Protein AF-0000000085153027 (afdb_homodimer)

Organism: Desulfotalea psychrophila (strain LSv54 / DSM 12343) (NCBI:txid177439)

Solvent-accessible surface area (backbone atoms only — not comparable to full-atom values): 36920 Å² total; per-residue (Å²): 131,88,59,45,62,46,91,48,71,42,17,55,47,7,38,53,37,40,47,47,60,34,46,40,56,51,51,41,40,31,74,56,31,60,42,49,53,28,13,34,27,38,35,52,9,49,42,19,34,54,49,6,66,68,42,32,27,60,47,36,71,28,62,40,57,52,44,48,24,51,35,56,63,67,47,44,56,48,45,32,50,34,31,28,12,35,52,49,8,52,49,29,34,51,32,24,73,70,54,46,56,64,61,51,56,73,68,51,54,66,35,44,48,36,12,51,33,32,37,30,10,40,39,25,13,22,47,9,41,20,24,13,69,26,65,29,70,69,24,54,75,65,73,28,43,31,77,40,36,66,65,51,53,61,84,92,41,48,37,24,41,55,48,12,51,51,38,36,48,48,34,60,73,19,64,67,40,82,86,46,55,26,44,57,53,44,48,51,50,25,41,49,47,17,70,73,44,25,52,81,70,80,71,62,73,75,73,67,41,88,40,75,62,51,71,36,70,72,56,80,58,53,69,69,30,41,55,49,15,44,53,50,32,38,58,61,31,46,62,47,43,48,47,38,31,22,52,43,22,37,53,46,41,37,70,75,46,43,74,58,29,68,66,58,38,57,39,53,47,27,34,53,33,8,52,43,8,43,52,8,33,42,28,34,21,58,43,49,30,42,27,34,68,36,34,52,30,16,43,71,36,43,26,75,16,12,25,12,14,42,53,42,11,48,50,31,35,48,49,17,26,44,38,16,79,48,39,53,59,59,54,47,30,39,46,46,9,43,45,8,32,41,26,28,53,50,9,43,60,37,33,55,51,49,70,75,57,84,49,70,69,37,49,51,35,19,49,50,18,29,17,36,21,75,49,66,36,56,34,60,12,47,54,51,19,52,52,50,50,54,52,44,65,63,70,76,49,66,131,131,87,59,46,63,46,92,49,70,42,19,54,46,6,38,55,36,39,48,45,60,32,46,40,56,52,52,41,39,30,74,57,31,59,44,50,53,26,14,33,27,37,36,53,10,50,42,18,35,52,49,5,65,70,42,33,28,59,47,37,71,28,61,40,59,52,45,49,24,52,35,55,62,67,50,42,57,48,44,32,50,35,32,28,12,34,51,46,8,54,51,28,35,51,34,24,74,71,54,46,56,62,59,51,55,74,68,51,56,66,33,43,50,36,12,51,32,32,37,30,9,41,39,24,14,21,48,9,42,20,24,14,69,26,65,30,70,68,25,55,74,66,73,28,44,30,78,39,36,65,64,50,52,61,85,92,41,49,37,25,42,54,50,12,52,51,38,37,50,48,34,61,74,19,64,68,40,82,85,46,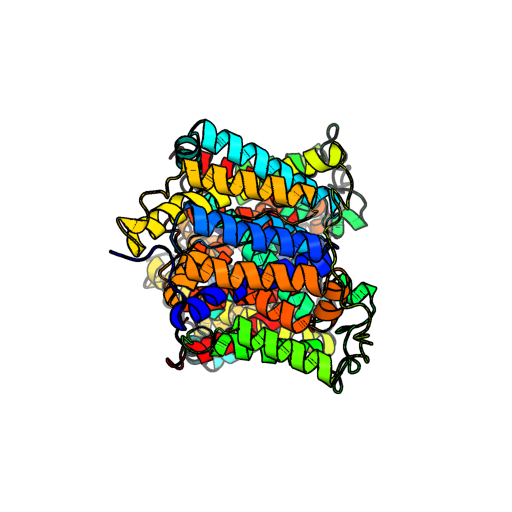56,26,44,58,53,44,50,50,50,26,43,50,47,17,70,72,44,26,53,79,70,78,70,62,75,74,73,68,41,88,40,74,63,49,73,36,69,71,57,80,58,52,68,69,30,41,54,49,15,43,52,50,33,38,58,60,30,45,60,47,43,48,46,39,32,23,51,43,22,40,53,47,41,38,71,76,46,43,75,59,29,68,66,57,38,59,39,54,46,27,34,52,34,9,53,44,8,42,52,8,32,42,29,33,22,58,42,49,31,43,27,34,65,36,34,52,30,15,43,70,37,42,26,75,15,13,25,11,14,44,53,41,10,49,49,31,35,48,50,16,27,43,38,16,80,48,40,52,59,60,53,47,29,38,46,48,9,44,46,8,31,41,27,29,53,48,8,44,61,38,33,54,50,49,70,76,57,83,50,69,68,36,48,50,35,19,48,49,19,28,17,37,21,74,47,67,37,57,34,60,12,47,54,51,21,52,52,51,51,55,52,44,65,63,68,77,50,65,132

pLDDT: mean 90.17, std 9.8, range [38.59, 98.56]

Secondary structure (DSSP, 8-state):
---S---SHHHHHHHTTTHHHHHHHHHHIIIII---HHHHHHHHHHHHHHHHHHH-S----EE-HHHHHHHHHHT--HHHHHHHHHHHHHHHHHHHHHTTHHHHHHHS-HHHHHHHHHHHHHHHHHHHHHHHHT-SHHHHHHT-SSTTBS--EETTEEHHHHHHHHHHHHHHHTTT-SSS-HHHHHHHHHHHHHHHHBS-----GGG----PPPSSTT-PPPHHHHHHIIIIIIHHHHHHIIIIIIIHHHHHHHHHHGGGGTT--HHHHHHHHHHHHHHHHHTT---EE--HHHHHHHHHTT--STHHHHHHHHHHHHHHHHHTTHHHHHHTTS-HHHHHHHHHHHHHHHHGGGGG--SHHHHHHHHHHHHHHHHS-HHHHHHHHHHHHHHHHTSS---/---S---SHHHHHHHTTTHHHHHHHHHHIIIII---HHHHHHHHHHHHHHHHHHH-S----EE-HHHHHHHHHHT--HHHHHHHHHHHHHHHHHHHHHTTHHHHHHHS-HHHHHHHHHHHHHHHHHHHHHHHHT-SHHHHHHT-SSTTBS--EETTEEHHHHHHHHHHHHHHHTTT-SSS-HHHHHHHHHHHHHHHHBS-----GGG----PPPSSTT-PPPHHHHHHIIIIIIHHHHHHIIIIIIIHHHHHHHHHHGGGGTT--HHHHHHHHHHHHHHHHHTT---EE--HHHHHHHHHTT--STHHHHHHHHHHHHHHHHHTTHHHHHHTTS-HHHHHHHHHHHHHHHHGGGGG--SHHHHHHHHHHHHHHHHS-HHHHHHHHHHHHHHHHTSS---

Foldseek 3Di:
DQALADDDPLLQLLLCLCCLQAVLLQLLCCLLLPFFLLLALLLQLVLLQVVQVQQSFHFDKHFLLLQSLQCSLPSDHLLLQLLLLQVLLVVLLVCLVVVCLVVLLVQDDPLLLLLSLQLSLVSLQVSLVCLLQLNDPSSVVCVASQNFFPAQDDPPGGVSVVLLVVLLVQLVVCVPPLVDNSSVVLQVVQLVCLPVGGDPLCPVPPPQAFDDFDFQPVPNRDPVSNVCSVQFPNVSSPNNQSVFQQVLQLVLLCVQQPVSSVVRHSSVQSNSQSVSSNSSSGRRHGRMTTGNVSVVSSVSNRTTHSNSSNSNSVVSNCLSGRCPSVNSVSSSSGRSSSSSSSSSVSSVVSSCCCVVDDDPLSVVLSVQLSVCCVVPHNSRSSVSSSVSVVVVVVVPDDD/DQALADDDPLLQLLLCLCCLQAVLLQLLCCLLQPFFLLLALLLQLVLLQVVQVQQSFHFFKHFLLLQSLQCSLVSDHLLLQLLLLQVLLVVLLVCLVVVCLVVLLVQDDPLLLLLSLQLSLVSLQVSLVCLLQLNDPSSVVCVASQNFFPQQDDPPGGVSVVLLVVLLVQLVVCVPPLVDNSSVVLQVVQLVCLPVGGDPLCPVPPPQAFDDFDFQPPPNRDPVSNVCSVQFPNVSSPNNQSVFQAVLQLVLLCVQQPVSSVVRHSSVQSNSQSVSSNSSSGRRHGRMTTGNVSVVSSVSNRTTHSNSSNSNSVVSNCCSGRCPSVNSVSSSSGRSSSSSSSSSVSSVVSSCCCVVDDDPLSVVLSVQLSVCCVVPHNSRSSVSSSVSVVVVVVVPDDD

InterPro domains:
  IPR031563 Molybdate transporter 1/2 [PF16983] (11-124)
  IPR031563 Molybdate transporter 1/2 [PF16983] (232-350)
  IPR031563 Molybdate transporter 1/2 [PTHR31970] (179-395)

Structure (mmCIF, N/CA/C/O backbone):
data_AF-0000000085153027-model_v1
#
loop_
_entity.id
_entity.type
_entity.pdbx_description
1 polymer 'Probable sulfate permease (SulP)'
#
loop_
_atom_site.group_PDB
_atom_site.id
_atom_site.type_symbol
_atom_site.label_atom_id
_atom_site.label_alt_id
_atom_site.label_comp_id
_atom_site.label_asym_id
_atom_site.label_entity_id
_atom_site.label_seq_id
_atom_site.pdbx_PDB_ins_code
_atom_site.Cartn_x
_atom_site.Cartn_y
_atom_site.Cartn_z
_atom_site.occupancy
_atom_site.B_iso_or_equiv
_atom_site.auth_seq_id
_atom_site.auth_comp_id
_atom_site.auth_asym_id
_atom_site.auth_atom_id
_atom_site.pdbx_PDB_model_num
ATOM 1 N N . MET A 1 1 ? 24.406 42.25 11.773 1 38.59 1 MET A N 1
ATOM 2 C CA . MET A 1 1 ? 23.547 41.969 12.922 1 38.59 1 MET A CA 1
ATOM 3 C C . MET A 1 1 ? 22.281 41.25 12.484 1 38.59 1 MET A C 1
ATOM 5 O O . MET A 1 1 ? 21.453 41.812 11.758 1 38.59 1 MET A O 1
ATOM 9 N N . SER A 1 2 ? 22.391 39.969 12.008 1 53.31 2 SER A N 1
ATOM 10 C CA . SER A 1 2 ? 21.547 39.062 11.234 1 53.31 2 SER A CA 1
ATOM 11 C C . SER A 1 2 ? 20.125 39.031 11.773 1 53.31 2 SER A C 1
ATOM 13 O O . SER A 1 2 ? 19.906 38.75 12.953 1 53.31 2 SER A O 1
ATOM 15 N N . HIS A 1 3 ? 19.125 39.969 11.312 1 77.88 3 HIS A N 1
ATOM 16 C CA . HIS A 1 3 ? 17.812 40.406 11.766 1 77.88 3 HIS A CA 1
ATOM 17 C C . HIS A 1 3 ? 16.875 39.219 11.945 1 77.88 3 HIS A C 1
ATOM 19 O O . HIS A 1 3 ? 16.781 38.344 11.07 1 77.88 3 HIS A O 1
ATOM 25 N N . ARG A 1 4 ? 16.438 39.094 13.227 1 89.12 4 ARG A N 1
ATOM 26 C CA . ARG A 1 4 ? 15.477 38.094 13.648 1 89.12 4 ARG A CA 1
ATOM 27 C C . ARG A 1 4 ? 14.188 38.188 12.844 1 89.12 4 ARG A C 1
ATOM 29 O O . ARG A 1 4 ? 13.555 37.156 12.547 1 89.12 4 ARG A O 1
ATOM 36 N N . PHE A 1 5 ? 13.883 39.438 12.453 1 93.56 5 PHE A N 1
ATOM 37 C CA . PHE A 1 5 ? 12.672 39.656 11.68 1 93.56 5 PHE A CA 1
ATOM 38 C C . PHE A 1 5 ? 12.977 40.5 10.438 1 93.56 5 PHE A C 1
ATOM 40 O O . PHE A 1 5 ? 13.68 41.5 10.508 1 93.56 5 PHE A O 1
ATOM 47 N N . ALA A 1 6 ? 12.633 39.969 9.328 1 93.25 6 ALA A N 1
ATOM 48 C CA . ALA A 1 6 ? 12.695 40.719 8.062 1 93.25 6 ALA A CA 1
ATOM 49 C C . ALA A 1 6 ? 11.383 40.594 7.297 1 93.25 6 ALA A C 1
ATOM 51 O O . ALA A 1 6 ? 10.742 39.531 7.305 1 93.25 6 ALA A O 1
ATOM 52 N N . TYR A 1 7 ? 10.953 41.75 6.762 1 94.12 7 TYR A N 1
ATOM 53 C CA . TYR A 1 7 ? 9.703 41.781 6.016 1 94.12 7 TYR A CA 1
ATOM 54 C C . TYR A 1 7 ? 9.938 42.188 4.57 1 94.12 7 TYR A C 1
ATOM 56 O O . TYR A 1 7 ? 9.977 43.375 4.254 1 94.12 7 TYR A O 1
ATOM 64 N N . ASN A 1 8 ? 10.227 41.219 3.725 1 93.25 8 ASN A N 1
ATOM 65 C CA . ASN A 1 8 ? 10.477 41.438 2.303 1 93.25 8 ASN A CA 1
ATOM 66 C C . ASN A 1 8 ? 9.758 40.375 1.448 1 93.25 8 ASN A C 1
ATOM 68 O O . ASN A 1 8 ? 8.992 39.562 1.967 1 93.25 8 ASN A O 1
ATOM 72 N N . ARG A 1 9 ? 9.945 40.5 0.196 1 91 9 ARG A N 1
ATOM 73 C CA . ARG A 1 9 ? 9.266 39.656 -0.762 1 91 9 ARG A CA 1
ATOM 74 C C . ARG A 1 9 ? 9.719 38.188 -0.605 1 91 9 ARG A C 1
ATOM 76 O O . ARG A 1 9 ? 8.938 37.281 -0.844 1 91 9 ARG A O 1
ATOM 83 N N . MET A 1 10 ? 10.898 38.031 -0.229 1 91 10 MET A N 1
ATOM 84 C CA . MET A 1 10 ? 11.43 36.656 -0.069 1 91 10 MET A CA 1
ATOM 85 C C . MET A 1 10 ? 10.797 35.969 1.127 1 91 10 MET A C 1
ATOM 87 O O . MET A 1 10 ? 10.469 34.781 1.058 1 91 10 MET A O 1
ATOM 91 N N . GLU A 1 11 ? 10.625 36.75 2.158 1 94.06 11 GLU A N 1
ATOM 92 C CA . GLU A 1 11 ? 9.953 36.188 3.338 1 94.06 11 GLU A CA 1
ATOM 93 C C . GLU A 1 11 ? 8.484 35.875 3.045 1 94.06 11 GLU A C 1
ATOM 95 O O . GLU A 1 11 ? 7.938 34.906 3.566 1 94.06 11 GLU A O 1
ATOM 100 N N . LEU A 1 12 ? 7.887 36.75 2.316 1 92 12 LEU A N 1
ATOM 101 C CA . LEU A 1 12 ? 6.504 36.5 1.929 1 92 12 LEU A CA 1
ATOM 102 C C . LEU A 1 12 ? 6.391 35.25 1.075 1 92 12 LEU A C 1
ATOM 104 O O . LEU A 1 12 ? 5.512 34.406 1.307 1 92 12 LEU A O 1
ATOM 108 N N . ALA A 1 13 ? 7.242 35.094 0.116 1 88.5 13 ALA A N 1
ATOM 109 C CA . ALA A 1 13 ? 7.258 33.906 -0.734 1 88.5 13 ALA A CA 1
ATOM 110 C C . ALA A 1 13 ? 7.57 32.656 0.078 1 88.5 13 ALA A C 1
ATOM 112 O O . ALA A 1 13 ? 6.93 31.625 -0.103 1 88.5 13 ALA A O 1
ATOM 113 N N . GLY A 1 14 ? 8.5 32.781 0.948 1 91.31 14 GLY A N 1
ATOM 114 C CA . GLY A 1 14 ? 8.875 31.656 1.799 1 91.31 14 GLY A CA 1
ATOM 115 C C . GLY A 1 14 ? 7.77 31.219 2.742 1 91.31 14 GLY A C 1
ATOM 116 O O . GLY A 1 14 ? 7.668 30.047 3.09 1 91.31 14 GLY A O 1
ATOM 117 N N . SER A 1 15 ? 6.984 32.219 3.15 1 92.94 15 SER A N 1
ATOM 118 C CA . SER A 1 15 ? 5.891 31.922 4.074 1 92.94 15 SER A CA 1
ATOM 119 C C . SER A 1 15 ? 4.879 30.969 3.449 1 92.94 15 SER A C 1
ATOM 121 O O . SER A 1 15 ? 4.156 30.266 4.16 1 92.94 15 SER A O 1
ATOM 123 N N . LEU A 1 16 ? 4.867 30.812 2.15 1 88.19 16 LEU A N 1
ATOM 124 C CA . LEU A 1 16 ? 3.895 30 1.435 1 88.19 16 LEU A CA 1
ATOM 125 C C . LEU A 1 16 ? 4.488 28.641 1.062 1 88.19 16 LEU A C 1
ATOM 127 O O . LEU A 1 16 ? 3.826 27.828 0.417 1 88.19 16 LEU A O 1
ATOM 131 N N . GLY A 1 17 ? 5.656 28.406 1.476 1 84.44 17 GLY A N 1
ATOM 132 C CA . GLY A 1 17 ? 6.43 27.281 1.004 1 84.44 17 GLY A CA 1
ATOM 133 C C . GLY A 1 17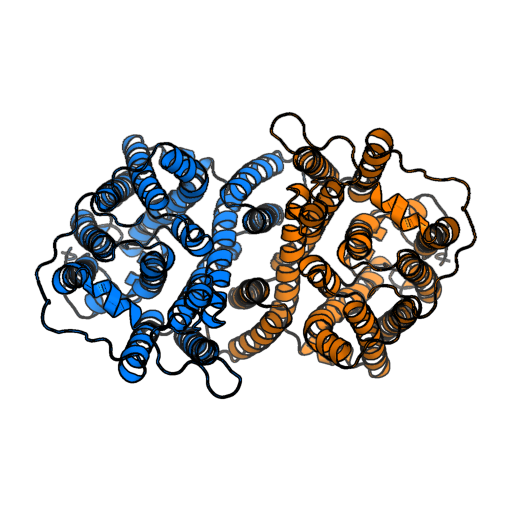 ? 5.816 25.938 1.382 1 84.44 17 GLY A C 1
ATOM 134 O O . GLY A 1 17 ? 5.961 24.953 0.653 1 84.44 17 GLY A O 1
ATOM 135 N N . ASP A 1 18 ? 5.113 25.875 2.512 1 87.38 18 ASP A N 1
ATOM 136 C CA . ASP A 1 18 ? 4.656 24.578 2.992 1 87.38 18 ASP A CA 1
ATOM 137 C C . ASP A 1 18 ? 3.133 24.484 2.975 1 87.38 18 ASP A C 1
ATOM 139 O O . ASP A 1 18 ? 2.549 23.609 3.605 1 87.38 18 ASP A O 1
ATOM 143 N N . LEU A 1 19 ? 2.443 25.328 2.283 1 86.38 19 LEU A N 1
ATOM 144 C CA . LEU A 1 19 ? 0.985 25.344 2.211 1 86.38 19 LEU A CA 1
ATOM 145 C C . LEU A 1 19 ? 0.47 24.109 1.465 1 86.38 19 LEU A C 1
ATOM 147 O O . LEU A 1 19 ? -0.644 23.656 1.72 1 86.38 19 LEU A O 1
ATOM 151 N N . GLY A 1 20 ? 1.326 23.656 0.582 1 80.62 20 GLY A N 1
ATOM 152 C CA . GLY A 1 20 ? 0.944 22.484 -0.186 1 80.62 20 GLY A CA 1
ATOM 153 C C . GLY A 1 20 ? 0.736 21.25 0.673 1 80.62 20 GLY A C 1
ATOM 154 O O . GLY A 1 20 ? -0.01 20.344 0.296 1 80.62 20 GLY A O 1
ATOM 155 N N . THR A 1 21 ? 1.353 21.188 1.735 1 83.94 21 THR A N 1
ATOM 156 C CA . THR A 1 21 ? 1.202 20.062 2.662 1 83.94 21 THR A CA 1
ATOM 157 C C . THR A 1 21 ? 0.191 20.406 3.756 1 83.94 21 THR A C 1
ATOM 159 O O . THR A 1 21 ? -0.611 19.562 4.148 1 83.94 21 THR A O 1
ATOM 162 N N . LEU A 1 22 ? 0.162 21.547 4.152 1 91.88 22 LEU A N 1
ATOM 163 C CA . LEU A 1 22 ? -0.652 21.984 5.281 1 91.88 22 LEU A CA 1
ATOM 164 C C . LEU A 1 22 ? -2.125 22.062 4.891 1 91.88 22 LEU A C 1
ATOM 166 O O . LEU A 1 22 ? -2.984 21.531 5.59 1 91.88 22 LEU A O 1
ATOM 170 N N . LEU A 1 23 ? -2.469 22.609 3.805 1 88.5 23 LEU A N 1
ATOM 171 C CA . LEU A 1 23 ? -3.84 22.984 3.475 1 88.5 23 LEU A CA 1
ATOM 172 C C . LEU A 1 23 ? -4.672 21.75 3.137 1 88.5 23 LEU A C 1
ATOM 174 O O . LEU A 1 23 ? -5.809 21.625 3.6 1 88.5 23 LEU A O 1
ATOM 178 N N . PRO A 1 24 ? -4.105 20.875 2.355 1 88.75 24 PRO A N 1
ATOM 179 C CA . PRO A 1 24 ? -4.938 19.719 1.996 1 88.75 24 PRO A CA 1
ATOM 180 C C . PRO A 1 24 ? -5.398 18.922 3.213 1 88.75 24 PRO A C 1
ATOM 182 O O . PRO A 1 24 ? -6.574 18.562 3.305 1 88.75 24 PRO A O 1
ATOM 185 N N . ILE A 1 25 ? -4.52 18.672 4.09 1 92.69 25 ILE A N 1
ATOM 186 C CA . ILE A 1 25 ? -4.859 17.891 5.277 1 92.69 25 ILE A CA 1
ATOM 187 C C . ILE A 1 25 ? -5.789 18.703 6.18 1 92.69 25 ILE A C 1
ATOM 189 O O . ILE A 1 25 ? -6.762 18.172 6.715 1 92.69 25 ILE A O 1
ATOM 193 N N . THR A 1 26 ? -5.551 19.984 6.258 1 93.25 26 THR A N 1
ATOM 194 C CA . THR A 1 26 ? -6.379 20.875 7.066 1 93.25 26 THR A CA 1
ATOM 195 C C . THR A 1 26 ? -7.805 20.922 6.527 1 93.25 26 THR A C 1
ATOM 197 O O . THR A 1 26 ? -8.766 20.766 7.281 1 93.25 26 THR A O 1
ATOM 200 N N . ILE A 1 27 ? -7.914 21.109 5.273 1 88.94 27 ILE A N 1
ATOM 201 C CA . ILE A 1 27 ? -9.227 21.203 4.645 1 88.94 27 ILE A CA 1
ATOM 202 C C . ILE A 1 27 ? -9.961 19.875 4.75 1 88.94 27 ILE A C 1
ATOM 204 O O . ILE A 1 27 ? -11.156 19.828 5.027 1 88.94 27 ILE A O 1
ATOM 208 N N . ALA A 1 28 ? -9.211 18.812 4.539 1 91.38 28 ALA A N 1
ATOM 209 C CA . ALA A 1 28 ? -9.812 17.484 4.648 1 91.38 28 ALA A CA 1
ATOM 210 C C . ALA A 1 28 ? -10.312 17.234 6.07 1 91.38 28 ALA A C 1
ATOM 212 O O . ALA A 1 28 ? -11.344 16.578 6.27 1 91.38 28 ALA A O 1
ATOM 213 N N . MET A 1 29 ? -9.586 17.734 7.047 1 92.94 29 MET A N 1
ATOM 214 C CA . MET A 1 29 ? -9.992 17.578 8.438 1 92.94 29 MET A CA 1
ATOM 215 C C . MET A 1 29 ? -11.305 18.312 8.703 1 92.94 29 MET A C 1
ATOM 217 O O . MET A 1 29 ? -12.133 17.844 9.484 1 92.94 29 MET A O 1
ATOM 221 N N . ILE A 1 30 ? -11.492 19.375 8.086 1 91.75 30 ILE A N 1
ATOM 222 C CA . ILE A 1 30 ? -12.688 20.172 8.266 1 91.75 30 ILE A CA 1
ATOM 223 C C . ILE A 1 30 ? -13.867 19.516 7.551 1 91.75 30 ILE A C 1
ATOM 225 O O . ILE A 1 30 ? -14.938 19.328 8.133 1 91.75 30 ILE A O 1
ATOM 229 N N . LEU A 1 31 ? -13.688 19.109 6.371 1 87.31 31 LEU A N 1
ATOM 230 C CA . LEU A 1 31 ? -14.789 18.656 5.527 1 87.31 31 LEU A CA 1
ATOM 231 C C . LEU A 1 31 ? -15.164 17.219 5.859 1 87.31 31 LEU A C 1
ATOM 233 O O . LEU A 1 31 ? -16.344 16.844 5.777 1 87.31 31 LEU A O 1
ATOM 237 N N . VAL A 1 32 ? -14.156 16.391 6.234 1 89.31 32 VAL A N 1
ATOM 238 C CA . VAL A 1 32 ? -14.391 14.953 6.398 1 89.31 32 VAL A CA 1
ATOM 239 C C . VAL A 1 32 ? -14.656 14.641 7.867 1 89.31 32 VAL A C 1
ATOM 241 O O . VAL A 1 32 ? -15.578 13.883 8.188 1 89.31 32 VAL A O 1
ATOM 244 N N . VAL A 1 33 ? -13.852 15.242 8.719 1 92.5 33 VAL A N 1
ATOM 245 C CA . VAL A 1 33 ? -13.93 14.906 10.133 1 92.5 33 VAL A CA 1
ATOM 246 C C . VAL A 1 33 ? -14.906 15.844 10.844 1 92.5 33 VAL A C 1
ATOM 248 O O . VAL A 1 33 ? -15.445 15.516 11.898 1 92.5 33 VAL A O 1
ATOM 251 N N . GLY A 1 34 ? -15.125 17.094 10.266 1 90.19 34 GLY A N 1
ATOM 252 C CA . GLY A 1 34 ? -16.094 18.031 10.812 1 90.19 34 GLY A CA 1
ATOM 253 C C . GLY A 1 34 ? -15.508 18.969 11.852 1 90.19 34 GLY A C 1
ATOM 254 O O . GLY A 1 34 ? -16.219 19.469 12.719 1 90.19 34 GLY A O 1
ATOM 255 N N . LEU A 1 35 ? -14.242 19.203 11.797 1 91.56 35 LEU A N 1
ATOM 256 C CA . LEU A 1 35 ? -13.641 20.172 12.703 1 91.56 35 LEU A CA 1
ATOM 257 C C . LEU A 1 35 ? -14.047 21.594 12.312 1 91.56 35 LEU A C 1
ATOM 259 O O . LEU A 1 35 ? -14.383 21.859 11.156 1 91.56 35 LEU A O 1
ATOM 263 N N . HIS A 1 36 ? -14.047 22.438 13.297 1 87.94 36 HIS A N 1
ATOM 264 C CA . HIS A 1 36 ? -14.391 23.828 13.039 1 87.94 36 HIS A CA 1
ATOM 265 C C . HIS A 1 36 ? -13.203 24.594 12.461 1 87.94 36 HIS A C 1
ATOM 267 O O . HIS A 1 36 ? -12.117 24.594 13.047 1 87.94 36 HIS A O 1
ATOM 273 N N . PRO A 1 37 ? -13.461 25.266 11.406 1 90.56 37 PRO A N 1
ATOM 274 C CA . PRO A 1 37 ? -12.367 25.969 10.734 1 90.56 37 PRO A CA 1
ATOM 275 C C . PRO A 1 37 ? -11.75 27.047 11.609 1 90.56 37 PRO A C 1
ATOM 277 O O . PRO A 1 37 ? -10.531 27.25 11.594 1 90.56 37 PRO A O 1
ATOM 280 N N . THR A 1 38 ? -12.547 27.719 12.398 1 90.38 38 THR A N 1
ATOM 281 C CA . THR A 1 38 ? -12.055 28.828 13.211 1 90.38 38 THR A CA 1
ATOM 282 C C . THR A 1 38 ? -11 28.344 14.195 1 90.38 38 THR A C 1
ATOM 284 O O . THR A 1 38 ? -9.93 28.953 14.312 1 90.38 38 THR A O 1
ATOM 287 N N . GLY A 1 39 ? -11.297 27.312 14.844 1 91.75 39 GLY A N 1
ATOM 288 C CA . GLY A 1 39 ? -10.344 26.766 15.797 1 91.75 39 GLY A CA 1
ATOM 289 C C . GLY A 1 39 ? -9.055 26.297 15.156 1 91.75 39 GLY A C 1
ATOM 290 O O . GLY A 1 39 ? -7.969 26.516 15.703 1 91.75 39 GLY A O 1
ATOM 291 N N . ILE A 1 40 ? -9.125 25.672 14.039 1 94 40 ILE A N 1
ATOM 292 C CA . ILE A 1 40 ? -7.965 25.125 13.336 1 94 40 ILE A CA 1
ATOM 293 C C . ILE A 1 40 ? -7.07 26.266 12.852 1 94 40 ILE A C 1
ATOM 295 O O . ILE A 1 40 ? -5.859 26.25 13.07 1 94 40 ILE A O 1
ATOM 299 N N . PHE A 1 41 ? -7.652 27.281 12.281 1 94.44 41 PHE A N 1
ATOM 300 C CA . PHE A 1 41 ? -6.871 28.359 11.695 1 94.44 41 PHE A CA 1
ATOM 301 C C . PHE A 1 41 ? -6.266 29.234 12.781 1 94.44 41 PHE A C 1
ATOM 303 O O . PHE A 1 41 ? -5.148 29.734 12.633 1 94.44 41 PHE A O 1
ATOM 310 N N . ILE A 1 42 ? -6.992 29.422 13.859 1 94.38 42 ILE A N 1
ATOM 311 C CA . ILE A 1 42 ? -6.449 30.203 14.961 1 94.38 42 ILE A CA 1
ATOM 312 C C . ILE A 1 42 ? -5.258 29.469 15.578 1 94.38 42 ILE A C 1
ATOM 314 O O . ILE A 1 42 ? -4.234 30.078 15.875 1 94.38 42 ILE A O 1
ATOM 318 N N . SER A 1 43 ? -5.438 28.219 15.75 1 96.31 43 SER A N 1
ATOM 319 C CA . SER A 1 43 ? -4.352 27.422 16.328 1 96.31 43 SER A CA 1
ATOM 320 C C . SER A 1 43 ? -3.121 27.438 15.43 1 96.31 43 SER A C 1
ATOM 322 O O . SER A 1 43 ? -1.996 27.594 15.914 1 96.31 43 SER A O 1
ATOM 324 N N . ILE A 1 44 ? -3.301 27.266 14.148 1 97 44 ILE A N 1
ATOM 325 C CA . ILE A 1 44 ? -2.203 27.281 13.188 1 97 44 ILE A CA 1
ATOM 326 C C . ILE A 1 44 ? -1.533 28.656 13.195 1 97 44 ILE A C 1
ATOM 328 O O . ILE A 1 44 ? -0.308 28.75 13.305 1 97 44 ILE A O 1
ATOM 332 N N . GLY A 1 45 ? -2.363 29.688 13.117 1 97.12 45 GLY A N 1
ATOM 333 C CA . GLY A 1 45 ? -1.846 31.047 13.062 1 97.12 45 GLY A CA 1
ATOM 334 C C . GLY A 1 45 ? -1.058 31.438 14.297 1 97.12 45 GLY A C 1
ATOM 335 O O . GLY A 1 45 ? 0.057 31.953 14.195 1 97.12 45 GLY A O 1
ATOM 336 N N . LEU A 1 46 ? -1.61 31.172 15.43 1 97.5 46 LEU A N 1
ATOM 337 C CA . LEU A 1 46 ? -0.94 31.516 16.672 1 97.5 46 LEU A CA 1
ATOM 338 C C . LEU A 1 46 ? 0.347 30.719 16.844 1 97.5 46 LEU A C 1
ATOM 340 O O . LEU A 1 46 ? 1.349 31.234 17.344 1 97.5 46 LEU A O 1
ATOM 344 N N . PHE A 1 47 ? 0.274 29.453 16.5 1 98.38 47 PHE A N 1
ATOM 345 C CA . PHE A 1 47 ? 1.467 28.625 16.609 1 98.38 47 PHE A CA 1
ATOM 346 C C . PHE A 1 47 ? 2.584 29.156 15.719 1 98.38 47 PHE A C 1
ATOM 348 O O . PHE A 1 47 ? 3.744 29.203 16.141 1 98.38 47 PHE A O 1
ATOM 355 N N . TYR A 1 48 ? 2.281 29.578 14.5 1 98.12 48 TYR A N 1
ATOM 356 C CA . TYR A 1 48 ? 3.26 30.203 13.617 1 98.12 48 TYR A CA 1
ATOM 357 C C . TYR A 1 48 ? 3.879 31.438 14.273 1 98.12 48 TYR A C 1
ATOM 359 O O . TYR A 1 48 ? 5.105 31.547 14.344 1 98.12 48 TYR A O 1
ATOM 367 N N . ILE A 1 49 ? 3.082 32.281 14.75 1 98 49 ILE A N 1
ATOM 368 C CA . ILE A 1 49 ? 3.537 33.562 15.266 1 98 49 ILE A CA 1
ATOM 369 C C . ILE A 1 49 ? 4.352 33.344 16.547 1 98 49 ILE A C 1
ATOM 371 O O . ILE A 1 49 ? 5.445 33.906 16.688 1 98 49 ILE A O 1
ATOM 375 N N . LEU A 1 50 ? 3.865 32.531 17.438 1 98.12 50 LEU A N 1
ATOM 376 C CA . LEU A 1 50 ? 4.527 32.344 18.719 1 98.12 50 LEU A CA 1
ATOM 377 C C . LEU A 1 50 ? 5.836 31.578 18.562 1 98.12 50 LEU A C 1
ATOM 379 O O . LEU A 1 50 ? 6.844 31.922 19.172 1 98.12 50 LEU A O 1
ATOM 383 N N . SER A 1 51 ? 5.805 30.531 17.766 1 97.88 51 SER A N 1
ATOM 384 C CA . SER A 1 51 ? 7.027 29.766 17.562 1 97.88 51 SER A CA 1
ATOM 385 C C . SER A 1 51 ? 8.078 30.578 16.812 1 97.88 51 SER A C 1
ATOM 387 O O . SER A 1 51 ? 9.25 30.562 17.172 1 97.88 51 SER A O 1
ATOM 389 N N . GLY A 1 52 ? 7.625 31.266 15.75 1 97.19 52 GLY A N 1
ATOM 390 C CA . GLY A 1 52 ? 8.555 32.125 15.039 1 97.19 52 GLY A CA 1
ATOM 391 C C . GLY A 1 52 ? 9.164 33.188 15.93 1 97.19 52 GLY A C 1
ATOM 392 O O . GLY A 1 52 ? 10.367 33.469 15.844 1 97.19 52 GLY A O 1
ATOM 393 N N . SER A 1 53 ? 8.391 33.812 16.75 1 97 53 SER A N 1
ATOM 394 C CA . SER A 1 53 ? 8.859 34.875 17.641 1 97 53 SER A CA 1
ATOM 395 C C . SER A 1 53 ? 9.82 34.312 18.703 1 97 53 SER A C 1
ATOM 397 O O . SER A 1 53 ? 10.758 35 19.109 1 97 53 SER A O 1
ATOM 399 N N . TYR A 1 54 ? 9.562 33.188 19.172 1 97.25 54 TYR A N 1
ATOM 400 C CA . TYR A 1 54 ? 10.398 32.594 20.219 1 97.25 54 TYR A CA 1
ATOM 401 C C . TYR A 1 54 ? 11.734 32.125 19.641 1 97.25 54 TYR A C 1
ATOM 403 O O . TYR A 1 54 ? 12.797 32.469 20.172 1 97.25 54 TYR A O 1
ATOM 411 N N . PHE A 1 55 ? 11.711 31.359 18.609 1 97.38 55 PHE A N 1
ATOM 412 C CA . PHE A 1 55 ? 12.93 30.75 18.078 1 97.38 55 PHE A CA 1
ATOM 413 C C . PHE A 1 55 ? 13.719 31.75 17.234 1 97.38 55 PHE A C 1
ATOM 415 O O . PHE A 1 55 ? 14.93 31.594 17.062 1 97.38 55 PHE A O 1
ATOM 422 N N . GLY A 1 56 ? 13.039 32.688 16.609 1 96 56 GLY A N 1
ATOM 423 C CA . GLY A 1 56 ? 13.719 33.781 15.906 1 96 56 GLY A CA 1
ATOM 424 C C . GLY A 1 56 ? 14.164 33.375 14.508 1 96 56 GLY A C 1
ATOM 425 O O . GLY A 1 56 ? 15.039 34.031 13.93 1 96 56 GLY A O 1
ATOM 426 N N . ILE A 1 57 ? 13.719 32.312 14.031 1 96.88 57 ILE A N 1
ATOM 427 C CA . ILE A 1 57 ? 13.969 31.828 12.68 1 96.88 57 ILE A CA 1
ATOM 428 C C . ILE A 1 57 ? 12.656 31.344 12.062 1 96.88 57 ILE A C 1
ATOM 430 O O . ILE A 1 57 ? 11.602 31.438 12.68 1 96.88 57 ILE A O 1
ATOM 434 N N . THR A 1 58 ? 12.766 30.953 10.781 1 96.94 58 THR A N 1
ATOM 435 C CA . THR A 1 58 ? 11.609 30.344 10.133 1 96.94 58 THR A CA 1
ATOM 436 C C . THR A 1 58 ? 11.281 29 10.766 1 96.94 58 THR A C 1
ATOM 438 O O . THR A 1 58 ? 12.148 28.109 10.844 1 96.94 58 THR A O 1
ATOM 441 N N . VAL A 1 59 ? 10.07 28.875 11.273 1 97.62 59 VAL A N 1
ATOM 442 C CA . VAL A 1 59 ? 9.594 27.656 11.93 1 97.62 59 VAL A CA 1
ATOM 443 C C . VAL A 1 59 ? 8.352 27.141 11.219 1 97.62 59 VAL A C 1
ATOM 445 O O . VAL A 1 59 ? 7.336 27.844 11.133 1 97.62 59 VAL A O 1
ATOM 448 N N . PRO A 1 60 ? 8.438 25.938 10.703 1 96.94 60 PRO A N 1
ATOM 449 C CA . PRO A 1 60 ? 7.266 25.391 10.023 1 96.94 60 PRO A CA 1
ATOM 450 C C . PRO A 1 60 ? 6.191 24.906 10.992 1 96.94 60 PRO A C 1
ATOM 452 O O . PRO A 1 60 ? 6.508 24.469 12.094 1 96.94 60 PRO A O 1
ATOM 455 N N . VAL A 1 61 ? 4.953 25.031 10.617 1 97.38 61 VAL A N 1
ATOM 456 C CA . VAL A 1 61 ? 3.811 24.438 11.297 1 97.38 61 VAL A CA 1
ATOM 457 C C . VAL A 1 61 ? 3.1 23.469 10.367 1 97.38 61 VAL A C 1
ATOM 459 O O . VAL A 1 61 ? 2.715 23.828 9.25 1 97.38 61 VAL A O 1
ATOM 462 N N . GLN A 1 62 ? 2.984 22.25 10.82 1 95.94 62 GLN A N 1
ATOM 463 C CA . GLN A 1 62 ? 2.396 21.188 10.016 1 95.94 62 GLN A CA 1
ATOM 464 C C . GLN A 1 62 ? 1.373 20.391 10.812 1 95.94 62 GLN A C 1
ATOM 466 O O . GLN A 1 62 ? 1.454 20.312 12.039 1 95.94 62 GLN A O 1
ATOM 471 N N . PRO A 1 63 ? 0.382 19.875 10.094 1 95.94 63 PRO A N 1
ATOM 472 C CA . PRO A 1 63 ? -0.436 18.891 10.789 1 95.94 63 PRO A CA 1
ATOM 473 C C . PRO A 1 63 ? 0.315 17.578 11.062 1 95.94 63 PRO A C 1
ATOM 475 O O . PRO A 1 63 ? 1.276 17.266 10.352 1 95.94 63 PRO A O 1
ATOM 478 N N . MET A 1 64 ? -0.022 16.953 12.117 1 96.94 64 MET A N 1
ATOM 479 C CA . MET A 1 64 ? 0.508 15.609 12.336 1 96.94 64 MET A CA 1
ATOM 480 C C . MET A 1 64 ? -0.092 14.617 11.336 1 96.94 64 MET A C 1
ATOM 482 O O . MET A 1 64 ? -1.23 14.18 11.508 1 96.94 64 MET A O 1
ATOM 486 N N . LYS A 1 65 ? 0.75 14.188 10.383 1 94.31 65 LYS A N 1
ATOM 487 C CA . LYS A 1 65 ? 0.294 13.508 9.172 1 94.31 65 LYS A CA 1
ATOM 488 C C . LYS A 1 65 ? -0.25 12.117 9.484 1 94.31 65 LYS A C 1
ATOM 490 O O . LYS A 1 65 ? -1.17 11.641 8.82 1 94.31 65 LYS A O 1
ATOM 495 N N . VAL A 1 66 ? 0.311 11.477 10.484 1 94.44 66 VAL A N 1
ATOM 496 C CA . VAL A 1 66 ? -0.148 10.141 10.836 1 94.44 66 VAL A CA 1
ATOM 497 C C . VAL A 1 66 ? -1.582 10.203 11.359 1 94.44 66 VAL A C 1
ATOM 499 O O . VAL A 1 66 ? -2.451 9.461 10.898 1 94.44 66 VAL A O 1
ATOM 502 N N . VAL A 1 67 ? -1.826 11.109 12.266 1 95.62 67 VAL A N 1
ATOM 503 C CA . VAL A 1 67 ? -3.16 11.312 12.82 1 95.62 67 VAL A CA 1
ATOM 504 C C . VAL A 1 67 ? -4.105 11.805 11.727 1 95.62 67 VAL A C 1
ATOM 506 O O . VAL A 1 67 ? -5.234 11.328 11.609 1 95.62 67 VAL A O 1
ATOM 509 N N . GLY A 1 68 ? -3.662 12.742 10.984 1 95.12 68 GLY A N 1
ATOM 510 C CA . GLY A 1 68 ? -4.48 13.297 9.922 1 95.12 68 GLY A CA 1
ATOM 511 C C . GLY A 1 68 ? -4.883 12.273 8.875 1 95.12 68 GLY A C 1
ATOM 512 O O . GLY A 1 68 ? -6.047 12.203 8.484 1 95.12 68 GLY A O 1
ATOM 513 N N . ALA A 1 69 ? -3.908 11.516 8.438 1 94.5 69 ALA A N 1
ATOM 514 C CA . ALA A 1 69 ? -4.168 10.508 7.414 1 94.5 69 ALA A CA 1
ATOM 515 C C . ALA A 1 69 ? -5.199 9.492 7.891 1 94.5 69 ALA A C 1
ATOM 517 O O . ALA A 1 69 ? -6.113 9.133 7.145 1 94.5 69 ALA A O 1
ATOM 518 N N . TYR A 1 70 ? -5.012 9.008 9.07 1 94.25 70 TYR A N 1
ATOM 519 C CA . TYR A 1 70 ? -5.938 8.016 9.609 1 94.25 70 TYR A CA 1
ATOM 520 C C . TYR A 1 70 ? -7.328 8.617 9.789 1 94.25 70 TYR A C 1
ATOM 522 O O . TYR A 1 70 ? -8.336 7.965 9.492 1 94.25 70 TYR A O 1
ATOM 530 N N . ALA A 1 71 ? -7.426 9.828 10.297 1 94.75 71 ALA A N 1
ATOM 531 C CA . ALA A 1 71 ? -8.695 10.508 10.531 1 94.75 71 ALA A CA 1
ATOM 532 C C . ALA A 1 71 ? -9.461 10.711 9.227 1 94.75 71 ALA A C 1
ATOM 534 O O . ALA A 1 71 ? -10.68 10.5 9.18 1 94.75 71 ALA A O 1
ATOM 535 N N . ILE A 1 72 ? -8.781 11.125 8.234 1 93.31 72 ILE A N 1
ATOM 536 C CA . ILE A 1 72 ? -9.398 11.367 6.934 1 93.31 72 ILE A CA 1
ATOM 537 C C . ILE A 1 72 ? -9.859 10.039 6.332 1 93.31 72 ILE A C 1
ATOM 539 O O . ILE A 1 72 ? -10.969 9.945 5.801 1 93.31 72 ILE A O 1
ATOM 543 N N . ALA A 1 73 ? -9.039 9.055 6.465 1 91.94 73 ALA A N 1
ATOM 544 C CA . ALA A 1 73 ? -9.312 7.754 5.863 1 91.94 73 ALA A CA 1
ATOM 545 C C . ALA A 1 73 ? -10.516 7.09 6.523 1 91.94 73 ALA A C 1
ATOM 547 O O . ALA A 1 73 ? -11.289 6.383 5.863 1 91.94 73 ALA A O 1
ATOM 548 N N . THR A 1 74 ? -10.773 7.281 7.785 1 91.44 74 THR A N 1
ATOM 549 C CA . THR A 1 74 ? -11.789 6.523 8.516 1 91.44 74 THR A CA 1
ATOM 550 C C . THR A 1 74 ? -13 7.402 8.828 1 91.44 74 THR A C 1
ATOM 552 O O . THR A 1 74 ? -14.055 6.895 9.211 1 91.44 74 THR A O 1
ATOM 555 N N . GLY A 1 75 ? -12.898 8.688 8.641 1 91.56 75 GLY A N 1
ATOM 556 C CA . GLY A 1 75 ? -13.977 9.578 9.023 1 91.56 75 GLY A CA 1
ATOM 557 C C . GLY A 1 75 ? -14.289 9.539 10.508 1 91.56 75 GLY A C 1
ATOM 558 O O . GLY A 1 75 ? -15.453 9.469 10.906 1 91.56 75 GLY A O 1
ATOM 559 N N . MET A 1 76 ? -13.273 9.555 11.289 1 91.5 76 MET A N 1
ATOM 560 C CA . MET A 1 76 ? -13.453 9.406 12.727 1 91.5 76 MET A CA 1
ATOM 561 C C . MET A 1 76 ? -14.211 10.602 13.305 1 91.5 76 MET A C 1
ATOM 563 O O . MET A 1 76 ? -14.375 11.625 12.641 1 91.5 76 MET A O 1
ATOM 567 N N . GLN A 1 77 ? -14.625 10.484 14.547 1 93.38 77 GLN A N 1
ATOM 568 C CA . GLN A 1 77 ? -15.367 11.547 15.227 1 93.38 77 GLN A CA 1
ATOM 569 C C . GLN A 1 77 ? -14.43 12.664 15.688 1 93.38 77 GLN A C 1
ATOM 571 O O . GLN A 1 77 ? -13.305 12.398 16.125 1 93.38 77 GLN A O 1
ATOM 576 N N . PRO A 1 78 ? -14.969 13.859 15.633 1 94.44 78 PRO A N 1
ATOM 577 C CA . PRO A 1 78 ? -14.148 14.992 16.078 1 94.44 78 PRO A CA 1
ATOM 578 C C . PRO A 1 78 ? -13.664 14.852 17.516 1 94.44 78 PRO A C 1
ATOM 580 O O . PRO A 1 78 ? -12.562 15.297 17.844 1 94.44 78 PRO A O 1
ATOM 583 N N . SER A 1 79 ? -14.477 14.203 18.359 1 94.62 79 SER A N 1
ATOM 584 C CA . SER A 1 79 ? -14.109 14.047 19.75 1 94.62 79 SER A CA 1
ATOM 585 C C . SER A 1 79 ? -12.836 13.227 19.906 1 94.62 79 SER A C 1
ATOM 587 O O . SER A 1 79 ? -11.984 13.539 20.75 1 94.62 79 SER A O 1
ATOM 589 N N . GLN A 1 80 ? -12.695 12.242 19.094 1 94.5 80 GLN A N 1
ATOM 590 C CA . GLN A 1 80 ? -11.508 11.398 19.125 1 94.5 80 GLN A CA 1
ATOM 591 C C . GLN A 1 80 ? -10.273 12.156 18.656 1 94.5 80 GLN A C 1
ATOM 593 O O . GLN A 1 80 ? -9.18 11.977 19.188 1 94.5 80 GLN A O 1
ATOM 598 N N . LEU A 1 81 ? -10.469 12.961 17.672 1 95.75 81 LEU A N 1
ATOM 599 C CA . LEU A 1 81 ? -9.375 13.758 17.141 1 95.75 81 LEU A CA 1
ATOM 600 C C . LEU A 1 81 ? -8.914 14.805 18.141 1 95.75 81 LEU A C 1
ATOM 602 O O . LEU A 1 81 ? -7.711 15 18.328 1 95.75 81 LEU A O 1
ATOM 606 N N . VAL A 1 82 ? -9.844 15.445 18.766 1 95.44 82 VAL A N 1
ATOM 607 C CA . VAL A 1 82 ? -9.539 16.453 19.766 1 95.44 82 VAL A CA 1
ATOM 608 C C . VAL A 1 82 ? -8.852 15.805 20.969 1 95.44 82 VAL A C 1
ATOM 610 O O . VAL A 1 82 ? -7.938 16.391 21.562 1 95.44 82 VAL A O 1
ATOM 613 N N . ALA A 1 83 ? -9.289 14.633 21.328 1 97.06 83 ALA A N 1
ATOM 614 C CA . ALA A 1 83 ? -8.633 13.883 22.391 1 97.06 83 ALA A CA 1
ATOM 615 C C . ALA A 1 83 ? -7.172 13.609 22.047 1 97.06 83 ALA A C 1
ATOM 617 O O . ALA A 1 83 ? -6.301 13.695 22.922 1 97.06 83 ALA A O 1
ATOM 618 N N . SER A 1 84 ? -6.934 13.234 20.828 1 97.38 84 SER A N 1
ATOM 619 C CA . SER A 1 84 ? -5.562 12.969 20.406 1 97.38 84 SER A CA 1
ATOM 620 C C . SER A 1 84 ? -4.707 14.227 20.469 1 97.38 84 SER A C 1
ATOM 622 O O . SER A 1 84 ? -3.514 14.156 20.781 1 97.38 84 SER A O 1
ATOM 624 N N . THR A 1 85 ? -5.285 15.367 20.188 1 97.62 85 THR A N 1
ATOM 625 C CA . THR A 1 85 ? -4.59 16.641 20.25 1 97.62 85 THR A CA 1
ATOM 626 C C . THR A 1 85 ? -4.098 16.938 21.672 1 97.62 85 THR A C 1
ATOM 628 O O . THR A 1 85 ? -2.941 17.312 21.859 1 97.62 85 THR A O 1
ATOM 631 N N . LEU A 1 86 ? -4.926 16.734 22.594 1 97.75 86 LEU A N 1
ATOM 632 C CA . LEU A 1 86 ? -4.547 16.953 23.984 1 97.75 86 LEU A CA 1
ATOM 633 C C . LEU A 1 86 ? -3.488 15.961 24.438 1 97.75 86 LEU A C 1
ATOM 635 O O . LEU A 1 86 ? -2.518 16.328 25.094 1 97.75 86 LEU A O 1
ATOM 639 N N . LEU A 1 87 ? -3.705 14.727 24.141 1 98.12 87 LEU A N 1
ATOM 640 C CA . LEU A 1 87 ? -2.764 13.68 24.531 1 98.12 87 LEU A CA 1
ATOM 641 C C . LEU A 1 87 ? -1.38 13.945 23.953 1 98.12 87 LEU A C 1
ATOM 643 O O . LEU A 1 87 ? -0.37 13.781 24.641 1 98.12 87 LEU A O 1
ATOM 647 N N . MET A 1 88 ? -1.345 14.305 22.688 1 97.88 88 MET A N 1
ATOM 648 C CA . MET A 1 88 ? -0.071 14.664 22.062 1 97.88 88 MET A CA 1
ATOM 649 C C . MET A 1 88 ? 0.583 15.828 22.797 1 97.88 88 MET A C 1
ATOM 651 O O . MET A 1 88 ? 1.796 15.828 23.016 1 97.88 88 MET A O 1
ATOM 655 N N . GLY A 1 89 ? -0.252 16.844 23.109 1 98.38 89 GLY A N 1
ATOM 656 C CA . GLY A 1 89 ? 0.264 17.984 23.844 1 98.38 89 GLY A CA 1
ATOM 657 C C . GLY A 1 89 ? 0.887 17.609 25.172 1 98.38 89 GLY A C 1
ATOM 658 O O . GLY A 1 89 ? 2.023 18 25.453 1 98.38 89 GLY A O 1
ATOM 659 N N . VAL A 1 90 ? 0.207 16.844 25.906 1 98.06 90 VAL A N 1
ATOM 660 C CA . VAL A 1 90 ? 0.653 16.453 27.25 1 98.06 90 VAL A CA 1
ATOM 661 C C . VAL A 1 90 ? 1.909 15.586 27.141 1 98.06 90 VAL A C 1
ATOM 663 O O . VAL A 1 90 ? 2.877 15.797 27.875 1 98.06 90 VAL A O 1
ATOM 666 N N . LEU A 1 91 ? 1.938 14.656 26.266 1 97.19 91 LEU A N 1
ATOM 667 C CA . LEU A 1 91 ? 3.074 13.758 26.109 1 97.19 91 LEU A CA 1
ATOM 668 C C . LEU A 1 91 ? 4.316 14.516 25.656 1 97.19 91 LEU A C 1
ATOM 670 O O . LEU A 1 91 ? 5.418 14.258 26.141 1 97.19 91 LEU A O 1
ATOM 674 N N . LEU A 1 92 ? 4.125 15.367 24.734 1 97.75 92 LEU A N 1
ATOM 675 C CA . LEU A 1 92 ? 5.258 16.141 24.25 1 97.75 92 LEU A CA 1
ATOM 676 C C . LEU A 1 92 ? 5.809 17.047 25.344 1 97.75 92 LEU A C 1
ATOM 678 O O . LEU A 1 92 ? 7.02 17.266 25.422 1 97.75 92 LEU A O 1
ATOM 682 N N . LEU A 1 93 ? 4.949 17.625 26.141 1 97.88 93 LEU A N 1
ATOM 683 C CA . LEU A 1 93 ? 5.398 18.438 27.266 1 97.88 93 LEU A CA 1
ATOM 684 C C . LEU A 1 93 ? 6.199 17.594 28.266 1 97.88 93 LEU A C 1
ATOM 686 O O . LEU A 1 93 ? 7.23 18.047 28.766 1 97.88 93 LEU A O 1
ATOM 690 N N . ILE A 1 94 ? 5.746 16.375 28.516 1 97.38 94 ILE A N 1
ATOM 691 C CA . ILE A 1 94 ? 6.445 15.477 29.422 1 97.38 94 ILE A CA 1
ATOM 692 C C . ILE A 1 94 ? 7.809 15.109 28.844 1 97.38 94 ILE A C 1
ATOM 694 O O . ILE A 1 94 ? 8.82 15.156 29.547 1 97.38 94 ILE A O 1
ATOM 698 N N . ILE A 1 95 ? 7.832 14.758 27.625 1 96.12 95 ILE A N 1
ATOM 699 C CA . ILE A 1 95 ? 9.07 14.367 26.969 1 96.12 95 ILE A CA 1
ATOM 700 C C . ILE A 1 95 ? 10.047 15.547 26.953 1 96.12 95 ILE A C 1
ATOM 702 O O . ILE A 1 95 ? 11.234 15.383 27.234 1 96.12 95 ILE A O 1
ATOM 706 N N . GLY A 1 96 ? 9.516 16.734 26.578 1 94.88 96 GLY A N 1
ATOM 707 C CA . GLY A 1 96 ? 10.344 17.922 26.578 1 94.88 96 GLY A CA 1
ATOM 708 C C . GLY A 1 96 ? 10.891 18.266 27.953 1 94.88 96 GLY A C 1
ATOM 709 O O . GLY A 1 96 ? 12.055 18.656 28.078 1 94.88 96 GLY A O 1
ATOM 710 N N . ALA A 1 97 ? 10.133 18.094 28.922 1 94.94 97 ALA A N 1
ATOM 711 C CA . ALA A 1 97 ? 10.523 18.438 30.297 1 94.94 97 ALA A CA 1
ATOM 712 C C . ALA A 1 97 ? 11.539 17.453 30.844 1 94.94 97 ALA A C 1
ATOM 714 O O . ALA A 1 97 ? 12.438 17.828 31.594 1 94.94 97 ALA A O 1
ATOM 715 N N . THR A 1 98 ? 11.438 16.188 30.484 1 93.81 98 THR A N 1
ATOM 716 C CA . THR A 1 98 ? 12.281 15.141 31.047 1 93.81 98 THR A CA 1
ATOM 717 C C . THR A 1 98 ? 13.516 14.914 30.188 1 93.81 98 THR A C 1
ATOM 719 O O . THR A 1 98 ? 14.5 14.32 30.641 1 93.81 98 THR A O 1
ATOM 722 N N . GLY A 1 99 ? 13.43 15.281 28.969 1 89.06 99 GLY A N 1
ATOM 723 C CA . GLY A 1 99 ? 14.523 15.008 28.047 1 89.06 99 GLY A CA 1
ATOM 724 C C . GLY A 1 99 ? 14.539 13.578 27.547 1 89.06 99 GLY A C 1
ATOM 725 O O . GLY A 1 99 ? 15.57 13.094 27.078 1 89.06 99 GLY A O 1
ATOM 726 N N . ALA A 1 100 ? 13.445 12.922 27.531 1 90.06 100 ALA A N 1
ATOM 727 C CA . ALA A 1 100 ? 13.328 11.508 27.188 1 90.06 100 ALA A CA 1
ATOM 728 C C . ALA A 1 100 ? 13.438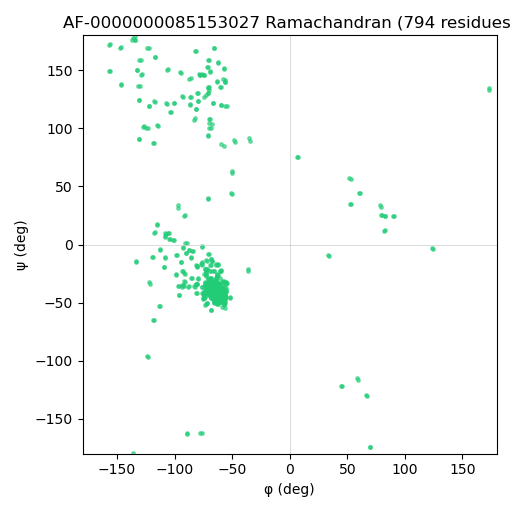 11.305 25.688 1 90.06 100 ALA A C 1
ATOM 730 O O . ALA A 1 100 ? 13.43 10.164 25.203 1 90.06 100 ALA A O 1
ATOM 731 N N . ILE A 1 101 ? 13.586 12.297 24.969 1 84.75 101 ILE A N 1
ATOM 732 C CA . ILE A 1 101 ? 13.594 12.242 23.5 1 84.75 101 ILE A CA 1
ATOM 733 C C . ILE A 1 101 ? 14.734 11.344 23.031 1 84.75 101 ILE A C 1
ATOM 735 O O . ILE A 1 101 ? 14.578 10.578 22.078 1 84.75 101 ILE A O 1
ATOM 739 N N . GLU A 1 102 ? 15.828 11.438 23.594 1 79.19 102 GLU A N 1
ATOM 740 C CA . GLU A 1 102 ? 17 10.672 23.156 1 79.19 102 GLU A CA 1
ATOM 741 C C . GLU A 1 102 ? 16.781 9.18 23.375 1 79.19 102 GLU A C 1
ATOM 743 O O . GLU A 1 102 ? 17.188 8.359 22.547 1 79.19 102 GLU A O 1
ATOM 748 N N . THR A 1 103 ? 16.156 8.898 24.438 1 81.62 103 THR A N 1
ATOM 749 C CA . THR A 1 103 ? 15.891 7.5 24.766 1 81.62 103 THR A CA 1
ATOM 750 C C . THR A 1 103 ? 14.891 6.902 23.781 1 81.62 103 THR A C 1
ATOM 752 O O . THR A 1 103 ? 15.062 5.773 23.312 1 81.62 103 THR A O 1
ATOM 755 N N . ILE A 1 104 ? 13.938 7.652 23.438 1 81.69 104 ILE A N 1
ATOM 756 C CA . ILE A 1 104 ? 12.891 7.16 22.547 1 81.69 104 ILE A CA 1
ATOM 757 C C . ILE A 1 104 ? 13.461 6.992 21.125 1 81.69 104 ILE A C 1
ATOM 759 O O . ILE A 1 104 ? 13.164 6.004 20.453 1 81.69 104 ILE A O 1
ATOM 763 N N . ARG A 1 105 ? 14.234 7.902 20.797 1 74.75 105 ARG A N 1
ATOM 764 C CA . ARG A 1 105 ? 14.867 7.828 19.484 1 74.75 105 ARG A CA 1
ATOM 765 C C . ARG A 1 105 ? 15.688 6.551 19.344 1 74.75 105 ARG A C 1
ATOM 767 O O . ARG A 1 105 ? 15.633 5.883 18.312 1 74.75 105 ARG A O 1
ATOM 774 N N . ARG A 1 106 ? 16.406 6.266 20.312 1 76.44 106 ARG A N 1
ATOM 775 C CA . ARG A 1 106 ? 17.297 5.105 20.297 1 76.44 106 ARG A CA 1
ATOM 776 C C . ARG A 1 106 ? 16.5 3.805 20.297 1 76.44 106 ARG A C 1
ATOM 778 O O . ARG A 1 106 ? 16.969 2.789 19.766 1 76.44 106 ARG A O 1
ATOM 785 N N . GLN A 1 107 ? 15.336 3.939 20.766 1 80 107 GLN A N 1
ATOM 786 C CA . GLN A 1 107 ? 14.578 2.707 20.938 1 80 107 GLN A CA 1
ATOM 787 C C . GLN A 1 107 ? 13.695 2.426 19.734 1 80 107 GLN A C 1
ATOM 789 O O . GLN A 1 107 ? 13.188 1.312 19.562 1 80 107 GLN A O 1
ATOM 794 N N . THR A 1 108 ? 13.523 3.387 18.953 1 83.62 108 THR A N 1
ATOM 795 C CA . THR A 1 108 ? 12.625 3.158 17.828 1 83.62 108 THR A CA 1
ATOM 796 C C . THR A 1 108 ? 13.406 2.869 16.547 1 83.62 108 THR A C 1
ATOM 798 O O . THR A 1 108 ? 14.164 3.721 16.078 1 83.62 108 THR A O 1
ATOM 801 N N . ASP A 1 109 ? 13.156 1.742 15.977 1 90 109 ASP A N 1
ATOM 802 C CA . ASP A 1 109 ? 13.844 1.31 14.758 1 90 109 ASP A CA 1
ATOM 803 C C . ASP A 1 109 ? 13.398 2.141 13.555 1 90 109 ASP A C 1
ATOM 805 O O . ASP A 1 109 ? 12.219 2.453 13.414 1 90 109 ASP A O 1
ATOM 809 N N . THR A 1 110 ? 14.32 2.555 12.773 1 92.06 110 THR A N 1
ATOM 810 C CA . THR A 1 110 ? 14.047 3.359 11.586 1 92.06 110 THR A CA 1
ATOM 811 C C . THR A 1 110 ? 13.047 2.662 10.672 1 92.06 110 THR A C 1
ATOM 813 O O . THR A 1 110 ? 12.227 3.318 10.023 1 92.06 110 THR A O 1
ATOM 816 N N . SER A 1 111 ? 13.086 1.326 10.617 1 95.12 111 SER A N 1
ATOM 817 C CA . SER A 1 111 ? 12.18 0.568 9.766 1 95.12 111 SER A CA 1
ATOM 818 C C . SER A 1 111 ? 10.727 0.751 10.188 1 95.12 111 SER A C 1
ATOM 820 O O . SER A 1 111 ? 9.828 0.794 9.352 1 95.12 111 SER A O 1
ATOM 822 N N . VAL A 1 112 ? 10.539 0.872 11.484 1 95.06 112 VAL A N 1
ATOM 823 C CA . VAL A 1 112 ? 9.188 1.062 12.008 1 95.06 112 VAL A CA 1
ATOM 824 C C . VAL A 1 112 ? 8.695 2.463 11.664 1 95.06 112 VAL A C 1
ATOM 826 O O . VAL A 1 112 ? 7.543 2.639 11.258 1 95.06 112 VAL A O 1
ATOM 829 N N . ILE A 1 113 ? 9.523 3.473 11.781 1 93.12 113 ILE A N 1
ATOM 830 C CA . ILE A 1 113 ? 9.18 4.852 11.461 1 93.12 113 ILE A CA 1
ATOM 831 C C . ILE A 1 113 ? 8.828 4.961 9.977 1 93.12 113 ILE A C 1
ATOM 833 O O . ILE A 1 113 ? 7.801 5.543 9.617 1 93.12 113 ILE A O 1
ATOM 837 N N . ARG A 1 114 ? 9.641 4.375 9.117 1 95.5 114 ARG A N 1
ATOM 838 C CA . ARG A 1 114 ? 9.398 4.414 7.68 1 95.5 114 ARG A CA 1
ATOM 839 C C . ARG A 1 114 ? 8.156 3.607 7.312 1 95.5 114 ARG A C 1
ATOM 841 O O . ARG A 1 114 ? 7.445 3.953 6.371 1 95.5 114 ARG A O 1
ATOM 848 N N . GLY A 1 115 ? 7.918 2.551 8.094 1 96.44 115 GLY A N 1
ATOM 849 C CA . GLY A 1 115 ? 6.699 1.784 7.887 1 96.44 115 GLY A CA 1
ATOM 850 C C . GLY A 1 115 ? 5.441 2.58 8.164 1 96.44 115 GLY A C 1
ATOM 851 O O . GLY A 1 115 ? 4.461 2.48 7.426 1 96.44 115 GLY A O 1
ATOM 852 N N . ILE A 1 116 ? 5.508 3.357 9.242 1 95.12 116 ILE A N 1
ATOM 853 C CA . ILE A 1 116 ? 4.383 4.23 9.57 1 95.12 116 ILE A CA 1
ATOM 854 C C . ILE A 1 116 ? 4.18 5.254 8.453 1 95.12 116 ILE A C 1
ATOM 856 O O . ILE A 1 116 ? 3.051 5.504 8.031 1 95.12 116 ILE A O 1
ATOM 860 N N . GLN A 1 117 ? 5.211 5.793 8 1 94.69 117 GLN A N 1
ATOM 861 C CA . GLN A 1 117 ? 5.148 6.816 6.961 1 94.69 117 GLN A CA 1
ATOM 862 C C . GLN A 1 117 ? 4.629 6.234 5.652 1 94.69 117 GLN A C 1
ATOM 864 O O . GLN A 1 117 ? 3.812 6.859 4.969 1 94.69 117 GLN A O 1
ATOM 869 N N . LEU A 1 118 ? 5.09 5.051 5.328 1 97.06 118 LEU A N 1
ATOM 870 C CA . LEU A 1 118 ? 4.602 4.371 4.133 1 97.06 118 LEU A CA 1
ATOM 871 C C . LEU A 1 118 ? 3.1 4.113 4.23 1 97.06 118 LEU A C 1
ATOM 873 O O . LEU A 1 118 ? 2.355 4.398 3.291 1 97.06 118 LEU A O 1
ATOM 877 N N . SER A 1 119 ? 2.697 3.594 5.324 1 97.31 119 SER A N 1
ATOM 878 C CA . SER A 1 119 ? 1.289 3.27 5.535 1 97.31 119 SER A CA 1
ATOM 879 C C . SER A 1 119 ? 0.42 4.523 5.488 1 97.31 119 SER A C 1
ATOM 881 O O . SER A 1 119 ? -0.639 4.527 4.855 1 97.31 119 SER A O 1
ATOM 883 N N . THR A 1 120 ? 0.915 5.547 6.117 1 95.06 120 THR A N 1
ATOM 884 C CA . THR A 1 120 ? 0.194 6.812 6.16 1 95.06 120 THR A CA 1
ATOM 885 C C . THR A 1 120 ? 0.133 7.449 4.773 1 95.06 120 THR A C 1
ATOM 887 O O . THR A 1 120 ? -0.904 7.984 4.375 1 95.06 120 THR A O 1
ATOM 890 N N . GLY A 1 121 ? 1.212 7.445 4.121 1 96.5 121 GLY A N 1
ATOM 891 C CA . GLY A 1 121 ? 1.238 7.961 2.762 1 96.5 121 GLY A CA 1
ATOM 892 C C . GLY A 1 121 ? 0.248 7.273 1.842 1 96.5 121 GLY A C 1
ATOM 893 O O . GLY A 1 121 ? -0.465 7.93 1.082 1 96.5 121 GLY A O 1
ATOM 894 N N . VAL A 1 122 ? 0.174 5.996 1.948 1 97.62 122 VAL A N 1
ATOM 895 C CA . VAL A 1 122 ? -0.722 5.215 1.101 1 97.62 122 VAL A CA 1
ATOM 896 C C . VAL A 1 122 ? -2.174 5.523 1.465 1 97.62 122 VAL A C 1
ATOM 898 O O . VAL A 1 122 ? -3.035 5.605 0.587 1 97.62 122 VAL A O 1
ATOM 901 N N . MET A 1 123 ? -2.432 5.68 2.711 1 96.31 123 MET A N 1
ATOM 902 C CA . MET A 1 123 ? -3.779 6.039 3.141 1 96.31 123 MET A CA 1
ATOM 903 C C . MET A 1 123 ? -4.195 7.387 2.562 1 96.31 123 MET A C 1
ATOM 905 O O . MET A 1 123 ? -5.324 7.551 2.102 1 96.31 123 MET A O 1
ATOM 909 N N . LEU A 1 124 ? -3.273 8.305 2.578 1 95.69 124 LEU A N 1
ATOM 910 C CA . LEU A 1 124 ? -3.566 9.617 2.014 1 95.69 124 LEU A CA 1
ATOM 911 C C . LEU A 1 124 ? -3.781 9.523 0.507 1 95.69 124 LEU A C 1
ATOM 913 O O . LEU A 1 124 ? -4.703 10.141 -0.031 1 95.69 124 LEU A O 1
ATOM 917 N N . MET A 1 125 ? -2.961 8.773 -0.138 1 97.5 125 MET A N 1
ATOM 918 C CA . MET A 1 125 ? -3.078 8.617 -1.585 1 97.5 125 MET A CA 1
ATOM 919 C C . MET A 1 125 ? -4.414 7.984 -1.957 1 97.5 125 MET A C 1
ATOM 921 O O . MET A 1 125 ? -5.094 8.453 -2.875 1 97.5 125 MET A O 1
ATOM 925 N N . THR A 1 126 ? -4.746 6.926 -1.271 1 97.06 126 THR A N 1
ATOM 926 C CA . THR A 1 126 ? -6 6.234 -1.563 1 97.06 126 THR A CA 1
ATOM 927 C C . THR A 1 126 ? -7.191 7.156 -1.323 1 97.06 126 THR A C 1
ATOM 929 O O . THR A 1 126 ? -8.141 7.176 -2.115 1 97.06 126 THR A O 1
ATOM 932 N N . GLY A 1 127 ? -7.141 7.883 -0.237 1 95.44 127 GLY A N 1
ATOM 933 C CA . GLY A 1 127 ? -8.18 8.867 0.016 1 95.44 127 GLY A CA 1
ATOM 934 C C . GLY A 1 127 ? -8.281 9.922 -1.067 1 95.44 127 GLY A C 1
ATOM 935 O O . GLY A 1 127 ? -9.375 10.289 -1.488 1 95.44 127 GLY A O 1
ATOM 936 N N . GLY A 1 128 ? -7.117 10.43 -1.465 1 96.56 128 GLY A N 1
ATOM 937 C CA . GLY A 1 128 ? -7.086 11.422 -2.529 1 96.56 128 GLY A CA 1
ATOM 938 C C . GLY A 1 128 ? -7.668 10.914 -3.834 1 96.56 128 GLY A C 1
ATOM 939 O O . GLY A 1 128 ? -8.445 11.617 -4.488 1 96.56 128 GLY A O 1
ATOM 940 N N . VAL A 1 129 ? -7.352 9.742 -4.195 1 97.44 129 VAL A N 1
ATOM 941 C CA . VAL A 1 129 ? -7.844 9.156 -5.438 1 97.44 129 VAL A CA 1
ATOM 942 C C . VAL A 1 129 ? -9.359 8.953 -5.352 1 97.44 129 VAL A C 1
ATOM 944 O O . VAL A 1 129 ? -10.07 9.133 -6.34 1 97.44 129 VAL A O 1
ATOM 947 N N . LYS A 1 130 ? -9.859 8.57 -4.246 1 96.56 130 LYS A N 1
ATOM 948 C CA . LYS A 1 130 ? -11.297 8.406 -4.066 1 96.56 130 LYS A CA 1
ATOM 949 C C . LYS A 1 130 ? -12.023 9.734 -4.262 1 96.56 130 LYS A C 1
ATOM 951 O O . LYS A 1 130 ? -13.125 9.773 -4.809 1 96.56 130 LYS A O 1
ATOM 956 N N . PHE A 1 131 ? -11.398 10.773 -3.775 1 95.38 131 PHE A N 1
ATOM 957 C CA . PHE A 1 131 ? -11.961 12.102 -4.012 1 95.38 131 PHE A CA 1
ATOM 958 C C . PHE A 1 131 ? -12 12.414 -5.504 1 95.38 131 PHE A C 1
ATOM 960 O O . PHE A 1 131 ? -12.992 12.953 -6.004 1 95.38 131 PHE A O 1
ATOM 967 N N . ILE A 1 132 ? -10.961 12.078 -6.195 1 96.44 132 ILE A N 1
ATOM 968 C CA . ILE A 1 132 ? -10.859 12.344 -7.625 1 96.44 132 ILE A CA 1
ATOM 969 C C . ILE A 1 132 ? -11.898 11.523 -8.383 1 96.44 132 ILE A C 1
ATOM 971 O O . ILE A 1 132 ? -12.523 12.008 -9.328 1 96.44 132 ILE A O 1
ATOM 975 N N . MET A 1 133 ? -12.148 10.344 -7.934 1 95.69 133 MET A N 1
ATOM 976 C CA . MET A 1 133 ? -13.086 9.438 -8.602 1 95.69 133 MET A CA 1
ATOM 977 C C . MET A 1 133 ? -14.523 9.781 -8.234 1 95.69 133 MET A C 1
ATOM 979 O O . MET A 1 133 ? -15.461 9.352 -8.914 1 95.69 133 MET A O 1
ATOM 983 N N . GLY A 1 134 ? -14.727 10.484 -7.203 1 94.25 134 GLY A N 1
ATOM 984 C CA . GLY A 1 134 ? -16.062 10.82 -6.742 1 94.25 134 GLY A CA 1
ATOM 985 C C . GLY A 1 134 ? -16.703 9.719 -5.918 1 94.25 134 GLY A C 1
ATOM 986 O O . GLY A 1 134 ? -17.938 9.617 -5.852 1 94.25 134 GLY A O 1
ATOM 987 N N . THR A 1 135 ? -15.891 8.867 -5.289 1 93.25 135 THR A N 1
ATOM 988 C CA . THR A 1 135 ? -16.438 7.707 -4.598 1 93.25 135 THR A CA 1
ATOM 989 C C . THR A 1 135 ? -16.141 7.773 -3.104 1 93.25 135 THR A C 1
ATOM 991 O O . THR A 1 135 ? -16.25 6.773 -2.395 1 93.25 135 THR A O 1
ATOM 994 N N . SER A 1 136 ? -15.648 8.906 -2.627 1 92.25 136 SER A N 1
ATOM 995 C CA . SER A 1 136 ? -15.43 9.039 -1.188 1 92.25 136 SER A CA 1
ATOM 996 C C . SER A 1 136 ? -16.75 8.93 -0.422 1 92.25 136 SER A C 1
ATOM 998 O O . SER A 1 136 ? -17.828 9.125 -0.992 1 92.25 136 SER A O 1
ATOM 1000 N N . ASN A 1 137 ? -16.656 8.57 0.813 1 89.25 137 ASN A N 1
ATOM 1001 C CA . ASN A 1 137 ? -17.859 8.445 1.633 1 89.25 137 ASN A CA 1
ATOM 1002 C C . ASN A 1 137 ? -18.672 9.734 1.633 1 89.25 137 ASN A C 1
ATOM 1004 O O . ASN A 1 137 ? -19.906 9.695 1.618 1 89.25 137 ASN A O 1
ATOM 1008 N N . LEU A 1 138 ? -18 10.82 1.704 1 86.25 138 LEU A N 1
ATOM 1009 C CA . LEU A 1 138 ? -18.641 12.133 1.692 1 86.25 138 LEU A CA 1
ATOM 1010 C C . LEU A 1 138 ? -19.422 12.344 0.397 1 86.25 138 LEU A C 1
ATOM 1012 O O . LEU A 1 138 ? -20.562 12.812 0.421 1 86.25 138 LEU A O 1
ATOM 1016 N N . GLN A 1 139 ? -18.828 12.055 -0.681 1 91.56 139 GLN A N 1
ATOM 1017 C CA . GLN A 1 139 ? -19.453 12.242 -1.991 1 91.56 139 GLN A CA 1
ATOM 1018 C C . GLN A 1 139 ? -20.609 11.273 -2.203 1 91.56 139 GLN A C 1
ATOM 1020 O O . GLN A 1 139 ? -21.641 11.641 -2.775 1 91.56 139 GLN A O 1
ATOM 1025 N N . ILE A 1 140 ? -20.5 10.078 -1.708 1 90.75 140 ILE A N 1
ATOM 1026 C CA . ILE A 1 140 ? -21.562 9.086 -1.802 1 90.75 140 ILE A CA 1
ATOM 1027 C C . ILE A 1 140 ? -22.766 9.531 -0.956 1 90.75 140 ILE A C 1
ATOM 1029 O O . ILE A 1 140 ? -23.906 9.461 -1.403 1 90.75 140 ILE A O 1
ATOM 1033 N N . MET A 1 141 ? -22.5 10 0.23 1 88.44 141 MET A N 1
ATOM 1034 C CA . MET A 1 141 ? -23.562 10.461 1.134 1 88.44 141 MET A CA 1
ATOM 1035 C C . MET A 1 141 ? -24.297 11.656 0.543 1 88.44 141 MET A C 1
ATOM 1037 O O . MET A 1 141 ? -25.516 11.781 0.711 1 88.44 141 MET A O 1
ATOM 1041 N N . GLN A 1 142 ? -23.562 12.492 -0.137 1 90 142 GLN A N 1
ATOM 1042 C CA . GLN A 1 142 ? -24.156 13.688 -0.723 1 90 142 GLN A CA 1
ATOM 1043 C C . GLN A 1 142 ? -24.719 13.398 -2.113 1 90 142 GLN A C 1
ATOM 1045 O O . GLN A 1 142 ? -25.328 14.273 -2.736 1 90 142 GLN A O 1
ATOM 1050 N N . ASN A 1 143 ? -24.531 12.18 -2.654 1 91.25 143 ASN A N 1
ATOM 1051 C CA . ASN A 1 143 ? -24.984 11.734 -3.965 1 91.25 143 ASN A CA 1
ATOM 1052 C C . ASN A 1 143 ? -24.531 12.68 -5.07 1 91.25 143 ASN A C 1
ATOM 1054 O O . ASN A 1 143 ? -25.328 13.055 -5.938 1 91.25 143 ASN A O 1
ATOM 1058 N N . ALA A 1 144 ? -23.375 13.234 -4.906 1 92.06 144 ALA A N 1
ATOM 1059 C CA . ALA A 1 144 ? -22.766 14.133 -5.883 1 92.06 144 ALA A CA 1
ATOM 1060 C C . ALA A 1 144 ? -21.25 13.969 -5.891 1 92.06 144 ALA A C 1
ATOM 1062 O O . ALA A 1 144 ? -20.609 13.906 -4.832 1 92.06 144 ALA A O 1
ATOM 1063 N N . VAL A 1 145 ? -20.703 13.953 -7.082 1 92.88 145 VAL A N 1
ATOM 1064 C CA . VAL A 1 145 ? -19.25 13.797 -7.184 1 92.88 145 VAL A CA 1
ATOM 1065 C C . VAL A 1 145 ? -18.562 15.102 -6.762 1 92.88 145 VAL A C 1
ATOM 1067 O O . VAL A 1 145 ? -17.453 15.078 -6.246 1 92.88 145 VAL A O 1
ATOM 1070 N N . GLU A 1 146 ? -19.172 16.203 -7.109 1 93.06 146 GLU A N 1
ATOM 1071 C CA . GLU A 1 146 ? -18.781 17.531 -6.672 1 93.06 146 GLU A CA 1
ATOM 1072 C C . GLU A 1 146 ? -19.969 18.328 -6.141 1 93.06 146 GLU A C 1
ATOM 1074 O O . GLU A 1 146 ? -20.594 19.094 -6.875 1 93.06 146 GLU A O 1
ATOM 1079 N N . PRO A 1 147 ? -20.219 18.234 -4.887 1 86.31 147 PRO A N 1
ATOM 1080 C CA . PRO A 1 147 ? -21.438 18.812 -4.312 1 86.31 147 PRO A CA 1
ATOM 1081 C C . PRO A 1 147 ? -21.484 20.328 -4.469 1 86.31 147 PRO A C 1
ATOM 1083 O O . PRO A 1 147 ? -22.578 20.906 -4.508 1 86.31 147 PRO A O 1
ATOM 1086 N N . SER A 1 148 ? -20.422 20.938 -4.562 1 83.06 148 SER A N 1
ATOM 1087 C CA . SER A 1 148 ? -20.391 22.406 -4.602 1 83.06 148 SER A CA 1
ATOM 1088 C C . SER A 1 148 ? -20.484 22.922 -6.035 1 83.06 148 SER A C 1
ATOM 1090 O O . SER A 1 148 ? -20.641 24.125 -6.254 1 83.06 148 SER A O 1
ATOM 1092 N N . LEU A 1 149 ? -20.422 22 -6.953 1 88.75 149 LEU A N 1
ATOM 1093 C CA . LEU A 1 149 ? -20.438 22.422 -8.352 1 88.75 149 LEU A CA 1
ATOM 1094 C C . LEU A 1 149 ? -21.797 22.094 -8.992 1 88.75 149 LEU A C 1
ATOM 1096 O O . LEU A 1 149 ? -22.453 21.125 -8.609 1 88.75 149 LEU A O 1
ATOM 1100 N N . ILE A 1 150 ? -22.125 22.922 -9.953 1 87.56 150 ILE A N 1
ATOM 1101 C CA . ILE A 1 150 ? -23.375 22.734 -10.68 1 87.56 150 ILE A CA 1
ATOM 1102 C C . ILE A 1 150 ? -23.234 21.547 -11.641 1 87.56 150 ILE A C 1
ATOM 1104 O O . ILE A 1 150 ? -24.141 20.719 -11.75 1 87.56 150 ILE A O 1
ATOM 1108 N N . LEU A 1 151 ? -22.156 21.484 -12.297 1 88.19 151 LEU A N 1
ATOM 1109 C CA . LEU A 1 151 ? -21.906 20.438 -13.281 1 88.19 151 LEU A CA 1
ATOM 1110 C C . LEU A 1 151 ? -21.328 19.188 -12.609 1 88.19 151 LEU A C 1
ATOM 1112 O O . LEU A 1 151 ? -20.328 19.281 -11.891 1 88.19 151 LEU A O 1
ATOM 1116 N N . GLN A 1 152 ? -22 18.125 -12.906 1 90.25 152 GLN A N 1
ATOM 1117 C CA . GLN A 1 152 ? -21.562 16.891 -12.25 1 90.25 152 GLN A CA 1
ATOM 1118 C C . GLN A 1 152 ? -20.906 15.945 -13.242 1 90.25 152 GLN A C 1
ATOM 1120 O O . GLN A 1 152 ? -20.188 15.016 -12.852 1 90.25 152 GLN A O 1
ATOM 1125 N N . ALA A 1 153 ? -21.172 16.156 -14.5 1 91.56 153 ALA A N 1
ATOM 1126 C CA . ALA A 1 153 ? -20.594 15.266 -15.508 1 91.56 153 ALA A CA 1
ATOM 1127 C C . ALA A 1 153 ? -20.516 15.961 -16.875 1 91.56 153 ALA A C 1
ATOM 1129 O O . ALA A 1 153 ? -21.234 16.922 -17.125 1 91.56 153 ALA A O 1
ATOM 1130 N N . ILE A 1 154 ? -19.531 15.578 -17.625 1 91.19 154 ILE A N 1
ATOM 1131 C CA . ILE A 1 154 ? -19.438 15.898 -19.031 1 91.19 154 ILE A CA 1
ATOM 1132 C C . ILE A 1 154 ? -19.547 14.617 -19.859 1 91.19 154 ILE A C 1
ATOM 1134 O O . ILE A 1 154 ? -18.578 13.844 -19.938 1 91.19 154 ILE A O 1
ATOM 1138 N N . GLY A 1 155 ? -20.734 14.375 -20.438 1 91.69 155 GLY A N 1
ATOM 1139 C CA . GLY A 1 155 ? -20.953 13.078 -21.062 1 91.69 155 GLY A CA 1
ATOM 1140 C C . GLY A 1 155 ? -20.984 11.945 -20.047 1 91.69 155 GLY A C 1
ATOM 1141 O O . GLY A 1 155 ? -21.703 12.016 -19.047 1 91.69 155 GLY A O 1
ATOM 1142 N N . PRO A 1 156 ? -20.234 10.875 -20.281 1 91.12 156 PRO A N 1
ATOM 1143 C CA . PRO A 1 156 ? -20.203 9.75 -19.344 1 91.12 156 PRO A CA 1
ATOM 1144 C C . PRO A 1 156 ? -19.141 9.891 -18.266 1 91.12 156 PRO A C 1
ATOM 1146 O O . PRO A 1 156 ? -19.078 9.078 -17.344 1 91.12 156 PRO A O 1
ATOM 1149 N N . ILE A 1 157 ? -18.453 10.93 -18.281 1 92.75 157 ILE A N 1
ATOM 1150 C CA . ILE A 1 157 ? -17.312 11.062 -17.391 1 92.75 157 ILE A CA 1
ATOM 1151 C C . ILE A 1 157 ? -17.641 12.047 -16.266 1 92.75 157 ILE A C 1
ATOM 1153 O O . ILE A 1 157 ? -18 13.195 -16.531 1 92.75 157 ILE A O 1
ATOM 1157 N N . PRO A 1 158 ? -17.578 11.617 -15.086 1 94.5 158 PRO A N 1
ATOM 1158 C CA . PRO A 1 158 ? -17.766 12.547 -13.969 1 94.5 158 PRO A CA 1
ATOM 1159 C C . PRO A 1 158 ? -16.797 13.727 -14.008 1 94.5 158 PRO A C 1
ATOM 1161 O O . PRO A 1 158 ? -15.617 13.547 -14.336 1 94.5 158 PRO A O 1
ATOM 1164 N N . ILE A 1 159 ? -17.25 14.875 -13.656 1 94.25 159 ILE A N 1
ATOM 1165 C CA . ILE A 1 159 ? -16.453 16.094 -13.719 1 94.25 159 ILE A CA 1
ATOM 1166 C C . ILE A 1 159 ? -15.281 16.016 -12.742 1 94.25 159 ILE A C 1
ATOM 1168 O O . ILE A 1 159 ? -14.227 16.594 -12.977 1 94.25 159 ILE A O 1
ATOM 1172 N N . SER A 1 160 ? -15.492 15.289 -11.602 1 95 160 SER A N 1
ATOM 1173 C CA . SER A 1 160 ? -14.445 15.133 -10.594 1 95 160 SER A CA 1
ATOM 1174 C C . SER A 1 160 ? -13.211 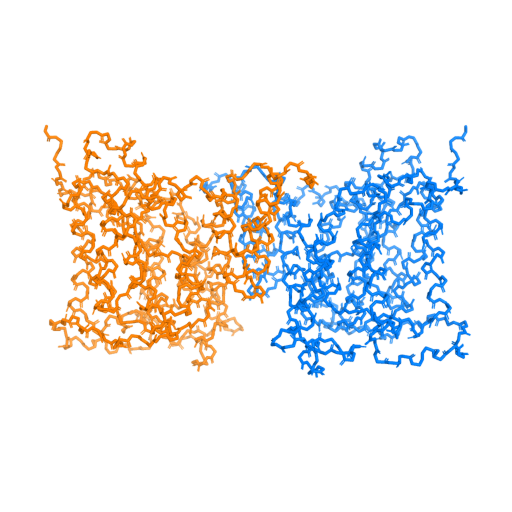14.469 -11.188 1 95 160 SER A C 1
ATOM 1176 O O . SER A 1 160 ? -12.078 14.828 -10.844 1 95 160 SER A O 1
ATOM 1178 N N . ILE A 1 161 ? -13.367 13.562 -12.047 1 95.88 161 ILE A N 1
ATOM 1179 C CA . ILE A 1 161 ? -12.25 12.867 -12.68 1 95.88 161 ILE A CA 1
ATOM 1180 C C . ILE A 1 161 ? -11.484 13.836 -13.586 1 95.88 161 ILE A C 1
ATOM 1182 O O . ILE A 1 161 ? -10.258 13.859 -13.578 1 95.88 161 ILE A O 1
ATOM 1186 N N . ILE A 1 162 ? -12.188 14.594 -14.328 1 95.19 162 ILE A N 1
ATOM 1187 C CA . ILE A 1 162 ? -11.578 15.555 -15.242 1 95.19 162 ILE A CA 1
ATOM 1188 C C . ILE A 1 162 ? -10.781 16.594 -14.453 1 95.19 162 ILE A C 1
ATOM 1190 O O . ILE A 1 162 ? -9.602 16.828 -14.734 1 95.19 162 ILE A O 1
ATOM 1194 N N . LEU A 1 163 ? -11.43 17.156 -13.484 1 94.75 163 LEU A N 1
ATOM 1195 C CA . LEU A 1 163 ? -10.773 18.172 -12.664 1 94.75 163 LEU A CA 1
ATOM 1196 C C . LEU A 1 163 ? -9.602 17.578 -11.898 1 94.75 163 LEU A C 1
ATOM 1198 O O . LEU A 1 163 ? -8.555 18.219 -11.758 1 94.75 163 LEU A O 1
ATOM 1202 N N . GLY A 1 164 ? -9.812 16.375 -11.367 1 95.75 164 GLY A N 1
ATOM 1203 C CA . GLY A 1 164 ? -8.758 15.711 -10.625 1 95.75 164 GLY A CA 1
ATOM 1204 C C . GLY A 1 164 ? -7.523 15.43 -11.469 1 95.75 164 GLY A C 1
ATOM 1205 O O . GLY A 1 164 ? -6.395 15.641 -11.016 1 95.75 164 GLY A O 1
ATOM 1206 N N . ILE A 1 165 ? -7.719 14.953 -12.648 1 95.19 165 ILE A N 1
ATOM 1207 C CA . ILE A 1 165 ? -6.613 14.656 -13.555 1 95.19 165 ILE A CA 1
ATOM 1208 C C . ILE A 1 165 ? -5.898 15.953 -13.9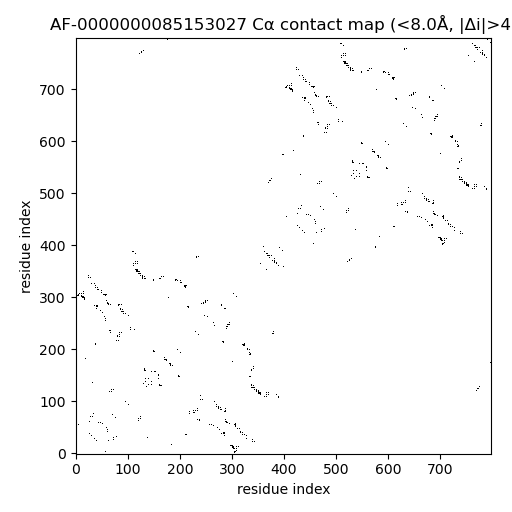3 1 95.19 165 ILE A C 1
ATOM 1210 O O . ILE A 1 165 ? -4.664 16 -13.938 1 95.19 165 ILE A O 1
ATOM 1214 N N . LEU A 1 166 ? -6.641 16.953 -14.242 1 94.62 166 LEU A N 1
ATOM 1215 C CA . LEU A 1 166 ? -6.055 18.25 -14.586 1 94.62 166 LEU A CA 1
ATOM 1216 C C . LEU A 1 166 ? -5.25 18.812 -13.422 1 94.62 166 LEU A C 1
ATOM 1218 O O . LEU A 1 166 ? -4.141 19.312 -13.617 1 94.62 166 LEU A O 1
ATOM 1222 N N . ALA A 1 167 ? -5.871 18.781 -12.266 1 94.38 167 ALA A N 1
ATOM 1223 C CA . ALA A 1 167 ? -5.172 19.266 -11.078 1 94.38 167 ALA A CA 1
ATOM 1224 C C . ALA A 1 167 ? -3.9 18.469 -10.82 1 94.38 167 ALA A C 1
ATOM 1226 O O . ALA A 1 167 ? -2.875 19.031 -10.43 1 94.38 167 ALA A O 1
ATOM 1227 N N . SER A 1 168 ? -3.986 17.156 -10.969 1 94.44 168 SER A N 1
ATOM 1228 C CA . SER A 1 168 ? -2.82 16.312 -10.781 1 94.44 168 SER A CA 1
ATOM 1229 C C . SER A 1 168 ? -1.731 16.625 -11.797 1 94.44 168 SER A C 1
ATOM 1231 O O . SER A 1 168 ? -0.544 16.625 -11.469 1 94.44 168 SER A O 1
ATOM 1233 N N . LEU A 1 169 ? -2.127 16.875 -12.984 1 91.44 169 LEU A N 1
ATOM 1234 C CA . LEU A 1 169 ? -1.179 17.234 -14.039 1 91.44 169 LEU A CA 1
ATOM 1235 C C . LEU A 1 169 ? -0.491 18.562 -13.727 1 91.44 169 LEU A C 1
ATOM 1237 O O . LEU A 1 169 ? 0.726 18.688 -13.891 1 91.44 169 LEU A O 1
ATOM 1241 N N . ILE A 1 170 ? -1.231 19.484 -13.289 1 89.75 170 ILE A N 1
ATOM 1242 C CA . ILE A 1 170 ? -0.677 20.781 -12.938 1 89.75 170 ILE A CA 1
ATOM 1243 C C . ILE A 1 170 ? 0.298 20.625 -11.773 1 89.75 170 ILE A C 1
ATOM 1245 O O . ILE A 1 170 ? 1.396 21.188 -11.797 1 89.75 170 ILE A O 1
ATOM 1249 N N . THR A 1 171 ? -0.146 19.938 -10.789 1 87.69 171 THR A N 1
ATOM 1250 C CA . THR A 1 171 ? 0.725 19.703 -9.641 1 87.69 171 THR A CA 1
ATOM 1251 C C . THR A 1 171 ? 2.02 19.016 -10.07 1 87.69 171 THR A C 1
ATOM 1253 O O . THR A 1 171 ? 3.105 19.406 -9.625 1 87.69 171 THR A O 1
ATOM 1256 N N . PHE A 1 172 ? 1.829 18.078 -10.922 1 87.06 172 PHE A N 1
ATOM 1257 C CA . PHE A 1 172 ? 2.971 17.312 -11.414 1 87.06 172 PHE A CA 1
ATOM 1258 C C . PHE A 1 172 ? 3.926 18.219 -12.188 1 87.06 172 PHE A C 1
ATOM 1260 O O . PHE A 1 172 ? 5.141 18.141 -12.008 1 87.06 172 PHE A O 1
ATOM 1267 N N . LEU A 1 173 ? 3.43 19.062 -13 1 85 173 LEU A N 1
ATOM 1268 C CA . LEU A 1 173 ? 4.234 19.922 -13.867 1 85 173 LEU A CA 1
ATOM 1269 C C . LEU A 1 173 ? 4.902 21.031 -13.062 1 85 173 LEU A C 1
ATOM 1271 O O . LEU A 1 173 ? 5.934 21.562 -13.469 1 85 173 LEU A O 1
ATOM 1275 N N . LEU A 1 174 ? 4.395 21.328 -11.914 1 84.56 174 LEU A N 1
ATOM 1276 C CA . LEU A 1 174 ? 4.91 22.438 -11.125 1 84.56 174 LEU A CA 1
ATOM 1277 C C . LEU A 1 174 ? 5.684 21.938 -9.914 1 84.56 174 LEU A C 1
ATOM 1279 O O . LEU A 1 174 ? 6.035 22.719 -9.031 1 84.56 174 LEU A O 1
ATOM 1283 N N . LEU A 1 175 ? 5.891 20.688 -9.836 1 78.31 175 LEU A N 1
ATOM 1284 C CA . LEU A 1 175 ? 6.543 20.094 -8.672 1 78.31 175 LEU A CA 1
ATOM 1285 C C . LEU A 1 175 ? 7.922 20.703 -8.453 1 78.31 175 LEU A C 1
ATOM 1287 O O . LEU A 1 175 ? 8.328 20.938 -7.316 1 78.31 175 LEU A O 1
ATOM 1291 N N . ASP A 1 176 ? 8.602 21.031 -9.508 1 75.62 176 ASP A N 1
ATOM 1292 C CA . ASP A 1 176 ? 9.969 21.516 -9.398 1 75.62 176 ASP A CA 1
ATOM 1293 C C . ASP A 1 176 ? 10.031 23.031 -9.648 1 75.62 176 ASP A C 1
ATOM 1295 O O . ASP A 1 176 ? 11.117 23.609 -9.672 1 75.62 176 ASP A O 1
ATOM 1299 N N . SER A 1 177 ? 8.797 23.562 -9.695 1 77.44 177 SER A N 1
ATOM 1300 C CA . SER A 1 177 ? 8.812 24.984 -9.992 1 77.44 177 SER A CA 1
ATOM 1301 C C . SER A 1 177 ? 9.141 25.812 -8.75 1 77.44 177 SER A C 1
ATOM 1303 O O . SER A 1 177 ? 8.516 25.625 -7.699 1 77.44 177 SER A O 1
ATOM 1305 N N . ARG A 1 178 ? 10.227 26.656 -8.859 1 70.31 178 ARG A N 1
ATOM 1306 C CA . ARG A 1 178 ? 10.617 27.562 -7.777 1 70.31 178 ARG A CA 1
ATOM 1307 C C . ARG A 1 178 ? 9.758 28.812 -7.777 1 70.31 178 ARG A C 1
ATOM 1309 O O . ARG A 1 178 ? 9.602 29.469 -6.742 1 70.31 178 ARG A O 1
ATOM 1316 N N . ARG A 1 179 ? 9.156 29.047 -8.867 1 73.19 179 ARG A N 1
ATOM 1317 C CA . ARG A 1 179 ? 8.438 30.297 -9.055 1 73.19 179 ARG A CA 1
ATOM 1318 C C . ARG A 1 179 ? 6.973 30.156 -8.656 1 73.19 179 ARG A C 1
ATOM 1320 O O . ARG A 1 179 ? 6.395 31.062 -8.055 1 73.19 179 ARG A O 1
ATOM 1327 N N . PHE A 1 180 ? 6.465 29 -8.93 1 77 180 PHE A N 1
ATOM 1328 C CA . PHE A 1 180 ? 5.051 28.766 -8.664 1 77 180 PHE A CA 1
ATOM 1329 C C . PHE A 1 180 ? 4.848 27.531 -7.812 1 77 180 PHE A C 1
ATOM 1331 O O . PHE A 1 180 ? 4.855 26.406 -8.328 1 77 180 PHE A O 1
ATOM 1338 N N . PRO A 1 181 ? 4.594 27.828 -6.496 1 77.62 181 PRO A N 1
ATOM 1339 C CA . PRO A 1 181 ? 4.285 26.656 -5.676 1 77.62 181 PRO A CA 1
ATOM 1340 C C . PRO A 1 181 ? 3.055 25.906 -6.176 1 77.62 181 PRO A C 1
ATOM 1342 O O . PRO A 1 181 ? 1.974 26.484 -6.293 1 77.62 181 PRO A O 1
ATOM 1345 N N . ALA A 1 182 ? 3.25 24.641 -6.527 1 78.75 182 ALA A N 1
ATOM 1346 C CA . ALA A 1 182 ? 2.229 23.797 -7.148 1 78.75 182 ALA A CA 1
ATOM 1347 C C . ALA A 1 182 ? 0.937 23.812 -6.34 1 78.75 182 ALA A C 1
ATOM 1349 O O . ALA A 1 182 ? -0.149 23.984 -6.895 1 78.75 182 ALA A O 1
ATOM 1350 N N . ALA A 1 183 ? 1.052 23.688 -5.066 1 77.44 183 ALA A N 1
ATOM 1351 C CA . ALA A 1 183 ? -0.122 23.609 -4.199 1 77.44 183 ALA A CA 1
ATOM 1352 C C . ALA A 1 183 ? -0.929 24.906 -4.25 1 77.44 183 ALA A C 1
ATOM 1354 O O . ALA A 1 183 ? -2.162 24.875 -4.281 1 77.44 183 ALA A O 1
ATOM 1355 N N . LEU A 1 184 ? -0.238 25.969 -4.242 1 80.69 184 LEU A N 1
ATOM 1356 C CA . LEU A 1 184 ? -0.915 27.266 -4.277 1 80.69 184 LEU A CA 1
ATOM 1357 C C . LEU A 1 184 ? -1.659 27.453 -5.594 1 80.69 184 LEU A C 1
ATOM 1359 O O . LEU A 1 184 ? -2.793 27.938 -5.605 1 80.69 184 LEU A O 1
ATOM 1363 N N . MET A 1 185 ? -1.021 27.047 -6.609 1 85.5 185 MET A N 1
ATOM 1364 C CA . MET A 1 185 ? -1.626 27.203 -7.93 1 85.5 185 MET A CA 1
ATOM 1365 C C . MET A 1 185 ? -2.869 26.328 -8.062 1 85.5 185 MET A C 1
ATOM 1367 O O . MET A 1 185 ? -3.881 26.766 -8.617 1 85.5 185 MET A O 1
ATOM 1371 N N . VAL A 1 186 ? -2.76 25.172 -7.547 1 88.19 186 VAL A N 1
ATOM 1372 C CA . VAL A 1 186 ? -3.863 24.219 -7.656 1 88.19 186 VAL A CA 1
ATOM 1373 C C . VAL A 1 186 ? -5.023 24.672 -6.773 1 88.19 186 VAL A 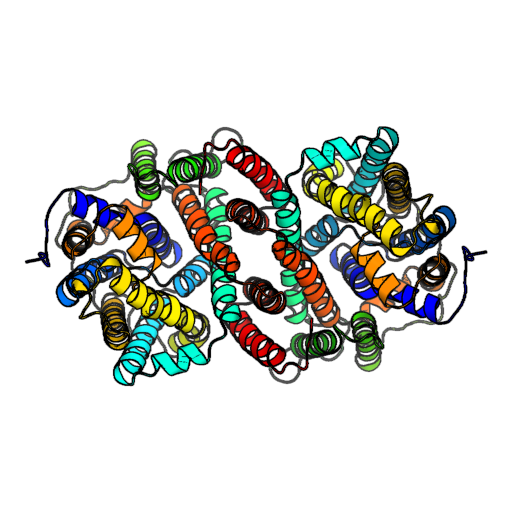C 1
ATOM 1375 O O . VAL A 1 186 ? -6.188 24.562 -7.168 1 88.19 186 VAL A O 1
ATOM 1378 N N . ILE A 1 187 ? -4.703 25.219 -5.66 1 84.31 187 ILE A N 1
ATOM 1379 C CA . ILE A 1 187 ? -5.734 25.703 -4.754 1 84.31 187 ILE A CA 1
ATOM 1380 C C . ILE A 1 187 ? -6.418 26.922 -5.367 1 84.31 187 ILE A C 1
ATOM 1382 O O . ILE A 1 187 ? -7.648 27.031 -5.332 1 84.31 187 ILE A O 1
ATOM 1386 N N . LEU A 1 188 ? -5.645 27.75 -5.898 1 86.31 188 LEU A N 1
ATOM 1387 C CA . LEU A 1 188 ? -6.203 28.922 -6.551 1 86.31 188 LEU A CA 1
ATOM 1388 C C . LEU A 1 188 ? -7.094 28.531 -7.727 1 86.31 188 LEU A C 1
ATOM 1390 O O . LEU A 1 188 ? -8.172 29.094 -7.918 1 86.31 188 LEU A O 1
ATOM 1394 N N . ALA A 1 189 ? -6.59 27.625 -8.469 1 89.12 189 ALA A N 1
ATOM 1395 C CA . ALA A 1 189 ? -7.387 27.125 -9.586 1 89.12 189 ALA A CA 1
ATOM 1396 C C . ALA A 1 189 ? -8.68 26.484 -9.086 1 89.12 189 ALA A C 1
ATOM 1398 O O . ALA A 1 189 ? -9.727 26.609 -9.719 1 89.12 189 ALA A O 1
ATOM 1399 N N . GLY A 1 190 ? -8.586 25.781 -8.039 1 88.81 190 GLY A N 1
ATOM 1400 C CA . GLY A 1 190 ? -9.758 25.172 -7.441 1 88.81 190 GLY A CA 1
ATOM 1401 C C . GLY A 1 190 ? -10.797 26.188 -6.992 1 88.81 190 GLY A C 1
ATOM 1402 O O . GLY A 1 190 ? -11.984 26.031 -7.293 1 88.81 190 GLY A O 1
ATOM 1403 N N . PHE A 1 191 ? -10.352 27.203 -6.367 1 86 191 PHE A N 1
ATOM 1404 C CA . PHE A 1 191 ? -11.266 28.25 -5.922 1 86 191 PHE A CA 1
ATOM 1405 C C . PHE A 1 191 ? -11.906 28.953 -7.109 1 86 191 PHE A C 1
ATOM 1407 O O . PHE A 1 191 ? -13.094 29.266 -7.086 1 86 191 PHE A O 1
ATOM 1414 N N . THR A 1 192 ? -11.102 29.203 -8.039 1 88.88 192 THR A N 1
ATOM 1415 C CA . THR A 1 192 ? -11.625 29.828 -9.25 1 88.88 192 THR A CA 1
ATOM 1416 C C . THR A 1 192 ? -12.711 28.969 -9.883 1 88.88 192 THR A C 1
ATOM 1418 O O . THR A 1 192 ? -13.742 29.469 -10.328 1 88.88 192 THR A O 1
ATOM 1421 N N . THR A 1 193 ? -12.453 27.734 -9.977 1 89.81 193 THR A N 1
ATOM 1422 C CA . THR A 1 193 ? -13.43 26.797 -10.523 1 89.81 193 THR A CA 1
ATOM 1423 C C . THR A 1 193 ? -14.703 26.781 -9.68 1 89.81 193 THR A C 1
ATOM 1425 O O . THR A 1 193 ? -15.812 26.766 -10.227 1 89.81 193 THR A O 1
ATOM 1428 N N . GLY A 1 194 ? -14.508 26.781 -8.383 1 87 194 GLY A N 1
ATOM 1429 C CA . GLY A 1 194 ? -15.648 26.797 -7.48 1 87 194 GLY A CA 1
ATOM 1430 C C . GLY A 1 194 ? -16.5 28.062 -7.613 1 87 194 GLY A C 1
ATOM 1431 O O . GLY A 1 194 ? -17.719 28 -7.555 1 87 194 GLY A O 1
ATOM 1432 N N . ILE A 1 195 ? -15.906 29.156 -7.812 1 84.94 195 ILE A N 1
ATOM 1433 C CA . ILE A 1 195 ? -16.594 30.438 -7.926 1 84.94 195 ILE A CA 1
ATOM 1434 C C . ILE A 1 195 ? -17.328 30.516 -9.266 1 84.94 195 ILE A C 1
ATOM 1436 O O . ILE A 1 195 ? -18.453 31 -9.328 1 84.94 195 ILE A O 1
ATOM 1440 N N . THR A 1 196 ? -16.703 30.031 -10.273 1 86.5 196 THR A N 1
ATOM 1441 C CA . THR A 1 196 ? -17.25 30.188 -11.617 1 86.5 196 THR A CA 1
ATOM 1442 C C . THR A 1 196 ? -18.297 29.125 -11.891 1 86.5 196 THR A C 1
ATOM 1444 O O . THR A 1 196 ? -19.312 29.391 -12.531 1 86.5 196 THR A O 1
ATOM 1447 N N . LEU A 1 197 ? -18.062 27.953 -11.375 1 84.62 197 LEU A N 1
ATOM 1448 C CA . LEU A 1 197 ? -18.953 26.844 -11.711 1 84.62 197 LEU A CA 1
ATOM 1449 C C . LEU A 1 197 ? -19.75 26.406 -10.492 1 84.62 197 LEU A C 1
ATOM 1451 O O . LEU A 1 197 ? -20.5 25.422 -10.555 1 84.62 197 LEU A O 1
ATOM 1455 N N . GLY A 1 198 ? -19.5 26.969 -9.406 1 81.5 198 GLY A N 1
ATOM 1456 C CA . GLY A 1 198 ? -20.141 26.594 -8.156 1 81.5 198 GLY A CA 1
ATOM 1457 C C . GLY A 1 198 ? -21.609 26.969 -8.086 1 81.5 198 GLY A C 1
ATOM 1458 O O . GLY A 1 198 ? -22.094 27.703 -8.953 1 81.5 198 GLY A O 1
ATOM 1459 N N . ARG A 1 199 ? -22.312 26.188 -7.121 1 73.75 199 ARG A N 1
ATOM 1460 C CA . ARG A 1 199 ? -23.703 26.531 -6.824 1 73.75 199 ARG A CA 1
ATOM 1461 C C . ARG A 1 199 ? -23.797 27.828 -6.047 1 73.75 199 ARG A C 1
ATOM 1463 O O . ARG A 1 199 ? -23.094 28.016 -5.051 1 73.75 199 ARG A O 1
ATOM 1470 N N . GLY A 1 200 ? -23.984 28.906 -6.727 1 58.66 200 GLY A N 1
ATOM 1471 C CA . GLY A 1 200 ? -24.172 30.25 -6.211 1 58.66 200 GLY A CA 1
ATOM 1472 C C . GLY A 1 200 ? -23.984 30.344 -4.707 1 58.66 200 GLY A C 1
ATOM 1473 O O . GLY A 1 200 ? -24.672 29.656 -3.949 1 58.66 200 GLY A O 1
ATOM 1474 N N . ILE A 1 201 ? -22.766 30.297 -4.227 1 56.78 201 ILE A N 1
ATOM 1475 C CA . ILE A 1 201 ? -22.609 30.438 -2.785 1 56.78 201 ILE A CA 1
ATOM 1476 C C . ILE A 1 201 ? -22.938 31.875 -2.367 1 56.78 201 ILE A C 1
ATOM 1478 O O . ILE A 1 201 ? -22.484 32.844 -2.998 1 56.78 201 ILE A O 1
ATOM 1482 N N . ASP A 1 202 ? -24.109 32.062 -1.774 1 51.91 202 ASP A N 1
ATOM 1483 C CA . ASP A 1 202 ? -24.391 33.344 -1.137 1 51.91 202 ASP A CA 1
ATOM 1484 C C . ASP A 1 202 ? -23.266 33.75 -0.207 1 51.91 202 ASP A C 1
ATOM 1486 O O . ASP A 1 202 ? -23.188 33.312 0.939 1 51.91 202 ASP A O 1
ATOM 1490 N N . ILE A 1 203 ? -22.141 33.938 -0.817 1 52.69 203 ILE A N 1
ATOM 1491 C CA . ILE A 1 203 ? -21.109 34.531 0.029 1 52.69 203 ILE A CA 1
ATOM 1492 C C . ILE A 1 203 ? -21.688 35.781 0.72 1 52.69 203 ILE A C 1
ATOM 1494 O O . ILE A 1 203 ? -21.766 36.844 0.117 1 52.69 203 ILE A O 1
ATOM 1498 N N . GLY A 1 204 ? -22.797 35.688 1.188 1 48 204 GLY A N 1
ATOM 1499 C CA . GLY A 1 204 ? -23.391 36.844 1.837 1 48 204 GLY A CA 1
ATOM 1500 C C . GLY A 1 204 ? -22.359 37.688 2.592 1 48 204 GLY A C 1
ATOM 1501 O O . GLY A 1 204 ? -21.703 37.188 3.498 1 48 204 GLY A O 1
ATOM 1502 N N . VAL A 1 205 ? -21.812 38.656 1.912 1 46.16 205 VAL A N 1
ATOM 1503 C CA . VAL A 1 205 ? -20.922 39.719 2.406 1 46.16 205 VAL A CA 1
ATOM 1504 C C . VAL A 1 205 ? -21.359 40.125 3.803 1 46.16 205 VAL A C 1
ATOM 1506 O O . VAL A 1 205 ? -20.625 40.844 4.492 1 46.16 205 VAL A O 1
ATOM 1509 N N . GLY A 1 206 ? -22.484 39.906 4.145 1 47.66 206 GLY A N 1
ATOM 1510 C CA . GLY A 1 206 ? -22.969 40.625 5.32 1 47.66 206 GLY A CA 1
ATOM 1511 C C . GLY A 1 206 ? -22.234 40.25 6.59 1 47.66 206 GLY A C 1
ATOM 1512 O O . GLY A 1 206 ? -22.203 41.031 7.547 1 47.66 206 GLY A O 1
ATOM 1513 N N . ASN A 1 207 ? -22.047 39 6.871 1 51.41 207 ASN A N 1
ATOM 1514 C CA . ASN A 1 207 ? -21.656 38.719 8.25 1 51.41 207 ASN A CA 1
ATOM 1515 C C . ASN A 1 207 ? -20.141 38.562 8.383 1 51.41 207 ASN A C 1
ATOM 1517 O O . ASN A 1 207 ? -19.672 37.688 9.117 1 51.41 207 ASN A O 1
ATOM 1521 N N . LEU A 1 208 ? -19.406 39.312 7.508 1 56.25 208 LEU A N 1
ATOM 1522 C CA . LEU A 1 208 ? -18 39.531 7.824 1 56.25 208 LEU A CA 1
ATOM 1523 C C . LEU A 1 208 ? -17.828 40.188 9.18 1 56.25 208 LEU A C 1
ATOM 1525 O O . LEU A 1 208 ? -18.344 41.281 9.398 1 56.25 208 LEU A O 1
ATOM 1529 N N . GLY A 1 209 ? -17.812 39.406 10.305 1 58.97 209 GLY A N 1
ATOM 1530 C CA . GLY A 1 209 ? -17.625 39.906 11.656 1 58.97 209 GLY A CA 1
ATOM 1531 C C . GLY A 1 209 ? -16.469 39.25 12.383 1 58.97 209 GLY A C 1
ATOM 1532 O O . GLY A 1 209 ? -15.68 38.531 11.773 1 58.97 209 GLY A O 1
ATOM 1533 N N . PHE A 1 210 ? -16.203 39.844 13.43 1 64.06 210 PHE A N 1
ATOM 1534 C CA . PHE A 1 210 ? -15.211 39.344 14.383 1 64.06 210 PHE A CA 1
ATOM 1535 C C . PHE A 1 210 ? -15.672 38.062 15.062 1 64.06 210 PHE A C 1
ATOM 1537 O O . PHE A 1 210 ? -16.656 38.062 15.805 1 64.06 210 PHE A O 1
ATOM 1544 N N . HIS A 1 211 ? -15.148 36.969 14.555 1 69.25 211 HIS A N 1
ATOM 1545 C CA . HIS A 1 211 ? -15.547 35.688 15.141 1 69.25 211 HIS A CA 1
ATOM 1546 C C . HIS A 1 211 ? -14.445 35.125 16.031 1 69.25 211 HIS A C 1
ATOM 1548 O O . HIS A 1 211 ? -13.281 35.031 15.617 1 69.25 211 HIS A O 1
ATOM 1554 N N . LEU A 1 212 ? -14.758 35.062 17.375 1 71.06 212 LEU A N 1
ATOM 1555 C CA . LEU A 1 212 ? -13.844 34.375 18.281 1 71.06 212 LEU A CA 1
ATOM 1556 C C . LEU A 1 212 ? -14.125 32.875 18.344 1 71.06 212 LEU A C 1
ATOM 1558 O O . LEU A 1 212 ? -15.266 32.469 18.172 1 71.06 212 LEU A O 1
ATOM 1562 N N . PRO A 1 213 ? -12.984 32.188 18.453 1 72.81 213 PRO A N 1
ATOM 1563 C CA . PRO A 1 213 ? -13.219 30.75 18.547 1 72.81 213 PRO A CA 1
ATOM 1564 C C . PRO A 1 213 ? -13.992 30.359 19.797 1 72.81 213 PRO A C 1
ATOM 1566 O O . PRO A 1 213 ? -13.875 31.016 20.828 1 72.81 213 PRO A O 1
ATOM 1569 N N . GLN A 1 214 ? -14.859 29.422 19.562 1 79.25 214 GLN A N 1
ATOM 1570 C CA . GLN A 1 214 ? -15.516 28.828 20.719 1 79.25 214 GLN A CA 1
ATOM 1571 C C . GLN A 1 214 ? -14.547 27.953 21.516 1 79.25 214 GLN A C 1
ATOM 1573 O O . GLN A 1 214 ? -13.719 27.25 20.938 1 79.25 214 GLN A O 1
ATOM 1578 N N . ILE A 1 215 ? -14.547 28.203 22.812 1 84.62 215 ILE A N 1
ATOM 1579 C CA . ILE A 1 215 ? -13.719 27.391 23.688 1 84.62 215 ILE A CA 1
ATOM 1580 C C . ILE A 1 215 ? -14.359 26 23.859 1 84.62 215 ILE A C 1
ATOM 1582 O O . ILE A 1 215 ? -15.547 25.891 24.172 1 84.62 215 ILE A O 1
ATOM 1586 N N . LEU A 1 216 ? -13.586 25.062 23.609 1 86.81 216 LEU A N 1
ATOM 1587 C CA . LEU A 1 216 ? -14 23.672 23.719 1 86.81 216 LEU A CA 1
ATOM 1588 C C . LEU A 1 216 ? -15.273 23.422 22.906 1 86.81 216 LEU A C 1
ATOM 1590 O O . LEU A 1 216 ? -16.266 22.922 23.453 1 86.81 216 LEU A O 1
ATOM 1594 N N . PRO A 1 217 ? -15.195 23.719 21.688 1 83.38 217 PRO A N 1
ATOM 1595 C CA . PRO A 1 217 ? -16.391 23.609 20.844 1 83.38 217 PRO A CA 1
ATOM 1596 C C . PRO A 1 217 ? -16.953 22.188 20.812 1 83.38 217 PRO A C 1
ATOM 1598 O O . PRO A 1 217 ? -18.156 22 20.562 1 83.38 217 PRO A O 1
ATOM 1601 N N . PHE A 1 218 ? -16.188 21.172 21.094 1 86.06 218 PHE A N 1
ATOM 1602 C CA . PHE A 1 218 ? -16.641 19.797 21.031 1 86.06 218 PHE A CA 1
ATOM 1603 C C . PHE A 1 218 ? -16.812 19.203 22.422 1 86.06 218 PHE A C 1
ATOM 1605 O O . PHE A 1 218 ? -16.969 17.984 22.578 1 86.06 218 PHE A O 1
ATOM 1612 N N . GLY A 1 219 ? -16.719 20.031 23.422 1 86.44 219 GLY A N 1
ATOM 1613 C CA . GLY A 1 219 ? -16.781 19.562 24.797 1 86.44 219 GLY A CA 1
ATOM 1614 C C . GLY A 1 219 ? -15.555 18.766 25.203 1 86.44 219 GLY A C 1
ATOM 1615 O O . GLY A 1 219 ? -14.586 18.672 24.453 1 86.44 219 GLY A O 1
ATOM 1616 N N . ILE A 1 220 ? -15.609 18.219 26.391 1 90.38 220 ILE A N 1
ATOM 1617 C CA . ILE A 1 220 ? -14.531 17.375 26.875 1 90.38 220 ILE A CA 1
ATOM 1618 C C . ILE A 1 220 ? -14.742 15.938 26.422 1 90.38 220 ILE A C 1
ATOM 1620 O O . ILE A 1 220 ? -15.781 15.344 26.688 1 90.38 220 ILE A O 1
ATOM 1624 N N . PRO A 1 221 ? -13.773 15.477 25.703 1 93.94 221 PRO A N 1
ATOM 1625 C CA . PRO A 1 221 ? -13.922 14.094 25.234 1 93.94 221 PRO A CA 1
ATOM 1626 C C . PRO A 1 221 ? -14.109 13.102 26.375 1 93.94 221 PRO A C 1
ATOM 1628 O O . PRO A 1 221 ? -13.609 13.32 27.484 1 93.94 221 PRO A O 1
ATOM 1631 N N . ALA A 1 222 ? -14.82 12 26.078 1 94.19 222 ALA A N 1
ATOM 1632 C CA . ALA A 1 222 ? -15.055 10.938 27.062 1 94.19 222 ALA A CA 1
ATOM 1633 C C . ALA A 1 222 ? -13.852 10.008 27.156 1 94.19 222 ALA A C 1
ATOM 1635 O O . ALA A 1 222 ? -12.945 10.055 26.312 1 94.19 222 ALA A O 1
ATOM 1636 N N . LEU A 1 223 ? -13.828 9.219 28.156 1 94.25 223 LEU A N 1
ATOM 1637 C CA . LEU A 1 223 ? -12.703 8.328 28.453 1 94.25 223 LEU A CA 1
ATOM 1638 C C . LEU A 1 223 ? -12.469 7.355 27.312 1 94.25 223 LEU A C 1
ATOM 1640 O O . LEU A 1 223 ? -11.32 7.105 26.922 1 94.25 223 LEU A O 1
ATOM 1644 N N . PRO A 1 224 ? -13.508 6.816 26.766 1 94.56 224 PRO A N 1
ATOM 1645 C CA . PRO A 1 224 ? -13.289 5.914 25.641 1 94.56 224 PRO A CA 1
ATOM 1646 C C . PRO A 1 224 ? -12.617 6.609 24.453 1 94.56 224 PRO A C 1
ATOM 1648 O O . PRO A 1 224 ? -11.844 5.984 23.719 1 94.56 224 PRO A O 1
ATOM 1651 N N . ASP A 1 225 ? -12.914 7.863 24.234 1 95.62 225 ASP A N 1
ATOM 1652 C CA . ASP A 1 225 ? -12.273 8.641 23.172 1 95.62 225 ASP A CA 1
ATOM 1653 C C . ASP A 1 225 ? -10.773 8.773 23.422 1 95.62 225 ASP A C 1
ATOM 1655 O O . ASP A 1 225 ? -9.969 8.672 22.5 1 95.62 225 ASP A O 1
ATOM 1659 N N . PHE A 1 226 ? -10.422 8.961 24.688 1 96.12 226 PHE A N 1
ATOM 1660 C CA . PHE A 1 226 ? -9.016 9.086 25.047 1 96.12 226 PHE A CA 1
ATOM 1661 C C . PHE A 1 226 ? -8.289 7.762 24.859 1 96.12 226 PHE A C 1
ATOM 1663 O O . PHE A 1 226 ? -7.141 7.738 24.406 1 96.12 226 PHE A O 1
ATOM 1670 N N . THR A 1 227 ? -8.922 6.727 25.234 1 94.62 227 THR A N 1
ATOM 1671 C CA . THR A 1 227 ? -8.32 5.406 25.078 1 94.62 227 THR A CA 1
ATOM 1672 C C . THR A 1 227 ? -8.102 5.082 23.609 1 94.62 227 THR A C 1
ATOM 1674 O O . THR A 1 227 ? -7.023 4.629 23.219 1 94.62 227 THR A O 1
ATOM 1677 N N . PHE A 1 228 ? -9.125 5.348 22.812 1 94.06 228 PHE A N 1
ATOM 1678 C CA . PHE A 1 228 ? -9.016 5.145 21.375 1 94.06 228 PHE A CA 1
ATOM 1679 C C . PHE A 1 228 ? -7.895 5.996 20.797 1 94.06 228 PHE A C 1
ATOM 1681 O O . PHE A 1 228 ? -7.055 5.496 20.047 1 94.06 228 PHE A O 1
ATOM 1688 N N . ALA A 1 229 ? -7.922 7.195 21.156 1 95.38 229 ALA A N 1
ATOM 1689 C CA . ALA A 1 229 ? -6.957 8.148 20.609 1 95.38 229 ALA A CA 1
ATOM 1690 C C . ALA A 1 229 ? -5.531 7.758 21 1 95.38 229 ALA A C 1
ATOM 1692 O O . ALA A 1 229 ? -4.613 7.855 20.172 1 95.38 229 ALA A O 1
ATOM 1693 N N . LEU A 1 230 ? -5.328 7.367 22.188 1 94.62 230 LEU A N 1
ATOM 1694 C CA . LEU A 1 230 ? -3.998 7.02 22.672 1 94.62 230 LEU A CA 1
ATOM 1695 C C . LEU A 1 230 ? -3.41 5.863 21.875 1 94.62 230 LEU A C 1
ATOM 1697 O O . LEU A 1 230 ? -2.295 5.969 21.359 1 94.62 230 LEU A O 1
ATOM 1701 N N . PHE A 1 231 ? -4.148 4.859 21.656 1 93.19 231 PHE A N 1
ATOM 1702 C CA . PHE A 1 231 ? -3.605 3.627 21.109 1 93.19 231 PHE A CA 1
ATOM 1703 C C . PHE A 1 231 ? -3.615 3.672 19.578 1 93.19 231 PHE A C 1
ATOM 1705 O O . PHE A 1 231 ? -2.686 3.184 18.938 1 93.19 231 PHE A O 1
ATOM 1712 N N . ILE A 1 232 ? -4.586 4.25 19.016 1 92.88 232 ILE A N 1
ATOM 1713 C CA . ILE A 1 232 ? -4.77 4.16 17.578 1 92.88 232 ILE A CA 1
ATOM 1714 C C . ILE A 1 232 ? -4.055 5.32 16.891 1 92.88 232 ILE A C 1
ATOM 1716 O O . ILE A 1 232 ? -3.541 5.172 15.773 1 92.88 232 ILE A O 1
ATOM 1720 N N . LEU A 1 233 ? -3.992 6.449 17.547 1 94.88 233 LEU A N 1
ATOM 1721 C CA . LEU A 1 233 ? -3.506 7.656 16.891 1 94.88 233 LEU A CA 1
ATOM 1722 C C 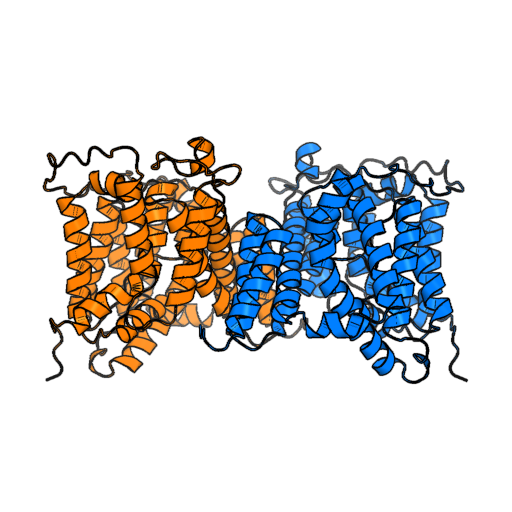. LEU A 1 233 ? -2.176 8.102 17.484 1 94.88 233 LEU A C 1
ATOM 1724 O O . LEU A 1 233 ? -1.163 8.156 16.781 1 94.88 233 LEU A O 1
ATOM 1728 N N . VAL A 1 234 ? -2.119 8.25 18.719 1 96.38 234 VAL A N 1
ATOM 1729 C CA . VAL A 1 234 ? -1.03 8.953 19.391 1 96.38 234 VAL A CA 1
ATOM 1730 C C . VAL A 1 234 ? 0.223 8.078 19.391 1 96.38 234 VAL A C 1
ATOM 1732 O O . VAL A 1 234 ? 1.315 8.555 19.078 1 96.38 234 VAL A O 1
ATOM 1735 N N . LEU A 1 235 ? 0.117 6.844 19.719 1 93.62 235 LEU A N 1
ATOM 1736 C CA . LEU A 1 235 ? 1.279 5.969 19.828 1 93.62 235 LEU A CA 1
ATOM 1737 C C . LEU A 1 235 ? 1.988 5.828 18.484 1 93.62 235 LEU A C 1
ATOM 1739 O O . LEU A 1 235 ? 3.215 5.938 18.406 1 93.62 235 LEU A O 1
ATOM 1743 N N . PRO A 1 236 ? 1.221 5.625 17.453 1 92.44 236 PRO A N 1
ATOM 1744 C CA . PRO A 1 236 ? 1.907 5.555 16.156 1 92.44 236 PRO A CA 1
ATOM 1745 C C . PRO A 1 236 ? 2.443 6.91 15.703 1 92.44 236 PRO A C 1
ATOM 1747 O O . PRO A 1 236 ? 3.459 6.973 15 1 92.44 236 PRO A O 1
ATOM 1750 N N . GLN A 1 237 ? 1.871 8 16.047 1 95.31 237 GLN A N 1
ATOM 1751 C CA . GLN A 1 237 ? 2.244 9.352 15.641 1 95.31 237 GLN A CA 1
ATOM 1752 C C . GLN A 1 237 ? 3.514 9.805 16.359 1 95.31 237 GLN A C 1
ATOM 1754 O O . GLN A 1 237 ? 4.336 10.523 15.773 1 95.31 237 GLN A O 1
ATOM 1759 N N . LEU A 1 238 ? 3.697 9.367 17.547 1 94 238 LEU A N 1
ATOM 1760 C CA . LEU A 1 238 ? 4.707 9.914 18.453 1 94 238 LEU A CA 1
ATOM 1761 C C . LEU A 1 238 ? 6.109 9.703 17.875 1 94 238 LEU A C 1
ATOM 1763 O O . LEU A 1 238 ? 6.895 10.648 17.797 1 94 238 LEU A O 1
ATOM 1767 N N . PRO A 1 239 ? 6.449 8.484 17.453 1 89.81 239 PRO A N 1
ATOM 1768 C CA . PRO A 1 239 ? 7.797 8.305 16.906 1 89.81 239 PRO A CA 1
ATOM 1769 C C . PRO A 1 239 ? 8.055 9.148 15.672 1 89.81 239 PRO A C 1
ATOM 1771 O O . PRO A 1 239 ? 9.164 9.641 15.469 1 89.81 239 PRO A O 1
ATOM 1774 N N . MET A 1 240 ? 7.059 9.297 14.875 1 90.19 240 MET A N 1
ATOM 1775 C CA . MET A 1 240 ? 7.195 10.125 13.68 1 90.19 240 MET A CA 1
ATOM 1776 C C . MET A 1 240 ? 7.418 11.586 14.055 1 90.19 240 MET A C 1
ATOM 1778 O O . MET A 1 240 ? 8.234 12.266 13.43 1 90.19 240 MET A O 1
ATOM 1782 N N . THR A 1 241 ? 6.68 12.023 14.992 1 94.69 241 THR A N 1
ATOM 1783 C CA . THR A 1 241 ? 6.809 13.398 15.461 1 94.69 241 THR A CA 1
ATOM 1784 C C . THR A 1 241 ? 8.195 13.641 16.047 1 94.69 241 THR A C 1
ATOM 1786 O O . THR A 1 241 ? 8.859 14.625 15.695 1 94.69 241 THR A O 1
ATOM 1789 N N . LEU A 1 242 ? 8.656 12.75 16.844 1 93.75 242 LEU A N 1
ATOM 1790 C CA . LEU A 1 242 ? 9.969 12.914 17.469 1 93.75 242 LEU A CA 1
ATOM 1791 C C . LEU A 1 242 ? 11.086 12.852 16.438 1 93.75 242 LEU A C 1
ATOM 1793 O O . LEU A 1 242 ? 12.062 13.586 16.531 1 93.75 242 LEU A O 1
ATOM 1797 N N . GLY A 1 243 ? 10.969 12.031 15.531 1 88.81 243 GLY A N 1
ATOM 1798 C CA . GLY A 1 243 ? 12 11.875 14.516 1 88.81 243 GLY A CA 1
ATOM 1799 C C . GLY A 1 243 ? 12.047 13.031 13.539 1 88.81 243 GLY A C 1
ATOM 1800 O O . GLY A 1 243 ? 13.094 13.648 13.344 1 88.81 243 GLY A O 1
ATOM 1801 N N . ASN A 1 244 ? 10.906 13.383 12.992 1 90.31 244 ASN A N 1
ATOM 1802 C CA . ASN A 1 244 ? 10.867 14.328 11.883 1 90.31 244 ASN A CA 1
ATOM 1803 C C . ASN A 1 244 ? 10.648 15.758 12.375 1 90.31 244 ASN A C 1
ATOM 1805 O O . ASN A 1 244 ? 11.125 16.719 11.758 1 90.31 244 ASN A O 1
ATOM 1809 N N . ALA A 1 245 ? 9.875 15.883 13.406 1 95.5 245 ALA A N 1
ATOM 1810 C CA . ALA A 1 245 ? 9.453 17.219 13.828 1 95.5 245 ALA A CA 1
ATOM 1811 C C . ALA A 1 245 ? 10.312 17.719 14.992 1 95.5 245 ALA A C 1
ATOM 1813 O O . ALA A 1 245 ? 10.234 18.891 15.375 1 95.5 245 ALA A O 1
ATOM 1814 N N . VAL A 1 246 ? 11.148 16.797 15.531 1 95.5 246 VAL A N 1
ATOM 1815 C CA . VAL A 1 246 ? 12.031 17.234 16.609 1 95.5 246 VAL A CA 1
ATOM 1816 C C . VAL A 1 246 ? 13.492 17.062 16.172 1 95.5 246 VAL A C 1
ATOM 1818 O O . VAL A 1 246 ? 14.164 18.031 15.836 1 95.5 246 VAL A O 1
ATOM 1821 N N . LEU A 1 247 ? 13.93 15.852 15.961 1 92.06 247 LEU A N 1
ATOM 1822 C CA . LEU A 1 247 ? 15.344 15.57 15.703 1 92.06 247 LEU A CA 1
ATOM 1823 C C . LEU A 1 247 ? 15.766 16.125 14.352 1 92.06 247 LEU A C 1
ATOM 1825 O O . LEU A 1 247 ? 16.719 16.891 14.258 1 92.06 247 LEU A O 1
ATOM 1829 N N . ALA A 1 248 ? 15.07 15.703 13.352 1 91.38 248 ALA A N 1
ATOM 1830 C CA . ALA A 1 248 ? 15.414 16.156 12.008 1 91.38 248 ALA A CA 1
ATOM 1831 C C . ALA A 1 248 ? 15.234 17.672 11.883 1 91.38 248 ALA A C 1
ATOM 1833 O O . ALA A 1 248 ? 16.016 18.344 11.195 1 91.38 248 ALA A O 1
ATOM 1834 N N . TYR A 1 249 ? 14.219 18.125 12.484 1 95.44 249 TYR A N 1
ATOM 1835 C CA . TYR A 1 249 ? 13.945 19.562 12.438 1 95.44 249 TYR A CA 1
ATOM 1836 C C . TYR A 1 249 ? 15.062 20.359 13.109 1 95.44 249 TYR A C 1
ATOM 1838 O O . TYR A 1 249 ? 15.547 21.344 12.562 1 95.44 249 TYR A O 1
ATOM 1846 N N . THR A 1 250 ? 15.477 19.938 14.266 1 95.38 250 THR A N 1
ATOM 1847 C CA . THR A 1 250 ? 16.531 20.625 14.992 1 95.38 250 THR A CA 1
ATOM 1848 C C . THR A 1 250 ? 17.844 20.578 14.203 1 95.38 250 THR A C 1
ATOM 1850 O O . THR A 1 250 ? 18.531 21.594 14.086 1 95.38 250 THR A O 1
ATOM 1853 N N . ASP A 1 251 ? 18.141 19.484 13.695 1 93.69 251 ASP A N 1
ATOM 1854 C CA . ASP A 1 251 ? 19.359 19.328 12.906 1 93.69 251 ASP A CA 1
ATOM 1855 C C . ASP A 1 251 ? 19.344 20.234 11.68 1 93.69 251 ASP A C 1
ATOM 1857 O O . ASP A 1 251 ? 20.328 20.906 11.375 1 93.69 251 ASP A O 1
ATOM 1861 N N . LEU A 1 252 ? 18.234 20.234 11.055 1 95.5 252 LEU A N 1
ATOM 1862 C CA . LEU A 1 252 ? 18.094 21.031 9.836 1 95.5 252 LEU A CA 1
ATOM 1863 C C . LEU A 1 252 ? 18.109 22.516 10.148 1 95.5 252 LEU A C 1
ATOM 1865 O O . LEU A 1 252 ? 18.641 23.312 9.367 1 95.5 252 LEU A O 1
ATOM 1869 N N . SER A 1 253 ? 17.516 22.859 11.219 1 97.19 253 SER A N 1
ATOM 1870 C CA . SER A 1 253 ? 17.547 24.266 11.648 1 97.19 253 SER A CA 1
ATOM 1871 C C . SER A 1 253 ? 18.969 24.75 11.867 1 97.19 253 SER A C 1
ATOM 1873 O O . SER A 1 253 ? 19.328 25.859 11.445 1 97.19 253 SER A O 1
ATOM 1875 N N . HIS A 1 254 ? 19.797 23.938 12.484 1 96.44 254 HIS A N 1
ATOM 1876 C CA . HIS A 1 254 ? 21.172 24.312 12.727 1 96.44 254 HIS A CA 1
ATOM 1877 C C . HIS A 1 254 ? 21.984 24.328 11.422 1 96.44 254 HIS A C 1
ATOM 1879 O O . HIS A 1 254 ? 22.875 25.156 11.258 1 96.44 254 HIS A O 1
ATOM 1885 N N . LYS A 1 255 ? 21.656 23.484 10.594 1 96 255 LYS A N 1
ATOM 1886 C CA . LYS A 1 255 ? 22.328 23.438 9.297 1 96 255 LYS A CA 1
ATOM 1887 C C . LYS A 1 255 ? 22 24.688 8.477 1 96 255 LYS A C 1
ATOM 1889 O O . LYS A 1 255 ? 22.891 25.266 7.848 1 96 255 LYS A O 1
ATOM 1894 N N . TYR A 1 256 ? 20.781 25.078 8.461 1 96.19 256 TYR A N 1
ATOM 1895 C CA . TYR A 1 256 ? 20.328 26.172 7.594 1 96.19 256 TYR A CA 1
ATOM 1896 C C . TYR A 1 256 ? 20.656 27.531 8.211 1 96.19 256 TYR A C 1
ATOM 1898 O O . TYR A 1 256 ? 20.984 28.484 7.492 1 96.19 256 TYR A O 1
ATOM 1906 N N . PHE A 1 257 ? 20.594 27.594 9.531 1 96.38 257 PHE A N 1
ATOM 1907 C CA . PHE A 1 257 ? 20.625 28.922 10.133 1 96.38 257 PHE A CA 1
ATOM 1908 C C . PHE A 1 257 ? 21.828 29.078 11.047 1 96.38 257 PHE A C 1
ATOM 1910 O O . PHE A 1 257 ? 22.094 30.188 11.539 1 96.38 257 PHE A O 1
ATOM 1917 N N . GLY A 1 258 ? 22.547 28.047 11.375 1 94.31 258 GLY A N 1
ATOM 1918 C CA . GLY A 1 258 ? 23.75 28.109 12.195 1 94.31 258 GLY A CA 1
ATOM 1919 C C . GLY A 1 258 ? 23.5 28.703 13.57 1 94.31 258 GLY A C 1
ATOM 1920 O O . GLY A 1 258 ? 22.625 28.25 14.297 1 94.31 258 GLY A O 1
ATOM 1921 N N . GLU A 1 259 ? 24.078 29.797 13.789 1 93.31 259 GLU A N 1
ATOM 1922 C CA . GLU A 1 259 ? 24.047 30.422 15.109 1 93.31 259 GLU A CA 1
ATOM 1923 C C . GLU A 1 259 ? 22.672 31.047 15.375 1 93.31 259 GLU A C 1
ATOM 1925 O O . GLU A 1 259 ? 22.266 31.172 16.531 1 93.31 259 GLU A O 1
ATOM 1930 N N . LYS A 1 260 ? 22.031 31.375 14.367 1 94.31 260 LYS A N 1
ATOM 1931 C CA . LYS A 1 260 ? 20.719 31.969 14.531 1 94.31 260 LYS A CA 1
ATOM 1932 C C . LYS A 1 260 ? 19.734 30.984 15.133 1 94.31 260 LYS A C 1
ATOM 1934 O O . LYS A 1 260 ? 18.703 31.375 15.695 1 94.31 260 LYS A O 1
ATOM 1939 N N . ALA A 1 261 ? 20.016 29.734 14.984 1 95.69 261 ALA A N 1
ATOM 1940 C CA . ALA A 1 261 ? 19.141 28.672 15.5 1 95.69 261 ALA A CA 1
ATOM 1941 C C . ALA A 1 261 ? 19.578 28.266 16.906 1 95.69 261 ALA A C 1
ATOM 1943 O O . ALA A 1 261 ? 19.297 27.141 17.344 1 95.69 261 ALA A O 1
ATOM 1944 N N . ALA A 1 262 ? 20.203 29.062 17.625 1 93.88 262 ALA A N 1
ATOM 1945 C CA . ALA A 1 262 ? 20.766 28.766 18.938 1 93.88 262 ALA A CA 1
ATOM 1946 C C . ALA A 1 262 ? 19.672 28.359 19.922 1 93.88 262 ALA A C 1
ATOM 1948 O O . ALA A 1 262 ? 19.906 27.562 20.828 1 93.88 262 ALA A O 1
ATOM 1949 N N . ARG A 1 263 ? 18.5 28.844 19.734 1 96.06 263 ARG A N 1
ATOM 1950 C CA . ARG A 1 263 ? 17.406 28.547 20.656 1 96.06 263 ARG A CA 1
ATOM 1951 C C . ARG A 1 263 ? 16.703 27.25 20.297 1 96.06 263 ARG A C 1
ATOM 1953 O O . ARG A 1 263 ? 15.875 26.75 21.062 1 96.06 263 ARG A O 1
ATOM 1960 N N . VAL A 1 264 ? 17 26.734 19.188 1 97.06 264 VAL A N 1
ATOM 1961 C CA . VAL A 1 264 ? 16.344 25.5 18.75 1 97.06 264 VAL A CA 1
ATOM 1962 C C . VAL A 1 264 ? 17.031 24.297 19.359 1 97.06 264 VAL A C 1
ATOM 1964 O O . VAL A 1 264 ? 18.188 24 19.047 1 97.06 264 VAL A O 1
ATOM 1967 N N . SER A 1 265 ? 16.438 23.688 20.281 1 95.62 265 SER A N 1
ATOM 1968 C CA . SER A 1 265 ? 16.891 22.438 20.891 1 95.62 265 SER A CA 1
ATOM 1969 C C . SER A 1 265 ? 15.766 21.406 20.906 1 95.62 265 SER A C 1
ATOM 1971 O O . SER A 1 265 ? 14.586 21.75 20.859 1 95.62 265 SER A O 1
ATOM 1973 N N . ASN A 1 266 ? 16.109 20.203 21.016 1 94.88 266 ASN A N 1
ATOM 1974 C CA . ASN A 1 266 ? 15.117 19.125 21.031 1 94.88 266 ASN A CA 1
ATOM 1975 C C . ASN A 1 266 ? 14.094 19.328 22.141 1 94.88 266 ASN A C 1
ATOM 1977 O O . ASN A 1 266 ? 12.891 19.141 21.922 1 94.88 266 ASN A O 1
ATOM 1981 N N . ARG A 1 267 ? 14.508 19.688 23.25 1 95.31 267 ARG A N 1
ATOM 1982 C CA . ARG A 1 267 ? 13.641 19.891 24.406 1 95.31 267 ARG A CA 1
ATOM 1983 C C . ARG A 1 267 ? 12.672 21.047 24.172 1 95.31 267 ARG A C 1
ATOM 1985 O O . ARG A 1 267 ? 11.469 20.922 24.406 1 95.31 267 ARG A O 1
ATOM 1992 N N . LYS A 1 268 ? 13.141 22.125 23.719 1 96.88 268 LYS A N 1
ATOM 1993 C CA . LYS A 1 268 ? 12.328 23.328 23.531 1 96.88 268 LYS A CA 1
ATOM 1994 C C . LYS A 1 268 ? 11.328 23.125 22.391 1 96.88 268 LYS A C 1
ATOM 1996 O O . LYS A 1 268 ? 10.219 23.656 22.438 1 96.88 268 LYS A O 1
ATOM 2001 N N . VAL A 1 269 ? 11.805 22.438 21.391 1 97.31 269 VAL A N 1
ATOM 2002 C CA . VAL A 1 269 ? 10.922 22.141 20.281 1 97.31 269 VAL A CA 1
ATOM 2003 C C . VAL A 1 269 ? 9.758 21.281 20.75 1 97.31 269 VAL A C 1
ATOM 2005 O O . VAL A 1 269 ? 8.609 21.5 20.359 1 97.31 269 VAL A O 1
ATOM 2008 N N . CYS A 1 270 ? 10.023 20.328 21.594 1 97.44 270 CYS A N 1
ATOM 2009 C CA . CYS A 1 270 ? 8.977 19.5 22.188 1 97.44 270 CYS A CA 1
ATOM 2010 C C . CYS A 1 270 ? 8.008 20.344 23 1 97.44 270 CYS A C 1
ATOM 2012 O O . CYS A 1 270 ? 6.789 20.172 22.891 1 97.44 270 CYS A O 1
ATOM 2014 N N . ILE A 1 271 ? 8.523 21.172 23.766 1 97.56 271 ILE A N 1
ATOM 2015 C CA . ILE A 1 271 ? 7.703 22.016 24.609 1 97.56 271 ILE A CA 1
ATOM 2016 C C . ILE A 1 271 ? 6.852 22.953 23.75 1 97.56 271 ILE A C 1
ATOM 2018 O O . ILE A 1 271 ? 5.668 23.156 24.031 1 97.56 271 ILE A O 1
ATOM 2022 N N . SER A 1 272 ? 7.488 23.516 22.75 1 98.25 272 SER A N 1
ATOM 2023 C CA . SER A 1 272 ? 6.754 24.391 21.844 1 98.25 272 SER A CA 1
ATOM 2024 C C . SER A 1 272 ? 5.574 23.656 21.219 1 98.25 272 SER A C 1
ATOM 2026 O O . SER A 1 272 ? 4.449 24.156 21.219 1 98.25 272 SER A O 1
ATOM 2028 N N . MET A 1 273 ? 5.754 22.469 20.734 1 98.44 273 MET A N 1
ATOM 2029 C CA . MET A 1 273 ? 4.688 21.672 20.125 1 98.44 273 MET A CA 1
ATOM 2030 C C . MET A 1 273 ? 3.65 21.266 21.156 1 98.44 273 MET A C 1
ATOM 2032 O O . MET A 1 273 ? 2.455 21.234 20.875 1 98.44 273 MET A O 1
ATOM 2036 N N . GLY A 1 274 ? 4.184 20.875 22.312 1 98.56 274 GLY A N 1
ATOM 2037 C CA . GLY A 1 274 ? 3.262 20.516 23.375 1 98.56 274 GLY A CA 1
ATOM 2038 C C . GLY A 1 274 ? 2.291 21.641 23.734 1 98.56 274 GLY A C 1
ATOM 2039 O O . GLY A 1 274 ? 1.083 21.406 23.812 1 98.56 274 GLY A O 1
ATOM 2040 N N . LEU A 1 275 ? 2.777 22.812 23.922 1 98.25 275 LEU A N 1
ATOM 2041 C CA . LEU A 1 275 ? 1.951 23.969 24.25 1 98.25 275 LEU A CA 1
ATOM 2042 C C . LEU A 1 275 ? 0.985 24.281 23.109 1 98.25 275 LEU A C 1
ATOM 2044 O O . LEU A 1 275 ? -0.167 24.656 23.359 1 98.25 275 LEU A O 1
ATOM 2048 N N . ALA A 1 276 ? 1.495 24.219 21.938 1 98.31 276 ALA A N 1
ATOM 2049 C CA . ALA A 1 276 ? 0.651 24.469 20.766 1 98.31 276 ALA A CA 1
ATOM 2050 C C . ALA A 1 276 ? -0.527 23.5 20.719 1 98.31 276 ALA A C 1
ATOM 2052 O O . ALA A 1 276 ? -1.646 23.891 20.375 1 98.31 276 ALA A O 1
ATOM 2053 N N . ASN A 1 277 ? -0.285 22.25 21.016 1 98.5 277 ASN A N 1
ATOM 2054 C CA . ASN A 1 277 ? -1.345 21.25 20.953 1 98.5 277 ASN A CA 1
ATOM 2055 C C . ASN A 1 277 ? -2.33 21.391 22.109 1 98.5 277 ASN A C 1
ATOM 2057 O O . ASN A 1 277 ? -3.521 21.125 21.938 1 98.5 277 ASN A O 1
ATOM 2061 N N . VAL A 1 278 ? -1.834 21.828 23.25 1 97.69 278 VAL A N 1
ATOM 2062 C CA . VAL A 1 278 ? -2.746 22.141 24.359 1 97.69 278 VAL A CA 1
ATOM 2063 C C . VAL A 1 278 ? -3.666 23.281 23.953 1 97.69 278 VAL A C 1
ATOM 2065 O O . VAL A 1 278 ? -4.875 23.234 24.188 1 97.69 278 VAL A O 1
ATOM 2068 N N . LEU A 1 279 ? -3.129 24.281 23.406 1 96.69 279 LEU A N 1
ATOM 2069 C CA . LEU A 1 279 ? -3.926 25.406 22.922 1 96.69 279 LEU A CA 1
ATOM 2070 C C . LEU A 1 279 ? -4.918 24.953 21.859 1 96.69 279 LEU A C 1
ATOM 2072 O O . LEU A 1 279 ? -6.086 25.328 21.875 1 96.69 279 LEU A O 1
ATOM 2076 N N . SER A 1 280 ? -4.398 24.203 20.891 1 96.88 280 SER A N 1
ATOM 2077 C CA . SER A 1 280 ? -5.238 23.703 19.812 1 96.88 280 SER A CA 1
ATOM 2078 C C . SER A 1 280 ? -6.422 22.906 20.344 1 96.88 280 SER A C 1
ATOM 2080 O O . SER A 1 280 ? -7.516 22.938 19.781 1 96.88 280 SER A O 1
ATOM 2082 N N . PHE A 1 281 ? -6.168 22.141 21.422 1 96.56 281 PHE A N 1
ATOM 2083 C CA . PHE A 1 281 ? -7.23 21.375 22.047 1 96.56 281 PHE A CA 1
ATOM 2084 C C . PHE A 1 281 ? -8.344 22.281 22.547 1 96.56 281 PHE A C 1
ATOM 2086 O O . PHE A 1 281 ? -9.523 22.031 22.297 1 96.56 281 PHE A O 1
ATOM 2093 N N . PHE A 1 282 ? -8.07 23.359 23.141 1 95.69 282 PHE A N 1
ATOM 2094 C CA . PHE A 1 282 ? -9.047 24.234 23.766 1 95.69 282 PHE A CA 1
ATOM 2095 C C . PHE A 1 282 ? -9.852 24.984 22.719 1 95.69 282 PHE A C 1
ATOM 2097 O O . PHE A 1 282 ? -11.016 25.328 22.938 1 95.69 282 PHE A O 1
ATOM 2104 N N . VAL A 1 283 ? -9.336 25.203 21.578 1 93.44 283 VAL A N 1
ATOM 2105 C CA . VAL A 1 283 ? -10.047 26 20.578 1 93.44 283 VAL A CA 1
ATOM 2106 C C . VAL A 1 283 ? -10.625 25.078 19.5 1 93.44 283 VAL A C 1
ATOM 2108 O O . VAL A 1 283 ? -11.141 25.547 18.484 1 93.44 283 VAL A O 1
ATOM 2111 N N . GLY A 1 284 ? -10.477 23.797 19.719 1 92.25 284 GLY A N 1
ATOM 2112 C CA . GLY A 1 284 ? -11.062 22.844 18.781 1 92.25 284 GLY A CA 1
ATOM 2113 C C . GLY A 1 284 ? -10.25 22.688 17.516 1 92.25 284 GLY A C 1
ATOM 2114 O O . GLY A 1 284 ? -10.812 22.5 16.422 1 92.25 284 GLY A O 1
ATOM 2115 N N . GLY A 1 285 ? -8.961 22.781 17.562 1 94.75 285 GLY A N 1
ATOM 2116 C CA . GLY A 1 285 ? -8.078 22.625 16.422 1 94.75 285 GLY A CA 1
ATOM 2117 C C . GLY A 1 285 ? -7.641 21.188 16.203 1 94.75 285 GLY A C 1
ATOM 2118 O O . GLY A 1 285 ? -8.344 20.25 16.578 1 94.75 285 GLY A O 1
ATOM 2119 N N . MET A 1 286 ? -6.582 21.016 15.43 1 96.12 286 MET A N 1
ATOM 2120 C CA . MET A 1 286 ? -6.043 19.703 15.102 1 96.12 286 MET A CA 1
ATOM 2121 C C . MET A 1 286 ? -4.629 19.547 15.648 1 96.12 286 MET A C 1
ATOM 2123 O O . MET A 1 286 ? -4.008 20.516 16.078 1 96.12 286 MET A O 1
ATOM 2127 N N . PRO A 1 287 ? -4.16 18.281 15.766 1 97.56 287 PRO A N 1
ATOM 2128 C CA . PRO A 1 287 ? -2.77 18.125 16.203 1 97.56 287 PRO A CA 1
ATOM 2129 C C . PRO A 1 287 ? -1.777 18.781 15.25 1 97.56 287 PRO A C 1
ATOM 2131 O O . PRO A 1 287 ? -1.88 18.625 14.031 1 97.56 287 PRO A O 1
ATOM 2134 N N . LEU A 1 288 ? -0.821 19.484 15.844 1 98.12 288 LEU A N 1
ATOM 2135 C CA . LEU A 1 288 ? 0.131 20.281 15.086 1 98.12 288 LEU A CA 1
ATOM 2136 C C . LEU A 1 288 ? 1.564 19.953 15.484 1 98.12 288 LEU A C 1
ATOM 2138 O O . LEU A 1 288 ? 1.819 19.562 16.625 1 98.12 288 LEU A O 1
ATOM 2142 N N . CYS A 1 289 ? 2.373 20.031 14.555 1 97.75 289 CYS A N 1
ATOM 2143 C CA . CYS A 1 289 ? 3.787 19.828 14.844 1 97.75 289 CYS A CA 1
ATOM 2144 C C . CYS A 1 289 ? 4.664 20.672 13.938 1 97.75 289 CYS A C 1
ATOM 2146 O O . CYS A 1 289 ? 4.156 21.438 13.117 1 97.75 289 CYS A O 1
ATOM 2148 N N . HIS A 1 290 ? 5.898 20.75 14.219 1 97.38 290 HIS A N 1
ATOM 2149 C CA . HIS A 1 290 ? 6.895 21.281 13.297 1 97.38 290 HIS A CA 1
ATOM 2150 C C . HIS A 1 290 ? 7.238 20.281 12.203 1 97.38 290 HIS A C 1
ATOM 2152 O O . HIS A 1 290 ? 6.449 19.375 11.922 1 97.38 290 HIS A O 1
ATOM 2158 N N . GLY A 1 291 ? 8.305 20.469 11.555 1 94.31 291 GLY A N 1
ATOM 2159 C CA . GLY A 1 291 ? 8.664 19.484 10.547 1 94.31 291 GLY A CA 1
ATOM 2160 C C . GLY A 1 291 ? 9.867 19.891 9.719 1 94.31 291 GLY A C 1
ATOM 2161 O O . GLY A 1 291 ? 9.945 21.031 9.25 1 94.31 291 GLY A O 1
ATOM 2162 N N . ALA A 1 292 ? 10.758 18.953 9.531 1 93.81 292 ALA A N 1
ATOM 2163 C CA . ALA A 1 292 ? 11.961 19.203 8.742 1 93.81 292 ALA A CA 1
ATOM 2164 C C . ALA A 1 292 ? 11.602 19.5 7.285 1 93.81 292 ALA A C 1
ATOM 2166 O O . ALA A 1 292 ? 12.203 20.375 6.652 1 93.81 292 ALA A O 1
ATOM 2167 N N . GLY A 1 293 ? 10.641 18.781 6.801 1 91.12 293 GLY A N 1
ATOM 2168 C CA . GLY A 1 293 ? 10.219 19.016 5.426 1 91.12 293 GLY A CA 1
ATOM 2169 C C . GLY A 1 293 ? 9.617 20.391 5.203 1 91.12 293 GLY A C 1
ATOM 2170 O O . GLY A 1 293 ? 9.883 21.031 4.188 1 91.12 293 GLY A O 1
ATOM 2171 N N . GLY A 1 294 ? 8.773 20.766 6.098 1 93.94 294 GLY A N 1
ATOM 2172 C CA . GLY A 1 294 ? 8.219 22.109 6.02 1 93.94 294 GLY A CA 1
ATOM 2173 C C . GLY A 1 294 ? 9.266 23.188 6.062 1 93.94 294 GLY A C 1
ATOM 2174 O O . GLY A 1 294 ? 9.18 24.188 5.328 1 93.94 294 GLY A O 1
ATOM 2175 N N . LEU A 1 295 ? 10.234 22.953 6.914 1 96.06 295 LEU A N 1
ATOM 2176 C CA . LEU A 1 295 ? 11.312 23.922 7.008 1 96.06 295 LEU A CA 1
ATOM 2177 C C . LEU A 1 295 ? 12.07 24.016 5.691 1 96.06 295 LEU A C 1
ATOM 2179 O O . LEU A 1 295 ? 12.375 25.125 5.223 1 96.06 295 LEU A O 1
ATOM 2183 N N . ALA A 1 296 ? 12.391 22.938 5.164 1 93.38 296 ALA A N 1
ATOM 2184 C CA . ALA A 1 296 ? 13.102 22.906 3.889 1 93.38 296 ALA A CA 1
ATOM 2185 C C . ALA A 1 296 ? 12.305 23.609 2.799 1 93.38 296 ALA A C 1
ATOM 2187 O O . ALA A 1 296 ? 12.883 24.297 1.954 1 93.38 296 ALA A O 1
ATOM 2188 N N . ALA A 1 297 ? 11.023 23.422 2.824 1 90.75 297 ALA A N 1
ATOM 2189 C CA . ALA A 1 297 ? 10.164 24.062 1.83 1 90.75 297 ALA A CA 1
ATOM 2190 C C . ALA A 1 297 ? 10.172 25.578 1.997 1 90.75 297 ALA A C 1
ATOM 2192 O O . ALA A 1 297 ? 10.305 26.312 1.019 1 90.75 297 ALA A O 1
ATOM 2193 N N . HIS A 1 298 ? 9.953 26.016 3.213 1 94.25 298 HIS A N 1
ATOM 2194 C CA . HIS A 1 298 ? 10.008 27.453 3.471 1 94.25 298 HIS A CA 1
ATOM 2195 C C . HIS A 1 298 ? 11.336 28.047 3.033 1 94.25 298 HIS A C 1
ATOM 2197 O O . HIS A 1 298 ? 11.375 29.094 2.395 1 94.25 298 HIS A O 1
ATOM 2203 N N . TYR A 1 299 ? 12.391 27.344 3.391 1 94.19 299 TYR A N 1
ATOM 2204 C CA . TYR A 1 299 ? 13.734 27.797 3.062 1 94.19 299 TYR A CA 1
ATOM 2205 C C . TYR A 1 299 ? 13.953 27.828 1.554 1 94.19 299 TYR A C 1
ATOM 2207 O O . TYR A 1 299 ? 14.555 28.766 1.026 1 94.19 299 TYR A O 1
ATOM 2215 N N . ARG A 1 300 ? 13.469 26.906 0.915 1 89.94 300 ARG A N 1
ATOM 2216 C CA . ARG A 1 300 ? 13.602 26.812 -0.535 1 89.94 300 ARG A CA 1
ATOM 2217 C C . ARG A 1 300 ? 12.922 27.984 -1.225 1 89.94 300 ARG A C 1
ATOM 2219 O O . ARG A 1 300 ? 13.398 28.469 -2.252 1 89.94 300 ARG A O 1
ATOM 2226 N N . PHE A 1 301 ? 11.867 28.469 -0.649 1 89.81 301 PHE A N 1
ATOM 2227 C CA . PHE A 1 301 ? 11.094 29.531 -1.284 1 89.81 301 PHE A CA 1
ATOM 2228 C C . PHE A 1 301 ? 11.555 30.891 -0.815 1 89.81 301 PHE A C 1
ATOM 2230 O O . PHE A 1 301 ? 10.984 31.922 -1.201 1 89.81 301 PHE A O 1
ATOM 2237 N N . GLY A 1 302 ? 12.562 30.875 0.133 1 90.94 302 GLY A N 1
ATOM 2238 C CA . GLY A 1 302 ? 13.227 32.125 0.353 1 90.94 302 GLY A CA 1
ATOM 2239 C C . GLY A 1 302 ? 13.195 32.594 1.802 1 90.94 302 GLY A C 1
ATOM 2240 O O . GLY A 1 302 ? 13.867 33.562 2.176 1 90.94 302 GLY A O 1
ATOM 2241 N N . ALA A 1 303 ? 12.531 31.859 2.65 1 95.12 303 ALA A N 1
ATOM 2242 C CA . ALA A 1 303 ? 12.438 32.281 4.051 1 95.12 303 ALA A CA 1
ATOM 2243 C C . ALA A 1 303 ? 13.781 32.125 4.758 1 95.12 303 ALA A C 1
ATOM 2245 O O . ALA A 1 303 ? 14.484 31.141 4.57 1 95.12 303 ALA A O 1
ATOM 2246 N N . ARG A 1 304 ? 14.117 33.188 5.496 1 95.69 304 ARG A N 1
ATOM 2247 C CA . ARG A 1 304 ? 15.391 33.156 6.203 1 95.69 304 ARG A CA 1
ATOM 2248 C C . ARG A 1 304 ? 15.227 33.625 7.645 1 95.69 304 ARG A C 1
ATOM 2250 O O . ARG A 1 304 ? 16.094 33.375 8.484 1 95.69 304 ARG A O 1
ATOM 2257 N N . THR A 1 305 ? 14.133 34.219 7.918 1 96.38 305 THR A N 1
ATOM 2258 C CA . THR A 1 305 ? 13.914 34.781 9.25 1 96.38 305 THR A CA 1
ATOM 2259 C C . THR A 1 305 ? 12.508 34.469 9.742 1 96.38 305 THR A C 1
ATOM 2261 O O . THR A 1 305 ? 11.703 33.875 9.016 1 96.38 305 THR A O 1
ATOM 2264 N N . ALA A 1 306 ? 12.234 34.875 10.992 1 97.25 306 ALA A N 1
ATOM 2265 C CA . ALA A 1 306 ? 10.93 34.656 11.594 1 97.25 306 ALA A CA 1
ATOM 2266 C C . ALA A 1 306 ? 9.867 35.531 10.945 1 97.25 306 ALA A C 1
ATOM 2268 O O . ALA A 1 306 ? 8.672 35.375 11.203 1 97.25 306 ALA A O 1
ATOM 2269 N N . GLY A 1 307 ? 10.266 36.406 10.117 1 96.94 307 GLY A N 1
ATOM 2270 C CA . GLY A 1 307 ? 9.312 37.219 9.375 1 96.94 307 GLY A CA 1
ATOM 2271 C C . GLY A 1 307 ? 8.336 36.375 8.555 1 96.94 307 GLY A C 1
ATOM 2272 O O . GLY A 1 307 ? 7.172 36.75 8.406 1 96.94 307 GLY A O 1
ATOM 2273 N N . SER A 1 308 ? 8.797 35.344 8 1 96.56 308 SER A N 1
ATOM 2274 C CA . SER A 1 308 ? 7.93 34.438 7.238 1 96.56 308 SER A CA 1
ATOM 2275 C C . SER A 1 308 ? 6.812 33.906 8.109 1 96.56 308 SER A C 1
ATOM 2277 O O . SER A 1 308 ? 5.672 33.75 7.66 1 96.56 308 SER A O 1
ATOM 2279 N N . ASN A 1 309 ? 7.141 33.594 9.352 1 97.75 309 ASN A N 1
ATOM 2280 C CA . ASN A 1 309 ? 6.145 33.062 10.281 1 97.75 309 ASN A CA 1
ATOM 2281 C C . ASN A 1 309 ? 5.078 34.094 10.602 1 97.75 309 ASN A C 1
ATOM 2283 O O . ASN A 1 309 ? 3.898 33.781 10.727 1 97.75 309 ASN A O 1
ATOM 2287 N N . ILE A 1 310 ? 5.508 35.281 10.727 1 97.31 310 ILE A N 1
ATOM 2288 C CA . ILE A 1 310 ? 4.566 36.344 11.023 1 97.31 310 ILE A CA 1
ATOM 2289 C C . ILE A 1 310 ? 3.611 36.531 9.844 1 97.31 310 ILE A C 1
ATOM 2291 O O . ILE A 1 310 ? 2.4 36.688 10.031 1 97.31 310 ILE A O 1
ATOM 2295 N N . PHE A 1 311 ? 4.145 36.531 8.664 1 95.94 311 PHE A N 1
ATOM 2296 C CA . PHE A 1 311 ? 3.324 36.688 7.465 1 95.94 311 PHE A CA 1
ATOM 2297 C C . PHE A 1 311 ? 2.248 35.625 7.406 1 95.94 311 PHE A C 1
ATOM 2299 O O . PHE A 1 311 ? 1.058 35.938 7.312 1 95.94 311 PHE A O 1
ATOM 2306 N N . ILE A 1 312 ? 2.602 34.406 7.484 1 95.81 312 ILE A N 1
ATOM 2307 C CA . ILE A 1 312 ? 1.672 33.281 7.297 1 95.81 312 ILE A CA 1
ATOM 2308 C C . ILE A 1 312 ? 0.759 33.188 8.516 1 95.81 312 ILE A C 1
ATOM 2310 O O . ILE A 1 312 ? -0.42 32.844 8.383 1 95.81 312 ILE A O 1
ATOM 2314 N N . GLY A 1 313 ? 1.339 33.375 9.703 1 96.94 313 GLY A N 1
ATOM 2315 C CA . GLY A 1 313 ? 0.518 33.344 10.898 1 96.94 313 GLY A CA 1
ATOM 2316 C C . GLY A 1 313 ? -0.598 34.375 10.875 1 96.94 313 GLY A C 1
ATOM 2317 O O . GLY A 1 313 ? -1.742 34.062 11.219 1 96.94 313 GLY A O 1
ATOM 2318 N N . LEU A 1 314 ? -0.274 35.562 10.492 1 95.75 314 LEU A N 1
ATOM 2319 C CA . LEU A 1 314 ? -1.269 36.625 10.398 1 95.75 314 LEU A CA 1
ATOM 2320 C C . LEU A 1 314 ? -2.324 36.281 9.352 1 95.75 314 LEU A C 1
ATOM 2322 O O . LEU A 1 314 ? -3.502 36.594 9.523 1 95.75 314 LEU A O 1
ATOM 2326 N N . PHE A 1 315 ? -1.851 35.75 8.336 1 92.56 315 PHE A N 1
ATOM 2327 C CA . PHE A 1 315 ? -2.777 35.344 7.285 1 92.56 315 PHE A CA 1
ATOM 2328 C C . PHE A 1 315 ? -3.832 34.375 7.836 1 92.56 315 PHE A C 1
ATOM 2330 O O . PHE A 1 315 ? -5.031 34.594 7.633 1 92.56 315 PHE A O 1
ATOM 2337 N N . PHE A 1 316 ? -3.426 33.312 8.523 1 93.69 316 PHE A N 1
ATOM 2338 C CA . PHE A 1 316 ? -4.355 32.344 9.07 1 93.69 316 PHE A CA 1
ATOM 2339 C C . PHE A 1 316 ? -5.254 32.969 10.125 1 93.69 316 PHE A C 1
ATOM 2341 O O . PHE A 1 316 ? -6.441 32.656 10.211 1 93.69 316 PHE A O 1
ATOM 2348 N N . LEU A 1 317 ? -4.699 33.844 10.938 1 93.5 317 LEU A N 1
ATOM 2349 C CA . LEU A 1 317 ? -5.492 34.5 11.961 1 93.5 317 LEU A CA 1
ATOM 2350 C C . LEU A 1 317 ? -6.555 35.406 11.328 1 93.5 317 LEU A C 1
ATOM 2352 O O . LEU A 1 317 ? -7.691 35.438 11.805 1 93.5 317 LEU A O 1
ATOM 2356 N N . LEU A 1 318 ? -6.18 36.094 10.297 1 90 318 LEU A N 1
ATOM 2357 C CA . LEU A 1 318 ? -7.121 36.969 9.625 1 90 318 LEU A CA 1
ATOM 2358 C C . LEU A 1 318 ? -8.242 36.188 8.969 1 90 318 LEU A C 1
ATOM 2360 O O . LEU A 1 318 ? -9.406 36.562 9.031 1 90 318 LEU A O 1
ATOM 2364 N N . VAL A 1 319 ? -7.887 35.094 8.367 1 86.75 319 VAL A N 1
ATOM 2365 C CA . VAL A 1 319 ? -8.891 34.25 7.75 1 86.75 319 VAL A CA 1
ATOM 2366 C C . VAL A 1 319 ? -9.859 33.719 8.812 1 86.75 319 VAL A C 1
ATOM 2368 O O . VAL A 1 319 ? -11.07 33.688 8.602 1 86.75 319 VAL A O 1
ATOM 2371 N N . ALA A 1 320 ? -9.336 33.281 9.938 1 88.5 320 ALA A N 1
ATOM 2372 C CA . ALA A 1 320 ? -10.148 32.75 11.023 1 88.5 320 ALA A CA 1
ATOM 2373 C C . ALA A 1 320 ? -11.078 33.812 11.594 1 88.5 320 ALA A C 1
ATOM 2375 O O . ALA A 1 320 ? -12.258 33.531 11.859 1 88.5 320 ALA A O 1
ATOM 2376 N N . ILE A 1 321 ? -10.578 35 11.75 1 85.94 321 ILE A N 1
ATOM 2377 C CA . ILE A 1 321 ? -11.32 36.062 12.422 1 85.94 321 ILE A CA 1
ATOM 2378 C C . ILE A 1 321 ? -12.32 36.688 11.453 1 85.94 321 ILE A C 1
ATOM 2380 O O . ILE A 1 321 ? -13.453 37 11.82 1 85.94 321 ILE A O 1
ATOM 2384 N N . ILE A 1 322 ? -11.906 36.906 10.242 1 82.75 322 ILE A N 1
ATOM 2385 C CA . ILE A 1 322 ? -12.727 37.625 9.273 1 82.75 322 ILE A CA 1
ATOM 2386 C C . ILE A 1 322 ? -13.844 36.719 8.773 1 82.75 322 ILE A C 1
ATOM 2388 O O . ILE A 1 322 ? -14.992 37.125 8.664 1 82.75 322 ILE A O 1
ATOM 2392 N N . PHE A 1 323 ? -13.539 35.5 8.523 1 81.31 323 PHE A N 1
ATOM 2393 C CA . PHE A 1 323 ? -14.516 34.594 7.898 1 81.31 323 PHE A CA 1
ATOM 2394 C C . PHE A 1 323 ? -15.195 33.719 8.945 1 81.31 323 PHE A C 1
ATOM 2396 O O . PHE A 1 323 ? -16.344 33.344 8.773 1 81.31 323 PHE A O 1
ATOM 2403 N N . GLY A 1 324 ? -14.555 33.469 10.031 1 74.38 324 GLY A N 1
ATOM 2404 C CA . GLY A 1 324 ? -15.133 32.625 11.07 1 74.38 324 GLY A CA 1
ATOM 2405 C C . GLY A 1 324 ? -15.781 31.375 10.531 1 74.38 324 GLY A C 1
ATOM 2406 O O . GLY A 1 324 ? -15.156 30.625 9.781 1 74.38 324 GLY A O 1
ATOM 2407 N N . ASP A 1 325 ? -17.094 31.203 10.82 1 69.12 325 ASP A N 1
ATOM 2408 C CA . ASP A 1 325 ? -17.875 30.031 10.406 1 69.12 325 ASP A CA 1
ATOM 2409 C C . ASP A 1 325 ? -18.078 30.016 8.898 1 69.12 325 ASP A C 1
ATOM 2411 O O . ASP A 1 325 ? -18.297 28.953 8.305 1 69.12 325 ASP A O 1
ATOM 2415 N N . LYS A 1 326 ? -17.875 31.125 8.344 1 76.44 326 LYS A N 1
ATOM 2416 C CA . LYS A 1 326 ? -18.047 31.219 6.898 1 76.44 326 LYS A CA 1
ATOM 2417 C C . LYS A 1 326 ? -16.859 30.594 6.168 1 76.44 326 LYS A C 1
ATOM 2419 O O . LYS A 1 326 ? -16.938 30.312 4.973 1 76.44 326 LYS A O 1
ATOM 2424 N N . SER A 1 327 ? -15.812 30.391 6.949 1 78.31 327 SER A N 1
ATOM 2425 C CA . SER A 1 327 ? -14.648 29.719 6.355 1 78.31 327 SER A CA 1
ATOM 2426 C C . SER A 1 327 ? -15.039 28.375 5.746 1 78.31 327 SER A C 1
ATOM 2428 O O . SER A 1 327 ? -14.516 28 4.699 1 78.31 327 SER A O 1
ATOM 2430 N N . VAL A 1 328 ? -15.984 27.797 6.344 1 75.56 328 VAL A N 1
ATOM 2431 C CA . VAL A 1 328 ? -16.422 26.5 5.836 1 75.56 328 VAL A CA 1
ATOM 2432 C C . VAL A 1 328 ? -17.078 26.688 4.469 1 75.56 328 VAL A C 1
ATOM 2434 O O . VAL A 1 328 ? -16.891 25.859 3.566 1 75.56 328 VAL A O 1
ATOM 2437 N N . GLN A 1 329 ? -17.828 27.719 4.371 1 77.38 329 GLN A N 1
ATOM 2438 C CA . GLN A 1 329 ? -18.516 27.984 3.109 1 77.38 329 GLN A CA 1
ATOM 2439 C C . GLN A 1 329 ? -17.5 28.266 1.993 1 77.38 329 GLN A C 1
ATOM 2441 O O . GLN A 1 329 ? -17.703 27.828 0.854 1 77.38 329 GLN A O 1
ATOM 2446 N N . LEU A 1 330 ? -16.469 28.969 2.4 1 77.69 330 LEU A N 1
ATOM 2447 C CA . LEU A 1 330 ? -15.422 29.25 1.431 1 77.69 330 LEU A CA 1
ATOM 2448 C C . LEU A 1 330 ? -14.711 27.969 1.016 1 77.69 330 LEU A C 1
ATOM 2450 O O . LEU A 1 330 ? -14.391 27.781 -0.159 1 77.69 330 LEU A O 1
ATOM 2454 N N . LEU A 1 331 ? -14.547 27.125 1.954 1 81.94 331 LEU A N 1
ATOM 2455 C CA . LEU A 1 331 ? -13.844 25.875 1.693 1 81.94 331 LEU A CA 1
ATOM 2456 C C . LEU A 1 331 ? -14.695 24.922 0.861 1 81.94 331 LEU A C 1
ATOM 2458 O O . LEU A 1 331 ? -14.172 24.109 0.112 1 81.94 331 LEU A O 1
ATOM 2462 N N . ASN A 1 332 ? -16.016 25.141 0.942 1 81.81 332 ASN A N 1
ATOM 2463 C CA . ASN A 1 332 ? -16.938 24.312 0.163 1 81.81 332 ASN A CA 1
ATOM 2464 C C . ASN A 1 332 ? -16.875 24.656 -1.322 1 81.81 332 ASN A C 1
ATOM 2466 O O . ASN A 1 332 ? -17.344 23.891 -2.162 1 81.81 332 ASN A O 1
ATOM 2470 N N . LEU A 1 333 ? -16.266 25.75 -1.561 1 83.38 333 LEU A N 1
ATOM 2471 C CA . LEU A 1 333 ? -16.109 26.141 -2.955 1 83.38 333 LEU A CA 1
ATOM 2472 C C . LEU A 1 333 ? -14.992 25.328 -3.617 1 83.38 333 LEU A C 1
ATOM 2474 O O . LEU A 1 333 ? -14.922 25.25 -4.844 1 83.38 333 LEU A O 1
ATOM 2478 N N . LEU A 1 334 ? -14.219 24.75 -2.859 1 87.62 334 LEU A N 1
ATOM 2479 C CA . LEU A 1 334 ? -13.102 23.969 -3.393 1 87.62 334 LEU A CA 1
ATOM 2480 C C . LEU A 1 334 ? -13.562 22.594 -3.824 1 87.62 334 LEU A C 1
ATOM 2482 O O . LEU A 1 334 ? -14.008 21.797 -2.994 1 87.62 334 LEU A O 1
ATOM 2486 N N . PRO A 1 335 ? -13.438 22.328 -5.133 1 92.19 335 PRO A N 1
ATOM 2487 C CA . PRO A 1 335 ? -13.805 20.984 -5.562 1 92.19 335 PRO A CA 1
ATOM 2488 C C . PRO A 1 335 ? -13.031 19.891 -4.812 1 92.19 335 PRO A C 1
ATOM 2490 O O . PRO A 1 335 ? -11.836 20.047 -4.559 1 92.19 335 PRO A O 1
ATOM 2493 N N . LEU A 1 336 ? -13.711 18.844 -4.469 1 92.75 336 LEU A N 1
ATOM 2494 C CA . LEU A 1 336 ? -13.117 17.734 -3.715 1 92.75 336 LEU A CA 1
ATOM 2495 C C . LEU A 1 336 ? -12.031 17.047 -4.527 1 92.75 336 LEU A C 1
ATOM 2497 O O . LEU A 1 336 ? -11.055 16.547 -3.963 1 92.75 336 LEU A O 1
ATOM 2501 N N . SER A 1 337 ? -12.148 17.078 -5.82 1 95.25 337 SER A N 1
ATOM 2502 C CA . SER A 1 337 ? -11.148 16.484 -6.691 1 95.25 337 SER A CA 1
ATOM 2503 C C . SER A 1 337 ? -9.82 17.219 -6.617 1 95.25 337 SER A C 1
ATOM 2505 O O . SER A 1 337 ? -8.75 16.625 -6.754 1 95.25 337 SER A O 1
ATOM 2507 N N . ILE A 1 338 ? -9.875 18.484 -6.406 1 93 338 ILE A N 1
ATOM 2508 C CA . ILE A 1 338 ? -8.672 19.281 -6.246 1 93 338 ILE A CA 1
ATOM 2509 C C . ILE A 1 338 ? -7.977 18.922 -4.938 1 93 338 ILE A C 1
ATOM 2511 O O . ILE A 1 338 ? -6.754 18.75 -4.902 1 93 338 ILE A O 1
ATOM 2515 N N . LEU A 1 339 ? -8.828 18.812 -3.947 1 90.94 339 LEU A N 1
ATOM 2516 C CA . LEU A 1 339 ? -8.305 18.328 -2.676 1 90.94 339 LEU A CA 1
ATOM 2517 C C . LEU A 1 339 ? -7.676 16.938 -2.842 1 90.94 339 LEU A C 1
ATOM 2519 O O . LEU A 1 339 ? -6.629 16.656 -2.26 1 90.94 339 LEU A O 1
ATOM 2523 N N . GLY A 1 340 ? -8.328 16.156 -3.596 1 95.56 340 GLY A N 1
ATOM 2524 C CA . GLY A 1 340 ? -7.832 14.82 -3.855 1 95.56 340 GLY A CA 1
ATOM 2525 C C . GLY A 1 340 ? -6.457 14.812 -4.496 1 95.56 340 GLY A C 1
ATOM 2526 O O . GLY A 1 340 ? -5.586 14.031 -4.102 1 95.56 340 GLY A O 1
ATOM 2527 N N . ALA A 1 341 ? -6.234 15.648 -5.445 1 95.25 341 ALA A N 1
ATOM 2528 C CA . ALA A 1 341 ? -4.941 15.742 -6.121 1 95.25 341 ALA A CA 1
ATOM 2529 C C . ALA A 1 341 ? -3.836 16.125 -5.145 1 95.25 341 ALA A C 1
ATOM 2531 O O . ALA A 1 341 ? -2.734 15.57 -5.195 1 95.25 341 ALA A O 1
ATOM 2532 N N . LEU A 1 342 ? -4.133 16.984 -4.316 1 92.38 342 LEU A N 1
ATOM 2533 C CA . LEU A 1 342 ? -3.137 17.453 -3.359 1 92.38 342 LEU A CA 1
ATOM 2534 C C . LEU A 1 342 ? -2.82 16.375 -2.334 1 92.38 342 LEU A C 1
ATOM 2536 O O . LEU A 1 342 ? -1.662 16.188 -1.949 1 92.38 342 LEU A O 1
ATOM 2540 N N . LEU A 1 343 ? -3.832 15.672 -1.89 1 94.06 343 LEU A N 1
ATOM 2541 C CA . LEU A 1 343 ? -3.621 14.586 -0.942 1 94.06 343 LEU A CA 1
ATOM 2542 C C . LEU A 1 343 ? -2.812 13.461 -1.579 1 94.06 343 LEU A C 1
ATOM 2544 O O . LEU A 1 343 ? -1.998 12.82 -0.911 1 94.06 343 LEU A O 1
ATOM 2548 N N . LEU A 1 344 ? -3.102 13.211 -2.834 1 95.88 344 LEU A N 1
ATOM 2549 C CA . LEU A 1 344 ? -2.346 12.203 -3.572 1 95.88 344 LEU A CA 1
ATOM 2550 C C . LEU A 1 344 ? -0.853 12.516 -3.537 1 95.88 344 LEU A C 1
ATOM 2552 O O . LEU A 1 344 ? -0.044 11.641 -3.203 1 95.88 344 LEU A O 1
ATOM 2556 N N . PHE A 1 345 ? -0.474 13.719 -3.775 1 92.31 345 PHE A N 1
ATOM 2557 C CA . PHE A 1 345 ? 0.935 14.086 -3.838 1 92.31 345 PHE A CA 1
ATOM 2558 C C . PHE A 1 345 ? 1.536 14.172 -2.439 1 92.31 345 PHE A C 1
ATOM 2560 O O . PHE A 1 345 ? 2.707 13.836 -2.242 1 92.31 345 PHE A O 1
ATOM 2567 N N . ALA A 1 346 ? 0.723 14.664 -1.518 1 91.19 346 ALA A N 1
ATOM 2568 C CA . ALA A 1 346 ? 1.193 14.648 -0.135 1 91.19 346 ALA A CA 1
ATOM 2569 C C . ALA A 1 346 ? 1.503 13.227 0.328 1 91.19 346 ALA A C 1
ATOM 2571 O O . ALA A 1 346 ? 2.484 13 1.04 1 91.19 346 ALA A O 1
ATOM 2572 N N . GLY A 1 347 ? 0.657 12.32 -0.031 1 95.06 347 GLY A N 1
ATOM 2573 C CA . GLY A 1 347 ? 0.861 10.922 0.318 1 95.06 347 GLY A CA 1
ATOM 2574 C C . GLY A 1 347 ? 2.098 10.32 -0.323 1 95.06 347 GLY A C 1
ATOM 2575 O O . GLY A 1 347 ? 2.834 9.57 0.321 1 95.06 347 GLY A O 1
ATOM 2576 N N . VAL A 1 348 ? 2.338 10.672 -1.563 1 95 348 VAL A N 1
ATOM 2577 C CA . VAL A 1 348 ? 3.504 10.156 -2.27 1 95 348 VAL A CA 1
ATOM 2578 C C . VAL A 1 348 ? 4.781 10.617 -1.571 1 95 348 VAL A C 1
ATOM 2580 O O . VAL A 1 348 ? 5.734 9.852 -1.429 1 95 348 VAL A O 1
ATOM 2583 N N . GLN A 1 349 ? 4.809 11.844 -1.186 1 91.31 349 GLN A N 1
ATOM 2584 C CA . GLN A 1 349 ? 5.98 12.383 -0.511 1 91.31 349 GLN A CA 1
ATOM 2585 C C . GLN A 1 349 ? 6.297 11.602 0.761 1 91.31 349 GLN A C 1
ATOM 2587 O O . GLN A 1 349 ? 7.461 11.336 1.062 1 91.31 349 GLN A O 1
ATOM 2592 N N . LEU A 1 350 ? 5.273 11.25 1.436 1 92.19 350 LEU A N 1
ATOM 2593 C CA . LEU A 1 350 ? 5.457 10.461 2.65 1 92.19 350 LEU A CA 1
ATOM 2594 C C . LEU A 1 350 ? 5.922 9.047 2.318 1 92.19 350 LEU A C 1
ATOM 2596 O O . LEU A 1 350 ? 6.801 8.508 2.988 1 92.19 350 LEU A O 1
ATOM 2600 N N . ALA A 1 351 ? 5.348 8.453 1.337 1 96.25 351 ALA A N 1
ATOM 2601 C CA . ALA A 1 351 ? 5.664 7.082 0.955 1 96.25 351 ALA A CA 1
ATOM 2602 C C . ALA A 1 351 ? 7.098 6.969 0.447 1 96.25 351 ALA A C 1
ATOM 2604 O O . ALA A 1 351 ? 7.746 5.938 0.628 1 96.25 351 ALA A O 1
ATOM 2605 N N . LEU A 1 352 ? 7.641 8.023 -0.182 1 95.75 352 LEU A N 1
ATOM 2606 C CA . LEU A 1 352 ? 8.969 8.016 -0.792 1 95.75 352 LEU A CA 1
ATOM 2607 C C . LEU A 1 352 ? 10.055 7.926 0.273 1 95.75 352 LEU A C 1
ATOM 2609 O O . LEU A 1 352 ? 11.203 7.605 -0.035 1 95.75 352 LEU A O 1
ATOM 2613 N N . THR A 1 353 ? 9.688 8.125 1.493 1 93.44 353 THR A N 1
ATOM 2614 C CA . THR A 1 353 ? 10.68 8.047 2.561 1 93.44 353 THR A CA 1
ATOM 2615 C C . THR A 1 353 ? 11.188 6.621 2.73 1 93.44 353 THR A C 1
ATOM 2617 O O . THR A 1 353 ? 12.211 6.391 3.369 1 93.44 353 THR A O 1
ATOM 2620 N N . ILE A 1 354 ? 10.492 5.672 2.15 1 95.12 354 ILE A N 1
ATOM 2621 C CA . ILE A 1 354 ? 10.914 4.277 2.207 1 95.12 354 ILE A CA 1
ATOM 2622 C C . ILE A 1 354 ? 12.289 4.125 1.57 1 95.12 354 ILE A C 1
ATOM 2624 O O . ILE A 1 354 ? 13.023 3.184 1.877 1 95.12 354 ILE A O 1
ATOM 2628 N N . MET A 1 355 ? 12.68 5.039 0.701 1 94.88 355 MET A N 1
ATOM 2629 C CA . MET A 1 355 ? 13.945 4.988 -0.019 1 94.88 355 MET A CA 1
ATOM 2630 C C . MET A 1 355 ? 15.125 5.09 0.946 1 94.88 355 MET A C 1
ATOM 2632 O O . MET A 1 355 ? 16.25 4.75 0.592 1 94.88 355 MET A O 1
ATOM 2636 N N . ASP A 1 356 ? 14.836 5.543 2.119 1 93.25 356 ASP A N 1
ATOM 2637 C CA . ASP A 1 356 ? 15.891 5.676 3.123 1 93.25 356 ASP A CA 1
ATOM 2638 C C . ASP A 1 356 ? 16.328 4.309 3.637 1 93.25 356 ASP A C 1
ATOM 2640 O O . ASP A 1 356 ? 17.391 4.188 4.246 1 93.25 356 ASP A O 1
ATOM 2644 N N . LEU A 1 357 ? 15.492 3.332 3.473 1 94.94 357 LEU A N 1
ATOM 2645 C CA . LEU A 1 357 ? 15.844 1.991 3.93 1 94.94 357 LEU A CA 1
ATOM 2646 C C . LEU A 1 357 ? 16.875 1.35 3 1 94.94 357 LEU A C 1
ATOM 2648 O O . LEU A 1 357 ? 16.844 1.587 1.79 1 94.94 357 LEU A O 1
ATOM 2652 N N . LYS A 1 358 ? 17.75 0.561 3.615 1 92.25 358 LYS A N 1
ATOM 2653 C CA . LYS A 1 358 ? 18.828 -0.042 2.818 1 92.25 358 LYS A CA 1
ATOM 2654 C C . LYS A 1 358 ? 18.781 -1.564 2.912 1 92.25 358 LYS A C 1
ATOM 2656 O O . LYS A 1 358 ? 19.016 -2.258 1.921 1 92.25 358 LYS A O 1
ATOM 2661 N N . ARG A 1 359 ? 18.406 -2.094 3.98 1 94.38 359 ARG A N 1
ATOM 2662 C CA . ARG A 1 359 ? 18.469 -3.535 4.195 1 94.38 359 ARG A CA 1
ATOM 2663 C C . ARG A 1 359 ? 17.141 -4.199 3.861 1 94.38 359 ARG A C 1
ATOM 2665 O O . ARG A 1 359 ? 16.078 -3.613 4.078 1 94.38 359 ARG A O 1
ATOM 2672 N N . ARG A 1 360 ? 17.172 -5.383 3.4 1 94.44 360 ARG A N 1
ATOM 2673 C CA . ARG A 1 360 ? 15.992 -6.176 3.064 1 94.44 360 ARG A CA 1
ATOM 2674 C C . ARG A 1 360 ? 15.094 -6.367 4.281 1 94.44 360 ARG A C 1
ATOM 2676 O O . ARG A 1 360 ? 13.867 -6.348 4.164 1 94.44 360 ARG A O 1
ATOM 2683 N N . GLU A 1 361 ? 15.695 -6.555 5.457 1 93.81 361 GLU A N 1
ATOM 2684 C CA . GLU A 1 361 ? 14.953 -6.746 6.699 1 93.81 361 GLU A CA 1
ATOM 2685 C C . GLU A 1 361 ? 14.109 -5.52 7.035 1 93.81 361 GLU A C 1
ATOM 2687 O O . GLU A 1 361 ? 13 -5.645 7.551 1 93.81 361 GLU A O 1
ATOM 2692 N N . ASP A 1 362 ? 14.664 -4.363 6.738 1 95.69 362 ASP A N 1
ATOM 2693 C CA . ASP A 1 362 ? 13.953 -3.121 7.016 1 95.69 362 ASP A CA 1
ATOM 2694 C C . ASP A 1 362 ? 12.75 -2.963 6.086 1 95.69 362 ASP A C 1
ATOM 2696 O O . ASP A 1 362 ? 11.672 -2.537 6.52 1 95.69 362 ASP A O 1
ATOM 2700 N N . TYR A 1 363 ? 12.992 -3.307 4.828 1 96.75 363 TYR A N 1
ATOM 2701 C CA . TYR A 1 363 ? 11.883 -3.271 3.885 1 96.75 363 TYR A CA 1
ATOM 2702 C C . TYR A 1 363 ? 10.797 -4.27 4.277 1 96.75 363 TYR A C 1
ATOM 2704 O O . TYR A 1 363 ? 9.609 -3.996 4.117 1 96.75 363 TYR A O 1
ATOM 2712 N N . PHE A 1 364 ? 11.227 -5.422 4.777 1 96.12 364 PHE A N 1
ATOM 2713 C CA . PHE A 1 364 ? 10.312 -6.457 5.242 1 96.12 364 PHE A CA 1
ATOM 2714 C C . PHE A 1 364 ? 9.398 -5.922 6.332 1 96.12 364 PHE A C 1
ATOM 2716 O O . PHE A 1 364 ? 8.18 -6.098 6.273 1 96.12 364 PHE A O 1
ATOM 2723 N N . VAL A 1 365 ? 9.922 -5.23 7.25 1 96.31 365 VAL A N 1
ATOM 2724 C CA . VAL A 1 365 ? 9.164 -4.652 8.359 1 96.31 365 VAL A CA 1
ATOM 2725 C C . VAL A 1 365 ? 8.18 -3.613 7.824 1 96.31 365 VAL A C 1
ATOM 2727 O O . VAL A 1 365 ? 6.992 -3.656 8.148 1 96.31 365 VAL A O 1
ATOM 2730 N N . ALA A 1 366 ? 8.641 -2.738 6.996 1 97.19 366 ALA A N 1
ATOM 2731 C CA . ALA A 1 366 ? 7.828 -1.631 6.496 1 97.19 366 ALA A CA 1
ATOM 2732 C C . ALA A 1 366 ? 6.656 -2.143 5.664 1 97.19 366 ALA A C 1
ATOM 2734 O O . ALA A 1 366 ? 5.535 -1.649 5.793 1 97.19 366 ALA A O 1
ATOM 2735 N N . THR A 1 367 ? 6.895 -3.143 4.875 1 97.38 367 THR A N 1
ATOM 2736 C CA . THR A 1 367 ? 5.855 -3.643 3.984 1 97.38 367 THR A CA 1
ATOM 2737 C C . THR A 1 367 ? 4.805 -4.43 4.766 1 97.38 367 THR A C 1
ATOM 2739 O O . THR A 1 367 ? 3.609 -4.328 4.48 1 97.38 367 THR A O 1
ATOM 2742 N N . ILE A 1 368 ? 5.238 -5.203 5.699 1 96.94 368 ILE A N 1
ATOM 2743 C CA . ILE A 1 368 ? 4.281 -5.949 6.512 1 96.94 368 ILE A CA 1
ATOM 2744 C C . ILE A 1 368 ? 3.391 -4.977 7.281 1 96.94 368 ILE A C 1
ATOM 2746 O O . ILE A 1 368 ? 2.188 -5.207 7.422 1 96.94 368 ILE A O 1
ATOM 2750 N N . MET A 1 369 ? 3.988 -3.938 7.793 1 97.25 369 MET A N 1
ATOM 2751 C CA . MET A 1 369 ? 3.219 -2.914 8.492 1 97.25 369 MET A CA 1
ATOM 2752 C C . MET A 1 369 ? 2.15 -2.318 7.586 1 97.25 369 MET A C 1
ATOM 2754 O O . MET A 1 369 ? 1.017 -2.098 8.016 1 97.25 369 MET A O 1
ATOM 2758 N N . LEU A 1 370 ? 2.518 -2.049 6.355 1 97.88 370 LEU A N 1
ATOM 2759 C CA . LEU A 1 370 ? 1.584 -1.499 5.379 1 97.88 370 LEU A CA 1
ATOM 2760 C C . LEU A 1 370 ? 0.395 -2.432 5.18 1 97.88 370 LEU A C 1
ATOM 2762 O O . LEU A 1 370 ? -0.758 -1.999 5.246 1 97.88 370 LEU A O 1
ATOM 2766 N N . GLY A 1 371 ? 0.689 -3.709 4.953 1 97.5 371 GLY A N 1
ATOM 2767 C CA . GLY A 1 371 ? -0.375 -4.68 4.754 1 97.5 371 GLY A CA 1
ATOM 2768 C C . GLY A 1 371 ? -1.32 -4.781 5.938 1 97.5 371 GLY A C 1
ATOM 2769 O O . GLY A 1 371 ? -2.541 -4.781 5.762 1 97.5 371 GLY A O 1
ATOM 2770 N N . ILE A 1 372 ? -0.782 -4.855 7.125 1 97.06 372 ILE A N 1
ATOM 2771 C CA . ILE A 1 372 ? -1.573 -5.004 8.344 1 97.06 372 ILE A CA 1
ATOM 2772 C C . ILE A 1 372 ? -2.393 -3.736 8.578 1 97.06 372 ILE A C 1
ATOM 2774 O O . ILE A 1 372 ? -3.572 -3.811 8.93 1 97.06 372 ILE A O 1
ATOM 2778 N N . THR A 1 373 ? -1.787 -2.592 8.391 1 96.44 373 THR A N 1
ATOM 2779 C CA . THR A 1 373 ? -2.459 -1.318 8.625 1 96.44 373 THR A CA 1
ATOM 2780 C C . THR A 1 373 ? -3.668 -1.166 7.707 1 96.44 373 THR A C 1
ATOM 2782 O O . THR A 1 373 ? -4.754 -0.794 8.156 1 96.44 373 THR A O 1
ATOM 2785 N N . LEU A 1 374 ? -3.529 -1.449 6.48 1 96.25 374 LEU A N 1
ATOM 2786 C CA . LEU A 1 374 ? -4.598 -1.26 5.504 1 96.25 374 LEU A CA 1
ATOM 2787 C C . LEU A 1 374 ? -5.746 -2.229 5.762 1 96.25 374 LEU A C 1
ATOM 2789 O O . LEU A 1 374 ? -6.906 -1.912 5.484 1 96.25 374 LEU A O 1
ATOM 2793 N N . ALA A 1 375 ? -5.426 -3.398 6.273 1 95.69 375 ALA A N 1
ATOM 2794 C CA . ALA A 1 375 ? -6.445 -4.422 6.496 1 95.69 375 ALA A CA 1
ATOM 2795 C C . ALA A 1 375 ? -7.133 -4.227 7.848 1 95.69 375 ALA A C 1
ATOM 2797 O O . ALA A 1 375 ? -8.273 -4.656 8.039 1 95.69 375 ALA A O 1
ATOM 2798 N N . SER A 1 376 ? -6.43 -3.664 8.781 1 94.25 376 SER A N 1
ATOM 2799 C CA . SER A 1 376 ? -6.938 -3.486 10.133 1 94.25 376 SER A CA 1
ATOM 2800 C C . SER A 1 376 ? -6.887 -2.02 10.555 1 94.25 376 SER A C 1
ATOM 2802 O O . SER A 1 376 ? -7.711 -1.216 10.125 1 94.25 376 SER A O 1
ATOM 2804 N N . ASN A 1 377 ? -5.816 -1.645 11.266 1 93 377 ASN A N 1
ATOM 2805 C CA . ASN A 1 377 ? -5.617 -0.26 11.688 1 93 377 ASN A CA 1
ATOM 2806 C C . ASN A 1 377 ? -4.145 0.038 11.953 1 93 377 ASN A C 1
ATOM 2808 O O . ASN A 1 377 ? -3.316 -0.873 11.977 1 93 377 ASN A O 1
ATOM 2812 N N . LEU A 1 378 ? -3.924 1.271 12.164 1 91.25 378 LEU A N 1
ATOM 2813 C CA . LEU A 1 378 ? -2.559 1.766 12.297 1 91.25 378 LEU A CA 1
ATOM 2814 C C . LEU A 1 378 ? -1.896 1.201 13.555 1 91.25 378 LEU A C 1
ATOM 2816 O O . LEU A 1 378 ? -0.694 0.925 13.555 1 91.25 378 LEU A O 1
ATOM 2820 N N . ALA A 1 379 ? -2.645 1.059 14.594 1 92 379 ALA A N 1
ATOM 2821 C CA . ALA A 1 379 ? -2.104 0.546 15.852 1 92 379 ALA A CA 1
ATOM 2822 C C . ALA A 1 379 ? -1.584 -0.878 15.68 1 92 379 ALA A C 1
ATOM 2824 O O . ALA A 1 379 ? -0.494 -1.207 16.156 1 92 379 ALA A O 1
ATOM 2825 N N . ALA A 1 380 ? -2.371 -1.706 15.07 1 94.25 380 ALA A N 1
ATOM 2826 C CA . ALA A 1 380 ? -1.978 -3.092 14.828 1 94.25 380 ALA A CA 1
ATOM 2827 C C . ALA A 1 380 ? -0.708 -3.166 13.984 1 94.25 380 ALA A C 1
ATOM 2829 O O . ALA A 1 380 ? 0.187 -3.965 14.273 1 94.25 380 ALA A O 1
ATOM 2830 N N . GLY A 1 381 ? -0.673 -2.4 12.93 1 95.19 381 GLY A N 1
ATOM 2831 C CA . GLY A 1 381 ? 0.536 -2.34 12.125 1 95.19 381 GLY A CA 1
ATOM 2832 C C . GLY A 1 381 ? 1.759 -1.912 12.914 1 95.19 381 GLY A C 1
ATOM 2833 O O . GLY A 1 381 ? 2.826 -2.516 12.789 1 95.19 381 GLY A O 1
ATOM 2834 N N . PHE A 1 382 ? 1.63 -0.922 13.742 1 93.69 382 PHE A N 1
ATOM 2835 C CA . PHE A 1 382 ? 2.721 -0.384 14.547 1 93.69 382 PHE A CA 1
ATOM 2836 C C . PHE A 1 382 ? 3.238 -1.432 15.523 1 93.69 382 PHE A C 1
ATOM 2838 O O . PHE A 1 382 ? 4.445 -1.659 15.617 1 93.69 382 PHE A O 1
ATOM 2845 N N . ILE A 1 383 ? 2.348 -2.062 16.219 1 94 383 ILE A N 1
ATOM 2846 C CA . ILE A 1 383 ? 2.725 -3.066 17.219 1 94 383 ILE A CA 1
ATOM 2847 C C . ILE A 1 383 ? 3.443 -4.227 16.531 1 94 383 ILE A C 1
ATOM 2849 O O . ILE A 1 383 ? 4.5 -4.668 16.984 1 94 383 ILE A O 1
ATOM 2853 N N . ALA A 1 384 ? 2.895 -4.711 15.461 1 94.62 384 ALA A N 1
ATOM 2854 C CA . ALA A 1 384 ? 3.531 -5.789 14.703 1 94.62 384 ALA A CA 1
ATOM 2855 C C . ALA A 1 384 ? 4.922 -5.375 14.227 1 94.62 384 ALA A C 1
ATOM 2857 O O . ALA A 1 384 ? 5.863 -6.172 14.281 1 94.62 384 ALA A O 1
ATOM 2858 N N . GLY A 1 385 ? 5.023 -4.129 13.727 1 94.5 385 GLY A N 1
ATOM 2859 C CA . GLY A 1 385 ? 6.309 -3.627 13.266 1 94.5 385 GLY A CA 1
ATOM 2860 C C . GLY A 1 385 ? 7.371 -3.623 14.352 1 94.5 385 GLY A C 1
ATOM 2861 O O . GLY A 1 385 ? 8.508 -4.039 14.109 1 94.5 385 GLY A O 1
ATOM 2862 N N . ILE A 1 386 ? 7 -3.168 15.516 1 93.19 386 ILE A N 1
ATOM 2863 C CA . ILE A 1 386 ? 7.938 -3.111 16.641 1 93.19 386 ILE A CA 1
ATOM 2864 C C . ILE A 1 386 ? 8.406 -4.523 16.984 1 93.19 386 ILE A C 1
ATOM 2866 O O . ILE A 1 386 ? 9.602 -4.758 17.172 1 93.19 386 ILE A O 1
ATOM 2870 N N . ILE A 1 387 ? 7.5 -5.43 17.062 1 92.88 387 ILE A N 1
ATOM 2871 C CA . ILE A 1 387 ? 7.805 -6.805 17.453 1 92.88 387 ILE A CA 1
ATOM 2872 C C . ILE A 1 387 ? 8.719 -7.445 16.406 1 92.88 387 ILE A C 1
ATOM 2874 O O . ILE A 1 387 ? 9.742 -8.047 16.75 1 92.88 387 ILE A O 1
ATOM 2878 N N . ILE A 1 388 ? 8.375 -7.359 15.172 1 93.56 388 ILE A N 1
ATOM 2879 C CA . ILE A 1 388 ? 9.141 -7.988 14.094 1 93.56 388 ILE A CA 1
ATOM 2880 C C . ILE A 1 388 ? 10.531 -7.359 14.016 1 93.56 388 ILE A C 1
ATOM 2882 O O . ILE A 1 388 ? 11.523 -8.062 13.828 1 93.56 388 ILE A O 1
ATOM 2886 N N . ALA A 1 389 ? 10.578 -6.02 14.109 1 93 389 ALA A N 1
ATOM 2887 C CA . ALA A 1 389 ? 11.867 -5.336 14.062 1 93 389 ALA A CA 1
ATOM 2888 C C . ALA A 1 389 ? 12.781 -5.812 15.195 1 93 389 ALA A C 1
ATOM 2890 O O . ALA A 1 389 ? 13.977 -6.02 14.984 1 93 389 ALA A O 1
ATOM 2891 N N . LYS A 1 390 ? 12.25 -5.949 16.375 1 90.56 390 LYS A N 1
ATOM 2892 C CA . LYS A 1 390 ? 13.023 -6.43 17.516 1 90.56 390 LYS A CA 1
ATOM 2893 C C . LYS A 1 390 ? 13.484 -7.867 17.312 1 90.56 390 LYS A C 1
ATOM 2895 O O . LYS A 1 390 ? 14.617 -8.219 17.656 1 90.56 390 LYS A O 1
ATOM 2900 N N . CYS A 1 391 ? 12.633 -8.703 16.781 1 89.06 391 CYS A N 1
ATOM 2901 C CA . CYS A 1 391 ? 12.969 -10.094 16.516 1 89.06 391 CYS A CA 1
ATOM 2902 C C . CYS A 1 391 ? 14.086 -10.195 15.477 1 89.06 391 CYS A C 1
ATOM 2904 O O . CYS A 1 391 ? 14.961 -11.055 15.594 1 89.06 391 CYS A O 1
ATOM 2906 N N . LEU A 1 392 ? 14.039 -9.406 14.461 1 88.62 392 LEU A N 1
ATOM 2907 C CA . LEU A 1 392 ? 15.031 -9.445 13.391 1 88.62 392 LEU A CA 1
ATOM 2908 C C . LEU A 1 392 ? 16.391 -8.953 13.891 1 88.62 392 LEU A C 1
ATOM 2910 O O . LEU A 1 392 ? 17.438 -9.344 13.359 1 88.62 392 LEU A O 1
ATOM 2914 N N . LYS A 1 393 ? 16.438 -8.07 14.766 1 82.38 393 LYS A N 1
ATOM 2915 C CA . LYS A 1 393 ? 17.688 -7.574 15.336 1 82.38 393 LYS A CA 1
ATOM 2916 C C . LYS A 1 393 ? 18.344 -8.633 16.203 1 82.38 393 LYS A C 1
ATOM 2918 O O . LYS A 1 393 ? 19.562 -8.609 16.391 1 82.38 393 LYS A O 1
ATOM 2923 N N . TRP A 1 394 ? 17.531 -9.445 16.766 1 76.62 394 TRP A N 1
ATOM 2924 C CA . TRP A 1 394 ? 18.125 -10.5 17.594 1 76.62 394 TRP A CA 1
ATOM 2925 C C . TRP A 1 394 ? 18.828 -11.539 16.734 1 76.62 394 TRP A C 1
ATOM 2927 O O . TRP A 1 394 ? 19.469 -12.453 17.25 1 76.62 394 TRP A O 1
ATOM 2937 N N . GLU A 1 395 ? 19.594 -11.141 15.602 1 61.69 395 GLU A N 1
ATOM 2938 C CA . GLU A 1 395 ? 20.5 -11.789 14.664 1 61.69 395 GLU A CA 1
ATOM 2939 C C . GLU A 1 395 ? 20.094 -13.242 14.414 1 61.69 395 GLU A C 1
ATOM 2941 O O . GLU A 1 395 ? 20.75 -13.953 13.656 1 61.69 395 GLU A O 1
ATOM 2946 N N . ARG A 1 396 ? 19.219 -13.742 15.102 1 55.72 396 ARG A N 1
ATOM 2947 C CA . ARG A 1 396 ? 19 -15.172 14.891 1 55.72 396 ARG A CA 1
ATOM 2948 C C . ARG A 1 396 ? 18.062 -15.414 13.711 1 55.72 396 ARG A C 1
ATOM 2950 O O . ARG A 1 396 ? 17.953 -16.547 13.227 1 55.72 396 ARG A O 1
ATOM 2957 N N . PHE A 1 397 ? 17.531 -14.352 13.172 1 58.78 397 PHE A N 1
ATOM 2958 C CA . PHE A 1 397 ? 16.578 -14.594 12.094 1 58.78 397 PHE A CA 1
ATOM 2959 C C . PHE A 1 397 ? 16.984 -13.852 10.828 1 58.78 397 PHE A C 1
ATOM 2961 O O . PHE A 1 397 ? 17.312 -12.664 10.883 1 58.78 397 PHE A O 1
ATOM 2968 N N . SER A 1 398 ? 17.578 -14.531 9.906 1 59.28 398 SER A N 1
ATOM 2969 C CA . SER A 1 398 ? 17.891 -13.938 8.609 1 59.28 398 SER A CA 1
ATOM 2970 C C . SER A 1 398 ? 16.781 -14.188 7.598 1 59.28 398 SER A C 1
ATOM 2972 O O . SER A 1 398 ? 16.094 -15.211 7.668 1 59.28 398 SER A O 1
ATOM 2974 N N . ILE A 1 399 ? 16.219 -13.125 6.902 1 61.97 399 ILE A N 1
ATOM 2975 C CA . ILE A 1 399 ? 15.211 -13.281 5.863 1 61.97 399 ILE A CA 1
ATOM 2976 C C . ILE A 1 399 ? 15.859 -13.195 4.484 1 61.97 399 ILE A C 1
ATOM 2978 O O . ILE A 1 399 ? 16.75 -12.359 4.258 1 61.97 399 ILE A O 1
ATOM 2982 N N . MET B 1 1 ? 27.406 -37.906 -18.188 1 38.81 1 MET B N 1
ATOM 2983 C CA . MET B 1 1 ? 26.234 -37.781 -19.062 1 38.81 1 MET B CA 1
ATOM 2984 C C . MET B 1 1 ? 25.016 -37.281 -18.297 1 38.81 1 MET B C 1
ATOM 2986 O O . MET B 1 1 ? 24.516 -37.969 -17.406 1 38.81 1 MET B O 1
ATOM 2990 N N . SER B 1 2 ? 25.016 -36 -17.828 1 53.72 2 SER B N 1
ATOM 2991 C CA . SER B 1 2 ? 24.266 -35.25 -16.844 1 53.72 2 SER B CA 1
ATOM 2992 C C . SER B 1 2 ? 22.766 -35.469 -17.016 1 53.72 2 SER B C 1
ATOM 2994 O O . SER B 1 2 ? 22.219 -35.25 -18.094 1 53.72 2 SER B O 1
ATOM 2996 N N . HIS B 1 3 ? 22.078 -36.531 -16.328 1 78.38 3 HIS B N 1
ATOM 2997 C CA . HIS B 1 3 ? 20.781 -37.188 -16.453 1 78.38 3 HIS B CA 1
ATOM 2998 C C . HIS B 1 3 ? 19.641 -36.188 -16.375 1 78.38 3 HIS B C 1
ATOM 3000 O O . HIS B 1 3 ? 19.625 -35.312 -15.5 1 78.38 3 HIS B O 1
ATOM 3006 N N . ARG B 1 4 ? 18.891 -36.188 -17.516 1 89.19 4 ARG B N 1
ATOM 3007 C CA . ARG B 1 4 ? 17.703 -35.344 -17.672 1 89.19 4 ARG B CA 1
ATOM 3008 C C . ARG B 1 4 ? 16.688 -35.625 -16.578 1 89.19 4 ARG B C 1
ATOM 3010 O O . ARG B 1 4 ? 15.992 -34.719 -16.125 1 89.19 4 ARG B O 1
ATOM 3017 N N . PHE B 1 5 ? 16.703 -36.906 -16.141 1 93.62 5 PHE B N 1
ATOM 3018 C CA . PHE B 1 5 ? 15.773 -37.312 -15.102 1 93.62 5 PHE B CA 1
ATOM 3019 C C . PHE B 1 5 ? 16.5 -38.062 -13.984 1 93.62 5 PHE B C 1
ATOM 3021 O O . PHE B 1 5 ? 17.328 -38.938 -14.25 1 93.62 5 PHE B O 1
ATOM 3028 N N . ALA B 1 6 ? 16.344 -37.594 -12.836 1 93.25 6 ALA B N 1
ATOM 3029 C CA . ALA B 1 6 ? 16.828 -38.281 -11.641 1 93.25 6 ALA B CA 1
ATOM 3030 C C . ALA B 1 6 ? 15.742 -38.344 -10.57 1 93.25 6 ALA B C 1
ATOM 3032 O O . ALA B 1 6 ? 14.961 -37.406 -10.406 1 93.25 6 ALA B O 1
ATOM 3033 N N . TYR B 1 7 ? 15.656 -39.562 -9.961 1 94 7 TYR B N 1
ATOM 3034 C CA . TYR B 1 7 ? 14.648 -39.781 -8.938 1 94 7 TYR B CA 1
ATOM 3035 C C . TYR B 1 7 ? 15.289 -40.125 -7.594 1 94 7 TYR B C 1
ATOM 3037 O O . TYR B 1 7 ? 15.586 -41.281 -7.312 1 94 7 TYR B O 1
ATOM 3045 N N . ASN B 1 8 ? 15.617 -39.094 -6.836 1 93.19 8 ASN B N 1
ATOM 3046 C CA . ASN B 1 8 ? 16.25 -39.219 -5.52 1 93.19 8 ASN B CA 1
ATOM 3047 C C . ASN B 1 8 ? 15.594 -38.312 -4.496 1 93.19 8 ASN B C 1
ATOM 3049 O O . ASN B 1 8 ? 14.602 -37.625 -4.797 1 93.19 8 ASN B O 1
ATOM 3053 N N . ARG B 1 9 ? 16.094 -38.375 -3.328 1 90.94 9 ARG B N 1
ATOM 3054 C CA . ARG B 1 9 ? 15.531 -37.594 -2.217 1 90.94 9 ARG B CA 1
ATOM 3055 C C . ARG B 1 9 ? 15.688 -36.094 -2.447 1 90.94 9 ARG B C 1
ATOM 3057 O O . ARG B 1 9 ? 14.859 -35.312 -2.006 1 90.94 9 ARG B O 1
ATOM 3064 N N . MET B 1 10 ? 16.703 -35.75 -3.088 1 90.88 10 MET B N 1
ATOM 3065 C CA . MET B 1 10 ? 16.953 -34.344 -3.346 1 90.88 10 MET B CA 1
ATOM 3066 C C . MET B 1 10 ? 15.945 -33.781 -4.336 1 90.88 10 MET B C 1
ATOM 3068 O O . MET B 1 10 ? 15.461 -32.656 -4.164 1 90.88 10 MET B O 1
ATOM 3072 N N . GLU B 1 11 ? 15.648 -34.594 -5.312 1 94.06 11 GLU B N 1
ATOM 3073 C CA . GLU B 1 11 ? 14.633 -34.188 -6.281 1 94.06 11 GLU B CA 1
ATOM 3074 C C . GLU B 1 11 ? 13.25 -34.094 -5.633 1 94.06 11 GLU B C 1
ATOM 3076 O O . GLU B 1 11 ? 12.438 -33.25 -5.984 1 94.06 11 GLU B O 1
ATOM 3081 N N . LEU B 1 12 ? 13 -35.031 -4.801 1 92.06 12 LEU B N 1
ATOM 3082 C CA . LEU B 1 12 ? 11.734 -35 -4.078 1 92.06 12 LEU B CA 1
ATOM 3083 C C . LEU B 1 12 ? 11.625 -33.781 -3.201 1 92.06 12 LEU B C 1
ATOM 3085 O O . LEU B 1 12 ? 10.594 -33.094 -3.191 1 92.06 12 LEU B O 1
ATOM 3089 N N . ALA B 1 13 ? 12.664 -33.469 -2.479 1 88.56 13 ALA B N 1
ATOM 3090 C CA . ALA B 1 13 ? 12.695 -32.281 -1.635 1 88.56 13 ALA B CA 1
ATOM 3091 C C . ALA B 1 13 ? 12.586 -31.016 -2.473 1 88.56 13 ALA B C 1
ATOM 3093 O O . ALA B 1 13 ? 11.852 -30.078 -2.119 1 88.56 13 ALA B O 1
ATOM 3094 N N . GLY B 1 14 ? 13.281 -30.984 -3.547 1 91.31 14 GLY B N 1
ATOM 3095 C CA . GLY B 1 14 ? 13.242 -29.828 -4.441 1 91.31 14 GLY B CA 1
ATOM 3096 C C . GLY B 1 14 ? 11.883 -29.609 -5.074 1 91.31 14 GLY B C 1
ATOM 3097 O O . GLY B 1 14 ? 11.508 -28.469 -5.359 1 91.31 14 GLY B O 1
ATOM 3098 N N . SER B 1 15 ? 11.188 -30.734 -5.297 1 92.94 15 SER B N 1
ATOM 3099 C CA . SER B 1 15 ? 9.867 -30.641 -5.914 1 92.94 15 SER B CA 1
ATOM 3100 C C . SER B 1 15 ? 8.898 -29.859 -5.035 1 92.94 15 SER B C 1
ATOM 3102 O O . SER B 1 15 ? 7.918 -29.297 -5.531 1 92.94 15 SER B O 1
ATOM 3104 N N . LEU B 1 16 ? 9.188 -29.672 -3.777 1 88.31 16 LEU B N 1
ATOM 3105 C CA . LEU B 1 16 ? 8.297 -29.016 -2.824 1 88.31 16 LEU B CA 1
ATOM 3106 C C . LEU B 1 16 ? 8.734 -27.562 -2.586 1 88.31 16 LEU B C 1
ATOM 3108 O O . LEU B 1 16 ? 8.125 -26.859 -1.784 1 88.31 16 LEU B O 1
ATOM 3112 N N . GLY B 1 17 ? 9.711 -27.156 -3.283 1 84.56 17 GLY B N 1
ATOM 3113 C CA . GLY B 1 17 ? 10.383 -25.891 -2.996 1 84.56 17 GLY B CA 1
ATOM 3114 C C . GLY B 1 17 ? 9.484 -24.688 -3.184 1 84.56 17 GLY B C 1
ATOM 3115 O O . GLY B 1 17 ? 9.641 -23.672 -2.494 1 84.56 17 GLY B O 1
ATOM 3116 N N . ASP B 1 18 ? 8.523 -24.766 -4.102 1 87.25 18 ASP B N 1
ATOM 3117 C CA . ASP B 1 18 ? 7.762 -23.562 -4.422 1 87.25 18 ASP B CA 1
ATOM 3118 C C . ASP B 1 18 ? 6.293 -23.719 -4.035 1 87.25 18 ASP B C 1
ATOM 3120 O O . ASP B 1 18 ? 5.438 -22.969 -4.496 1 87.25 18 ASP B O 1
ATOM 3124 N N . LEU B 1 19 ? 5.945 -24.656 -3.205 1 86.38 19 LEU B N 1
ATOM 3125 C CA . LEU B 1 19 ? 4.57 -24.906 -2.779 1 86.38 19 LEU B CA 1
ATOM 3126 C C . LEU B 1 19 ? 4.059 -23.75 -1.91 1 86.38 19 LEU B C 1
ATOM 3128 O O . LEU B 1 19 ? 2.855 -23.484 -1.875 1 86.38 19 LEU B O 1
ATOM 3132 N N . GLY B 1 20 ? 5.023 -23.141 -1.258 1 80.56 20 GLY B N 1
ATOM 3133 C CA . GLY B 1 20 ? 4.652 -22.031 -0.401 1 80.56 20 GLY B CA 1
ATOM 3134 C C . GLY B 1 20 ? 4.039 -20.859 -1.162 1 80.56 20 GLY B C 1
ATOM 3135 O O . GLY B 1 20 ? 3.275 -20.078 -0.597 1 80.56 20 GLY B O 1
ATOM 3136 N N . THR B 1 21 ? 4.348 -20.734 -2.35 1 83.94 21 THR B N 1
ATOM 3137 C CA . THR B 1 21 ? 3.793 -19.688 -3.193 1 83.94 21 THR B CA 1
ATOM 3138 C C . THR B 1 21 ? 2.613 -20.203 -4.008 1 83.94 21 THR B C 1
ATOM 3140 O O . THR B 1 21 ? 1.609 -19.516 -4.176 1 83.94 21 THR B O 1
ATOM 3143 N N . LEU B 1 22 ? 2.678 -21.344 -4.395 1 91.94 22 LEU B N 1
ATOM 3144 C CA . LEU B 1 22 ? 1.696 -21.953 -5.293 1 91.94 22 LEU B CA 1
ATOM 3145 C C . LEU B 1 22 ? 0.4 -22.266 -4.551 1 91.94 22 LEU B C 1
ATOM 3147 O O . LEU B 1 22 ? -0.685 -21.891 -5.004 1 91.94 22 LEU B O 1
ATOM 3151 N N . LEU B 1 23 ? 0.431 -22.828 -3.424 1 88.62 23 LEU B N 1
ATOM 3152 C CA . LEU B 1 23 ? -0.733 -23.406 -2.771 1 88.62 23 LEU B CA 1
ATOM 3153 C C . LEU B 1 23 ? -1.649 -22.328 -2.215 1 88.62 23 LEU B C 1
ATOM 3155 O O . LEU B 1 23 ? -2.869 -22.391 -2.383 1 88.62 23 LEU B O 1
ATOM 3159 N N . PRO B 1 24 ? -1.051 -21.359 -1.58 1 88.75 24 PRO B N 1
ATOM 3160 C CA . PRO B 1 24 ? -1.948 -20.359 -1.001 1 88.75 24 PRO B CA 1
ATOM 3161 C C . PRO B 1 24 ? -2.818 -19.672 -2.051 1 88.75 24 PRO B C 1
ATOM 3163 O O . PRO B 1 24 ? -4.023 -19.5 -1.842 1 88.75 24 PRO B O 1
ATOM 3166 N N . ILE B 1 25 ? -2.24 -19.281 -3.113 1 92.62 25 ILE B N 1
ATOM 3167 C CA . ILE B 1 25 ? -2.984 -18.594 -4.16 1 92.62 25 ILE B CA 1
ATOM 3168 C C . ILE B 1 25 ? -3.963 -19.562 -4.824 1 92.62 25 ILE B C 1
ATOM 3170 O O . ILE B 1 25 ? -5.113 -19.219 -5.09 1 92.62 25 ILE B O 1
ATOM 3174 N N . THR B 1 26 ? -3.545 -20.797 -4.988 1 93.19 26 THR B N 1
ATOM 3175 C CA . THR B 1 26 ? -4.391 -21.828 -5.586 1 93.19 26 THR B CA 1
ATOM 3176 C C . THR B 1 26 ? -5.613 -22.094 -4.711 1 93.19 26 THR B C 1
ATOM 3178 O O . THR B 1 26 ? -6.742 -22.109 -5.203 1 93.19 26 THR B O 1
ATOM 3181 N N . ILE B 1 27 ? -5.379 -22.266 -3.471 1 89 27 ILE B N 1
ATOM 3182 C CA . ILE B 1 27 ? -6.461 -22.578 -2.539 1 89 27 ILE B CA 1
ATOM 3183 C C . ILE B 1 27 ? -7.402 -21.375 -2.434 1 89 27 ILE B C 1
ATOM 3185 O O . ILE B 1 27 ? -8.625 -21.547 -2.404 1 89 27 ILE B O 1
ATOM 3189 N N . ALA B 1 28 ? -6.805 -20.203 -2.393 1 91.25 28 ALA B N 1
ATOM 3190 C CA . ALA B 1 28 ? -7.629 -19 -2.322 1 91.25 28 ALA B CA 1
ATOM 3191 C C . ALA B 1 28 ? -8.492 -18.859 -3.57 1 91.25 28 ALA B C 1
ATOM 3193 O O . ALA B 1 28 ? -9.633 -18.391 -3.494 1 91.25 28 ALA B O 1
ATOM 3194 N N . MET B 1 29 ? -7.957 -19.25 -4.707 1 92.94 29 MET B N 1
ATOM 3195 C CA . MET B 1 29 ? -8.727 -19.188 -5.949 1 92.94 29 MET B CA 1
ATOM 3196 C C . MET B 1 29 ? -9.922 -20.141 -5.902 1 92.94 29 MET B C 1
ATOM 3198 O O . MET B 1 29 ? -10.984 -19.828 -6.438 1 92.94 29 MET B O 1
ATOM 3202 N N . ILE B 1 30 ? -9.766 -21.203 -5.273 1 91.69 30 ILE B N 1
ATOM 3203 C CA . ILE B 1 30 ? -10.828 -22.188 -5.168 1 91.69 30 ILE B CA 1
ATOM 3204 C C . ILE B 1 30 ? -11.883 -21.719 -4.168 1 91.69 30 ILE B C 1
ATOM 3206 O O . ILE B 1 30 ? -13.078 -21.719 -4.469 1 91.69 30 ILE B O 1
ATOM 3210 N N . LEU B 1 31 ? -11.492 -21.266 -3.066 1 87.19 31 LEU B N 1
ATOM 3211 C CA . LEU B 1 31 ? -12.406 -20.984 -1.968 1 87.19 31 LEU B CA 1
ATOM 3212 C C . LEU B 1 31 ? -13.086 -19.625 -2.166 1 87.19 31 LEU B C 1
ATOM 3214 O O . LEU B 1 31 ? -14.242 -19.453 -1.787 1 87.19 31 LEU B O 1
ATOM 3218 N N . VAL B 1 32 ? -12.344 -18.641 -2.762 1 89.19 32 VAL B N 1
ATOM 3219 C CA . VAL B 1 32 ? -12.844 -17.281 -2.836 1 89.19 32 VAL B CA 1
ATOM 3220 C C . VAL B 1 32 ? -13.508 -17.047 -4.188 1 89.19 32 VAL B C 1
ATOM 3222 O O . VAL B 1 32 ? -14.586 -16.453 -4.262 1 89.19 32 VAL B O 1
ATOM 3225 N N . VAL B 1 33 ? -12.859 -17.516 -5.227 1 92.31 33 VAL B N 1
ATOM 3226 C CA . VAL B 1 33 ? -13.328 -17.234 -6.578 1 92.31 33 VAL B CA 1
ATOM 3227 C C . VAL B 1 33 ? -14.281 -18.328 -7.043 1 92.31 33 VAL B C 1
ATOM 3229 O O . VAL B 1 33 ? -15.102 -18.109 -7.934 1 92.31 33 VAL B O 1
ATOM 3232 N N . GLY B 1 34 ? -14.148 -19.594 -6.445 1 89.94 34 GLY B N 1
ATOM 3233 C CA . GLY B 1 34 ? -15.062 -20.672 -6.758 1 89.94 34 GLY B CA 1
ATOM 3234 C C . GLY B 1 34 ? -14.602 -21.531 -7.922 1 89.94 34 GLY B C 1
ATOM 3235 O O . GLY B 1 34 ? -15.414 -22.156 -8.602 1 89.94 34 GLY B O 1
ATOM 3236 N N . LEU B 1 35 ? -13.344 -21.562 -8.188 1 91.31 35 LEU B N 1
ATOM 3237 C CA . LEU B 1 35 ? -12.828 -22.438 -9.227 1 91.31 35 LEU B CA 1
ATOM 3238 C C . LEU B 1 35 ? -12.891 -23.906 -8.781 1 91.31 35 LEU B C 1
ATOM 3240 O O . LEU B 1 35 ? -12.883 -24.188 -7.578 1 91.31 35 LEU B O 1
ATOM 3244 N N . HIS B 1 36 ? -13 -24.75 -9.727 1 87.69 36 HIS B N 1
ATOM 3245 C CA . HIS B 1 36 ? -13.039 -26.172 -9.414 1 87.69 36 HIS B CA 1
ATOM 3246 C C . HIS B 1 36 ? -11.641 -26.719 -9.164 1 87.69 36 HIS B C 1
ATOM 3248 O O . HIS B 1 36 ? -10.75 -26.547 -10 1 87.69 36 HIS B O 1
ATOM 3254 N N . PRO B 1 37 ? -11.516 -27.406 -8.102 1 90.44 37 PRO B N 1
ATOM 3255 C CA . PRO B 1 37 ? -10.18 -27.906 -7.746 1 90.44 37 PRO B CA 1
ATOM 3256 C C . PRO B 1 37 ? -9.633 -28.906 -8.766 1 90.44 37 PRO B C 1
ATOM 3258 O O . PRO B 1 37 ? -8.43 -28.891 -9.062 1 90.44 37 PRO B O 1
ATOM 3261 N N . THR B 1 38 ? -10.492 -29.703 -9.352 1 90.12 38 THR B N 1
ATOM 3262 C CA . THR B 1 38 ? -10.039 -30.734 -10.281 1 90.12 38 THR B CA 1
ATOM 3263 C C . THR B 1 38 ? -9.352 -30.109 -11.492 1 90.12 38 THR B C 1
ATOM 3265 O O . THR B 1 38 ? -8.258 -30.516 -11.875 1 90.12 38 THR B O 1
ATOM 3268 N N . GLY B 1 39 ? -9.969 -29.141 -12.031 1 91.56 39 GLY B N 1
ATOM 3269 C CA . GLY B 1 39 ? -9.391 -28.469 -13.18 1 91.56 39 GLY B CA 1
ATOM 3270 C C . GLY B 1 39 ? -8.07 -27.781 -12.867 1 91.56 39 GLY B C 1
ATOM 3271 O O . GLY B 1 39 ? -7.141 -27.812 -13.672 1 91.56 39 GLY B O 1
ATOM 3272 N N . ILE B 1 40 ? -7.961 -27.156 -11.75 1 93.88 40 ILE B N 1
ATOM 3273 C CA . ILE B 1 40 ? -6.777 -26.406 -11.344 1 93.88 40 ILE B CA 1
ATOM 3274 C C . ILE B 1 40 ? -5.613 -27.375 -11.117 1 93.88 40 ILE B C 1
ATOM 3276 O O . ILE B 1 40 ? -4.512 -27.156 -11.625 1 93.88 40 ILE B O 1
ATOM 3280 N N . PHE B 1 41 ? -5.859 -28.453 -10.445 1 94.31 41 PHE B N 1
ATOM 3281 C CA . PHE B 1 41 ? -4.785 -29.375 -10.094 1 94.31 41 PHE B CA 1
ATOM 3282 C C . PHE B 1 41 ? -4.332 -30.156 -11.312 1 94.31 41 PHE B C 1
ATOM 3284 O O . PHE B 1 41 ? -3.145 -30.469 -11.453 1 94.31 41 PHE B O 1
ATOM 3291 N N . ILE B 1 42 ? -5.262 -30.469 -12.18 1 94.25 42 ILE B N 1
ATOM 3292 C CA . ILE B 1 42 ? -4.891 -31.172 -13.398 1 94.25 42 ILE B CA 1
ATOM 3293 C C . ILE B 1 42 ? -4.02 -30.266 -14.273 1 94.25 42 ILE B C 1
ATOM 3295 O O . ILE B 1 42 ? -3.014 -30.719 -14.828 1 94.25 42 ILE B O 1
ATOM 3299 N N . SER B 1 43 ? -4.441 -29.078 -14.375 1 96.25 43 SER B N 1
ATOM 3300 C CA . SER B 1 43 ? -3.676 -28.141 -15.188 1 96.25 43 SER B CA 1
ATOM 3301 C C . SER B 1 43 ? -2.277 -27.922 -14.617 1 96.25 43 SER B C 1
ATOM 3303 O O . SER B 1 43 ? -1.294 -27.906 -15.359 1 96.25 43 SER B O 1
ATOM 3305 N N . ILE B 1 44 ? -2.16 -27.75 -13.328 1 97 44 ILE B N 1
ATOM 3306 C CA . ILE B 1 44 ? -0.873 -27.578 -12.664 1 97 44 ILE B CA 1
ATOM 3307 C C . ILE B 1 44 ? -0.009 -28.812 -12.867 1 97 44 ILE B C 1
ATOM 3309 O O . ILE B 1 44 ? 1.151 -28.719 -13.273 1 97 44 ILE B O 1
ATOM 3313 N N . GLY B 1 45 ? -0.61 -29.969 -12.602 1 97 45 GLY B N 1
ATOM 3314 C CA . GLY B 1 45 ? 0.12 -31.219 -12.703 1 97 45 GLY B CA 1
ATOM 3315 C C . GLY B 1 45 ? 0.634 -31.5 -14.102 1 97 45 GLY B C 1
ATOM 3316 O O . GLY B 1 45 ? 1.81 -31.828 -14.281 1 97 45 GLY B O 1
ATOM 3317 N N . LEU B 1 46 ? -0.219 -31.359 -15.062 1 97.38 46 LEU B N 1
ATOM 3318 C CA . LEU B 1 46 ? 0.17 -31.625 -16.438 1 97.38 46 LEU B CA 1
ATOM 3319 C C . LEU B 1 46 ? 1.229 -30.625 -16.906 1 97.38 46 LEU B C 1
ATOM 3321 O O . LEU B 1 46 ? 2.148 -30.984 -17.641 1 97.38 46 LEU B O 1
ATOM 3325 N N . PHE B 1 47 ? 1.034 -29.391 -16.531 1 98.31 47 PHE B N 1
ATOM 3326 C CA . PHE B 1 47 ? 2.012 -28.375 -16.906 1 98.31 47 PHE B CA 1
ATOM 3327 C C . PHE B 1 47 ? 3.385 -28.703 -16.344 1 98.31 47 PHE B C 1
ATOM 3329 O O . PHE B 1 47 ? 4.398 -28.562 -17.031 1 98.31 47 PHE B O 1
ATOM 3336 N N . TYR B 1 48 ? 3.471 -29.125 -15.086 1 98.06 48 TYR B N 1
ATOM 3337 C CA . TYR B 1 48 ? 4.727 -29.562 -14.484 1 98.06 48 TYR B CA 1
ATOM 3338 C C . TYR B 1 48 ? 5.355 -30.688 -15.297 1 98.06 48 TYR B C 1
ATOM 3340 O O . TYR B 1 48 ? 6.527 -30.609 -15.68 1 98.06 48 TYR B O 1
ATOM 3348 N N . ILE B 1 49 ? 4.617 -31.672 -15.594 1 98 49 ILE B N 1
ATOM 3349 C CA . ILE B 1 49 ? 5.137 -32.875 -16.234 1 98 49 ILE B CA 1
ATOM 3350 C C . ILE B 1 49 ? 5.566 -32.562 -17.656 1 98 49 ILE B C 1
ATOM 3352 O O . ILE B 1 49 ? 6.668 -32.938 -18.078 1 98 49 ILE B O 1
ATOM 3356 N N . LEU B 1 50 ? 4.742 -31.859 -18.391 1 98.12 50 LEU B N 1
ATOM 3357 C CA . LEU B 1 50 ? 5.027 -31.578 -19.797 1 98.12 50 LEU B CA 1
ATOM 3358 C C . LEU B 1 50 ? 6.195 -30.609 -19.938 1 98.12 50 LEU B C 1
ATOM 3360 O O . LEU B 1 50 ? 7.062 -30.797 -20.797 1 98.12 50 LEU B O 1
ATOM 3364 N N . SER B 1 51 ? 6.188 -29.578 -19.141 1 97.81 51 SER B N 1
ATOM 3365 C CA . SER B 1 51 ? 7.281 -28.609 -19.234 1 97.81 51 SER B CA 1
ATOM 3366 C C . SER B 1 51 ? 8.602 -29.219 -18.781 1 97.81 51 SER B C 1
ATOM 3368 O O . SER B 1 51 ? 9.633 -29.031 -19.422 1 97.81 51 SER B O 1
ATOM 3370 N N . GLY B 1 52 ? 8.547 -29.953 -17.641 1 97.12 52 GLY B N 1
ATOM 3371 C CA . GLY B 1 52 ? 9.75 -30.641 -17.203 1 97.12 52 GLY B CA 1
ATOM 3372 C C . GLY B 1 52 ? 10.289 -31.609 -18.234 1 97.12 52 GLY B C 1
ATOM 3373 O O . GLY B 1 52 ? 11.5 -31.688 -18.469 1 97.12 52 GLY B O 1
ATOM 3374 N N . SER B 1 53 ? 9.453 -32.344 -18.859 1 97 53 SER B N 1
ATOM 3375 C CA . SER B 1 53 ? 9.852 -33.344 -19.859 1 97 53 SER B CA 1
ATOM 3376 C C . SER B 1 53 ? 10.422 -32.688 -21.094 1 97 53 SER B C 1
ATOM 3378 O O . SER B 1 53 ? 11.328 -33.219 -21.734 1 97 53 SER B O 1
ATOM 3380 N N . TYR B 1 54 ? 9.867 -31.609 -21.484 1 97.19 54 TYR B N 1
ATOM 3381 C CA . TYR B 1 54 ? 10.312 -30.922 -22.688 1 97.19 54 TYR B CA 1
ATOM 3382 C C . TYR B 1 54 ? 11.656 -30.234 -22.453 1 97.19 54 TYR B C 1
ATOM 3384 O O . TYR B 1 54 ? 12.594 -30.406 -23.25 1 97.19 54 TYR B O 1
ATOM 3392 N N . PHE B 1 55 ? 11.773 -29.453 -21.422 1 97.38 55 PHE B N 1
ATOM 3393 C CA . PHE B 1 55 ? 12.961 -28.641 -21.203 1 97.38 55 PHE B CA 1
ATOM 3394 C C . PHE B 1 55 ? 14.086 -29.469 -20.609 1 97.38 55 PHE B C 1
ATOM 3396 O O . PHE B 1 55 ? 15.266 -29.125 -20.719 1 97.38 55 PHE B O 1
ATOM 3403 N N . GLY B 1 56 ? 13.75 -30.516 -19.844 1 95.94 56 GLY B N 1
ATOM 3404 C CA . GLY B 1 56 ? 14.75 -31.438 -19.344 1 95.94 56 GLY B CA 1
ATOM 3405 C C . GLY B 1 56 ? 15.453 -30.953 -18.109 1 95.94 56 GLY B C 1
ATOM 3406 O O . GLY B 1 56 ? 16.547 -31.422 -17.781 1 95.94 56 GLY B O 1
ATOM 3407 N N . ILE B 1 57 ? 14.969 -29.953 -17.516 1 96.88 57 ILE B N 1
ATOM 3408 C CA . ILE B 1 57 ? 15.461 -29.406 -16.25 1 96.88 57 ILE B CA 1
ATOM 3409 C C . ILE B 1 57 ? 14.289 -29.125 -15.32 1 96.88 57 ILE B C 1
ATOM 3411 O O . ILE B 1 57 ? 13.133 -29.391 -15.664 1 96.88 57 ILE B O 1
ATOM 3415 N N . THR B 1 58 ? 14.641 -28.703 -14.102 1 96.88 58 THR B N 1
ATOM 3416 C CA . THR B 1 58 ? 13.594 -28.281 -13.172 1 96.88 58 THR B CA 1
ATOM 3417 C C . THR B 1 58 ? 12.906 -27.016 -13.68 1 96.88 58 THR B C 1
ATOM 3419 O O . THR B 1 58 ? 13.57 -26 -13.945 1 96.88 58 THR B O 1
ATOM 3422 N N . VAL B 1 59 ? 11.602 -27.109 -13.859 1 97.56 59 VAL B N 1
ATOM 3423 C CA . VAL B 1 59 ? 10.789 -26 -14.359 1 97.56 59 VAL B CA 1
ATOM 3424 C C . VAL B 1 59 ? 9.688 -25.672 -13.352 1 97.56 59 VAL B C 1
ATOM 3426 O O . VAL B 1 59 ? 8.852 -26.531 -13.031 1 97.56 59 VAL B O 1
ATOM 3429 N N . PRO B 1 60 ? 9.703 -24.469 -12.859 1 96.88 60 PRO B N 1
ATOM 3430 C CA . PRO B 1 60 ? 8.664 -24.109 -11.891 1 96.88 60 PRO B CA 1
ATOM 3431 C C . PRO B 1 60 ? 7.316 -23.812 -12.562 1 96.88 60 PRO B C 1
ATOM 3433 O O . PRO B 1 60 ? 7.277 -23.359 -13.703 1 96.88 60 PRO B O 1
ATOM 3436 N N . VAL B 1 61 ? 6.246 -24.141 -11.898 1 97.31 61 VAL B N 1
ATOM 3437 C CA . VAL B 1 61 ? 4.887 -23.766 -12.266 1 97.31 61 VAL B CA 1
ATOM 3438 C C . VAL B 1 61 ? 4.277 -22.891 -11.172 1 97.31 61 VAL B C 1
ATOM 3440 O O . VAL B 1 61 ? 4.238 -23.297 -10 1 97.31 61 VAL B O 1
ATOM 3443 N N . GLN B 1 62 ? 3.861 -21.719 -11.555 1 95.81 62 GLN B N 1
ATOM 3444 C CA . GLN B 1 62 ? 3.322 -20.766 -10.602 1 95.81 62 GLN B CA 1
ATOM 3445 C C . GLN B 1 62 ? 2.02 -20.156 -11.109 1 95.81 62 GLN B C 1
ATOM 3447 O O . GLN B 1 62 ? 1.787 -20.094 -12.32 1 95.81 62 GLN B O 1
ATOM 3452 N N . PRO B 1 63 ? 1.162 -19.797 -10.164 1 95.81 63 PRO B N 1
ATOM 3453 C CA . PRO B 1 63 ? 0.047 -18.969 -10.617 1 95.81 63 PRO B CA 1
ATOM 3454 C C . PRO B 1 63 ? 0.489 -17.562 -11.039 1 95.81 63 PRO B C 1
ATOM 3456 O O . PRO B 1 63 ? 1.529 -17.078 -10.586 1 95.81 63 PRO B O 1
ATOM 3459 N N . MET B 1 64 ? -0.207 -17.016 -11.961 1 96.88 64 MET B N 1
ATOM 3460 C CA . MET B 1 64 ? 0.026 -15.609 -12.273 1 96.88 64 MET B CA 1
ATOM 3461 C C . MET B 1 64 ? -0.463 -14.711 -11.141 1 96.88 64 MET B C 1
ATOM 3463 O O . MET B 1 64 ? -1.664 -14.461 -11.016 1 96.88 64 MET B O 1
ATOM 3467 N N . LYS B 1 65 ? 0.509 -14.133 -10.414 1 94.06 65 LYS B N 1
ATOM 3468 C CA . LYS B 1 65 ? 0.261 -13.508 -9.117 1 94.06 65 LYS B CA 1
ATOM 3469 C C . LYS B 1 65 ? -0.562 -12.234 -9.266 1 94.06 65 LYS B C 1
ATOM 3471 O O . LYS B 1 65 ? -1.357 -11.898 -8.383 1 94.06 65 LYS B O 1
ATOM 3476 N N . VAL B 1 66 ? -0.376 -11.531 -10.352 1 94.19 66 VAL B N 1
ATOM 3477 C CA . VAL B 1 66 ? -1.119 -10.289 -10.555 1 94.19 66 VAL B CA 1
ATOM 3478 C C . VAL B 1 66 ? -2.605 -10.602 -10.711 1 94.19 66 VAL B C 1
ATOM 3480 O O . VAL B 1 66 ? -3.445 -10 -10.039 1 94.19 66 VAL B O 1
ATOM 3483 N N . VAL B 1 67 ? -2.918 -11.555 -11.555 1 95.38 67 VAL B N 1
ATOM 3484 C CA . VAL B 1 67 ? -4.297 -11.977 -11.766 1 95.38 67 VAL B CA 1
ATOM 3485 C C . VAL B 1 67 ? -4.848 -12.602 -10.484 1 95.38 67 VAL B C 1
ATOM 3487 O O . VAL B 1 67 ? -5.977 -12.305 -10.078 1 95.38 67 VAL B O 1
ATOM 3490 N N . GLY B 1 68 ? -4.094 -13.438 -9.891 1 94.94 68 GLY B N 1
ATOM 3491 C CA . GLY B 1 68 ? -4.52 -14.102 -8.672 1 94.94 68 GLY B CA 1
ATOM 3492 C C . GLY B 1 68 ? -4.816 -13.141 -7.543 1 94.94 68 GLY B C 1
ATOM 3493 O O . GLY B 1 68 ? -5.844 -13.258 -6.871 1 94.94 68 GLY B O 1
ATOM 3494 N N . ALA B 1 69 ? -3.902 -12.227 -7.34 1 94.25 69 ALA B N 1
ATOM 3495 C CA . ALA B 1 69 ? -4.062 -11.258 -6.262 1 94.25 69 ALA B CA 1
ATOM 3496 C C . ALA B 1 69 ? -5.332 -10.43 -6.449 1 94.25 69 ALA B C 1
ATOM 3498 O O . ALA B 1 69 ? -6.082 -10.203 -5.496 1 94.25 69 ALA B O 1
ATOM 3499 N N . TYR B 1 70 ? -5.52 -9.945 -7.629 1 94 70 TYR B N 1
ATOM 3500 C CA . TYR B 1 70 ? -6.699 -9.133 -7.906 1 94 70 TYR B CA 1
ATOM 3501 C C . TYR B 1 70 ? -7.973 -9.953 -7.754 1 94 70 TYR B C 1
ATOM 3503 O O . TYR B 1 70 ? -8.969 -9.469 -7.207 1 94 70 TYR B O 1
ATOM 3511 N N . ALA B 1 71 ? -7.992 -11.18 -8.242 1 94.56 71 ALA B N 1
ATOM 3512 C CA . ALA B 1 71 ? -9.156 -12.062 -8.172 1 94.56 71 ALA B CA 1
ATOM 3513 C C . ALA B 1 71 ? -9.539 -12.352 -6.723 1 94.56 71 ALA B C 1
ATOM 3515 O O . ALA B 1 71 ? -10.719 -12.336 -6.371 1 94.56 71 ALA B O 1
ATOM 3516 N N . ILE B 1 72 ? -8.57 -12.633 -5.934 1 93.19 72 ILE B N 1
ATOM 3517 C CA . ILE B 1 72 ? -8.805 -12.938 -4.527 1 93.19 72 ILE B CA 1
ATOM 3518 C C . ILE B 1 72 ? -9.312 -11.695 -3.805 1 93.19 72 ILE B C 1
ATOM 3520 O O . ILE B 1 72 ? -10.258 -11.766 -3.021 1 93.19 72 ILE B O 1
ATOM 3524 N N . ALA B 1 73 ? -8.711 -10.594 -4.117 1 91.69 73 ALA B N 1
ATOM 3525 C CA . ALA B 1 73 ? -9.039 -9.344 -3.436 1 91.69 73 ALA B CA 1
ATOM 3526 C C . ALA B 1 73 ? -10.461 -8.891 -3.77 1 91.69 73 ALA B C 1
ATOM 3528 O O . ALA B 1 73 ? -11.148 -8.312 -2.928 1 91.69 73 ALA B O 1
ATOM 3529 N N . THR B 1 74 ? -10.984 -9.141 -4.934 1 91.25 74 THR B N 1
ATOM 3530 C CA . THR B 1 74 ? -12.25 -8.57 -5.375 1 91.25 74 THR B CA 1
ATOM 3531 C C . THR B 1 74 ? -13.344 -9.641 -5.395 1 91.25 74 THR B C 1
ATOM 3533 O O . THR B 1 74 ? -14.531 -9.32 -5.496 1 91.25 74 THR B O 1
ATOM 3536 N N . GLY B 1 75 ? -12.992 -10.898 -5.25 1 91.38 75 GLY B N 1
ATOM 3537 C CA . GLY B 1 75 ? -13.977 -11.961 -5.379 1 91.38 75 GLY B CA 1
ATOM 3538 C C . GLY B 1 75 ? -14.641 -12 -6.738 1 91.38 75 GLY B C 1
ATOM 3539 O O . GLY B 1 75 ? -15.867 -12.125 -6.836 1 91.38 75 GLY B O 1
ATOM 3540 N N . MET B 1 76 ? -13.859 -11.875 -7.742 1 91.25 76 MET B N 1
ATOM 3541 C CA . MET B 1 76 ? -14.406 -11.797 -9.094 1 91.25 76 MET B CA 1
ATOM 3542 C C . MET B 1 76 ? -15.078 -13.109 -9.492 1 91.25 76 MET B C 1
ATOM 3544 O O . MET B 1 76 ? -14.906 -14.125 -8.82 1 91.25 76 MET B O 1
ATOM 3548 N N . GLN B 1 77 ? -15.797 -13.094 -10.594 1 93.12 77 GLN B N 1
ATOM 3549 C CA . GLN B 1 77 ? -16.5 -14.273 -11.078 1 93.12 77 GLN B CA 1
ATOM 3550 C C . GLN B 1 77 ? -15.531 -15.227 -11.781 1 93.12 77 GLN B C 1
ATOM 3552 O O . GLN B 1 77 ? -14.617 -14.789 -12.477 1 93.12 77 GLN B O 1
ATOM 3557 N N . PRO B 1 78 ? -15.844 -16.5 -11.633 1 94.25 78 PRO B N 1
ATOM 3558 C CA . PRO B 1 78 ? -14.984 -17.5 -12.281 1 94.25 78 PRO B CA 1
ATOM 3559 C C . PRO B 1 78 ? -14.906 -17.312 -13.797 1 94.25 78 PRO B C 1
ATOM 3561 O O . PRO B 1 78 ? -13.867 -17.578 -14.398 1 94.25 78 PRO B O 1
ATOM 3564 N N . SER B 1 79 ? -15.992 -16.812 -14.398 1 94.44 79 SER B N 1
ATOM 3565 C CA . SER B 1 79 ? -16.016 -16.625 -15.844 1 94.44 79 SER B CA 1
ATOM 3566 C C . SER B 1 79 ? -14.977 -15.609 -16.297 1 94.44 79 SER B C 1
ATOM 3568 O O . SER B 1 79 ? -14.312 -15.797 -17.312 1 94.44 79 SER B O 1
ATOM 3570 N N . GLN B 1 80 ? -14.797 -14.602 -15.516 1 94.19 80 GLN B N 1
ATOM 3571 C CA . GLN B 1 80 ? -13.812 -13.57 -15.828 1 94.19 80 GLN B CA 1
ATOM 3572 C C . GLN B 1 80 ? -12.391 -14.109 -15.68 1 94.19 80 GLN B C 1
ATOM 3574 O O . GLN B 1 80 ? -11.508 -13.758 -16.469 1 94.19 80 GLN B O 1
ATOM 3579 N N . LEU B 1 81 ? -12.211 -14.906 -14.695 1 95.56 81 LEU B N 1
ATOM 3580 C CA . LEU B 1 81 ? -10.898 -15.5 -14.461 1 95.56 81 LEU B CA 1
ATOM 3581 C C . LEU B 1 81 ? -10.531 -16.469 -15.57 1 95.56 81 LEU B C 1
ATOM 3583 O O . LEU B 1 81 ? -9.398 -16.469 -16.062 1 95.56 81 LEU B O 1
ATOM 3587 N N . VAL B 1 82 ? -11.461 -17.281 -15.969 1 95.25 82 VAL B N 1
ATOM 3588 C CA . VAL B 1 82 ? -11.25 -18.25 -17.031 1 95.25 82 VAL B CA 1
ATOM 3589 C C . VAL B 1 82 ? -11 -17.516 -18.359 1 95.25 82 VAL B C 1
ATOM 3591 O O . VAL B 1 82 ? -10.18 -17.953 -19.172 1 95.25 82 VAL B O 1
ATOM 3594 N N . ALA B 1 83 ? -11.703 -16.453 -18.562 1 96.88 83 ALA B N 1
ATOM 3595 C CA . ALA B 1 83 ? -11.469 -15.617 -19.734 1 96.88 83 ALA B CA 1
ATOM 3596 C C . ALA B 1 83 ? -10.031 -15.102 -19.766 1 96.88 83 ALA B C 1
ATOM 3598 O O . ALA B 1 83 ? -9.398 -15.07 -20.828 1 96.88 83 ALA B O 1
ATOM 3599 N N . SER B 1 84 ? -9.562 -14.664 -18.641 1 97.19 84 SER B N 1
ATOM 3600 C CA . SER B 1 84 ? -8.195 -14.172 -18.562 1 97.19 84 SER B CA 1
ATOM 3601 C C . SER B 1 84 ? -7.184 -15.273 -18.859 1 97.19 84 SER B C 1
ATOM 3603 O O . SER B 1 84 ? -6.133 -15.016 -19.453 1 97.19 84 SER B O 1
ATOM 3605 N N . THR B 1 85 ? -7.48 -16.484 -18.469 1 97.5 85 THR B N 1
ATOM 3606 C CA . THR B 1 85 ? -6.621 -17.641 -18.719 1 97.5 85 THR B CA 1
ATOM 3607 C C . THR B 1 85 ? -6.449 -17.859 -20.219 1 97.5 85 THR B C 1
ATOM 3609 O O . THR B 1 85 ? -5.332 -18.062 -20.703 1 97.5 85 THR B O 1
ATOM 3612 N N . LEU B 1 86 ? -7.504 -17.828 -20.922 1 97.69 86 LEU B N 1
ATOM 3613 C CA . LEU B 1 86 ? -7.445 -18.016 -22.359 1 97.69 86 LEU B CA 1
ATOM 3614 C C . LEU B 1 86 ? -6.707 -16.875 -23.031 1 97.69 86 LEU B C 1
ATOM 3616 O O . LEU B 1 86 ? -5.883 -17.094 -23.922 1 97.69 86 LEU B O 1
ATOM 3620 N N . LEU B 1 87 ? -7.047 -15.68 -22.672 1 98.06 87 LEU B N 1
ATOM 3621 C CA . LEU B 1 87 ? -6.414 -14.5 -23.266 1 98.06 87 LEU B CA 1
ATOM 3622 C C . LEU B 1 87 ? -4.906 -14.531 -23.047 1 98.06 87 LEU B C 1
ATOM 3624 O O . LEU B 1 87 ? -4.137 -14.211 -23.953 1 98.06 87 LEU B O 1
ATOM 3628 N N . MET B 1 88 ? -4.504 -14.844 -21.828 1 97.81 88 MET B N 1
ATOM 3629 C CA . MET B 1 88 ? -3.078 -14.969 -21.547 1 97.81 88 MET B CA 1
ATOM 3630 C C . MET B 1 88 ? -2.439 -16.031 -22.438 1 97.81 88 MET B C 1
ATOM 3632 O O . MET B 1 88 ? -1.336 -15.836 -22.953 1 97.81 88 MET B O 1
ATOM 3636 N N . GLY B 1 89 ? -3.146 -17.172 -22.562 1 98.31 89 GLY B N 1
ATOM 3637 C CA . GLY B 1 89 ? -2.645 -18.234 -23.422 1 98.31 89 GLY B CA 1
ATOM 3638 C C . GLY B 1 89 ? -2.438 -17.797 -24.859 1 98.31 89 GLY B C 1
ATOM 3639 O O . GLY B 1 89 ? -1.362 -18 -25.422 1 98.31 89 GLY B O 1
ATOM 3640 N N . VAL B 1 90 ? -3.396 -17.156 -25.391 1 98 90 VAL B N 1
ATOM 3641 C CA . VAL B 1 90 ? -3.361 -16.734 -26.781 1 98 90 VAL B CA 1
ATOM 3642 C C . VAL B 1 90 ? -2.275 -15.672 -26.969 1 98 90 VAL B C 1
ATOM 3644 O O . VAL B 1 90 ? -1.495 -15.734 -27.922 1 98 90 VAL B O 1
ATOM 3647 N N . LEU B 1 91 ? -2.184 -14.734 -26.109 1 97.12 91 LEU B N 1
ATOM 3648 C CA . LEU B 1 91 ? -1.209 -13.656 -26.219 1 97.12 91 LEU B CA 1
ATOM 3649 C C . LEU B 1 91 ? 0.213 -14.195 -26.094 1 97.12 91 LEU B C 1
ATOM 3651 O O . LEU B 1 91 ? 1.105 -13.773 -26.844 1 97.12 91 LEU B O 1
ATOM 3655 N N . LEU B 1 92 ? 0.39 -15.055 -25.188 1 97.69 92 LEU B N 1
ATOM 3656 C CA . LEU B 1 92 ? 1.72 -15.625 -25 1 97.69 92 LEU B CA 1
ATOM 3657 C C . LEU B 1 92 ? 2.125 -16.453 -26.219 1 97.69 92 LEU B C 1
ATOM 3659 O O . LEU B 1 92 ? 3.299 -16.469 -26.594 1 97.69 92 LEU B O 1
ATOM 3663 N N . LEU B 1 93 ? 1.202 -17.172 -26.797 1 97.81 93 LEU B N 1
ATOM 3664 C CA . LEU B 1 93 ? 1.49 -17.922 -28.016 1 97.81 93 LEU B CA 1
ATOM 3665 C C . LEU B 1 93 ? 1.872 -16.984 -29.156 1 97.81 93 LEU B C 1
ATOM 3667 O O . LEU B 1 93 ? 2.807 -17.266 -29.906 1 97.81 93 LEU B O 1
ATOM 3671 N N . ILE B 1 94 ? 1.181 -15.867 -29.266 1 97.38 94 ILE B N 1
ATOM 3672 C CA . ILE B 1 94 ? 1.476 -14.883 -30.297 1 97.38 94 ILE B CA 1
ATOM 3673 C C . ILE B 1 94 ? 2.861 -14.281 -30.062 1 97.38 94 ILE B C 1
ATOM 3675 O O . ILE B 1 94 ? 3.666 -14.18 -31 1 97.38 94 ILE B O 1
ATOM 3679 N N . ILE B 1 95 ? 3.125 -13.914 -28.875 1 96.06 95 ILE B N 1
ATOM 3680 C CA . ILE B 1 95 ? 4.41 -13.312 -28.547 1 96.06 95 ILE B CA 1
ATOM 3681 C C . ILE B 1 95 ? 5.531 -14.32 -28.781 1 96.06 95 ILE B C 1
ATOM 3683 O O . ILE B 1 95 ? 6.57 -13.969 -29.344 1 96.06 95 ILE B O 1
ATOM 3687 N N . GLY B 1 96 ? 5.312 -15.562 -28.328 1 94.88 96 GLY B N 1
ATOM 3688 C CA . GLY B 1 96 ? 6.297 -16.609 -28.547 1 94.88 96 GLY B CA 1
ATOM 3689 C C . GLY B 1 96 ? 6.539 -16.891 -30.016 1 94.88 96 GLY B C 1
ATOM 3690 O O . GLY B 1 96 ? 7.684 -17.078 -30.438 1 94.88 96 GLY B O 1
ATOM 3691 N N . ALA B 1 97 ? 5.547 -16.859 -30.781 1 94.94 97 ALA B N 1
ATOM 3692 C CA . ALA B 1 97 ? 5.641 -17.172 -32.219 1 94.94 97 ALA B CA 1
ATOM 3693 C C . ALA B 1 97 ? 6.312 -16.031 -32.969 1 94.94 97 ALA B C 1
ATOM 3695 O O . ALA B 1 97 ? 7.043 -16.266 -33.938 1 94.94 97 ALA B O 1
ATOM 3696 N N . THR B 1 98 ? 6.105 -14.805 -32.562 1 93.88 98 THR B N 1
ATOM 3697 C CA . THR B 1 98 ? 6.598 -13.648 -33.312 1 93.88 98 THR B CA 1
ATOM 3698 C C . THR B 1 98 ? 7.957 -13.203 -32.781 1 93.88 98 THR B C 1
ATOM 3700 O O . THR B 1 98 ? 8.688 -12.469 -33.438 1 93.88 98 THR B O 1
ATOM 3703 N N . GLY B 1 99 ? 8.234 -13.547 -31.562 1 88.94 99 GLY B N 1
ATOM 3704 C CA . GLY B 1 99 ? 9.461 -13.078 -30.938 1 88.94 99 GLY B CA 1
ATOM 3705 C C . GLY B 1 99 ? 9.359 -11.648 -30.422 1 88.94 99 GLY B C 1
ATOM 3706 O O . GLY B 1 99 ? 10.375 -10.992 -30.219 1 88.94 99 GLY B O 1
ATOM 3707 N N . ALA B 1 100 ? 8.211 -11.188 -30.125 1 90.12 100 ALA B N 1
ATOM 3708 C CA . ALA B 1 100 ? 7.945 -9.805 -29.75 1 90.12 100 ALA B CA 1
ATOM 3709 C C . ALA B 1 100 ? 8.391 -9.547 -28.312 1 90.12 100 ALA B C 1
ATOM 3711 O O . ALA B 1 100 ? 8.336 -8.414 -27.828 1 90.12 100 ALA B O 1
ATOM 3712 N N . ILE B 1 101 ? 8.859 -10.5 -27.656 1 84.81 101 ILE B N 1
ATOM 3713 C CA . ILE B 1 101 ? 9.219 -10.406 -26.25 1 84.81 101 ILE B CA 1
ATOM 3714 C C . ILE B 1 101 ? 10.289 -9.336 -26.062 1 84.81 101 ILE B C 1
ATOM 3716 O O . ILE B 1 101 ? 10.258 -8.578 -25.094 1 84.81 101 ILE B O 1
ATOM 3720 N N . GLU B 1 102 ? 11.211 -9.266 -26.875 1 79.31 102 GLU B N 1
ATOM 3721 C CA . GLU B 1 102 ? 12.312 -8.312 -26.75 1 79.31 102 GLU B CA 1
ATOM 3722 C C . GLU B 1 102 ? 11.812 -6.875 -26.859 1 79.31 102 GLU B C 1
ATOM 3724 O O . GLU B 1 102 ? 12.273 -5.988 -26.141 1 79.31 102 GLU B O 1
ATOM 3729 N N . THR B 1 103 ? 10.906 -6.719 -27.75 1 81.75 103 THR B N 1
ATOM 3730 C CA . THR B 1 103 ? 10.352 -5.387 -27.953 1 81.75 103 THR B CA 1
ATOM 3731 C C . THR B 1 103 ? 9.547 -4.938 -26.75 1 81.75 103 THR B C 1
ATOM 3733 O O . THR B 1 103 ? 9.648 -3.783 -26.312 1 81.75 103 THR B O 1
ATOM 3736 N N . ILE B 1 104 ? 8.828 -5.82 -26.188 1 81.81 104 ILE B N 1
ATOM 3737 C CA . ILE B 1 104 ? 7.977 -5.484 -25.047 1 81.81 104 ILE B CA 1
ATOM 3738 C C . ILE B 1 104 ? 8.836 -5.195 -23.828 1 81.81 104 ILE B C 1
ATOM 3740 O O . ILE B 1 104 ? 8.57 -4.25 -23.078 1 81.81 104 ILE B O 1
ATOM 3744 N N . ARG B 1 105 ? 9.812 -5.961 -23.703 1 74.69 105 ARG B N 1
ATOM 3745 C CA . ARG B 1 105 ? 10.734 -5.758 -22.594 1 74.69 105 ARG B CA 1
ATOM 3746 C C . ARG B 1 105 ? 11.344 -4.359 -22.641 1 74.69 105 ARG B C 1
ATOM 3748 O O . ARG B 1 105 ? 11.438 -3.688 -21.609 1 74.69 105 ARG B O 1
ATOM 3755 N N . ARG B 1 106 ? 11.742 -3.971 -23.75 1 76.38 106 ARG B N 1
ATOM 3756 C CA . ARG B 1 106 ? 12.414 -2.686 -23.922 1 76.38 106 ARG B CA 1
ATOM 3757 C C . ARG B 1 106 ? 11.445 -1.53 -23.703 1 76.38 106 ARG B C 1
ATOM 3759 O O . ARG B 1 106 ? 11.852 -0.443 -23.281 1 76.38 106 ARG B O 1
ATOM 3766 N N . GLN B 1 107 ? 10.227 -1.873 -23.875 1 80.19 107 GLN B N 1
ATOM 3767 C CA . GLN B 1 107 ? 9.258 -0.784 -23.828 1 80.19 107 GLN B CA 1
ATOM 3768 C C . GLN B 1 107 ? 8.664 -0.627 -22.438 1 80.19 107 GLN B C 1
ATOM 3770 O O . GLN B 1 107 ? 8.055 0.397 -22.125 1 80.19 107 GLN B O 1
ATOM 3775 N N . THR B 1 108 ? 8.852 -1.589 -21.641 1 83.69 108 THR B N 1
ATOM 3776 C CA . THR B 1 108 ? 8.227 -1.488 -20.328 1 83.69 108 THR B CA 1
ATOM 3777 C C . THR B 1 108 ? 9.242 -1.048 -19.281 1 83.69 108 THR B C 1
ATOM 3779 O O . THR B 1 108 ? 10.219 -1.753 -19.016 1 83.69 108 THR B O 1
ATOM 3782 N N . ASP B 1 109 ? 8.961 0.039 -18.641 1 89.94 109 ASP B N 1
ATOM 3783 C CA . ASP B 1 109 ? 9.844 0.602 -17.609 1 89.94 109 ASP B CA 1
ATOM 3784 C C . ASP B 1 109 ? 9.844 -0.264 -16.359 1 89.94 109 ASP B C 1
ATOM 3786 O O . ASP B 1 109 ? 8.797 -0.76 -15.938 1 89.94 109 ASP B O 1
ATOM 3790 N N . THR B 1 110 ? 10.984 -0.505 -15.828 1 92 110 THR B N 1
ATOM 3791 C CA . THR B 1 110 ? 11.148 -1.318 -14.633 1 92 110 THR B CA 1
ATOM 3792 C C . THR B 1 110 ? 10.305 -0.771 -13.484 1 92 110 THR B C 1
ATOM 3794 O O . THR B 1 110 ? 9.781 -1.535 -12.672 1 92 110 THR B O 1
ATOM 3797 N N . SER B 1 111 ? 10.133 0.546 -13.422 1 95 111 SER B N 1
ATOM 3798 C CA . SER B 1 111 ? 9.352 1.167 -12.352 1 95 111 SER B CA 1
ATOM 3799 C C . SER B 1 111 ? 7.891 0.744 -12.414 1 95 111 SER B C 1
ATOM 3801 O O . SER B 1 111 ? 7.242 0.576 -11.383 1 95 111 SER B O 1
ATOM 3803 N N . VAL B 1 112 ? 7.41 0.57 -13.617 1 94.94 112 VAL B N 1
ATOM 3804 C CA . VAL B 1 112 ? 6.023 0.157 -13.805 1 94.94 112 VAL B CA 1
ATOM 3805 C C . VAL B 1 112 ? 5.855 -1.299 -13.375 1 94.94 112 VAL B C 1
ATOM 3807 O O . VAL B 1 112 ? 4.887 -1.646 -12.695 1 94.94 112 VAL B O 1
ATOM 3810 N N . ILE B 1 113 ? 6.785 -2.158 -13.711 1 93 113 ILE B N 1
ATOM 3811 C CA . ILE B 1 113 ? 6.758 -3.568 -13.344 1 93 113 ILE B CA 1
ATOM 3812 C C . ILE B 1 113 ? 6.797 -3.703 -11.82 1 93 113 ILE B C 1
ATOM 3814 O O . ILE B 1 113 ? 5.992 -4.43 -11.234 1 93 113 ILE B O 1
ATOM 3818 N N . ARG B 1 114 ? 7.695 -2.979 -11.18 1 95.44 114 ARG B N 1
ATOM 3819 C CA . ARG B 1 114 ? 7.82 -3.027 -9.727 1 95.44 114 ARG B CA 1
ATOM 3820 C C . ARG B 1 114 ? 6.594 -2.424 -9.055 1 95.44 114 ARG B C 1
ATOM 3822 O O . ARG B 1 114 ? 6.199 -2.859 -7.969 1 95.44 114 ARG B O 1
ATOM 3829 N N . GLY B 1 115 ? 6.004 -1.436 -9.727 1 96.31 115 GLY B N 1
ATOM 3830 C CA . GLY B 1 115 ? 4.766 -0.871 -9.211 1 96.31 115 GLY B CA 1
ATOM 3831 C C . GLY B 1 115 ? 3.621 -1.864 -9.188 1 96.31 115 GLY B C 1
ATOM 3832 O O . GLY B 1 115 ? 2.848 -1.908 -8.227 1 96.31 115 GLY B O 1
ATOM 3833 N N . ILE B 1 116 ? 3.549 -2.641 -10.266 1 94.94 116 ILE B N 1
ATOM 3834 C CA . ILE B 1 116 ? 2.531 -3.686 -10.32 1 94.94 116 ILE B CA 1
ATOM 3835 C C . ILE B 1 116 ? 2.777 -4.707 -9.211 1 94.94 116 ILE B C 1
ATOM 3837 O O . ILE B 1 116 ? 1.841 -5.129 -8.531 1 94.94 116 ILE B O 1
ATOM 3841 N N . GLN B 1 117 ? 3.963 -5.066 -9.047 1 94.5 117 GLN B N 1
ATOM 3842 C CA . GLN B 1 117 ? 4.32 -6.066 -8.047 1 94.5 117 GLN B CA 1
ATOM 3843 C C . GLN B 1 117 ? 4.051 -5.551 -6.633 1 94.5 117 GLN B C 1
ATOM 3845 O O . GLN B 1 117 ? 3.539 -6.285 -5.785 1 94.5 117 GLN B O 1
ATOM 3850 N N . LEU B 1 118 ? 4.379 -4.305 -6.406 1 96.94 118 LEU B N 1
ATOM 3851 C CA . LEU B 1 118 ? 4.098 -3.691 -5.113 1 96.94 118 LEU B CA 1
ATOM 3852 C C . LEU B 1 118 ? 2.598 -3.678 -4.836 1 96.94 118 LEU B C 1
ATOM 3854 O O . LEU B 1 118 ? 2.16 -4.059 -3.748 1 96.94 118 LEU B O 1
ATOM 3858 N N . SER B 1 119 ? 1.864 -3.252 -5.781 1 97.25 119 SER B N 1
ATOM 3859 C CA . SER B 1 119 ? 0.416 -3.16 -5.633 1 97.25 119 SER B CA 1
ATOM 3860 C C . SER B 1 119 ? -0.205 -4.535 -5.398 1 97.25 119 SER B C 1
ATOM 3862 O O . SER B 1 119 ? -1.059 -4.695 -4.523 1 97.25 119 SER B O 1
ATOM 3864 N N . THR B 1 120 ? 0.27 -5.473 -6.152 1 94.88 120 THR B N 1
ATOM 3865 C CA . THR B 1 120 ? -0.233 -6.836 -6.039 1 94.88 120 THR B CA 1
ATOM 3866 C C . THR B 1 120 ? 0.155 -7.449 -4.695 1 94.88 120 THR B C 1
ATOM 3868 O O . THR B 1 120 ? -0.65 -8.133 -4.066 1 94.88 120 THR B O 1
ATOM 3871 N N . GLY B 1 121 ? 1.345 -7.266 -4.336 1 96.38 121 GLY B N 1
ATOM 3872 C CA . GLY B 1 121 ? 1.789 -7.742 -3.035 1 96.38 121 GLY B CA 1
ATOM 3873 C C . GLY B 1 121 ? 0.959 -7.203 -1.886 1 96.38 121 GLY B C 1
ATOM 3874 O O . GLY B 1 121 ? 0.572 -7.957 -0.987 1 96.38 121 GLY B O 1
ATOM 3875 N N . VAL B 1 122 ? 0.661 -5.957 -1.938 1 97.56 122 VAL B N 1
ATOM 3876 C CA . VAL B 1 122 ? -0.113 -5.316 -0.879 1 97.56 122 VAL B CA 1
ATOM 3877 C C . VAL B 1 122 ? -1.54 -5.859 -0.881 1 97.56 122 VAL B C 1
ATOM 3879 O O . VAL B 1 122 ? -2.133 -6.066 0.18 1 97.56 122 VAL B O 1
ATOM 3882 N N . MET B 1 123 ? -2.066 -6.074 -2.027 1 96.25 123 MET B N 1
ATOM 3883 C CA . MET B 1 123 ? -3.404 -6.652 -2.117 1 96.25 123 MET B CA 1
ATOM 3884 C C . MET B 1 123 ? -3.439 -8.039 -1.485 1 96.25 123 MET B C 1
ATOM 3886 O O . MET B 1 123 ? -4.383 -8.375 -0.767 1 96.25 123 MET B O 1
ATOM 3890 N N . LEU B 1 124 ? -2.416 -8.805 -1.745 1 95.56 124 LEU B N 1
ATOM 3891 C CA . LEU B 1 124 ? -2.346 -10.133 -1.155 1 95.56 124 LEU B CA 1
ATOM 3892 C C . LEU B 1 124 ? -2.193 -10.047 0.36 1 95.56 124 LEU B C 1
ATOM 3894 O O . LEU B 1 124 ? -2.84 -10.805 1.096 1 95.56 124 LEU B O 1
ATOM 3898 N N . MET B 1 125 ? -1.375 -9.172 0.8 1 97.44 125 MET B N 1
ATOM 3899 C CA . MET B 1 125 ? -1.155 -9.008 2.234 1 97.44 125 MET B CA 1
ATOM 3900 C C . MET B 1 125 ? -2.443 -8.594 2.938 1 97.44 125 MET B C 1
ATOM 3902 O O . MET B 1 125 ? -2.791 -9.148 3.982 1 97.44 125 MET B O 1
ATOM 3906 N N . THR B 1 126 ? -3.102 -7.613 2.375 1 96.94 126 THR B N 1
ATOM 3907 C CA . THR B 1 126 ? -4.336 -7.129 2.982 1 96.94 126 THR B CA 1
ATOM 3908 C C . THR B 1 126 ? -5.387 -8.234 3.021 1 96.94 126 THR B C 1
ATOM 3910 O O . THR B 1 126 ? -6.094 -8.391 4.02 1 96.94 126 THR B O 1
ATOM 3913 N N . GLY B 1 127 ? -5.48 -8.961 1.94 1 95.25 127 GLY B N 1
ATOM 3914 C CA . GLY B 1 127 ? -6.379 -10.102 1.931 1 95.25 127 GLY B CA 1
ATOM 3915 C C . GLY B 1 127 ? -6.039 -11.141 2.982 1 95.25 127 GLY B C 1
ATOM 3916 O O . GLY B 1 127 ? -6.926 -11.672 3.65 1 95.25 127 GLY B O 1
ATOM 3917 N N . GLY B 1 128 ? -4.754 -11.453 3.07 1 96.44 128 GLY B N 1
ATOM 3918 C CA . GLY B 1 128 ? -4.301 -12.398 4.074 1 96.44 128 GLY B CA 1
ATOM 3919 C C . GLY B 1 128 ? -4.621 -11.969 5.492 1 96.44 128 GLY B C 1
ATOM 3920 O O . GLY B 1 128 ? -5.086 -12.773 6.301 1 96.44 128 GLY B O 1
ATOM 3921 N N . VAL B 1 129 ? -4.418 -10.75 5.793 1 97.38 129 VAL B N 1
ATOM 3922 C CA . VAL B 1 129 ? -4.68 -10.227 7.129 1 97.38 129 VAL B CA 1
ATOM 3923 C C . VAL B 1 129 ? -6.176 -10.273 7.422 1 97.38 129 VAL B C 1
ATOM 3925 O O . VAL B 1 129 ? -6.59 -10.547 8.555 1 97.38 129 VAL B O 1
ATOM 3928 N N . LYS B 1 130 ? -6.988 -9.992 6.48 1 96.44 130 LYS B N 1
ATOM 3929 C CA . LYS B 1 130 ? -8.438 -10.07 6.664 1 96.44 130 LYS B CA 1
ATOM 3930 C C . LYS B 1 130 ? -8.867 -11.492 7.008 1 96.44 130 LYS B C 1
ATOM 3932 O O . LYS B 1 130 ? -9.781 -11.695 7.809 1 96.44 130 LYS B O 1
ATOM 3937 N N . PHE B 1 131 ? -8.219 -12.438 6.359 1 95.19 131 PHE B N 1
ATOM 3938 C CA . PHE B 1 131 ? -8.477 -13.828 6.703 1 95.19 131 PHE B CA 1
ATOM 3939 C C . PHE B 1 131 ? -8.102 -14.109 8.156 1 95.19 131 PHE B C 1
ATOM 3941 O O . PHE B 1 131 ? -8.836 -14.789 8.867 1 95.19 131 PHE B O 1
ATOM 3948 N N . ILE B 1 132 ? -6.992 -13.594 8.578 1 96.38 132 ILE B N 1
ATOM 3949 C CA . ILE B 1 132 ? -6.5 -13.812 9.93 1 96.38 132 ILE B CA 1
ATOM 3950 C C . ILE B 1 132 ? -7.441 -13.148 10.93 1 96.38 132 ILE B C 1
ATOM 3952 O O . ILE B 1 132 ? -7.727 -13.711 11.992 1 96.38 132 ILE B O 1
ATOM 3956 N N . MET B 1 133 ? -7.984 -12.039 10.586 1 95.56 133 MET B N 1
ATOM 3957 C CA . MET B 1 133 ? -8.859 -11.289 11.477 1 95.56 133 MET B CA 1
ATOM 3958 C C . MET B 1 133 ? -10.273 -11.867 11.469 1 95.56 133 MET B C 1
ATOM 3960 O O . MET B 1 133 ? -11.07 -11.578 12.367 1 95.56 133 MET B O 1
ATOM 3964 N N . GLY B 1 134 ? -10.609 -12.617 10.508 1 94.12 134 GLY B N 1
ATOM 3965 C CA . GLY B 1 134 ? -11.945 -13.18 10.383 1 94.12 134 GLY B CA 1
ATOM 3966 C C . GLY B 1 134 ? -12.938 -12.219 9.758 1 94.12 134 GLY B C 1
ATOM 3967 O O . GLY B 1 134 ? -14.141 -12.32 10.008 1 94.12 134 GLY B O 1
ATOM 3968 N N . THR B 1 135 ? -12.445 -11.25 8.969 1 93.06 135 THR B N 1
ATOM 3969 C CA . THR B 1 135 ? -13.328 -10.211 8.453 1 93.06 135 THR B CA 1
ATOM 3970 C C . THR B 1 135 ? -13.398 -10.258 6.934 1 93.06 135 THR B C 1
ATOM 3972 O O . THR B 1 135 ? -13.852 -9.305 6.293 1 93.06 135 THR B O 1
ATOM 3975 N N . SER B 1 136 ? -12.867 -11.305 6.328 1 92.12 136 SER B N 1
ATOM 3976 C CA . SER B 1 136 ? -13 -11.43 4.879 1 92.12 136 SER B CA 1
ATOM 3977 C C . SER B 1 136 ? -14.461 -11.547 4.465 1 92.12 136 SER B C 1
ATOM 3979 O O . SER B 1 136 ? -15.32 -11.906 5.277 1 92.12 136 SER B O 1
ATOM 3981 N N . ASN B 1 137 ? -14.734 -11.195 3.246 1 88.94 137 ASN B N 1
ATOM 3982 C CA . ASN B 1 137 ? -16.109 -11.281 2.752 1 88.94 137 ASN B CA 1
ATOM 3983 C C . ASN B 1 137 ? -16.672 -12.688 2.926 1 88.94 137 ASN B C 1
ATOM 3985 O O . ASN B 1 137 ? -17.844 -12.852 3.244 1 88.94 137 ASN B O 1
ATOM 3989 N N . LEU B 1 138 ? -15.859 -13.656 2.676 1 85.94 138 LEU B N 1
ATOM 3990 C CA . LEU B 1 138 ? -16.266 -15.055 2.818 1 85.94 138 LEU B CA 1
ATOM 3991 C C . LEU B 1 138 ? -16.656 -15.359 4.262 1 85.94 138 LEU B C 1
ATOM 3993 O O . LEU B 1 138 ? -17.672 -16 4.508 1 85.94 138 LEU B O 1
ATOM 3997 N N . GLN B 1 139 ? -15.883 -14.953 5.164 1 91.25 139 GLN B N 1
ATOM 3998 C CA . GLN B 1 139 ? -16.109 -15.211 6.578 1 91.25 139 GLN B CA 1
ATOM 3999 C C . GLN B 1 139 ? -17.328 -14.438 7.09 1 91.25 139 GLN B C 1
ATOM 4001 O O . GLN B 1 139 ? -18.109 -14.961 7.887 1 91.25 139 GLN B O 1
ATOM 4006 N N . ILE B 1 140 ? -17.547 -13.258 6.609 1 90.44 140 ILE B N 1
ATOM 4007 C CA . ILE B 1 140 ? -18.703 -12.445 6.984 1 90.44 140 ILE B CA 1
ATOM 4008 C C . ILE B 1 140 ? -19.984 -13.094 6.449 1 90.44 140 ILE B C 1
ATOM 4010 O O . ILE B 1 140 ? -20.969 -13.195 7.168 1 90.44 140 ILE B O 1
ATOM 4014 N N . MET B 1 141 ? -19.953 -13.547 5.223 1 88.25 141 MET B N 1
ATOM 4015 C CA . MET B 1 141 ? -21.109 -14.18 4.598 1 88.25 141 MET B CA 1
ATOM 4016 C C . MET B 1 141 ? -21.469 -15.469 5.328 1 88.25 141 MET B C 1
ATOM 4018 O O . MET B 1 141 ? -22.656 -15.797 5.461 1 88.25 141 MET B O 1
ATOM 4022 N N . GLN B 1 142 ? -20.484 -16.172 5.797 1 89.69 142 GLN B N 1
ATOM 4023 C CA . GLN B 1 142 ? -20.703 -17.438 6.484 1 89.69 142 GLN B CA 1
ATOM 4024 C C . GLN B 1 142 ? -20.938 -17.203 7.977 1 89.69 142 GLN B C 1
ATOM 4026 O O . GLN B 1 142 ? -21.234 -18.156 8.711 1 89.69 142 GLN B O 1
ATOM 4031 N N . ASN B 1 143 ? -20.828 -15.953 8.477 1 90.88 143 ASN B N 1
ATOM 4032 C CA . ASN B 1 143 ? -21.016 -15.562 9.867 1 90.88 143 ASN B CA 1
ATOM 4033 C C . ASN B 1 143 ? -20.156 -16.406 10.812 1 90.88 143 ASN B C 1
ATOM 4035 O O . ASN B 1 143 ? -20.641 -16.875 11.836 1 90.88 143 ASN B O 1
ATOM 4039 N N . ALA B 1 144 ? -19 -16.766 10.359 1 91.69 144 ALA B N 1
ATOM 4040 C CA . ALA B 1 144 ? -18.031 -17.531 11.133 1 91.69 144 ALA B CA 1
ATOM 4041 C C . ALA B 1 144 ? -16.609 -17.125 10.766 1 91.69 144 ALA B C 1
ATOM 4043 O O . ALA B 1 144 ? -16.281 -16.984 9.578 1 91.69 144 ALA B O 1
ATOM 4044 N N . VAL B 1 145 ? -15.781 -17 11.797 1 92.62 145 VAL B N 1
ATOM 4045 C CA . VAL B 1 145 ? -14.398 -16.609 11.539 1 92.62 145 VAL B CA 1
ATOM 4046 C C . VAL B 1 145 ? -13.641 -17.797 10.93 1 92.62 145 VAL B C 1
ATOM 4048 O O . VAL B 1 145 ? -12.711 -17.609 10.141 1 92.62 145 VAL B O 1
ATOM 4051 N N . GLU B 1 146 ? -13.961 -18.969 11.398 1 92.94 146 GLU B N 1
ATOM 4052 C CA . GLU B 1 146 ? -13.477 -20.234 10.852 1 92.94 146 GLU B CA 1
ATOM 4053 C C . GLU B 1 146 ? -14.625 -21.219 10.617 1 92.94 146 GLU B C 1
ATOM 4055 O O . GLU B 1 146 ? -14.906 -22.062 11.461 1 92.94 146 GLU B O 1
ATOM 4060 N N . PRO B 1 147 ? -15.172 -21.188 9.477 1 86.06 147 PRO B N 1
ATOM 4061 C CA . PRO B 1 147 ? -16.375 -21.969 9.219 1 86.06 147 PRO B CA 1
ATOM 4062 C C . PRO B 1 147 ? -16.156 -23.469 9.352 1 86.06 147 PRO B C 1
ATOM 4064 O O . PRO B 1 147 ? -17.094 -24.219 9.648 1 86.06 147 PRO B O 1
ATOM 4067 N N . SER B 1 148 ? -15.023 -23.906 9.156 1 83.12 148 SER B N 1
ATOM 4068 C CA . SER B 1 148 ? -14.758 -25.328 9.156 1 83.12 148 SER B CA 1
ATOM 4069 C C . SER B 1 148 ? -14.398 -25.828 10.547 1 83.12 148 SER B C 1
ATOM 4071 O O . SER B 1 148 ? -14.289 -27.031 10.781 1 83.12 148 SER B O 1
ATOM 4073 N N . LEU B 1 149 ? -14.242 -24.906 11.445 1 88.5 149 LEU B N 1
ATOM 4074 C CA . LEU B 1 149 ? -13.844 -25.297 12.797 1 88.5 149 LEU B CA 1
ATOM 4075 C C . LEU B 1 149 ? -15.023 -25.188 13.758 1 88.5 149 LEU B C 1
ATOM 4077 O O . LEU B 1 149 ? -15.914 -24.344 13.57 1 88.5 149 LEU B O 1
ATOM 4081 N N . ILE B 1 150 ? -14.969 -26.031 14.758 1 87.31 150 ILE B N 1
ATOM 4082 C CA . ILE B 1 150 ? -16.016 -26.031 15.781 1 87.31 150 ILE B CA 1
ATOM 4083 C C . ILE B 1 150 ? -15.828 -24.828 16.703 1 87.31 150 ILE B C 1
ATOM 4085 O O . ILE B 1 150 ? -16.797 -24.156 17.047 1 87.31 150 ILE B O 1
ATOM 4089 N N . LEU B 1 151 ? -14.656 -24.578 17.062 1 87.94 151 LEU B N 1
ATOM 4090 C CA . LEU B 1 151 ? -14.336 -23.484 17.984 1 87.94 151 LEU B CA 1
ATOM 4091 C C . LEU B 1 151 ? -14.156 -22.172 17.219 1 87.94 151 LEU B C 1
ATOM 4093 O O . LEU B 1 151 ? -13.359 -22.109 16.266 1 87.94 151 LEU B O 1
ATOM 4097 N N . GLN B 1 152 ? -14.898 -21.219 17.688 1 89.81 152 GLN B N 1
ATOM 4098 C CA . GLN B 1 152 ? -14.844 -19.953 16.969 1 89.81 152 GLN B CA 1
ATOM 4099 C C . GLN B 1 152 ? -14.125 -18.891 17.781 1 89.81 152 GLN B C 1
ATOM 4101 O O . GLN B 1 152 ? -13.695 -17.859 17.234 1 89.81 152 GLN B O 1
ATOM 4106 N N . ALA B 1 153 ? -14.031 -19.125 19.047 1 91.31 153 ALA B N 1
ATOM 4107 C CA . ALA B 1 153 ? -13.383 -18.125 19.906 1 91.31 153 ALA B CA 1
ATOM 4108 C C . ALA B 1 153 ? -12.859 -18.766 21.188 1 91.31 153 ALA B C 1
ATOM 4110 O O . ALA B 1 153 ? -13.328 -19.828 21.594 1 91.31 153 ALA B O 1
ATOM 4111 N N . ILE B 1 154 ? -11.805 -18.203 21.672 1 90.88 154 ILE B N 1
ATOM 4112 C CA . ILE B 1 154 ? -11.305 -18.484 23.031 1 90.88 154 ILE B CA 1
ATOM 4113 C C . ILE B 1 154 ? -11.398 -17.203 23.875 1 90.88 154 ILE B C 1
ATOM 4115 O O . ILE B 1 154 ? -10.586 -16.297 23.719 1 90.88 154 ILE B O 1
ATOM 4119 N N . GLY B 1 155 ? -12.422 -17.141 24.75 1 91.38 155 GLY B N 1
ATOM 4120 C CA . GLY B 1 155 ? -12.688 -15.891 25.422 1 91.38 155 GLY B CA 1
ATOM 4121 C C . GLY B 1 155 ? -13.156 -14.797 24.484 1 91.38 155 GLY B C 1
ATOM 4122 O O . GLY B 1 155 ? -14.078 -15.008 23.688 1 91.38 155 GLY B O 1
ATOM 4123 N N . PRO B 1 156 ? -12.547 -13.625 24.531 1 90.88 156 PRO B N 1
ATOM 4124 C CA . PRO B 1 156 ? -12.945 -12.523 23.656 1 90.88 156 PRO B CA 1
ATOM 4125 C C . PRO B 1 156 ? -12.172 -12.516 22.344 1 90.88 156 PRO B C 1
ATOM 4127 O O . PRO B 1 156 ? -12.477 -11.727 21.438 1 90.88 156 PRO B O 1
ATOM 4130 N N . ILE B 1 157 ? -11.352 -13.422 22.156 1 92.56 157 ILE B N 1
ATOM 4131 C CA . ILE B 1 157 ? -10.461 -13.383 21.016 1 92.56 157 ILE B CA 1
ATOM 4132 C C . ILE B 1 157 ? -10.898 -14.43 19.984 1 92.56 157 ILE B C 1
ATOM 4134 O O . ILE B 1 157 ? -10.977 -15.617 20.297 1 92.56 157 ILE B O 1
ATOM 4138 N N . PRO B 1 158 ? -11.188 -14.023 18.828 1 94.25 158 PRO B N 1
ATOM 4139 C CA . PRO B 1 158 ? -11.5 -15 17.781 1 94.25 158 PRO B CA 1
ATOM 4140 C C . PRO B 1 158 ? -10.367 -16 17.547 1 94.25 158 PRO B C 1
ATOM 4142 O O . PRO B 1 158 ? -9.195 -15.625 17.578 1 94.25 158 PRO B O 1
ATOM 4145 N N . ILE B 1 159 ? -10.711 -17.219 17.297 1 94.12 159 ILE B N 1
ATOM 4146 C CA . ILE B 1 159 ? -9.734 -18.297 17.141 1 94.12 159 ILE B CA 1
ATOM 4147 C C . ILE B 1 159 ? -8.875 -18.047 15.906 1 94.12 159 ILE B C 1
ATOM 4149 O O . ILE B 1 159 ? -7.715 -18.453 15.852 1 94.12 159 ILE B O 1
ATOM 4153 N N . SER B 1 160 ? -9.477 -17.391 14.867 1 94.88 160 SER B N 1
ATOM 4154 C CA . SER B 1 160 ? -8.75 -17.094 13.633 1 94.88 160 SER B CA 1
ATOM 4155 C C . SER B 1 160 ? -7.527 -16.234 13.914 1 94.88 160 SER B C 1
ATOM 4157 O O . SER B 1 160 ? -6.48 -16.406 13.289 1 94.88 160 SER B O 1
ATOM 4159 N N . ILE B 1 161 ? -7.609 -15.336 14.805 1 95.75 161 ILE B N 1
ATOM 4160 C CA . ILE B 1 161 ? -6.5 -14.453 15.156 1 95.75 161 ILE B CA 1
ATOM 4161 C C . ILE B 1 161 ? -5.391 -15.266 15.828 1 95.75 161 ILE B C 1
ATOM 4163 O O . ILE B 1 161 ? -4.211 -15.086 15.508 1 95.75 161 ILE B O 1
ATOM 4167 N N . ILE B 1 162 ? -5.754 -16.109 16.703 1 95.12 162 ILE B N 1
ATOM 4168 C CA . ILE B 1 162 ? -4.793 -16.938 17.422 1 95.12 162 ILE B CA 1
ATOM 4169 C C . ILE B 1 162 ? -4.059 -17.844 16.438 1 95.12 162 ILE B C 1
ATOM 4171 O O . ILE B 1 162 ? -2.826 -17.891 16.406 1 95.12 162 ILE B O 1
ATOM 4175 N N . LEU B 1 163 ? -4.816 -18.531 15.641 1 94.62 163 LEU B N 1
ATOM 4176 C CA . LEU B 1 163 ? -4.234 -19.453 14.664 1 94.62 163 LEU B CA 1
ATOM 4177 C C . LEU B 1 163 ? -3.395 -18.688 13.648 1 94.62 163 LEU B C 1
ATOM 4179 O O . LEU B 1 163 ? -2.33 -19.156 13.234 1 94.62 163 LEU B O 1
ATOM 4183 N N . GLY B 1 164 ? -3.928 -17.562 13.203 1 95.62 164 GLY B N 1
ATOM 4184 C CA . GLY B 1 164 ? -3.207 -16.734 12.242 1 95.62 164 GLY B CA 1
ATOM 4185 C C . GLY B 1 164 ? -1.869 -16.25 12.758 1 95.62 164 GLY B C 1
ATOM 4186 O O . GLY B 1 164 ? -0.869 -16.281 12.039 1 95.62 164 GLY B O 1
ATOM 4187 N N . ILE B 1 165 ? -1.835 -15.781 13.969 1 95.12 165 ILE B N 1
ATOM 4188 C CA . ILE B 1 165 ? -0.603 -15.289 14.586 1 95.12 165 ILE B CA 1
ATOM 4189 C C . ILE B 1 165 ? 0.384 -16.453 14.742 1 95.12 165 ILE B C 1
ATOM 4191 O O . ILE B 1 165 ? 1.572 -16.297 14.445 1 95.12 165 ILE B O 1
ATOM 4195 N N . LEU B 1 166 ? -0.086 -17.547 15.203 1 94.56 166 LEU B N 1
ATOM 4196 C CA . LEU B 1 166 ? 0.768 -18.719 15.367 1 94.56 166 LEU B CA 1
ATOM 4197 C C . LEU B 1 166 ? 1.342 -19.172 14.031 1 94.56 166 LEU B C 1
ATOM 4199 O O . LEU B 1 166 ? 2.529 -19.484 13.938 1 94.56 166 LEU B O 1
ATOM 4203 N N . ALA B 1 167 ? 0.457 -19.266 13.07 1 94.38 167 ALA B N 1
ATOM 4204 C CA . ALA B 1 167 ? 0.907 -19.656 11.734 1 94.38 167 ALA B CA 1
ATOM 4205 C C . ALA B 1 167 ? 1.93 -18.672 11.188 1 94.38 167 ALA B C 1
ATOM 4207 O O . ALA B 1 167 ? 2.906 -19.062 10.547 1 94.38 167 ALA B O 1
ATOM 4208 N N . SER B 1 168 ? 1.673 -17.391 11.375 1 94.38 168 SER B N 1
ATOM 4209 C CA . SER B 1 168 ? 2.605 -16.359 10.93 1 94.38 168 SER B CA 1
ATOM 4210 C C . SER B 1 168 ? 3.947 -16.484 11.641 1 94.38 168 SER B C 1
ATOM 4212 O O . SER B 1 168 ? 5 -16.297 11.023 1 94.38 168 SER B O 1
ATOM 4214 N N . LEU B 1 169 ? 3.908 -16.781 12.883 1 91.44 169 LEU B N 1
ATOM 4215 C CA . LEU B 1 169 ? 5.129 -16.953 13.664 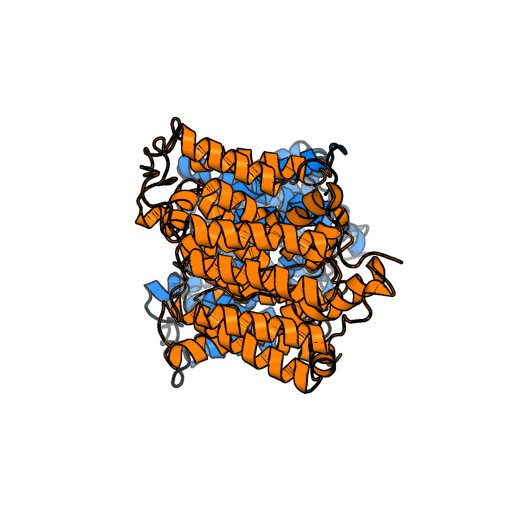1 91.44 169 LEU B CA 1
ATOM 4216 C C . LEU B 1 169 ? 5.926 -18.156 13.164 1 91.44 169 LEU B C 1
ATOM 4218 O O . LEU B 1 169 ? 7.145 -18.078 13.016 1 91.44 169 LEU B O 1
ATOM 4222 N N . ILE B 1 170 ? 5.258 -19.203 12.891 1 89.88 170 ILE B N 1
ATOM 4223 C CA . ILE B 1 170 ? 5.906 -20.406 12.391 1 89.88 170 ILE B CA 1
ATOM 4224 C C . ILE B 1 170 ? 6.527 -20.125 11.023 1 89.88 170 ILE B C 1
ATOM 4226 O O . ILE B 1 170 ? 7.672 -20.5 10.758 1 89.88 170 ILE B O 1
ATOM 4230 N N . THR B 1 171 ? 5.746 -19.516 10.195 1 87.81 171 THR B N 1
ATOM 4231 C CA . THR B 1 171 ? 6.258 -19.188 8.875 1 87.81 171 THR B CA 1
ATOM 4232 C C . THR B 1 171 ? 7.492 -18.297 8.984 1 87.81 171 THR B C 1
ATOM 4234 O O . THR B 1 171 ? 8.477 -18.5 8.273 1 87.81 171 THR B O 1
ATOM 4237 N N . PHE B 1 172 ? 7.375 -17.375 9.891 1 87.25 172 PHE B N 1
ATOM 4238 C CA . PHE B 1 172 ? 8.469 -16.422 10.094 1 87.25 172 PHE B CA 1
ATOM 4239 C C . PHE B 1 172 ? 9.719 -17.141 10.594 1 87.25 172 PHE B C 1
ATOM 4241 O O . PHE B 1 172 ? 10.82 -16.875 10.117 1 87.25 172 PHE B O 1
ATOM 4248 N N . LEU B 1 173 ? 9.57 -18.031 11.477 1 85.19 173 LEU B N 1
ATOM 4249 C CA . LEU B 1 173 ? 10.688 -18.734 12.102 1 85.19 173 LEU B CA 1
ATOM 4250 C C . LEU B 1 173 ? 11.305 -19.734 11.133 1 85.19 173 LEU B C 1
ATOM 4252 O O . LEU B 1 173 ? 12.477 -20.094 11.258 1 85.19 173 LEU B O 1
ATOM 4256 N N . LEU B 1 174 ? 10.594 -20.141 10.141 1 84.94 174 LEU B N 1
ATOM 4257 C CA . LEU B 1 174 ? 11.062 -21.172 9.234 1 84.94 174 LEU B CA 1
ATOM 4258 C C . LEU B 1 174 ? 11.422 -20.578 7.871 1 84.94 174 LEU B C 1
ATOM 4260 O O . LEU B 1 174 ? 11.664 -21.328 6.914 1 84.94 174 LEU B O 1
ATOM 4264 N N . LEU B 1 175 ? 11.398 -19.328 7.77 1 78.44 175 LEU B N 1
ATOM 4265 C CA . LEU B 1 175 ? 11.633 -18.656 6.492 1 78.44 175 LEU B CA 1
ATOM 4266 C C . LEU B 1 175 ? 13 -19.047 5.922 1 78.44 175 LEU B C 1
ATOM 4268 O O . LEU B 1 175 ? 13.141 -19.234 4.715 1 78.44 175 LEU B O 1
ATOM 4272 N N . ASP B 1 176 ? 13.969 -19.219 6.762 1 75.94 176 ASP B N 1
ATOM 4273 C CA . ASP B 1 176 ? 15.328 -19.484 6.305 1 75.94 176 ASP B CA 1
ATOM 4274 C C . ASP B 1 176 ? 15.695 -20.953 6.504 1 75.94 176 ASP B C 1
ATOM 4276 O O . ASP B 1 176 ? 16.828 -21.359 6.25 1 75.94 176 ASP B O 1
ATOM 4280 N N . SER B 1 177 ? 14.609 -21.688 6.852 1 77.69 177 SER B N 1
ATOM 4281 C CA . SER B 1 177 ? 14.93 -23.078 7.109 1 77.69 177 SER B CA 1
ATOM 4282 C C . SER B 1 177 ? 15.062 -23.875 5.809 1 77.69 177 SER B C 1
ATOM 4284 O O . SER B 1 177 ? 14.18 -23.812 4.953 1 77.69 177 SER B O 1
ATOM 4286 N N . ARG B 1 178 ? 16.266 -24.531 5.629 1 70.62 178 ARG B N 1
ATOM 4287 C CA . ARG B 1 178 ? 16.5 -25.375 4.469 1 70.62 178 ARG B CA 1
ATOM 4288 C C . ARG B 1 178 ? 15.891 -26.766 4.66 1 70.62 178 ARG B C 1
ATOM 4290 O O . ARG B 1 178 ? 15.586 -27.453 3.686 1 70.62 178 ARG B O 1
ATOM 4297 N N . ARG B 1 179 ? 15.625 -27.062 5.859 1 73.44 179 ARG B N 1
ATOM 4298 C CA . ARG B 1 179 ? 15.18 -28.406 6.188 1 73.44 179 ARG B CA 1
ATOM 4299 C C . ARG B 1 179 ? 13.656 -28.5 6.168 1 73.44 179 ARG B C 1
ATOM 4301 O O . ARG B 1 179 ? 13.094 -29.5 5.715 1 73.44 179 ARG B O 1
ATOM 4308 N N . PHE B 1 180 ? 13.07 -27.438 6.574 1 77.31 180 PHE B N 1
ATOM 4309 C CA . PHE B 1 180 ? 11.617 -27.453 6.688 1 77.31 180 PHE B CA 1
ATOM 4310 C C . PHE B 1 180 ? 11.008 -26.266 5.934 1 77.31 180 PHE B C 1
ATOM 4312 O O . PHE B 1 180 ? 10.945 -25.156 6.457 1 77.31 180 PHE B O 1
ATOM 4319 N N . PRO B 1 181 ? 10.5 -26.641 4.707 1 77.88 181 PRO B N 1
ATOM 4320 C CA . PRO B 1 181 ? 9.812 -25.547 4.008 1 77.88 181 PRO B CA 1
ATOM 4321 C C . PRO B 1 181 ? 8.633 -24.984 4.801 1 77.88 181 PRO B C 1
ATOM 4323 O O . PRO B 1 181 ? 7.723 -25.734 5.168 1 77.88 181 PRO B O 1
ATOM 4326 N N . ALA B 1 182 ? 8.703 -23.703 5.117 1 79 182 ALA B N 1
ATOM 4327 C CA . ALA B 1 182 ? 7.75 -23.016 5.988 1 79 182 ALA B CA 1
ATOM 4328 C C . ALA B 1 182 ? 6.316 -23.266 5.523 1 79 182 ALA B C 1
ATOM 4330 O O . ALA B 1 182 ? 5.445 -23.609 6.328 1 79 182 ALA B O 1
ATOM 4331 N N . ALA B 1 183 ? 6.078 -23.141 4.258 1 77.75 183 ALA B N 1
ATOM 4332 C CA . ALA B 1 183 ? 4.73 -23.281 3.715 1 77.75 183 ALA B CA 1
ATOM 4333 C C . ALA B 1 183 ? 4.18 -24.688 3.939 1 77.75 183 ALA B C 1
ATOM 4335 O O . ALA B 1 183 ? 3.008 -24.844 4.285 1 77.75 183 ALA B O 1
ATOM 4336 N N . LEU B 1 184 ? 5.02 -25.625 3.74 1 80.94 184 LEU B N 1
ATOM 4337 C CA . LEU B 1 184 ? 4.59 -27 3.92 1 80.94 184 LEU B CA 1
ATOM 4338 C C . LEU B 1 184 ? 4.238 -27.281 5.379 1 80.94 184 LEU B C 1
ATOM 4340 O O . LEU B 1 184 ? 3.236 -27.938 5.664 1 80.94 184 LEU B O 1
ATOM 4344 N N . MET B 1 185 ? 5.035 -26.766 6.207 1 85.69 185 MET B N 1
ATOM 4345 C CA . MET B 1 185 ? 4.812 -26.984 7.633 1 85.69 185 MET B CA 1
ATOM 4346 C C . MET B 1 185 ? 3.52 -26.328 8.094 1 85.69 185 MET B C 1
ATOM 4348 O O . MET B 1 185 ? 2.764 -26.906 8.875 1 85.69 185 MET B O 1
ATOM 4352 N N . VAL B 1 186 ? 3.307 -25.172 7.59 1 88.31 186 VAL B N 1
ATOM 4353 C CA . VAL B 1 186 ? 2.127 -24.406 7.988 1 88.31 186 VAL B CA 1
ATOM 4354 C C . VAL B 1 186 ? 0.871 -25.062 7.418 1 88.31 186 VAL B C 1
ATOM 4356 O O . VAL B 1 186 ? -0.159 -25.141 8.094 1 88.31 186 VAL B O 1
ATOM 4359 N N . ILE B 1 187 ? 0.979 -25.562 6.246 1 84.5 187 ILE B N 1
ATOM 4360 C CA . ILE B 1 187 ? -0.152 -26.234 5.617 1 84.5 187 ILE B CA 1
ATOM 4361 C C . ILE B 1 187 ? -0.457 -27.547 6.355 1 84.5 187 ILE B C 1
ATOM 4363 O O . ILE B 1 187 ? -1.619 -27.844 6.625 1 84.5 187 ILE B O 1
ATOM 4367 N N . LEU B 1 188 ? 0.556 -28.219 6.664 1 86.5 188 LEU B N 1
ATOM 4368 C CA . LEU B 1 188 ? 0.372 -29.453 7.414 1 86.5 188 LEU B CA 1
ATOM 4369 C C . LEU B 1 188 ? -0.25 -29.172 8.781 1 86.5 188 LEU B C 1
ATOM 4371 O O . LEU B 1 188 ? -1.139 -29.906 9.219 1 86.5 188 LEU B O 1
ATOM 4375 N N . ALA B 1 189 ? 0.264 -28.203 9.383 1 89.25 189 ALA B N 1
ATOM 4376 C CA . ALA B 1 189 ? -0.302 -27.812 10.672 1 89.25 189 ALA B CA 1
ATOM 4377 C C . ALA B 1 189 ? -1.763 -27.391 10.523 1 89.25 189 ALA B C 1
ATOM 4379 O O . ALA B 1 189 ? -2.586 -27.672 11.398 1 89.25 189 ALA B O 1
ATOM 4380 N N . GLY B 1 190 ? -2.041 -26.703 9.508 1 88.94 190 GLY B N 1
ATOM 4381 C CA . GLY B 1 190 ? -3.41 -26.312 9.234 1 88.94 190 GLY B CA 1
ATOM 4382 C C . GLY B 1 190 ? -4.352 -27.484 9.031 1 88.94 190 GLY B C 1
ATOM 4383 O O . GLY B 1 190 ? -5.434 -27.516 9.617 1 88.94 190 GLY B O 1
ATOM 4384 N N . PHE B 1 191 ? -3.922 -28.422 8.289 1 86.12 191 PHE B N 1
ATOM 4385 C CA . PHE B 1 191 ? -4.734 -29.609 8.062 1 86.12 191 PHE B CA 1
ATOM 4386 C C . PHE B 1 191 ? -4.938 -30.391 9.359 1 86.12 191 PHE B C 1
ATOM 4388 O O . PHE B 1 191 ? -6.031 -30.891 9.625 1 86.12 191 PHE B O 1
ATOM 4395 N N . THR B 1 192 ? -3.9 -30.484 10.07 1 88.94 192 THR B N 1
ATOM 4396 C CA . THR B 1 192 ? -4.004 -31.172 11.352 1 88.94 192 THR B CA 1
ATOM 4397 C C . THR B 1 192 ? -5.016 -30.469 12.258 1 88.94 192 THR B C 1
ATOM 4399 O O . THR B 1 192 ? -5.812 -31.125 12.93 1 88.94 192 THR B O 1
ATOM 4402 N N . THR B 1 193 ? -4.949 -29.219 12.297 1 89.88 193 THR B N 1
ATOM 4403 C CA . THR B 1 193 ? -5.895 -28.438 13.094 1 89.88 193 THR B CA 1
ATOM 4404 C C . THR B 1 193 ? -7.324 -28.656 12.594 1 89.88 193 THR B C 1
ATOM 4406 O O . THR B 1 193 ? -8.25 -28.797 13.391 1 89.88 193 THR B O 1
ATOM 4409 N N . GLY B 1 194 ? -7.469 -28.641 11.289 1 87 194 GLY B N 1
ATOM 4410 C CA . GLY B 1 194 ? -8.781 -28.859 10.703 1 87 194 GLY B CA 1
ATOM 4411 C C . GLY B 1 194 ? -9.344 -30.234 11.016 1 87 194 GLY B C 1
ATOM 4412 O O . GLY B 1 194 ? -10.547 -30.375 11.266 1 87 194 GLY B O 1
ATOM 4413 N N . ILE B 1 195 ? -8.562 -31.234 11.023 1 85 195 ILE B N 1
ATOM 4414 C CA . ILE B 1 195 ? -8.984 -32.594 11.281 1 85 195 ILE B CA 1
ATOM 4415 C C . ILE B 1 195 ? -9.336 -32.781 12.758 1 85 195 ILE B C 1
ATOM 4417 O O . ILE B 1 195 ? -10.32 -33.438 13.094 1 85 195 ILE B O 1
ATOM 4421 N N . THR B 1 196 ? -8.562 -32.156 13.578 1 86.44 196 THR B N 1
ATOM 4422 C CA . THR B 1 196 ? -8.727 -32.375 15.008 1 86.44 196 THR B CA 1
ATOM 4423 C C . THR B 1 196 ? -9.844 -31.484 15.562 1 86.44 196 THR B C 1
ATOM 4425 O O . THR B 1 196 ? -10.609 -31.906 16.422 1 86.44 196 THR B O 1
ATOM 4428 N N . LEU B 1 197 ? -9.945 -30.312 15.023 1 84.5 197 LEU B N 1
ATOM 4429 C CA . LEU B 1 197 ? -10.883 -29.344 15.594 1 84.5 197 LEU B CA 1
ATOM 4430 C C . LEU B 1 197 ? -12.031 -29.078 14.617 1 84.5 197 LEU B C 1
ATOM 4432 O O . LEU B 1 197 ? -12.875 -28.219 14.883 1 84.5 197 LEU B O 1
ATOM 4436 N N . GLY B 1 198 ? -11.961 -29.625 13.5 1 81.5 198 GLY B N 1
ATOM 4437 C CA . GLY B 1 198 ? -12.938 -29.375 12.453 1 81.5 198 GLY B CA 1
ATOM 4438 C C . GLY B 1 198 ? -14.289 -29.984 12.742 1 81.5 198 GLY B C 1
ATOM 4439 O O . GLY B 1 198 ? -14.438 -30.766 13.688 1 81.5 198 GLY B O 1
ATOM 4440 N N . ARG B 1 199 ? -15.344 -29.344 11.984 1 73.44 199 ARG B N 1
ATOM 4441 C CA . ARG B 1 199 ? -16.688 -29.906 12.031 1 73.44 199 ARG B CA 1
ATOM 4442 C C . ARG B 1 199 ? -16.75 -31.234 11.273 1 73.44 199 ARG B C 1
ATOM 4444 O O . ARG B 1 199 ? -16.328 -31.312 10.125 1 73.44 199 ARG B O 1
ATOM 4451 N N . GLY B 1 200 ? -16.578 -32.281 11.969 1 58.53 200 GLY B N 1
ATOM 4452 C CA . GLY B 1 200 ? -16.656 -33.656 11.492 1 58.53 200 GLY B CA 1
ATOM 4453 C C . GLY B 1 200 ? -16.812 -33.781 9.992 1 58.53 200 GLY B C 1
ATOM 4454 O O . GLY B 1 200 ? -17.75 -33.188 9.414 1 58.53 200 GLY B O 1
ATOM 4455 N N . ILE B 1 201 ? -15.773 -33.562 9.242 1 56.66 201 ILE B N 1
ATOM 4456 C CA . ILE B 1 201 ? -15.914 -33.688 7.797 1 56.66 201 ILE B CA 1
ATOM 4457 C C . ILE B 1 201 ? -16.156 -35.156 7.441 1 56.66 201 ILE B C 1
ATOM 4459 O O . ILE B 1 201 ? -15.445 -36.062 7.938 1 56.66 201 ILE B O 1
ATOM 4463 N N . ASP B 1 202 ? -17.375 -35.5 7.129 1 51.69 202 ASP B N 1
ATOM 4464 C CA . ASP B 1 202 ? -17.625 -36.812 6.547 1 51.69 202 ASP B CA 1
ATOM 4465 C C . ASP B 1 202 ? -16.703 -37.094 5.367 1 51.69 202 ASP B C 1
ATOM 4467 O O . ASP B 1 202 ? -16.969 -36.656 4.246 1 51.69 202 ASP B O 1
ATOM 4471 N N . ILE B 1 203 ? -15.445 -37.094 5.695 1 52.31 203 ILE B N 1
ATOM 4472 C CA . ILE B 1 203 ? -14.57 -37.531 4.621 1 52.31 203 ILE B CA 1
ATOM 4473 C C . ILE B 1 203 ? -15.094 -38.844 4.051 1 52.31 203 ILE B C 1
ATOM 4475 O O . ILE B 1 203 ? -14.891 -39.906 4.641 1 52.31 203 ILE B O 1
ATOM 4479 N N . GLY B 1 204 ? -16.266 -38.938 3.861 1 47.72 204 GLY B N 1
ATOM 4480 C CA . GLY B 1 204 ? -16.812 -40.188 3.336 1 47.72 204 GLY B CA 1
ATOM 4481 C C . GLY B 1 204 ? -15.875 -40.875 2.357 1 47.72 204 GLY B C 1
ATOM 4482 O O . GLY B 1 204 ? -15.539 -40.312 1.314 1 47.72 204 GLY B O 1
ATOM 4483 N N . VAL B 1 205 ? -15.016 -41.719 2.885 1 45.81 205 VAL B N 1
ATOM 4484 C CA . VAL B 1 205 ? -14.109 -42.625 2.186 1 45.81 205 VAL B CA 1
ATOM 4485 C C . VAL B 1 205 ? -14.781 -43.156 0.93 1 45.81 205 VAL B C 1
ATOM 4487 O O . VAL B 1 205 ? -14.125 -43.781 0.078 1 45.81 205 VAL B O 1
ATOM 4490 N N . GLY B 1 206 ? -15.977 -43.125 0.865 1 47.38 206 GLY B N 1
ATOM 4491 C CA . GLY B 1 206 ? -16.609 -43.938 -0.163 1 47.38 206 GLY B CA 1
ATOM 4492 C C . GLY B 1 206 ? -16.266 -43.5 -1.571 1 47.38 206 GLY B C 1
ATOM 4493 O O . GLY B 1 206 ? -16.344 -44.281 -2.518 1 47.38 206 GLY B O 1
ATOM 4494 N N . ASN B 1 207 ? -16.375 -42.219 -1.882 1 51.06 207 ASN B N 1
ATOM 4495 C CA . ASN B 1 207 ? -16.391 -41.938 -3.309 1 51.06 207 ASN B CA 1
ATOM 4496 C C . ASN B 1 207 ? -15.008 -41.531 -3.812 1 51.06 207 ASN B C 1
ATOM 4498 O O . ASN B 1 207 ? -14.883 -40.625 -4.629 1 51.06 207 ASN B O 1
ATOM 4502 N N . LEU B 1 208 ? -13.969 -42.156 -3.162 1 56 208 LEU B N 1
ATOM 4503 C CA . LEU B 1 208 ? -12.664 -42.094 -3.822 1 56 208 LEU B CA 1
ATOM 4504 C C . LEU B 1 208 ? -12.734 -42.75 -5.199 1 56 208 LEU B C 1
ATOM 4506 O O . LEU B 1 208 ? -13.086 -43.938 -5.316 1 56 208 LEU B O 1
ATOM 4510 N N . GLY B 1 209 ? -13.125 -42 -6.27 1 58.69 209 GLY B N 1
ATOM 4511 C CA . GLY B 1 209 ? -13.203 -42.469 -7.637 1 58.69 209 GLY B CA 1
ATOM 4512 C C . GLY B 1 209 ? -12.359 -41.688 -8.609 1 58.69 209 GLY B C 1
ATOM 4513 O O . GLY B 1 209 ? -11.586 -40.812 -8.195 1 58.69 209 GLY B O 1
ATOM 4514 N N . PHE B 1 210 ? -12.266 -42.219 -9.703 1 63.44 210 PHE B N 1
ATOM 4515 C CA . PHE B 1 210 ? -11.617 -41.594 -10.859 1 63.44 210 PHE B CA 1
ATOM 4516 C C . PHE B 1 210 ? -12.43 -40.438 -11.383 1 63.44 210 PHE B C 1
ATOM 4518 O O . PHE B 1 210 ? -13.547 -40.594 -11.875 1 63.44 210 PHE B O 1
ATOM 4525 N N . HIS B 1 211 ? -11.992 -39.219 -10.992 1 68.44 211 HIS B N 1
ATOM 4526 C CA . HIS B 1 211 ? -12.719 -38.031 -11.438 1 68.44 211 HIS B CA 1
ATOM 4527 C C . HIS B 1 211 ? -11.969 -37.344 -12.57 1 68.44 211 HIS B C 1
ATOM 4529 O O . HIS B 1 211 ? -10.781 -37.062 -12.445 1 68.44 211 HIS B O 1
ATOM 4535 N N . LEU B 1 212 ? -12.609 -37.344 -13.797 1 70.06 212 LEU B N 1
ATOM 4536 C CA . LEU B 1 212 ? -12.07 -36.562 -14.898 1 70.06 212 LEU B CA 1
ATOM 4537 C C . LEU B 1 212 ? -12.594 -35.156 -14.859 1 70.06 212 LEU B C 1
ATOM 4539 O O . LEU B 1 212 ? -13.711 -34.906 -14.398 1 70.06 212 LEU B O 1
ATOM 4543 N N . PRO B 1 213 ? -11.641 -34.281 -15.227 1 72.12 213 PRO B N 1
ATOM 4544 C CA . PRO B 1 213 ? -12.125 -32.906 -15.227 1 72.12 213 PRO B CA 1
ATOM 4545 C C . PRO B 1 213 ? -13.242 -32.656 -16.234 1 72.12 213 PRO B C 1
ATOM 4547 O O . PRO B 1 213 ? -13.273 -33.312 -17.297 1 72.12 213 PRO B O 1
ATOM 4550 N N . GLN B 1 214 ? -14.164 -31.891 -15.781 1 78 214 GLN B N 1
ATOM 4551 C CA . GLN B 1 214 ? -15.18 -31.438 -16.734 1 78 214 GLN B CA 1
ATOM 4552 C C . GLN B 1 214 ? -14.594 -30.422 -17.719 1 78 214 GLN B C 1
ATOM 4554 O O . GLN B 1 214 ? -13.789 -29.578 -17.344 1 78 214 GLN B O 1
ATOM 4559 N N . ILE B 1 215 ? -14.867 -30.719 -18.969 1 83.75 215 ILE B N 1
ATOM 4560 C CA . ILE B 1 215 ? -14.422 -29.797 -20.016 1 83.75 215 ILE B CA 1
ATOM 4561 C C . ILE B 1 215 ? -15.297 -28.547 -19.984 1 83.75 215 ILE B C 1
ATOM 4563 O O . ILE B 1 215 ? -16.531 -28.641 -20 1 83.75 215 ILE B O 1
ATOM 4567 N N . LEU B 1 216 ? -14.656 -27.484 -19.938 1 85.56 216 LEU B N 1
ATOM 4568 C CA . LEU B 1 216 ? -15.305 -26.172 -19.906 1 85.56 216 LEU B CA 1
ATOM 4569 C C . LEU B 1 216 ? -16.359 -26.125 -18.812 1 85.56 216 LEU B C 1
ATOM 4571 O O . LEU B 1 216 ? -17.531 -25.812 -19.078 1 85.56 216 LEU B O 1
ATOM 4575 N N . PRO B 1 217 ? -15.93 -26.375 -17.641 1 82.31 217 PRO B N 1
ATOM 4576 C CA . PRO B 1 217 ? -16.891 -26.438 -16.531 1 82.31 217 PRO B CA 1
ATOM 4577 C C . PRO B 1 217 ? -17.656 -25.141 -16.328 1 82.31 217 PRO B C 1
ATOM 4579 O O . PRO B 1 217 ? -18.766 -25.141 -15.797 1 82.31 217 PRO B O 1
ATOM 4582 N N . PHE B 1 218 ? -17.172 -24.016 -16.766 1 85.06 218 PHE B N 1
ATOM 4583 C CA . PHE B 1 218 ? -17.812 -22.734 -16.562 1 85.06 218 PHE B CA 1
ATOM 4584 C C . PHE B 1 218 ? -18.406 -22.203 -17.859 1 85.06 218 PHE B C 1
ATOM 4586 O O . PHE B 1 218 ? -18.797 -21.047 -17.953 1 85.06 218 PHE B O 1
ATOM 4593 N N . GLY B 1 219 ? -18.438 -23.031 -18.859 1 85.62 219 GLY B N 1
ATOM 4594 C CA . GLY B 1 219 ? -18.906 -22.594 -20.172 1 85.62 219 GLY B CA 1
ATOM 4595 C C . GLY B 1 219 ? -17.969 -21.625 -20.859 1 85.62 219 GLY B C 1
ATOM 4596 O O . GLY B 1 219 ? -16.875 -21.359 -20.359 1 85.62 219 GLY B O 1
ATOM 4597 N N . ILE B 1 220 ? -18.406 -21.109 -21.984 1 89.69 220 ILE B N 1
ATOM 4598 C CA . ILE B 1 220 ? -17.641 -20.125 -22.703 1 89.69 220 ILE B CA 1
ATOM 4599 C C . ILE B 1 220 ? -17.953 -18.719 -22.172 1 89.69 220 ILE B C 1
ATOM 4601 O O . ILE B 1 220 ? -19.125 -18.312 -22.172 1 89.69 220 ILE B O 1
ATOM 4605 N N . PRO B 1 221 ? -16.938 -18.094 -21.703 1 93.56 221 PRO B N 1
ATOM 4606 C CA . PRO B 1 221 ? -17.188 -16.75 -21.188 1 93.56 221 PRO B CA 1
ATOM 4607 C C . PRO B 1 221 ? -17.812 -15.82 -22.234 1 93.56 221 PRO B C 1
ATOM 4609 O O . PRO B 1 221 ? -17.578 -15.992 -23.438 1 93.56 221 PRO B O 1
ATOM 4612 N N . ALA B 1 222 ? -18.578 -14.844 -21.75 1 93.88 222 ALA B N 1
ATOM 4613 C CA . ALA B 1 222 ? -19.219 -13.859 -22.625 1 93.88 222 ALA B CA 1
ATOM 4614 C C . ALA B 1 222 ? -18.25 -12.75 -23 1 93.88 222 ALA B C 1
ATOM 4616 O O . ALA B 1 222 ? -17.172 -12.633 -22.406 1 93.88 222 ALA B O 1
ATOM 4617 N N . LEU B 1 223 ? -18.609 -11.977 -23.969 1 93.88 223 LEU B N 1
ATOM 4618 C CA . LEU B 1 223 ? -17.75 -10.93 -24.516 1 93.88 223 LEU B CA 1
ATOM 4619 C C . LEU B 1 223 ? -17.406 -9.906 -23.438 1 93.88 223 LEU B C 1
ATOM 4621 O O . LEU B 1 223 ? -16.25 -9.469 -23.344 1 93.88 223 LEU B O 1
ATOM 4625 N N . PRO B 1 224 ? -18.359 -9.531 -22.656 1 94.19 224 PRO B N 1
ATOM 4626 C CA . PRO B 1 224 ? -18.016 -8.586 -21.594 1 94.19 224 PRO B CA 1
ATOM 4627 C C . PRO B 1 224 ? -16.969 -9.133 -20.625 1 94.19 224 PRO B C 1
ATOM 4629 O O . PRO B 1 224 ? -16.156 -8.375 -20.109 1 94.19 224 PRO B O 1
ATOM 4632 N N . ASP B 1 225 ? -17 -10.406 -20.375 1 95.31 225 ASP B N 1
ATOM 4633 C CA . ASP B 1 225 ? -15.992 -11.047 -19.516 1 95.31 225 ASP B CA 1
ATOM 4634 C C . ASP B 1 225 ? -14.602 -10.938 -20.125 1 95.31 225 ASP B C 1
ATOM 4636 O O . ASP B 1 225 ? -13.625 -10.672 -19.422 1 95.31 225 ASP B O 1
ATOM 4640 N N . PHE B 1 226 ? -14.547 -11.102 -21.438 1 95.81 226 PHE B N 1
ATOM 4641 C CA . PHE B 1 226 ? -13.273 -11 -22.141 1 95.81 226 PHE B CA 1
ATOM 4642 C C . PHE B 1 226 ? -12.742 -9.57 -22.109 1 95.81 226 PHE B C 1
ATOM 4644 O O . PHE B 1 226 ? -11.539 -9.352 -21.953 1 95.81 226 PHE B O 1
ATOM 4651 N N . THR B 1 227 ? -13.617 -8.664 -22.297 1 94.31 227 THR B N 1
ATOM 4652 C CA . THR B 1 227 ? -13.219 -7.262 -22.281 1 94.31 227 THR B CA 1
ATOM 4653 C C . THR B 1 227 ? -12.695 -6.871 -20.906 1 94.31 227 THR B C 1
ATOM 4655 O O . THR B 1 227 ? -11.641 -6.242 -20.781 1 94.31 227 THR B O 1
ATOM 4658 N N . PHE B 1 228 ? -13.43 -7.277 -19.891 1 93.75 228 PHE B N 1
ATOM 4659 C CA . PHE B 1 228 ? -13.008 -7.027 -18.516 1 93.75 228 PHE B CA 1
ATOM 4660 C C . PHE B 1 228 ? -11.656 -7.672 -18.234 1 93.75 228 PHE B C 1
ATOM 4662 O O . PHE B 1 228 ? -10.75 -7.023 -17.703 1 93.75 228 PHE B O 1
ATOM 4669 N N . ALA B 1 229 ? -11.578 -8.867 -18.594 1 95.06 229 ALA B N 1
ATOM 4670 C CA . ALA B 1 229 ? -10.367 -9.641 -18.328 1 95.06 229 ALA B CA 1
ATOM 4671 C C . ALA B 1 229 ? -9.164 -9.031 -19.047 1 95.06 229 ALA B C 1
ATOM 4673 O O . ALA B 1 229 ? -8.07 -8.953 -18.484 1 95.06 229 ALA B O 1
ATOM 4674 N N . LEU B 1 230 ? -9.328 -8.641 -20.25 1 94.44 230 LEU B N 1
ATOM 4675 C CA . LEU B 1 230 ? -8.234 -8.094 -21.031 1 94.44 230 LEU B CA 1
ATOM 4676 C C . LEU B 1 230 ? -7.664 -6.84 -20.391 1 94.44 230 LEU B C 1
ATOM 4678 O O . LEU B 1 230 ? -6.453 -6.746 -20.156 1 94.44 230 LEU B O 1
ATOM 4682 N N . PHE B 1 231 ? -8.484 -5.965 -19.984 1 93.06 231 PHE B N 1
ATOM 4683 C CA . PHE B 1 231 ? -8.031 -4.645 -19.562 1 93.06 231 PHE B CA 1
ATOM 4684 C C . PHE B 1 231 ? -7.66 -4.652 -18.078 1 93.06 231 PHE B C 1
ATOM 4686 O O . PHE B 1 231 ? -6.699 -3.996 -17.672 1 93.06 231 PHE B O 1
ATOM 4693 N N . ILE B 1 232 ? -8.352 -5.371 -17.312 1 92.56 232 ILE B N 1
ATOM 4694 C CA . ILE B 1 232 ? -8.18 -5.273 -15.859 1 92.56 232 ILE B CA 1
ATOM 4695 C C . ILE B 1 232 ? -7.141 -6.285 -15.391 1 92.56 232 ILE B C 1
ATOM 4697 O O . ILE B 1 232 ? -6.406 -6.031 -14.438 1 92.56 232 ILE B O 1
ATOM 4701 N N . LEU B 1 233 ? -7.055 -7.406 -16.062 1 94.62 233 LEU B N 1
ATOM 4702 C CA . LEU B 1 233 ? -6.23 -8.5 -15.562 1 94.62 233 LEU B CA 1
ATOM 4703 C C . LEU B 1 233 ? -5.035 -8.742 -16.484 1 94.62 233 LEU B C 1
ATOM 4705 O O . LEU B 1 233 ? -3.885 -8.609 -16.047 1 94.62 233 LEU B O 1
ATOM 4709 N N . VAL B 1 234 ? -5.262 -8.914 -17.703 1 96.19 234 VAL B N 1
ATOM 4710 C CA . VAL B 1 234 ? -4.273 -9.438 -18.625 1 96.19 234 VAL B CA 1
ATOM 4711 C C . VAL B 1 234 ? -3.217 -8.375 -18.922 1 96.19 234 VAL B C 1
ATOM 4713 O O . VAL B 1 234 ? -2.018 -8.656 -18.891 1 96.19 234 VAL B O 1
ATOM 4716 N N . LEU B 1 235 ? -3.602 -7.176 -19.172 1 93.5 235 LEU B N 1
ATOM 4717 C CA . LEU B 1 235 ? -2.664 -6.129 -19.547 1 93.5 235 LEU B CA 1
ATOM 4718 C C . LEU B 1 235 ? -1.68 -5.84 -18.422 1 93.5 235 LEU B C 1
ATOM 4720 O O . LEU B 1 235 ? -0.472 -5.75 -18.656 1 93.5 235 LEU B O 1
ATOM 4724 N N . PRO B 1 236 ? -2.191 -5.75 -17.234 1 92.19 236 PRO B N 1
ATOM 4725 C CA . PRO B 1 236 ? -1.231 -5.543 -16.141 1 92.19 236 PRO B CA 1
ATOM 4726 C C . PRO B 1 236 ? -0.385 -6.781 -15.859 1 92.19 236 PRO B C 1
ATOM 4728 O O . PRO B 1 236 ? 0.767 -6.66 -15.43 1 92.19 236 PRO B O 1
ATOM 4731 N N . GLN B 1 237 ? -0.833 -7.945 -16.062 1 95.12 237 GLN B N 1
ATOM 4732 C CA . GLN B 1 237 ? -0.156 -9.211 -15.797 1 95.12 237 GLN B CA 1
ATOM 4733 C C . GLN B 1 237 ? 0.957 -9.469 -16.812 1 95.12 237 GLN B C 1
ATOM 4735 O O . GLN B 1 237 ? 2 -10.023 -16.453 1 95.12 237 GLN B O 1
ATOM 4740 N N . LEU B 1 238 ? 0.766 -9.031 -18 1 93.94 238 LEU B N 1
ATOM 4741 C CA . LEU B 1 238 ? 1.603 -9.43 -19.125 1 93.94 238 LEU B CA 1
ATOM 4742 C C . LEU B 1 238 ? 3.047 -8.984 -18.922 1 93.94 238 LEU B C 1
ATOM 4744 O O . LEU B 1 238 ? 3.973 -9.789 -19.047 1 93.94 238 LEU B O 1
ATOM 4748 N N . PRO B 1 239 ? 3.281 -7.715 -18.562 1 89.62 239 PRO B N 1
ATOM 4749 C CA . PRO B 1 239 ? 4.672 -7.305 -18.359 1 89.62 239 PRO B CA 1
ATOM 4750 C C . PRO B 1 239 ? 5.359 -8.07 -17.234 1 89.62 239 PRO B C 1
ATOM 4752 O O . PRO B 1 239 ? 6.555 -8.367 -17.328 1 89.62 239 PRO B O 1
ATOM 4755 N N . MET B 1 240 ? 4.625 -8.375 -16.234 1 90 240 MET B N 1
ATOM 4756 C CA . MET B 1 240 ? 5.184 -9.141 -15.117 1 90 240 MET B CA 1
ATOM 4757 C C . MET B 1 240 ? 5.543 -10.555 -15.562 1 90 240 MET B C 1
ATOM 4759 O O . MET B 1 240 ? 6.59 -11.078 -15.172 1 90 240 MET B O 1
ATOM 4763 N N . THR B 1 241 ? 4.676 -11.125 -16.297 1 94.62 241 THR B N 1
ATOM 4764 C CA . THR B 1 241 ? 4.91 -12.477 -16.812 1 94.62 241 THR B CA 1
ATOM 4765 C C . THR B 1 241 ? 6.129 -12.5 -17.719 1 94.62 241 THR B C 1
ATOM 4767 O O . THR B 1 241 ? 7.012 -13.352 -17.562 1 94.62 241 THR B O 1
ATOM 4770 N N . LEU B 1 242 ? 6.23 -11.562 -18.594 1 93.62 242 LEU B N 1
ATOM 4771 C CA . LEU B 1 242 ? 7.348 -11.516 -19.531 1 93.62 242 LEU B CA 1
ATOM 4772 C C . LEU B 1 242 ? 8.656 -11.25 -18.797 1 93.62 242 LEU B C 1
ATOM 4774 O O . LEU B 1 242 ? 9.695 -11.82 -19.141 1 93.62 242 LEU B O 1
ATOM 4778 N N . GLY B 1 243 ? 8.641 -10.438 -17.875 1 88.62 243 GLY B N 1
ATOM 4779 C CA . GLY B 1 243 ? 9.852 -10.102 -17.141 1 88.62 243 GLY B CA 1
ATOM 4780 C C . GLY B 1 243 ? 10.32 -11.219 -16.234 1 88.62 243 GLY B C 1
ATOM 4781 O O . GLY B 1 243 ? 11.477 -11.648 -16.312 1 88.62 243 GLY B O 1
ATOM 4782 N N . ASN B 1 244 ? 9.43 -11.734 -15.438 1 90.19 244 ASN B N 1
ATOM 4783 C CA . ASN B 1 244 ? 9.82 -12.656 -14.375 1 90.19 244 ASN B CA 1
ATOM 4784 C C . ASN B 1 244 ? 9.727 -14.109 -14.828 1 90.19 244 ASN B C 1
ATOM 4786 O O . ASN B 1 244 ? 10.492 -14.961 -14.375 1 90.19 244 ASN B O 1
ATOM 4790 N N . ALA B 1 245 ? 8.742 -14.383 -15.625 1 95.44 245 ALA B N 1
ATOM 4791 C CA . ALA B 1 245 ? 8.461 -15.773 -15.969 1 95.44 245 ALA B CA 1
ATOM 4792 C C . ALA B 1 245 ? 9.078 -16.141 -17.312 1 95.44 245 ALA B C 1
ATOM 4794 O O . ALA B 1 245 ? 9.102 -17.328 -17.688 1 95.44 245 ALA B O 1
ATOM 4795 N N . VAL B 1 246 ? 9.602 -15.117 -18.031 1 95.44 246 VAL B N 1
ATOM 4796 C CA . VAL B 1 246 ? 10.258 -15.422 -19.297 1 95.44 246 VAL B CA 1
ATOM 4797 C C . VAL B 1 246 ? 11.727 -15 -19.234 1 95.44 246 VAL B C 1
ATOM 4799 O O . VAL B 1 246 ? 12.609 -15.844 -19.078 1 95.44 246 VAL B O 1
ATOM 4802 N N . LEU B 1 247 ? 11.992 -13.734 -19.109 1 91.88 247 LEU B N 1
ATOM 4803 C CA . LEU B 1 247 ? 13.359 -13.219 -19.203 1 91.88 247 LEU B CA 1
ATOM 4804 C C . LEU B 1 247 ? 14.188 -13.672 -18 1 91.88 247 LEU B C 1
ATOM 4806 O O . LEU B 1 247 ? 15.25 -14.266 -18.156 1 91.88 247 LEU B O 1
ATOM 4810 N N . ALA B 1 248 ? 13.703 -13.344 -16.859 1 91.19 248 ALA B N 1
ATOM 4811 C CA . ALA B 1 248 ? 14.43 -13.711 -15.648 1 91.19 248 ALA B CA 1
ATOM 4812 C C . ALA B 1 248 ? 14.539 -15.227 -15.508 1 91.19 248 ALA B C 1
ATOM 4814 O O . ALA B 1 248 ? 15.562 -15.75 -15.055 1 91.19 248 ALA B O 1
ATOM 4815 N N . TYR B 1 249 ? 13.5 -15.867 -15.852 1 95.31 249 TYR B N 1
ATOM 4816 C CA . TYR B 1 249 ? 13.484 -17.328 -15.766 1 95.31 249 TYR B CA 1
ATOM 4817 C C . TYR B 1 249 ? 14.516 -17.938 -16.703 1 95.31 249 TYR B C 1
ATOM 4819 O O . TYR B 1 249 ? 15.281 -18.812 -16.312 1 95.31 249 TYR B O 1
ATOM 4827 N N . THR B 1 250 ? 14.562 -17.469 -17.922 1 95.31 250 THR B N 1
ATOM 4828 C CA . THR B 1 250 ? 15.508 -17.984 -18.906 1 95.31 250 THR B CA 1
ATOM 4829 C C . THR B 1 250 ? 16.953 -17.719 -18.469 1 95.31 250 THR B C 1
ATOM 4831 O O . THR B 1 250 ? 17.797 -18.594 -18.531 1 95.31 250 THR B O 1
ATOM 4834 N N . ASP B 1 251 ? 17.188 -16.578 -18.031 1 93.44 251 ASP B N 1
ATOM 4835 C CA . ASP B 1 251 ? 18.516 -16.219 -17.547 1 93.44 251 ASP B CA 1
ATOM 4836 C C . ASP B 1 251 ? 18.938 -17.078 -16.375 1 93.44 251 ASP B C 1
ATOM 4838 O O . ASP B 1 251 ? 20.062 -17.594 -16.344 1 93.44 251 ASP B O 1
ATOM 4842 N N . LEU B 1 252 ? 18.031 -17.25 -15.5 1 95.19 252 LEU B N 1
ATOM 4843 C CA . LEU B 1 252 ? 18.328 -18.016 -14.297 1 95.19 252 LEU B CA 1
ATOM 4844 C C . LEU B 1 252 ? 18.516 -19.5 -14.641 1 95.19 252 LEU B C 1
ATOM 4846 O O . LEU B 1 252 ? 19.344 -20.172 -14.031 1 95.19 252 LEU B O 1
ATOM 4850 N N . SER B 1 253 ? 17.75 -19.969 -15.531 1 97.06 253 SER B N 1
ATOM 4851 C CA . SER B 1 253 ? 17.891 -21.344 -15.977 1 97.06 253 SER B CA 1
ATOM 4852 C C . SER B 1 253 ? 19.281 -21.609 -16.547 1 97.06 253 SER B C 1
ATOM 4854 O O . SER B 1 253 ? 19.906 -22.625 -16.25 1 97.06 253 SER B O 1
ATOM 4856 N N . HIS B 1 254 ? 19.781 -20.688 -17.328 1 96.19 254 HIS B N 1
ATOM 4857 C CA . HIS B 1 254 ? 21.109 -20.828 -17.922 1 96.19 254 HIS B CA 1
ATOM 4858 C C . HIS B 1 254 ? 22.203 -20.688 -16.859 1 96.19 254 HIS B C 1
ATOM 4860 O O . HIS B 1 254 ? 23.234 -21.359 -16.922 1 96.19 254 HIS B O 1
ATOM 4866 N N . LYS B 1 255 ? 21.953 -19.891 -15.961 1 95.62 255 LYS B N 1
ATOM 4867 C CA . LYS B 1 255 ? 22.906 -19.719 -14.867 1 95.62 255 LYS B CA 1
ATOM 4868 C C . LYS B 1 255 ? 23 -20.969 -14.016 1 95.62 255 LYS B C 1
ATOM 4870 O O . LYS B 1 255 ? 24.094 -21.391 -13.633 1 95.62 255 LYS B O 1
ATOM 4875 N N . TYR B 1 256 ? 21.891 -21.562 -13.711 1 96 256 TYR B N 1
ATOM 4876 C CA . TYR B 1 256 ? 21.844 -22.688 -12.781 1 96 256 TYR B CA 1
ATOM 4877 C C . TYR B 1 256 ? 22.234 -23.984 -13.484 1 96 256 TYR B C 1
ATOM 4879 O O . TYR B 1 256 ? 22.875 -24.859 -12.883 1 96 256 TYR B O 1
ATOM 4887 N N . PHE B 1 257 ? 21.875 -24.094 -14.742 1 96.25 257 PHE B N 1
ATOM 4888 C CA . PHE B 1 257 ? 21.953 -25.406 -15.344 1 96.25 257 PHE B CA 1
ATOM 4889 C C . PHE B 1 257 ? 22.906 -25.406 -16.531 1 96.25 257 PHE B C 1
ATOM 4891 O O . PHE B 1 257 ? 23.234 -26.453 -17.094 1 96.25 257 PHE B O 1
ATOM 4898 N N . GLY B 1 258 ? 23.359 -24.266 -17.016 1 94 258 GLY B N 1
ATOM 4899 C CA . GLY B 1 258 ? 24.328 -24.156 -18.094 1 94 258 GLY B CA 1
ATOM 4900 C C . GLY B 1 258 ? 23.844 -24.812 -19.375 1 94 258 GLY B C 1
ATOM 4901 O O . GLY B 1 258 ? 22.75 -24.516 -19.859 1 94 258 GLY B O 1
ATOM 4902 N N . GLU B 1 259 ? 24.531 -25.781 -19.766 1 93 259 GLU B N 1
ATOM 4903 C CA . GLU B 1 259 ? 24.266 -26.438 -21.031 1 93 259 GLU B CA 1
ATOM 4904 C C . GLU B 1 259 ? 23 -27.281 -20.984 1 93 259 GLU B C 1
ATOM 4906 O O . GLU B 1 259 ? 22.344 -27.5 -22 1 93 259 GLU B O 1
ATOM 4911 N N . LYS B 1 260 ? 22.688 -27.688 -19.844 1 94.12 260 LYS B N 1
ATOM 4912 C CA . LYS B 1 260 ? 21.484 -28.5 -19.703 1 94.12 260 LYS B CA 1
ATOM 4913 C C . LYS B 1 260 ? 20.234 -27.688 -20.031 1 94.12 260 LYS B C 1
ATOM 4915 O O . LYS B 1 260 ? 19.188 -28.266 -20.344 1 94.12 260 LYS B O 1
ATOM 4920 N N . ALA B 1 261 ? 20.344 -26.422 -19.922 1 95.5 261 ALA B N 1
ATOM 4921 C CA . ALA B 1 261 ? 19.219 -25.531 -20.203 1 95.5 261 ALA B CA 1
ATOM 4922 C C . ALA B 1 261 ? 19.203 -25.078 -21.656 1 95.5 261 ALA B C 1
ATOM 4924 O O . ALA B 1 261 ? 18.656 -24.031 -21.984 1 95.5 261 ALA B O 1
ATOM 4925 N N . ALA B 1 262 ? 19.75 -25.797 -22.516 1 93.75 262 ALA B N 1
ATOM 4926 C CA . ALA B 1 262 ? 19.922 -25.422 -23.906 1 93.75 262 ALA B CA 1
ATOM 4927 C C . ALA B 1 262 ? 18.562 -25.234 -24.594 1 93.75 262 ALA B C 1
ATOM 4929 O O . ALA B 1 262 ? 18.438 -24.422 -25.516 1 93.75 262 ALA B O 1
ATOM 4930 N N . ARG B 1 263 ? 17.562 -25.891 -24.141 1 96 263 ARG B N 1
ATOM 4931 C CA . ARG B 1 263 ? 16.25 -25.812 -24.766 1 96 263 ARG B CA 1
ATOM 4932 C C . ARG B 1 263 ? 15.461 -24.609 -24.219 1 96 263 ARG B C 1
ATOM 4934 O O . ARG B 1 263 ? 14.398 -24.281 -24.75 1 96 263 ARG B O 1
ATOM 4941 N N . VAL B 1 264 ? 15.93 -24.047 -23.203 1 97 264 VAL B N 1
ATOM 4942 C CA . VAL B 1 264 ? 15.211 -22.922 -22.594 1 97 264 VAL B CA 1
ATOM 4943 C C . VAL B 1 264 ? 15.523 -21.641 -23.344 1 97 264 VAL B C 1
ATOM 4945 O O . VAL B 1 264 ? 16.656 -21.156 -23.328 1 97 264 VAL B O 1
ATOM 4948 N N . SER B 1 265 ? 14.625 -21.141 -24.047 1 95.56 265 SER B N 1
ATOM 4949 C CA . SER B 1 265 ? 14.695 -19.844 -24.734 1 95.56 265 SER B CA 1
ATOM 4950 C C . SER B 1 265 ? 13.445 -19.016 -24.453 1 95.56 265 SER B C 1
ATOM 4952 O O . SER B 1 265 ? 12.391 -19.547 -24.109 1 95.56 265 SER B O 1
ATOM 4954 N N . ASN B 1 266 ? 13.555 -17.766 -24.625 1 94.81 266 ASN B N 1
ATOM 4955 C CA . ASN B 1 266 ? 12.43 -16.875 -24.375 1 94.81 266 ASN B CA 1
ATOM 4956 C C . ASN B 1 266 ? 11.211 -17.266 -25.203 1 94.81 266 ASN B C 1
ATOM 4958 O O . ASN B 1 266 ? 10.086 -17.281 -24.703 1 94.81 266 ASN B O 1
ATOM 4962 N N . ARG B 1 267 ? 11.391 -17.594 -26.375 1 95.25 267 ARG B N 1
ATOM 4963 C CA . ARG B 1 267 ? 10.312 -17.953 -27.281 1 95.25 267 ARG B CA 1
ATOM 4964 C C . ARG B 1 267 ? 9.641 -19.25 -26.844 1 95.25 267 ARG B C 1
ATOM 4966 O O . ARG B 1 267 ? 8.414 -19.328 -26.766 1 95.25 267 ARG B O 1
ATOM 4973 N N . LYS B 1 268 ? 10.375 -20.219 -26.547 1 96.81 268 LYS B N 1
ATOM 4974 C CA . LYS B 1 268 ? 9.844 -21.531 -26.188 1 96.81 268 LYS B CA 1
ATOM 4975 C C . LYS B 1 268 ? 9.133 -21.484 -24.828 1 96.81 268 LYS B C 1
ATOM 4977 O O . LYS B 1 268 ? 8.148 -22.188 -24.625 1 96.81 268 LYS B O 1
ATOM 4982 N N . VAL B 1 269 ? 9.727 -20.703 -23.969 1 97.25 269 VAL B N 1
ATOM 4983 C CA . VAL B 1 269 ? 9.102 -20.531 -22.672 1 97.25 269 VAL B CA 1
ATOM 4984 C C . VAL B 1 269 ? 7.73 -19.875 -22.828 1 97.25 269 VAL B C 1
ATOM 4986 O O . VAL B 1 269 ? 6.766 -20.281 -22.172 1 97.25 269 VAL B O 1
ATOM 4989 N N . CYS B 1 270 ? 7.621 -18.906 -23.703 1 97.44 270 CYS B N 1
ATOM 4990 C CA . CYS B 1 270 ? 6.34 -18.281 -23.984 1 97.44 270 CYS B CA 1
ATOM 4991 C C . CYS B 1 270 ? 5.348 -19.281 -24.562 1 97.44 270 CYS B C 1
ATOM 4993 O O . CYS B 1 270 ? 4.184 -19.312 -24.156 1 97.44 270 CYS B O 1
ATOM 4995 N N . ILE B 1 271 ? 5.793 -20.047 -25.438 1 97.56 271 ILE B N 1
ATOM 4996 C CA . ILE B 1 271 ? 4.938 -21.031 -26.078 1 97.56 271 ILE B CA 1
ATOM 4997 C C . ILE B 1 271 ? 4.488 -22.062 -25.047 1 97.56 271 ILE B C 1
ATOM 4999 O O . ILE B 1 271 ? 3.32 -22.469 -25.031 1 97.56 271 ILE B O 1
ATOM 5003 N N . SER B 1 272 ? 5.438 -22.5 -24.25 1 98.19 272 SER B N 1
ATOM 5004 C CA . SER B 1 272 ? 5.102 -23.453 -23.203 1 98.19 272 SER B CA 1
ATOM 5005 C C . SER B 1 272 ? 4.008 -22.906 -22.297 1 98.19 272 SER B C 1
ATOM 5007 O O . SER B 1 272 ? 3.016 -23.594 -22.031 1 98.19 272 SER B O 1
ATOM 5009 N N . MET B 1 273 ? 4.105 -21.703 -21.844 1 98.44 273 MET B N 1
ATOM 5010 C CA . MET B 1 273 ? 3.111 -21.078 -20.969 1 98.44 273 MET B CA 1
ATOM 5011 C C . MET B 1 273 ? 1.796 -20.875 -21.719 1 98.44 273 MET B C 1
ATOM 5013 O O . MET B 1 273 ? 0.719 -21.016 -21.141 1 98.44 273 MET B O 1
ATOM 5017 N N . GLY B 1 274 ? 1.959 -20.422 -22.953 1 98.5 274 GLY B N 1
ATOM 5018 C CA . GLY B 1 274 ? 0.757 -20.25 -23.75 1 98.5 274 GLY B CA 1
ATOM 5019 C C . GLY B 1 274 ? -0.075 -21.516 -23.875 1 98.5 274 GLY B C 1
ATOM 5020 O O . GLY B 1 274 ? -1.287 -21.484 -23.656 1 98.5 274 GLY B O 1
ATOM 5021 N N . LEU B 1 275 ? 0.535 -22.594 -24.203 1 98.19 275 LEU B N 1
ATOM 5022 C CA . LEU B 1 275 ? -0.148 -23.875 -24.344 1 98.19 275 LEU B CA 1
ATOM 5023 C C . LEU B 1 275 ? -0.74 -24.312 -23 1 98.19 275 LEU B C 1
ATOM 5025 O O . LEU B 1 275 ? -1.844 -24.875 -22.969 1 98.19 275 LEU B O 1
ATOM 5029 N N . ALA B 1 276 ? 0.019 -24.141 -22 1 98.25 276 ALA B N 1
ATOM 5030 C CA . ALA B 1 276 ? -0.462 -24.516 -20.672 1 98.25 276 ALA B CA 1
ATOM 5031 C C . ALA B 1 276 ? -1.734 -23.75 -20.312 1 98.25 276 ALA B C 1
ATOM 5033 O O . ALA B 1 276 ? -2.654 -24.297 -19.719 1 98.25 276 ALA B O 1
ATOM 5034 N N . ASN B 1 277 ? -1.774 -22.469 -20.625 1 98.5 277 ASN B N 1
ATOM 5035 C CA . ASN B 1 277 ? -2.934 -21.656 -20.281 1 98.5 277 ASN B CA 1
ATOM 5036 C C . ASN B 1 277 ? -4.133 -21.984 -21.156 1 98.5 277 ASN B C 1
ATOM 5038 O O . ASN B 1 277 ? -5.277 -21.906 -20.719 1 98.5 277 ASN B O 1
ATOM 5042 N N . VAL B 1 278 ? -3.871 -22.359 -22.422 1 97.56 278 VAL B N 1
ATOM 5043 C CA . VAL B 1 278 ? -4.961 -22.828 -23.266 1 97.56 278 VAL B CA 1
ATOM 5044 C C . VAL B 1 278 ? -5.559 -24.109 -22.672 1 97.56 278 VAL B C 1
ATOM 5046 O O . VAL B 1 278 ? -6.781 -24.25 -22.594 1 97.56 278 VAL B O 1
ATOM 5049 N N . LEU B 1 279 ? -4.746 -24.984 -22.297 1 96.62 279 LEU B N 1
ATOM 5050 C CA . LEU B 1 279 ? -5.215 -26.219 -21.641 1 96.62 279 LEU B CA 1
ATOM 5051 C C . LEU B 1 279 ? -5.973 -25.906 -20.359 1 96.62 279 LEU B C 1
ATOM 5053 O O . LEU B 1 279 ? -7.035 -26.469 -20.109 1 96.62 279 LEU B O 1
ATOM 5057 N N . SER B 1 280 ? -5.359 -25.078 -19.547 1 96.81 280 SER B N 1
ATOM 5058 C CA . SER B 1 280 ? -5.977 -24.688 -18.281 1 96.81 280 SER B CA 1
ATOM 5059 C C . SER B 1 280 ? -7.371 -24.109 -18.5 1 96.81 280 SER B C 1
ATOM 5061 O O . SER B 1 280 ? -8.266 -24.312 -17.672 1 96.81 280 SER B O 1
ATOM 5063 N N . PHE B 1 281 ? -7.516 -23.328 -19.578 1 96.44 281 PHE B N 1
ATOM 5064 C CA . PHE B 1 281 ? -8.812 -22.75 -19.922 1 96.44 281 PHE B CA 1
ATOM 5065 C C . PHE B 1 281 ? -9.852 -23.844 -20.141 1 96.44 281 PHE B C 1
ATOM 5067 O O . PHE B 1 281 ? -10.961 -23.781 -19.609 1 96.44 281 PHE B O 1
ATOM 5074 N N . PHE B 1 282 ? -9.562 -24.875 -20.797 1 95.44 282 PHE B N 1
ATOM 5075 C CA . PHE B 1 282 ? -10.5 -25.922 -21.188 1 95.44 282 PHE B CA 1
ATOM 5076 C C . PHE B 1 282 ? -10.891 -26.766 -19.984 1 95.44 282 PHE B C 1
ATOM 5078 O O . PHE B 1 282 ? -12 -27.297 -19.922 1 95.44 282 PHE B O 1
ATOM 5085 N N . VAL B 1 283 ? -10.078 -26.875 -19.016 1 93.25 283 VAL B N 1
ATOM 5086 C CA . VAL B 1 283 ? -10.383 -27.75 -17.891 1 93.25 283 VAL B CA 1
ATOM 5087 C C . VAL B 1 283 ? -10.82 -26.922 -16.688 1 93.25 283 VAL B C 1
ATOM 5089 O O . VAL B 1 283 ? -10.984 -27.453 -15.594 1 93.25 283 VAL B O 1
ATOM 5092 N N . GLY B 1 284 ? -10.938 -25.625 -16.906 1 92.12 284 GLY B N 1
ATOM 5093 C CA . GLY B 1 284 ? -11.422 -24.781 -15.828 1 92.12 284 GLY B CA 1
ATOM 5094 C C . GLY B 1 284 ? -10.359 -24.453 -14.797 1 92.12 284 GLY B C 1
ATOM 5095 O O . GLY B 1 284 ? -10.656 -24.344 -13.602 1 92.12 284 GLY B O 1
ATOM 5096 N N . GLY B 1 285 ? -9.133 -24.344 -15.172 1 94.69 285 GLY B N 1
ATOM 5097 C CA . GLY B 1 285 ? -8.031 -24.016 -14.273 1 94.69 285 GLY B CA 1
ATOM 5098 C C . GLY B 1 285 ? -7.797 -22.531 -14.141 1 94.69 285 GLY B C 1
ATOM 5099 O O . GLY B 1 285 ? -8.727 -21.734 -14.305 1 94.69 285 GLY B O 1
ATOM 5100 N N . MET B 1 286 ? -6.617 -22.172 -13.648 1 96.06 286 MET B N 1
ATOM 5101 C CA . MET B 1 286 ? -6.238 -20.781 -13.438 1 96.06 286 MET B CA 1
ATOM 5102 C C . MET B 1 286 ? -5.051 -20.406 -14.312 1 96.06 286 MET B C 1
ATOM 5104 O O . MET B 1 286 ? -4.398 -21.266 -14.898 1 96.06 286 MET B O 1
ATOM 5108 N N . PRO B 1 287 ? -4.84 -19.078 -14.523 1 97.5 287 PRO B N 1
ATOM 5109 C CA . PRO B 1 287 ? -3.643 -18.703 -15.273 1 97.5 287 PRO B CA 1
ATOM 5110 C C . PRO B 1 287 ? -2.352 -19.172 -14.617 1 97.5 287 PRO B C 1
ATOM 5112 O O . PRO B 1 287 ? -2.178 -19.016 -13.406 1 97.5 287 PRO B O 1
ATOM 5115 N N . LEU B 1 288 ? -1.469 -19.719 -15.438 1 98.06 288 LEU B N 1
ATOM 5116 C CA . LEU B 1 288 ? -0.24 -20.344 -14.945 1 98.06 288 LEU B CA 1
ATOM 5117 C C . LEU B 1 288 ? 0.976 -19.797 -15.688 1 98.06 288 LEU B C 1
ATOM 5119 O O . LEU B 1 288 ? 0.873 -19.391 -16.844 1 98.06 288 LEU B O 1
ATOM 5123 N N . CYS B 1 289 ? 1.988 -19.719 -14.984 1 97.69 289 CYS B N 1
ATOM 5124 C CA . CYS B 1 289 ? 3.232 -19.281 -15.609 1 97.69 289 CYS B CA 1
ATOM 5125 C C . CYS B 1 289 ? 4.434 -19.969 -14.961 1 97.69 289 CYS B C 1
ATOM 5127 O O . CYS B 1 289 ? 4.273 -20.781 -14.047 1 97.69 289 CYS B O 1
ATOM 5129 N N . HIS B 1 290 ? 5.559 -19.828 -15.539 1 97.31 290 HIS B N 1
ATOM 5130 C CA . HIS B 1 290 ? 6.824 -20.188 -14.898 1 97.31 290 HIS B CA 1
ATOM 5131 C C . HIS B 1 290 ? 7.246 -19.109 -13.898 1 97.31 290 HIS B C 1
ATOM 5133 O O . HIS B 1 290 ? 6.41 -18.344 -13.406 1 97.31 290 HIS B O 1
ATOM 5139 N N . GLY B 1 291 ? 8.453 -19.109 -13.531 1 94.25 291 GLY B N 1
ATOM 5140 C CA . GLY B 1 291 ? 8.875 -18.062 -12.617 1 94.25 291 GLY B CA 1
ATOM 5141 C C . GLY B 1 291 ? 10.297 -18.25 -12.109 1 94.25 291 GLY B C 1
ATOM 5142 O O . GLY B 1 291 ? 10.672 -19.344 -11.688 1 94.25 291 GLY B O 1
ATOM 5143 N N . ALA B 1 292 ? 11.047 -17.172 -12.156 1 93.62 292 ALA B N 1
ATOM 5144 C CA . ALA B 1 292 ? 12.43 -17.203 -11.695 1 93.62 292 ALA B CA 1
ATOM 5145 C C . ALA B 1 292 ? 12.5 -17.516 -10.203 1 93.62 292 ALA B C 1
ATOM 5147 O O . ALA B 1 292 ? 13.375 -18.266 -9.758 1 93.62 292 ALA B O 1
ATOM 5148 N N . GLY B 1 293 ? 11.586 -16.969 -9.484 1 91 293 GLY B N 1
ATOM 5149 C CA . GLY B 1 293 ? 11.555 -17.219 -8.047 1 91 293 GLY B CA 1
ATOM 5150 C C . GLY B 1 293 ? 11.266 -18.672 -7.711 1 91 293 GLY B C 1
ATOM 5151 O O . GLY B 1 293 ? 11.875 -19.234 -6.801 1 91 293 GLY B O 1
ATOM 5152 N N . GLY B 1 294 ? 10.305 -19.203 -8.367 1 93.88 294 GLY B N 1
ATOM 5153 C CA . GLY B 1 294 ? 10.008 -20.609 -8.18 1 93.88 294 GLY B CA 1
ATOM 5154 C C . GLY B 1 294 ? 11.18 -21.516 -8.5 1 93.88 294 GLY B C 1
ATOM 5155 O O . GLY B 1 294 ? 11.445 -22.484 -7.785 1 93.88 294 GLY B O 1
ATOM 5156 N N . LEU B 1 295 ? 11.859 -21.141 -9.57 1 95.94 295 LEU B N 1
ATOM 5157 C CA . LEU B 1 295 ? 13.023 -21.922 -9.945 1 95.94 295 LEU B CA 1
ATOM 5158 C C . LEU B 1 295 ? 14.094 -21.875 -8.852 1 95.94 295 LEU B C 1
ATOM 5160 O O . LEU B 1 295 ? 14.672 -22.891 -8.492 1 95.94 295 LEU B O 1
ATOM 5164 N N . ALA B 1 296 ? 14.352 -20.734 -8.406 1 93.19 296 ALA B N 1
ATOM 5165 C CA . ALA B 1 296 ? 15.336 -20.562 -7.34 1 93.19 296 ALA B CA 1
ATOM 5166 C C . ALA B 1 296 ? 14.961 -21.359 -6.102 1 93.19 296 ALA B C 1
ATOM 5168 O O . ALA B 1 296 ? 15.836 -21.938 -5.438 1 93.19 296 ALA B O 1
ATOM 5169 N N . ALA B 1 297 ? 13.695 -21.391 -5.801 1 90.75 297 ALA B N 1
ATOM 5170 C CA . ALA B 1 297 ? 13.227 -22.141 -4.641 1 90.75 297 ALA B CA 1
ATOM 5171 C C . ALA B 1 297 ? 13.445 -23.641 -4.836 1 90.75 297 ALA B C 1
ATOM 5173 O O . ALA B 1 297 ? 13.938 -24.312 -3.936 1 90.75 297 ALA B O 1
ATOM 5174 N N . HIS B 1 298 ? 13.008 -24.125 -5.973 1 94.25 298 HIS B N 1
ATOM 5175 C CA . HIS B 1 298 ? 13.227 -25.547 -6.262 1 94.25 298 HIS B CA 1
ATOM 5176 C C . HIS B 1 298 ? 14.703 -25.906 -6.176 1 94.25 298 HIS B C 1
ATOM 5178 O O . HIS B 1 298 ? 15.07 -26.922 -5.586 1 94.25 298 HIS B O 1
ATOM 5184 N N . TYR B 1 299 ? 15.516 -25.047 -6.77 1 94.06 299 TYR B N 1
ATOM 5185 C CA . TYR B 1 299 ? 16.953 -25.266 -6.785 1 94.06 299 TYR B CA 1
ATOM 5186 C C . TYR B 1 299 ? 17.531 -25.234 -5.375 1 94.06 299 TYR B C 1
ATOM 5188 O O . TYR B 1 299 ? 18.391 -26.047 -5.027 1 94.06 299 TYR B O 1
ATOM 5196 N N . ARG B 1 300 ? 17.078 -24.375 -4.617 1 89.94 300 ARG B N 1
ATOM 5197 C CA . ARG B 1 300 ? 17.531 -24.234 -3.242 1 89.94 300 ARG B CA 1
ATOM 5198 C C . ARG B 1 300 ? 17.25 -25.484 -2.432 1 89.94 300 ARG B C 1
ATOM 5200 O O . ARG B 1 300 ? 18.031 -25.859 -1.562 1 89.94 300 ARG B O 1
ATOM 5207 N N . PHE B 1 301 ? 16.188 -26.141 -2.736 1 89.88 301 PHE B N 1
ATOM 5208 C CA . PHE B 1 301 ? 15.766 -27.297 -1.951 1 89.88 301 PHE B CA 1
ATOM 5209 C C . PHE B 1 301 ? 16.328 -28.594 -2.549 1 89.88 301 PHE B C 1
ATOM 5211 O O . PHE B 1 301 ? 16.031 -29.688 -2.053 1 89.88 301 PHE B O 1
ATOM 5218 N N . GLY B 1 302 ? 17.047 -28.422 -3.717 1 90.81 302 GLY B N 1
ATOM 5219 C CA . GLY B 1 302 ? 17.844 -29.578 -4.121 1 90.81 302 GLY B CA 1
ATOM 5220 C C . GLY B 1 302 ? 17.531 -30.062 -5.523 1 90.81 302 GLY B C 1
ATOM 5221 O O . GLY B 1 302 ? 18.234 -30.906 -6.066 1 90.81 302 GLY B O 1
ATOM 5222 N N . ALA B 1 303 ? 16.562 -29.469 -6.168 1 95.12 303 ALA B N 1
ATOM 5223 C CA . ALA B 1 303 ? 16.188 -29.922 -7.508 1 95.12 303 ALA B CA 1
ATOM 5224 C C . ALA B 1 303 ? 17.266 -29.578 -8.523 1 95.12 303 ALA B C 1
ATOM 5226 O O . ALA B 1 303 ? 17.828 -28.469 -8.5 1 95.12 303 ALA B O 1
ATOM 5227 N N . ARG B 1 304 ? 17.594 -30.562 -9.336 1 95.69 304 ARG B N 1
ATOM 5228 C CA . ARG B 1 304 ? 18.625 -30.344 -10.336 1 95.69 304 ARG B CA 1
ATOM 5229 C C . ARG B 1 304 ? 18.203 -30.859 -11.703 1 95.69 304 ARG B C 1
ATOM 5231 O O . ARG B 1 304 ? 18.781 -30.5 -12.727 1 95.69 304 ARG B O 1
ATOM 5238 N N . THR B 1 305 ? 17.188 -31.641 -11.703 1 96.31 305 THR B N 1
ATOM 5239 C CA . THR B 1 305 ? 16.734 -32.25 -12.953 1 96.31 305 THR B CA 1
ATOM 5240 C C . THR B 1 305 ? 15.219 -32.188 -13.086 1 96.31 305 THR B C 1
ATOM 5242 O O . THR B 1 305 ? 14.539 -31.719 -12.172 1 96.31 305 THR B O 1
ATOM 5245 N N . ALA B 1 306 ? 14.727 -32.688 -14.234 1 97.25 306 ALA B N 1
ATOM 5246 C CA . ALA B 1 306 ? 13.289 -32.688 -14.5 1 97.25 306 ALA B CA 1
ATOM 5247 C C . ALA B 1 306 ? 12.578 -33.688 -13.625 1 97.25 306 ALA B C 1
ATOM 5249 O O . ALA B 1 306 ? 11.344 -33.75 -13.578 1 97.25 306 ALA B O 1
ATOM 5250 N N . GLY B 1 307 ? 13.297 -34.469 -12.938 1 96.88 307 GLY B N 1
ATOM 5251 C CA . GLY B 1 307 ? 12.695 -35.406 -12 1 96.88 307 GLY B CA 1
ATOM 5252 C C . GLY B 1 307 ? 11.836 -34.75 -10.953 1 96.88 307 GLY B C 1
ATOM 5253 O O . GLY B 1 307 ? 10.812 -35.281 -10.531 1 96.88 307 GLY B O 1
ATOM 5254 N N . SER B 1 308 ? 12.25 -33.625 -10.5 1 96.56 308 SER B N 1
ATOM 5255 C CA . SER B 1 308 ? 11.461 -32.875 -9.531 1 96.56 308 SER B CA 1
ATOM 5256 C C . SER B 1 308 ? 10.086 -32.531 -10.094 1 96.56 308 SER B C 1
ATOM 5258 O O . SER B 1 308 ? 9.086 -32.562 -9.375 1 96.56 308 SER B O 1
ATOM 5260 N N . ASN B 1 309 ? 10.047 -32.188 -11.367 1 97.75 309 ASN B N 1
ATOM 5261 C CA . ASN B 1 309 ? 8.781 -31.859 -12.023 1 97.75 309 ASN B CA 1
ATOM 5262 C C . ASN B 1 309 ? 7.855 -33.062 -12.086 1 97.75 309 ASN B C 1
ATOM 5264 O O . ASN B 1 309 ? 6.641 -32.938 -11.922 1 97.75 309 ASN B O 1
ATOM 5268 N N . ILE B 1 310 ? 8.43 -34.156 -12.336 1 97.31 310 ILE B N 1
ATOM 5269 C CA . ILE B 1 310 ? 7.633 -35.375 -12.406 1 97.31 310 ILE B CA 1
ATOM 5270 C C . ILE B 1 310 ? 7.039 -35.688 -11.031 1 97.31 310 ILE B C 1
ATOM 5272 O O . ILE B 1 310 ? 5.859 -36.031 -10.922 1 97.31 310 ILE B O 1
ATOM 5276 N N . PHE B 1 311 ? 7.84 -35.562 -10.023 1 95.94 311 PHE B N 1
ATOM 5277 C CA . PHE B 1 311 ? 7.379 -35.844 -8.664 1 95.94 311 PHE B CA 1
ATOM 5278 C C . PHE B 1 311 ? 6.188 -34.938 -8.328 1 95.94 311 PHE B C 1
ATOM 5280 O O . PHE B 1 311 ? 5.125 -35.438 -7.941 1 95.94 311 PHE B O 1
ATOM 5287 N N . ILE B 1 312 ? 6.301 -33.688 -8.461 1 95.81 312 ILE B N 1
ATOM 5288 C CA . ILE B 1 312 ? 5.277 -32.75 -8.031 1 95.81 312 ILE B CA 1
ATOM 5289 C C . ILE B 1 312 ? 4.086 -32.812 -8.977 1 95.81 312 ILE B C 1
ATOM 5291 O O . ILE B 1 312 ? 2.936 -32.656 -8.555 1 95.81 312 ILE B O 1
ATOM 5295 N N . GLY B 1 313 ? 4.383 -32.938 -10.273 1 96.94 313 GLY B N 1
ATOM 5296 C CA . GLY B 1 313 ? 3.299 -33.062 -11.234 1 96.94 313 GLY B CA 1
ATOM 5297 C C . GLY B 1 313 ? 2.406 -34.281 -10.961 1 96.94 313 GLY B C 1
ATOM 5298 O O . GLY B 1 313 ? 1.18 -34.156 -11 1 96.94 313 GLY B O 1
ATOM 5299 N N . LEU B 1 314 ? 2.996 -35.375 -10.695 1 95.69 314 LEU B N 1
ATOM 5300 C CA . LEU B 1 314 ? 2.244 -36.562 -10.375 1 95.69 314 LEU B CA 1
ATOM 5301 C C . LEU B 1 314 ? 1.437 -36.375 -9.094 1 95.69 314 LEU B C 1
ATOM 5303 O O . LEU B 1 314 ? 0.32 -36.906 -8.984 1 95.69 314 LEU B O 1
ATOM 5307 N N . PHE B 1 315 ? 2.053 -35.75 -8.219 1 92.56 315 PHE B N 1
ATOM 5308 C CA . PHE B 1 315 ? 1.358 -35.5 -6.969 1 92.56 315 PHE B CA 1
ATOM 5309 C C . PHE B 1 315 ? 0.06 -34.75 -7.223 1 92.56 315 PHE B C 1
ATOM 5311 O O . PHE B 1 315 ? -1.001 -35.125 -6.734 1 92.56 315 PHE B O 1
ATOM 5318 N N . PHE B 1 316 ? 0.108 -33.625 -7.965 1 93.69 316 PHE B N 1
ATOM 5319 C CA . PHE B 1 316 ? -1.074 -32.812 -8.242 1 93.69 316 PHE B CA 1
ATOM 5320 C C . PHE B 1 316 ? -2.088 -33.625 -9.062 1 93.69 316 PHE B C 1
ATOM 5322 O O . PHE B 1 316 ? -3.297 -33.5 -8.844 1 93.69 316 PHE B O 1
ATOM 5329 N N . LEU B 1 317 ? -1.618 -34.406 -10 1 93.44 317 LEU B N 1
ATOM 5330 C CA . LEU B 1 317 ? -2.516 -35.219 -10.812 1 93.44 317 LEU B CA 1
ATOM 5331 C C . LEU B 1 317 ? -3.234 -36.25 -9.961 1 93.44 317 LEU B C 1
ATOM 5333 O O . LEU B 1 317 ? -4.43 -36.469 -10.141 1 93.44 317 LEU B O 1
ATOM 5337 N N . LEU B 1 318 ? -2.512 -36.844 -9.07 1 89.88 318 LEU B N 1
ATOM 5338 C CA . LEU B 1 318 ? -3.1 -37.875 -8.203 1 89.88 318 LEU B CA 1
ATOM 5339 C C . LEU B 1 318 ? -4.141 -37.25 -7.273 1 89.88 318 LEU B C 1
ATOM 5341 O O . LEU B 1 318 ? -5.207 -37.844 -7.055 1 89.88 318 LEU B O 1
ATOM 5345 N N . VAL B 1 319 ? -3.83 -36.125 -6.754 1 86.75 319 VAL B N 1
ATOM 5346 C CA . VAL B 1 319 ? -4.777 -35.438 -5.891 1 86.75 319 VAL B CA 1
ATOM 5347 C C . VAL B 1 319 ? -6.047 -35.094 -6.672 1 86.75 319 VAL B C 1
ATOM 5349 O O . VAL B 1 319 ? -7.16 -35.25 -6.164 1 86.75 319 VAL B O 1
ATOM 5352 N N . ALA B 1 320 ? -5.891 -34.594 -7.887 1 88.38 320 ALA B N 1
ATOM 5353 C CA . ALA B 1 320 ? -7.023 -34.219 -8.734 1 88.38 320 ALA B CA 1
ATOM 5354 C C . ALA B 1 320 ? -7.883 -35.438 -9.07 1 88.38 320 ALA B C 1
ATOM 5356 O O . ALA B 1 320 ? -9.117 -35.375 -9.039 1 88.38 320 ALA B O 1
ATOM 5357 N N . ILE B 1 321 ? -7.262 -36.531 -9.375 1 85.81 321 ILE B N 1
ATOM 5358 C CA . ILE B 1 321 ? -7.961 -37.688 -9.867 1 85.81 321 ILE B CA 1
ATOM 5359 C C . ILE B 1 321 ? -8.57 -38.469 -8.695 1 85.81 321 ILE B C 1
ATOM 5361 O O . ILE B 1 321 ? -9.695 -38.969 -8.781 1 85.81 321 ILE B O 1
ATOM 5365 N N . ILE B 1 322 ? -7.832 -38.594 -7.633 1 82.56 322 ILE B N 1
ATOM 5366 C CA . ILE B 1 322 ? -8.266 -39.438 -6.504 1 82.56 322 ILE B CA 1
ATOM 5367 C C . ILE B 1 322 ? -9.352 -38.688 -5.723 1 82.56 322 ILE B C 1
ATOM 5369 O O . ILE B 1 322 ? -10.359 -39.281 -5.344 1 82.56 322 ILE B O 1
ATOM 5373 N N . PHE B 1 323 ? -9.195 -37.438 -5.516 1 81 323 PHE B N 1
ATOM 5374 C CA . PHE B 1 323 ? -10.117 -36.719 -4.652 1 81 323 PHE B CA 1
ATOM 5375 C C . PHE B 1 323 ? -11.172 -35.969 -5.473 1 81 323 PHE B C 1
ATOM 5377 O O . PHE B 1 323 ? -12.297 -35.781 -5.016 1 81 323 PHE B O 1
ATOM 5384 N N . GLY B 1 324 ? -10.883 -35.625 -6.688 1 73.69 324 GLY B N 1
ATOM 5385 C CA . GLY B 1 324 ? -11.828 -34.938 -7.531 1 73.69 324 GLY B CA 1
ATOM 5386 C C . GLY B 1 324 ? -12.531 -33.781 -6.812 1 73.69 324 GLY B C 1
ATOM 5387 O O . GLY B 1 324 ? -11.883 -32.938 -6.223 1 73.69 324 GLY B O 1
ATOM 5388 N N . ASP B 1 325 ? -13.891 -33.844 -6.758 1 68.81 325 ASP B N 1
ATOM 5389 C CA . ASP B 1 325 ? -14.727 -32.812 -6.141 1 68.81 325 ASP B CA 1
ATOM 5390 C C . ASP B 1 325 ? -14.539 -32.812 -4.625 1 68.81 325 ASP B C 1
ATOM 5392 O O . ASP B 1 325 ? -14.789 -31.781 -3.975 1 68.81 325 ASP B O 1
ATOM 5396 N N . LYS B 1 326 ? -14.023 -33.844 -4.176 1 76.06 326 LYS B N 1
ATOM 5397 C CA . LYS B 1 326 ? -13.805 -33.938 -2.732 1 76.06 326 LYS B CA 1
ATOM 5398 C C . LYS B 1 326 ? -12.594 -33.094 -2.311 1 76.06 326 LYS B C 1
ATOM 5400 O O . LYS B 1 326 ? -12.422 -32.812 -1.126 1 76.06 326 LYS B O 1
ATOM 5405 N N . SER B 1 327 ? -11.828 -32.75 -3.312 1 78.31 327 SER B N 1
ATOM 5406 C CA . SER B 1 327 ? -10.688 -31.875 -3.016 1 78.31 327 SER B CA 1
ATOM 5407 C C . SER B 1 327 ? -11.125 -30.609 -2.307 1 78.31 327 SER B C 1
ATOM 5409 O O . SER B 1 327 ? -10.438 -30.109 -1.409 1 78.31 327 SER B O 1
ATOM 5411 N N . VAL B 1 328 ? -12.273 -30.188 -2.65 1 75.44 328 VAL B N 1
ATOM 5412 C CA . VAL B 1 328 ? -12.789 -28.969 -2.027 1 75.44 328 VAL B CA 1
ATOM 5413 C C . VAL B 1 328 ? -13.062 -29.234 -0.546 1 75.44 328 VAL B C 1
ATOM 5415 O O . VAL B 1 328 ? -12.789 -28.359 0.296 1 75.44 328 VAL B O 1
ATOM 5418 N N . GLN B 1 329 ? -13.586 -30.375 -0.291 1 77.38 329 GLN B N 1
ATOM 5419 C CA . GLN B 1 329 ? -13.891 -30.719 1.095 1 77.38 329 GLN B CA 1
ATOM 5420 C C . GLN B 1 329 ? -12.617 -30.797 1.933 1 77.38 329 GLN B C 1
ATOM 5422 O O . GLN B 1 329 ? -12.602 -30.375 3.092 1 77.38 329 GLN B O 1
ATOM 5427 N N . LEU B 1 330 ? -11.625 -31.344 1.275 1 77.88 330 LEU B N 1
ATOM 5428 C CA . LEU B 1 330 ? -10.336 -31.422 1.959 1 77.88 330 LEU B CA 1
ATOM 5429 C C . LEU B 1 330 ? -9.773 -30.031 2.215 1 77.88 330 LEU B C 1
ATOM 5431 O O . LEU B 1 330 ? -9.203 -29.766 3.279 1 77.88 330 LEU B O 1
ATOM 5435 N N . LEU B 1 331 ? -9.977 -29.188 1.276 1 82.06 331 LEU B N 1
ATOM 5436 C CA . LEU B 1 331 ? -9.445 -27.844 1.383 1 82.06 331 LEU B CA 1
ATOM 5437 C C . LEU B 1 331 ? -10.219 -27.031 2.412 1 82.06 331 LEU B C 1
ATOM 5439 O O . LEU B 1 331 ? -9.672 -26.109 3.031 1 82.06 331 LEU B O 1
ATOM 5443 N N . ASN B 1 332 ? -11.461 -27.453 2.648 1 81.81 332 ASN B N 1
ATOM 5444 C CA . ASN B 1 332 ? -12.289 -26.766 3.645 1 81.81 332 ASN B CA 1
ATOM 5445 C C . ASN B 1 332 ? -11.812 -27.062 5.062 1 81.81 332 ASN B C 1
ATOM 5447 O O . ASN B 1 332 ? -12.188 -26.359 6.008 1 81.81 332 ASN B O 1
ATOM 5451 N N . LEU B 1 333 ? -11.016 -28.031 5.129 1 83.44 333 LEU B N 1
ATOM 5452 C CA . LEU B 1 333 ? -10.445 -28.359 6.434 1 83.44 333 LEU B CA 1
ATOM 5453 C C . LEU B 1 333 ? -9.352 -27.375 6.816 1 83.44 333 LEU B C 1
ATOM 5455 O O . LEU B 1 333 ? -9 -27.266 7.992 1 83.44 333 LEU B O 1
ATOM 5459 N N . LEU B 1 334 ? -8.883 -26.703 5.906 1 87.69 334 LEU B N 1
ATOM 5460 C CA . LEU B 1 334 ? -7.809 -25.75 6.164 1 87.69 334 LEU B CA 1
ATOM 5461 C C . LEU B 1 334 ? -8.367 -24.438 6.719 1 87.69 334 LEU B C 1
ATOM 5463 O O . LEU B 1 334 ? -9.125 -23.75 6.043 1 87.69 334 LEU B O 1
ATOM 5467 N N . PRO B 1 335 ? -7.965 -24.141 7.969 1 92.12 335 PRO B N 1
ATOM 5468 C CA . PRO B 1 335 ? -8.43 -22.859 8.5 1 92.12 335 PRO B CA 1
ATOM 5469 C C . PRO B 1 335 ? -8.047 -21.672 7.598 1 92.12 335 PRO B C 1
ATOM 5471 O O . PRO B 1 335 ? -6.941 -21.641 7.055 1 92.12 335 PRO B O 1
ATOM 5474 N N . LEU B 1 336 ? -8.961 -20.75 7.449 1 92.62 336 LEU B N 1
ATOM 5475 C CA . LEU B 1 336 ? -8.758 -19.594 6.594 1 92.62 336 LEU B CA 1
ATOM 5476 C C . LEU B 1 336 ? -7.621 -18.719 7.125 1 92.62 336 LEU B C 1
ATOM 5478 O O . LEU B 1 336 ? -6.91 -18.078 6.348 1 92.62 336 LEU B O 1
ATOM 5482 N N . SER B 1 337 ? -7.406 -18.734 8.398 1 95.19 337 SER B N 1
ATOM 5483 C CA . SER B 1 337 ? -6.336 -17.969 9.016 1 95.19 337 SER B CA 1
ATOM 5484 C C . SER B 1 337 ? -4.965 -18.484 8.594 1 95.19 337 SER B C 1
ATOM 5486 O O . SER B 1 337 ? -4.008 -17.719 8.477 1 95.19 337 SER B O 1
ATOM 5488 N N . ILE B 1 338 ? -4.871 -19.734 8.375 1 93 338 ILE B N 1
ATOM 5489 C CA . ILE B 1 338 ? -3.631 -20.344 7.906 1 93 338 ILE B CA 1
ATOM 5490 C C . ILE B 1 338 ? -3.348 -19.891 6.477 1 93 338 ILE B C 1
ATOM 5492 O O . ILE B 1 338 ? -2.217 -19.516 6.148 1 93 338 ILE B O 1
ATOM 5496 N N . LEU B 1 339 ? -4.41 -19.938 5.734 1 90.94 339 LEU B N 1
ATOM 5497 C CA . LEU B 1 339 ? -4.309 -19.406 4.383 1 90.94 339 LEU B CA 1
ATOM 5498 C C . LEU B 1 339 ? -3.889 -17.938 4.414 1 90.94 339 LEU B C 1
ATOM 5500 O O . LEU B 1 339 ? -3.074 -17.5 3.6 1 90.94 339 LEU B O 1
ATOM 5504 N N . GLY B 1 340 ? -4.453 -17.25 5.324 1 95.5 340 GLY B N 1
ATOM 5505 C CA . GLY B 1 340 ? -4.129 -15.844 5.48 1 95.5 340 GLY B CA 1
ATOM 5506 C C . GLY B 1 340 ? -2.66 -15.594 5.762 1 95.5 340 GLY B C 1
ATOM 5507 O O . GLY B 1 340 ? -2.055 -14.695 5.18 1 95.5 340 GLY B O 1
ATOM 5508 N N . ALA B 1 341 ? -2.078 -16.375 6.609 1 95.25 341 ALA B N 1
ATOM 5509 C CA . ALA B 1 341 ? -0.663 -16.234 6.941 1 95.25 341 ALA B CA 1
ATOM 5510 C C . ALA B 1 341 ? 0.215 -16.469 5.715 1 95.25 341 ALA B C 1
ATOM 5512 O O . ALA B 1 341 ? 1.188 -15.734 5.5 1 95.25 341 ALA B O 1
ATOM 5513 N N . LEU B 1 342 ? -0.136 -17.375 4.977 1 92.38 342 LEU B N 1
ATOM 5514 C CA . LEU B 1 342 ? 0.654 -17.703 3.793 1 92.38 342 LEU B CA 1
ATOM 5515 C C . LEU B 1 342 ? 0.527 -16.609 2.742 1 92.38 342 LEU B C 1
ATOM 5517 O O . LEU B 1 342 ? 1.509 -16.25 2.086 1 92.38 342 LEU B O 1
ATOM 5521 N N . LEU B 1 343 ? -0.66 -16.094 2.576 1 93.94 343 LEU B N 1
ATOM 5522 C CA . LEU B 1 343 ? -0.871 -15 1.627 1 93.94 343 LEU B CA 1
ATOM 5523 C C . LEU B 1 343 ? -0.123 -13.742 2.064 1 93.94 343 LEU B C 1
ATOM 5525 O O . LEU B 1 343 ? 0.387 -12.992 1.228 1 93.94 343 LEU B O 1
ATOM 5529 N N . LEU B 1 344 ? -0.124 -13.516 3.355 1 95.81 344 LEU B N 1
ATOM 5530 C CA . LEU B 1 344 ? 0.619 -12.391 3.904 1 95.81 344 LEU B CA 1
ATOM 5531 C C . LEU B 1 344 ? 2.086 -12.453 3.496 1 95.81 344 LEU B C 1
ATOM 5533 O O . LEU B 1 344 ? 2.639 -11.469 2.99 1 95.81 344 LEU B O 1
ATOM 5537 N N . PHE B 1 345 ? 2.697 -13.57 3.607 1 92.25 345 PHE B N 1
ATOM 5538 C CA . PHE B 1 345 ? 4.117 -13.711 3.312 1 92.25 345 PHE B CA 1
ATOM 5539 C C . PHE B 1 345 ? 4.363 -13.727 1.809 1 92.25 345 PHE B C 1
ATOM 5541 O O . PHE B 1 345 ? 5.379 -13.211 1.336 1 92.25 345 PHE B O 1
ATOM 5548 N N . ALA B 1 346 ? 3.434 -14.352 1.102 1 91.12 346 ALA B N 1
ATOM 5549 C CA . ALA B 1 346 ? 3.541 -14.297 -0.354 1 91.12 346 ALA B CA 1
ATOM 5550 C C . ALA B 1 346 ? 3.496 -12.852 -0.85 1 91.12 346 ALA B C 1
ATOM 5552 O O . ALA B 1 346 ? 4.223 -12.484 -1.775 1 91.12 346 ALA B O 1
ATOM 5553 N N . GLY B 1 347 ? 2.625 -12.086 -0.274 1 95 347 GLY B N 1
ATOM 5554 C CA . GLY B 1 347 ? 2.51 -10.68 -0.635 1 95 347 GLY B CA 1
ATOM 5555 C C . GLY B 1 347 ? 3.752 -9.875 -0.304 1 95 347 GLY B C 1
ATOM 5556 O O . GLY B 1 347 ? 4.176 -9.031 -1.092 1 95 347 GLY B O 1
ATOM 5557 N N . VAL B 1 348 ? 4.348 -10.156 0.832 1 95 348 VAL B N 1
ATOM 5558 C CA . VAL B 1 348 ? 5.555 -9.445 1.241 1 95 348 VAL B CA 1
ATOM 5559 C C . VAL B 1 348 ? 6.676 -9.711 0.242 1 95 348 VAL B C 1
ATOM 5561 O O . VAL B 1 348 ? 7.43 -8.805 -0.114 1 95 348 VAL B O 1
ATOM 5564 N N . GLN B 1 349 ? 6.801 -10.922 -0.175 1 91.31 349 GLN B N 1
ATOM 5565 C CA . GLN B 1 349 ? 7.844 -11.281 -1.131 1 91.31 349 GLN B CA 1
ATOM 5566 C C . GLN B 1 349 ? 7.703 -10.477 -2.422 1 91.31 349 GLN B C 1
ATOM 5568 O O . GLN B 1 349 ? 8.703 -10.031 -2.992 1 91.31 349 GLN B O 1
ATOM 5573 N N . LEU B 1 350 ? 6.5 -10.312 -2.814 1 92 350 LEU B N 1
ATOM 5574 C CA . LEU B 1 350 ? 6.25 -9.523 -4.02 1 92 350 LEU B CA 1
ATOM 5575 C C . LEU B 1 350 ? 6.547 -8.047 -3.775 1 92 350 LEU B C 1
ATOM 5577 O O . LEU B 1 350 ? 7.137 -7.383 -4.629 1 92 350 LEU B O 1
ATOM 5581 N N . ALA B 1 351 ? 6.148 -7.543 -2.67 1 96.19 351 ALA B N 1
ATOM 5582 C CA . ALA B 1 351 ? 6.324 -6.129 -2.344 1 96.19 351 ALA B CA 1
ATOM 5583 C C . ALA B 1 351 ? 7.801 -5.777 -2.203 1 96.19 351 ALA B C 1
ATOM 5585 O O . ALA B 1 351 ? 8.211 -4.656 -2.516 1 96.19 351 ALA B O 1
ATOM 5586 N N . LEU B 1 352 ? 8.641 -6.719 -1.755 1 95.75 352 LEU B N 1
ATOM 5587 C CA . LEU B 1 352 ? 10.055 -6.488 -1.489 1 95.75 352 LEU B CA 1
ATOM 5588 C C . LEU B 1 352 ? 10.82 -6.246 -2.787 1 95.75 352 LEU B C 1
ATOM 5590 O O . LEU B 1 352 ? 11.945 -5.742 -2.764 1 95.75 352 LEU B O 1
ATOM 5594 N N . THR B 1 353 ? 10.211 -6.523 -3.889 1 93.19 353 THR B N 1
ATOM 5595 C CA . THR B 1 353 ? 10.883 -6.316 -5.164 1 93.19 353 THR B CA 1
ATOM 5596 C C . THR B 1 353 ? 11.102 -4.828 -5.426 1 93.19 353 THR B C 1
ATOM 5598 O O . THR B 1 353 ? 11.891 -4.453 -6.293 1 93.19 353 THR B O 1
ATOM 5601 N N . ILE B 1 354 ? 10.43 -3.994 -4.664 1 94.94 354 ILE B N 1
ATOM 5602 C CA . ILE B 1 354 ? 10.594 -2.551 -4.797 1 94.94 354 ILE B CA 1
ATOM 5603 C C . ILE B 1 354 ? 12.047 -2.17 -4.512 1 94.94 354 ILE B C 1
ATOM 5605 O O . ILE B 1 354 ? 12.523 -1.13 -4.973 1 94.94 354 ILE B O 1
ATOM 5609 N N . MET B 1 355 ? 12.773 -2.988 -3.783 1 94.81 355 MET B N 1
ATOM 5610 C CA . MET B 1 355 ? 14.148 -2.721 -3.393 1 94.81 355 MET B CA 1
ATOM 5611 C C . MET B 1 355 ? 15.055 -2.65 -4.617 1 94.81 355 MET B C 1
ATOM 5613 O O . MET B 1 355 ? 16.172 -2.121 -4.543 1 94.81 355 MET B O 1
ATOM 5617 N N . ASP B 1 356 ? 14.57 -3.156 -5.699 1 93.12 356 ASP B N 1
ATOM 5618 C CA . ASP B 1 356 ? 15.352 -3.139 -6.93 1 93.12 356 ASP B CA 1
ATOM 5619 C C . ASP B 1 356 ? 15.438 -1.729 -7.512 1 93.12 356 ASP B C 1
ATOM 5621 O O . ASP B 1 356 ? 16.281 -1.449 -8.359 1 93.12 356 ASP B O 1
ATOM 5625 N N . LEU B 1 357 ? 14.516 -0.903 -7.121 1 94.81 357 LEU B N 1
ATOM 5626 C CA . LEU B 1 357 ? 14.516 0.466 -7.625 1 94.81 357 LEU B CA 1
ATOM 5627 C C . LEU B 1 357 ? 15.625 1.285 -6.969 1 94.81 357 LEU B C 1
ATOM 5629 O O . LEU B 1 357 ? 15.945 1.069 -5.797 1 94.81 357 LEU B O 1
ATOM 5633 N N . LYS B 1 358 ? 16.188 2.199 -7.762 1 92.12 358 LYS B N 1
ATOM 5634 C CA . LYS B 1 358 ? 17.312 2.98 -7.242 1 92.12 358 LYS B CA 1
ATOM 5635 C C . LYS B 1 358 ? 17.016 4.477 -7.293 1 92.12 358 LYS B C 1
ATOM 5637 O O . LYS B 1 358 ? 17.359 5.215 -6.371 1 92.12 358 LYS B O 1
ATOM 5642 N N . ARG B 1 359 ? 16.297 4.91 -8.219 1 94.31 359 ARG B N 1
ATOM 5643 C CA . ARG B 1 359 ? 16.078 6.34 -8.414 1 94.31 359 ARG B CA 1
ATOM 5644 C C . ARG B 1 359 ? 14.781 6.789 -7.746 1 94.31 359 ARG B C 1
ATOM 5646 O O . ARG B 1 359 ? 13.805 6.035 -7.711 1 94.31 359 ARG B O 1
ATOM 5653 N N . ARG B 1 360 ? 14.734 7.961 -7.293 1 94.44 360 ARG B N 1
ATOM 5654 C CA . ARG B 1 360 ? 13.562 8.562 -6.66 1 94.44 360 ARG B CA 1
ATOM 5655 C C . ARG B 1 360 ? 12.375 8.578 -7.613 1 94.44 360 ARG B C 1
ATOM 5657 O O . ARG B 1 360 ? 11.234 8.359 -7.195 1 94.44 360 ARG B O 1
ATOM 5664 N N . GLU B 1 361 ? 12.625 8.836 -8.898 1 93.75 361 GLU B N 1
ATOM 5665 C CA . GLU B 1 361 ? 11.578 8.883 -9.914 1 93.75 361 GLU B CA 1
ATOM 5666 C C . GLU B 1 361 ? 10.891 7.527 -10.055 1 93.75 361 GLU B C 1
ATOM 5668 O O . GLU B 1 361 ? 9.68 7.461 -10.273 1 93.75 361 GLU B O 1
ATOM 5673 N N . ASP B 1 362 ? 11.672 6.484 -9.93 1 95.56 362 ASP B N 1
ATOM 5674 C CA . ASP B 1 362 ? 11.125 5.137 -10.047 1 95.56 362 ASP B CA 1
ATOM 5675 C C . ASP B 1 362 ? 10.227 4.809 -8.852 1 95.56 362 ASP B C 1
ATOM 5677 O O . ASP B 1 362 ? 9.164 4.211 -9.016 1 95.56 362 ASP B O 1
ATOM 5681 N N . TYR B 1 363 ? 10.719 5.211 -7.684 1 96.69 363 TYR B N 1
ATOM 5682 C CA . TYR B 1 363 ? 9.891 5.02 -6.496 1 96.69 363 TYR B CA 1
ATOM 5683 C C . TYR B 1 363 ? 8.602 5.824 -6.594 1 96.69 363 TYR B C 1
ATOM 5685 O O . TYR B 1 363 ? 7.547 5.367 -6.148 1 96.69 363 TYR B O 1
ATOM 5693 N N . PHE B 1 364 ? 8.711 7.016 -7.164 1 96.12 364 PHE B N 1
ATOM 5694 C CA . PHE B 1 364 ? 7.555 7.883 -7.367 1 96.12 364 PHE B CA 1
ATOM 5695 C C . PHE B 1 364 ? 6.496 7.18 -8.211 1 96.12 364 PHE B C 1
ATOM 5697 O O . PHE B 1 364 ? 5.32 7.156 -7.844 1 96.12 364 PHE B O 1
ATOM 5704 N N . VAL B 1 365 ? 6.887 6.574 -9.242 1 96.25 365 VAL B N 1
ATOM 5705 C CA . VAL B 1 365 ? 5.988 5.863 -10.141 1 96.25 365 VAL B CA 1
ATOM 5706 C C . VAL B 1 365 ? 5.344 4.688 -9.406 1 96.25 365 VAL B C 1
ATOM 5708 O O . VAL B 1 365 ? 4.121 4.527 -9.422 1 96.25 365 VAL B O 1
ATOM 5711 N N . ALA B 1 366 ? 6.117 3.91 -8.727 1 97.19 366 ALA B N 1
ATOM 5712 C CA . ALA B 1 366 ? 5.645 2.697 -8.07 1 97.19 366 ALA B CA 1
ATOM 5713 C C . ALA B 1 366 ? 4.645 3.029 -6.965 1 97.19 366 ALA B C 1
ATOM 5715 O O . ALA B 1 366 ? 3.619 2.359 -6.824 1 97.19 366 ALA B O 1
ATOM 5716 N N . THR B 1 367 ? 4.906 4.074 -6.238 1 97.31 367 THR B N 1
ATOM 5717 C CA . THR B 1 367 ? 4.047 4.418 -5.105 1 97.31 367 THR B CA 1
ATOM 5718 C C . THR B 1 367 ? 2.727 5.008 -5.59 1 97.31 367 THR B C 1
ATOM 5720 O O . THR B 1 367 ? 1.669 4.719 -5.027 1 97.31 367 THR B O 1
ATOM 5723 N N . ILE B 1 368 ? 2.785 5.824 -6.578 1 96.88 368 ILE B N 1
ATOM 5724 C CA . ILE B 1 368 ? 1.555 6.391 -7.117 1 96.88 368 ILE B CA 1
ATOM 5725 C C . ILE B 1 368 ? 0.669 5.277 -7.668 1 96.88 368 ILE B C 1
ATOM 5727 O O . ILE B 1 368 ? -0.553 5.309 -7.508 1 96.88 368 ILE B O 1
ATOM 5731 N N . MET B 1 369 ? 1.284 4.336 -8.336 1 97.25 369 MET B N 1
ATOM 5732 C CA . MET B 1 369 ? 0.542 3.189 -8.852 1 97.25 369 MET B CA 1
ATOM 5733 C C . MET B 1 369 ? -0.161 2.445 -7.719 1 97.25 369 MET B C 1
ATOM 5735 O O . MET B 1 369 ? -1.314 2.035 -7.863 1 97.25 369 MET B O 1
ATOM 5739 N N . LEU B 1 370 ? 0.532 2.266 -6.621 1 97.88 370 LEU B N 1
ATOM 5740 C CA . LEU B 1 370 ? -0.035 1.594 -5.457 1 97.88 370 LEU B CA 1
ATOM 5741 C C . LEU B 1 370 ? -1.273 2.328 -4.957 1 97.88 370 LEU B C 1
ATOM 5743 O O . LEU B 1 370 ? -2.322 1.713 -4.746 1 97.88 370 LEU B O 1
ATOM 5747 N N . GLY B 1 371 ? -1.139 3.643 -4.785 1 97.5 371 GLY B N 1
ATOM 5748 C CA . GLY B 1 371 ? -2.264 4.434 -4.312 1 97.5 371 GLY B CA 1
ATOM 5749 C C . GLY B 1 371 ? -3.473 4.355 -5.223 1 97.5 371 GLY B C 1
ATOM 5750 O O . GLY B 1 371 ? -4.598 4.156 -4.758 1 97.5 371 GLY B O 1
ATOM 5751 N N . ILE B 1 372 ? -3.266 4.488 -6.504 1 97.06 372 ILE B N 1
ATOM 5752 C CA . ILE B 1 372 ? -4.344 4.48 -7.488 1 97.06 372 ILE B CA 1
ATOM 5753 C C . ILE B 1 372 ? -4.98 3.092 -7.543 1 97.06 372 ILE B C 1
ATOM 5755 O O . ILE B 1 372 ? -6.207 2.967 -7.594 1 97.06 372 ILE B O 1
ATOM 5759 N N . THR B 1 373 ? -4.164 2.064 -7.527 1 96.38 373 THR B N 1
ATOM 5760 C CA . THR B 1 373 ? -4.66 0.696 -7.617 1 96.38 373 THR B CA 1
ATOM 5761 C C . THR B 1 373 ? -5.566 0.371 -6.434 1 96.38 373 THR B C 1
ATOM 5763 O O . THR B 1 373 ? -6.656 -0.18 -6.613 1 96.38 373 THR B O 1
ATOM 5766 N N . LEU B 1 374 ? -5.191 0.703 -5.273 1 96.25 374 LEU B N 1
ATOM 5767 C CA . LEU B 1 374 ? -5.945 0.366 -4.07 1 96.25 374 LEU B CA 1
ATOM 5768 C C . LEU B 1 374 ? -7.266 1.131 -4.023 1 96.25 374 LEU B C 1
ATOM 5770 O O . LEU B 1 374 ? -8.25 0.638 -3.477 1 96.25 374 LEU B O 1
ATOM 5774 N N . ALA B 1 375 ? -7.258 2.326 -4.57 1 95.75 375 ALA B N 1
ATOM 5775 C CA . ALA B 1 375 ? -8.453 3.168 -4.516 1 95.75 375 ALA B CA 1
ATOM 5776 C C . ALA B 1 375 ? -9.406 2.84 -5.66 1 95.75 375 ALA B C 1
ATOM 5778 O O . ALA B 1 375 ? -10.617 3.068 -5.555 1 95.75 375 ALA B O 1
ATOM 5779 N N . SER B 1 376 ? -8.875 2.379 -6.758 1 94.19 376 SER B N 1
ATOM 5780 C CA . SER B 1 376 ? -9.664 2.09 -7.949 1 94.19 376 SER B CA 1
ATOM 5781 C C . SER B 1 376 ? -9.484 0.642 -8.391 1 94.19 376 SER B C 1
ATOM 5783 O O . SER B 1 376 ? -10.047 -0.274 -7.785 1 94.19 376 SER B O 1
ATOM 5785 N N . ASN B 1 377 ? -8.578 0.424 -9.352 1 92.81 377 ASN B N 1
ATOM 5786 C CA . ASN B 1 377 ? -8.258 -0.92 -9.828 1 92.81 377 ASN B CA 1
ATOM 5787 C C . ASN B 1 377 ? -6.871 -0.981 -10.453 1 92.81 377 ASN B C 1
ATOM 5789 O O . ASN B 1 377 ? -6.23 0.051 -10.656 1 92.81 377 ASN B O 1
ATOM 5793 N N . LEU B 1 378 ? -6.508 -2.17 -10.734 1 91.12 378 LEU B N 1
ATOM 5794 C CA . LEU B 1 378 ? -5.156 -2.439 -11.203 1 91.12 378 LEU B CA 1
ATOM 5795 C C . LEU B 1 378 ? -4.922 -1.808 -12.57 1 91.12 378 LEU B C 1
ATOM 5797 O O . LEU B 1 378 ? -3.818 -1.335 -12.859 1 91.12 378 LEU B O 1
ATOM 5801 N N . ALA B 1 379 ? -5.914 -1.806 -13.391 1 91.75 379 ALA B N 1
ATOM 5802 C CA . ALA B 1 379 ? -5.789 -1.244 -14.734 1 91.75 379 ALA B CA 1
ATOM 5803 C C . ALA B 1 379 ? -5.484 0.25 -14.68 1 91.75 379 ALA B C 1
ATOM 5805 O O . ALA B 1 379 ? -4.613 0.739 -15.398 1 91.75 379 ALA B O 1
ATOM 5806 N N . ALA B 1 380 ? -6.223 0.957 -13.875 1 94.19 380 ALA B N 1
ATOM 5807 C CA . ALA B 1 380 ? -6.016 2.395 -13.719 1 94.19 380 ALA B CA 1
ATOM 5808 C C . ALA B 1 380 ? -4.605 2.693 -13.211 1 94.19 380 ALA B C 1
ATOM 5810 O O . ALA B 1 380 ? -3.951 3.621 -13.688 1 94.19 380 ALA B O 1
ATOM 5811 N N . GLY B 1 381 ? -4.195 1.961 -12.211 1 95.06 381 GLY B N 1
ATOM 5812 C CA . GLY B 1 381 ? -2.832 2.115 -11.727 1 95.06 381 GLY B CA 1
ATOM 5813 C C . GLY B 1 381 ? -1.785 1.871 -12.797 1 95.06 381 GLY B C 1
ATOM 5814 O O . GLY B 1 381 ? -0.83 2.639 -12.922 1 95.06 381 GLY B O 1
ATOM 5815 N N . PHE B 1 382 ? -1.953 0.857 -13.586 1 93.62 382 PHE B N 1
ATOM 5816 C CA . PHE B 1 382 ? -1.021 0.484 -14.641 1 93.62 382 PHE B CA 1
ATOM 5817 C C . PHE B 1 382 ? -0.932 1.58 -15.695 1 93.62 382 PHE B C 1
ATOM 5819 O O . PHE B 1 382 ? 0.164 1.995 -16.078 1 93.62 382 PHE B O 1
ATOM 5826 N N . ILE B 1 383 ? -2.057 2.049 -16.141 1 93.94 383 ILE B N 1
ATOM 5827 C CA . ILE B 1 383 ? -2.1 3.078 -17.172 1 93.94 383 ILE B CA 1
ATOM 5828 C C . ILE B 1 383 ? -1.433 4.352 -16.656 1 93.94 383 ILE B C 1
ATOM 5830 O O . ILE B 1 383 ? -0.603 4.945 -17.359 1 93.94 383 ILE B O 1
ATOM 5834 N N . ALA B 1 384 ? -1.773 4.762 -15.5 1 94.56 384 ALA B N 1
ATOM 5835 C CA . ALA B 1 384 ? -1.155 5.945 -14.898 1 94.56 384 ALA B CA 1
ATOM 5836 C C . ALA B 1 384 ? 0.356 5.773 -14.781 1 94.56 384 ALA B C 1
ATOM 5838 O O . ALA B 1 384 ? 1.116 6.707 -15.047 1 94.56 384 ALA B O 1
ATOM 5839 N N . GLY B 1 385 ? 0.78 4.578 -14.336 1 94.38 385 GLY B N 1
ATOM 5840 C CA . GLY B 1 385 ? 2.201 4.301 -14.211 1 94.38 385 GLY B CA 1
ATOM 5841 C C . GLY B 1 385 ? 2.955 4.441 -15.516 1 94.38 385 GLY B C 1
ATOM 5842 O O . GLY B 1 385 ? 4.035 5.035 -15.555 1 94.38 385 GLY B O 1
ATOM 5843 N N . ILE B 1 386 ? 2.391 3.912 -16.578 1 93.06 386 ILE B N 1
ATOM 5844 C CA . ILE B 1 386 ? 3.023 3.984 -17.891 1 93.06 386 ILE B CA 1
ATOM 5845 C C . ILE B 1 386 ? 3.158 5.445 -18.312 1 93.06 386 ILE B C 1
ATOM 5847 O O . ILE B 1 386 ? 4.219 5.867 -18.781 1 93.06 386 ILE B O 1
ATOM 5851 N N . ILE B 1 387 ? 2.123 6.191 -18.156 1 92.81 387 ILE B N 1
ATOM 5852 C CA . ILE B 1 387 ? 2.102 7.586 -18.578 1 92.81 387 ILE B CA 1
ATOM 5853 C C . ILE B 1 387 ? 3.123 8.383 -17.781 1 92.81 387 ILE B C 1
ATOM 5855 O O . ILE B 1 387 ? 3.918 9.141 -18.344 1 92.81 387 ILE B O 1
ATOM 5859 N N . ILE B 1 388 ? 3.113 8.266 -16.5 1 93.5 388 ILE B N 1
ATOM 5860 C CA . ILE B 1 388 ? 4 9.023 -15.625 1 93.5 388 ILE B CA 1
ATOM 5861 C C . ILE B 1 388 ? 5.453 8.633 -15.891 1 93.5 388 ILE B C 1
ATOM 5863 O O . ILE B 1 388 ? 6.336 9.492 -15.938 1 93.5 388 ILE B O 1
ATOM 5867 N N . ALA B 1 389 ? 5.695 7.316 -16.031 1 92.94 389 ALA B N 1
ATOM 5868 C CA . ALA B 1 389 ? 7.047 6.852 -16.312 1 92.94 389 ALA B CA 1
ATOM 5869 C C . ALA B 1 389 ? 7.57 7.449 -17.609 1 92.94 389 ALA B C 1
ATOM 5871 O O . ALA B 1 389 ? 8.734 7.855 -17.703 1 92.94 389 ALA B O 1
ATOM 5872 N N . LYS B 1 390 ? 6.754 7.48 -18.625 1 90.31 390 LYS B N 1
ATOM 5873 C CA . LYS B 1 390 ? 7.141 8.055 -19.906 1 90.31 390 LYS B CA 1
ATOM 5874 C C . LYS B 1 390 ? 7.402 9.555 -19.781 1 90.31 390 LYS B C 1
ATOM 5876 O O . LYS B 1 390 ? 8.344 10.078 -20.391 1 90.31 390 LYS B O 1
ATOM 5881 N N . CYS B 1 391 ? 6.57 10.25 -19.062 1 88.88 391 CYS B N 1
ATOM 5882 C CA . CYS B 1 391 ? 6.73 11.68 -18.859 1 88.88 391 CYS B CA 1
ATOM 5883 C C . CYS B 1 391 ? 8.031 11.984 -18.109 1 88.88 391 CYS B C 1
ATOM 5885 O O . CYS B 1 391 ? 8.703 12.969 -18.422 1 88.88 391 CYS B O 1
ATOM 5887 N N . LEU B 1 392 ? 8.367 11.219 -17.141 1 88.38 392 LEU B N 1
ATOM 5888 C CA . LEU B 1 392 ? 9.57 11.438 -16.344 1 88.38 392 LEU B CA 1
ATOM 5889 C C . LEU B 1 392 ? 10.828 11.156 -17.156 1 88.38 392 LEU B C 1
ATOM 5891 O O . LEU B 1 392 ? 11.891 11.711 -16.891 1 88.38 392 LEU B O 1
ATOM 5895 N N . LYS B 1 393 ? 10.805 10.289 -18.047 1 82 393 LYS B N 1
ATOM 5896 C CA . LYS B 1 393 ? 11.938 9.984 -18.906 1 82 393 LYS B CA 1
ATOM 5897 C C . LYS B 1 393 ? 12.203 11.117 -19.891 1 82 393 LYS B C 1
ATOM 5899 O O . LYS B 1 393 ? 13.328 11.289 -20.359 1 82 393 LYS B O 1
ATOM 5904 N N . TRP B 1 394 ? 11.148 11.797 -20.219 1 76.38 394 TRP B N 1
ATOM 5905 C CA . TRP B 1 394 ? 11.352 12.914 -21.141 1 76.38 394 TRP B CA 1
ATOM 5906 C C . TRP B 1 394 ? 12.078 14.062 -20.453 1 76.38 394 TRP B C 1
ATOM 5908 O O . TRP B 1 394 ? 12.414 15.062 -21.078 1 76.38 394 TRP B O 1
ATOM 5918 N N . GLU B 1 395 ? 13.148 13.789 -19.531 1 61.81 395 GLU B N 1
ATOM 5919 C CA . GLU B 1 395 ? 14.148 14.578 -18.828 1 61.81 395 GLU B CA 1
ATOM 5920 C C . GLU B 1 395 ? 13.602 15.953 -18.438 1 61.81 395 GLU B C 1
ATOM 5922 O O . GLU B 1 395 ? 14.305 16.766 -17.828 1 61.81 395 GLU B O 1
ATOM 5927 N N . ARG B 1 396 ? 12.523 16.312 -18.891 1 56 396 ARG B N 1
ATOM 5928 C CA . ARG B 1 396 ? 12.156 17.703 -18.594 1 56 396 ARG B CA 1
ATOM 5929 C C . ARG B 1 396 ? 11.5 17.812 -17.234 1 56 396 ARG B C 1
ATOM 5931 O O . ARG B 1 396 ? 11.336 18.906 -16.703 1 56 396 ARG B O 1
ATOM 5938 N N . PHE B 1 397 ? 11.266 16.672 -16.625 1 58.75 397 PHE B N 1
ATOM 5939 C CA . PHE B 1 397 ? 10.57 16.766 -15.344 1 58.75 397 PHE B CA 1
ATOM 5940 C C . PHE B 1 397 ? 11.391 16.109 -14.234 1 58.75 397 PHE B C 1
ATOM 5942 O O . PHE B 1 397 ? 11.883 14.992 -14.398 1 58.75 397 PHE B O 1
ATOM 5949 N N . SER B 1 398 ? 12.07 16.922 -13.469 1 59.31 398 SER B N 1
ATOM 5950 C CA . SER B 1 398 ? 12.781 16.391 -12.305 1 59.31 398 SER B CA 1
ATOM 5951 C C . SER B 1 398 ? 11.922 16.484 -11.047 1 59.31 398 SER B C 1
ATOM 5953 O O . SER B 1 398 ? 11.078 17.375 -10.93 1 59.31 398 SER B O 1
ATOM 5955 N N . ILE B 1 399 ? 11.719 15.367 -10.258 1 62.47 399 ILE B N 1
ATOM 5956 C CA . ILE B 1 399 ? 10.977 15.367 -9.008 1 62.47 399 ILE B CA 1
ATOM 5957 C C . ILE B 1 399 ? 11.945 15.43 -7.824 1 62.47 399 ILE B C 1
ATOM 5959 O O . ILE B 1 399 ? 12.977 14.75 -7.832 1 62.47 399 ILE B O 1
#

Sequence (798 aa):
MSHRFAYNRMELAGSLGDLGTLLPITIAMILVVGLHPTGIFISIGLFYILSGSYFGITVPVQPMKVVGAYAIATGMQPSQLVASTLLMGVLLLIIGATGAIETIRRQTDTSVIRGIQLSTGVMLMTGGVKFIMGTSNLQIMQNAVEPSLILQAIGPIPISIILGILASLITFLLLDSRRFPAALMVILAGFTTGITLGRGIDIGVGNLGFHLPQILPFGIPALPDFTFALFILVLPQLPMTLGNAVLAYTDLSHKYFGEKAARVSNRKVCISMGLANVLSFFVGGMPLCHGAGGLAAHYRFGARTAGSNIFIGLFFLLVAIIFGDKSVQLLNLLPLSILGALLLFAGVQLALTIMDLKRREDYFVATIMLGITLASNLAAGFIAGIIIAKCLKWERFSIMSHRFAYNRMELAGSLGDLGTLLPITIAMILVVGLHPTGIFISIGLFYILSGSYFGITVPVQPMKVVGAYAIATGMQPSQLVASTLLMGVLLLIIGATGAIETIRRQTDTSVIRGIQLSTGVMLMTGGVKFIMGTSNLQIMQNAVEPSLILQAIGPIPISIILGILASLITFLLLDSRRFPAALMVILAGFTTGITLGRGIDIGVGNLGFHLPQILPFGIPALPDFTFALFILVLPQLPMTLGNAVLAYTDLSHKYFGEKAARVSNRKVCISMGLANVLSFFVGGMPLCHGAGGLAAHYRFGARTAGSNIFIGLFFLLVAIIFGDKSVQLLNLLPLSILGALLLFAGVQLALTIMDLKRREDYFVATIMLGITLASNLAAGFIAGIIIAKCLKWERFSI

Nearest PDB structures (foldseek):
  8opq-assembly1_B  TM=7.125E-01  e=5.336E-10  Homo sapiens
  7xuh-assembly1_A  TM=7.101E-01  e=2.511E-09  Homo sapiens
  8iet-assembly1_B  TM=6.518E-01  e=1.057E-09  Homo sapiens
  7lhv-assembly1_B  TM=6.941E-01  e=4.850E-08  Arabidopsis thaliana
  6ki1-assembly2_B  TM=6.403E-01  e=6.091E-08  Synechocystis sp. PCC 6803

Radius of gyration: 28.29 Å; Cα contacts (8 Å, |Δi|>4): 1621; chains: 2; bounding box: 51×86×64 Å